Protein 1YF2 (pdb70)

Foldseek 3Di:
DKFFDLPAADADVHGFHDQKDFDFLLVFWPDKAFAAFFPPVDCLFFVPADAAEDEPVQLVPDDQEREDHPGGTHPVSRVRIRKDFADAQWKKAFQPDQHLRMHGYRDTHIYHRGIITIGGDPQFAHSLLVSLFSNLCSVVLCPDPVPPNDGRADSVRNRGDTAITHHSVQSCVLSVVLVVLSVVLVVLVVVLVVLVVVLLVLLVCCQAANPDADAWDQDPVGIYGPQKDKDFLLVWWDKAAAADPDPPDCLWFVVADAAAAAVVQLVVCVPPAEDAHHPTHTHPCCCVVVVFDKDAFQKKKFFFFDLGQRIHGYRGIHTYHRRMMIIGTPDPQQDRSLLVSSVSSSCSVVQQCCQVVDPGRGRDPVNRRGHMGMRHGHVSSVVSSVVSVVSVVVSVVSVVVSVVSVVVSSVSSVQSSRSRMTDDD/DQWDFDDAFDDDPATFHPQKDKDFQLVFFPDKAFFAFFPPPDCQFFVPADAAEDEPVQLVPDQQEREGHPGGTHPVRRVRIRWDWAQAQWKKAFWPDQGLRIHGYNHIHTYHRRIITTGGDPQFAGRLLVNLQSVLCSVVLVVVCVDDVVPTDHRVRRRGDIAIGHRPVQSVVLSVVLVVLSVVLVVLVVVLVVLVVVLLVVLVCCQAEFPPADAWDQDPVGIYHPQKDKDFLLVWWDKAAAADQDVVPCVWQPPFDFAADELVQLVPDDVAQEDEGGDGHTDVVCVVVDRWDWAAFQKKKFFFFPPGQGIHGYPGIHTYHRRMMIIGTPDPPQDRSLLVSSSSSSCRVVQQVCQDDDPTRGQDPVNRRRHMHIRHGHVSSVVSSVVSVVSVVVSVVSVVVSVVSVVVSSVSSVCSSRSGMTGDD

Nearest PDB structures (foldseek):
  1yf2-assembly2_B  TM=8.551E-01  e=3.238E-79  Methanocaldococcus jannaschii DSM 2661
  2y7h-assembly1_A  TM=7.325E-01  e=4.535E-28  Escherichia coli
  1ydx-assembly1_A  TM=6.685E-01  e=7.502E-21  Mycoplasmoides genitalium
  3okg-assembly3_A  TM=4.808E-01  e=8.882E-23  Caldanaerobacter subterraneus subsp. tengcongensis MB4
  3okg-assembly3_B  TM=4.889E-01  e=6.636E-22  Caldanaerobacter subterraneus subsp. tengcongensis MB4

Organism: Methanocaldococcus jannaschii (strain ATCC 43067 / DSM 2661 / JAL-1 / JCM 10045 / NBRC 100440) (NCBI:txid243232)

Structure (mmCIF, N/CA/C/O backbone):
data_1YF2
#
_entry.id   1YF2
#
_cell.length_a   71.972
_cell.length_b   94.222
_cell.length_c   103.520
_cell.angle_alpha   90.00
_cell.angle_beta   95.01
_cell.angle_gamma   90.00
#
_symmetry.space_group_name_H-M   'P 1 21 1'
#
loop_
_entity.id
_entity.type
_entity.pdbx_description
1 polymer 'Type I restriction-modification enzyme, S subunit'
2 water water
#
loop_
_atom_site.group_PDB
_atom_site.id
_atom_site.type_symbol
_atom_site.label_atom_id
_atom_site.label_alt_id
_atom_site.label_comp_id
_atom_site.label_asym_id
_atom_site.label_entity_id
_atom_site.label_seq_id
_atom_site.pdbx_PDB_ins_code
_atom_site.Cartn_x
_atom_site.Cartn_y
_atom_site.Cartn_z
_atom_site.occupancy
_atom_site.B_iso_or_equiv
_atom_site.auth_seq_id
_atom_site.auth_comp_id
_atom_site.auth_asym_id
_atom_site.auth_atom_id
_atom_site.pdbx_PDB_model_num
ATOM 1 N N . MET A 1 1 ? -8.865 12.425 48.441 1.00 147.27 1 MET A N 1
ATOM 2 C CA . MET A 1 1 ? -7.493 11.861 48.544 1.00 146.41 1 MET A CA 1
ATOM 3 C C . MET A 1 1 ? -6.458 12.718 47.841 1.00 144.70 1 MET A C 1
ATOM 4 O O . MET A 1 1 ? -6.799 13.711 47.196 1.00 146.54 1 MET A O 1
ATOM 5 N N . PHE A 1 2 ? -5.190 12.337 47.978 1.00 131.65 2 PHE A N 1
ATOM 6 C CA . PHE A 1 2 ? -4.086 13.058 47.351 1.00 129.70 2 PHE A CA 1
ATOM 7 C C . PHE A 1 2 ? -3.149 12.121 46.583 1.00 131.37 2 PHE A C 1
ATOM 8 O O . PHE A 1 2 ? -2.495 11.251 47.161 1.00 128.85 2 PHE A O 1
ATOM 16 N N . TYR A 1 3 ? -3.093 12.314 45.269 1.00 147.99 3 TYR A N 1
ATOM 17 C CA . TYR A 1 3 ? -2.247 11.506 44.402 1.00 151.93 3 TYR A CA 1
ATOM 18 C C . TYR A 1 3 ? -0.807 11.670 44.865 1.00 151.92 3 TYR A C 1
ATOM 19 O O . TYR A 1 3 ? -0.197 12.725 44.685 1.00 152.56 3 TYR A O 1
ATOM 28 N N . LYS A 1 4 ? -0.265 10.622 45.467 1.00 145.80 4 LYS A N 1
ATOM 29 C CA . LYS A 1 4 ? 1.098 10.671 45.965 1.00 147.06 4 LYS A CA 1
ATOM 30 C C . LYS A 1 4 ? 2.111 10.546 44.830 1.00 147.53 4 LYS A C 1
ATOM 31 O O . LYS A 1 4 ? 2.791 11.516 44.484 1.00 144.35 4 LYS A O 1
ATOM 37 N N . GLU A 1 5 ? 2.201 9.352 44.252 1.00 162.97 5 GLU A N 1
ATOM 38 C CA . GLU A 1 5 ? 3.128 9.092 43.154 1.00 165.94 5 GLU A CA 1
ATOM 39 C C . GLU A 1 5 ? 2.940 10.151 42.072 1.00 166.62 5 GLU A C 1
ATOM 40 O O . GLU A 1 5 ? 1.842 10.679 41.894 1.00 166.83 5 GLU A O 1
ATOM 46 N N . GLU A 1 6 ? 4.019 10.463 41.362 1.00 164.13 6 GLU A N 1
ATOM 47 C CA . GLU A 1 6 ? 3.984 11.466 40.305 1.00 160.30 6 GLU A CA 1
ATOM 48 C C . GLU A 1 6 ? 4.008 10.820 38.925 1.00 158.81 6 GLU A C 1
ATOM 49 O O . GLU A 1 6 ? 3.745 11.482 37.921 1.00 162.23 6 GLU A O 1
ATOM 55 N N . ASN A 1 7 ? 4.332 9.530 38.882 1.00 142.69 7 ASN A N 1
ATOM 56 C CA . ASN A 1 7 ? 4.391 8.785 37.629 1.00 139.00 7 ASN A CA 1
ATOM 57 C C . ASN A 1 7 ? 5.354 9.475 36.663 1.00 136.47 7 ASN A C 1
ATOM 58 O O . ASN A 1 7 ? 6.273 10.177 37.086 1.00 134.20 7 ASN A O 1
ATOM 63 N N . PHE A 1 8 ? 5.140 9.262 35.366 1.00 141.41 8 PHE A N 1
ATOM 64 C CA . PHE A 1 8 ? 5.964 9.880 34.332 1.00 143.69 8 PHE A CA 1
ATOM 65 C C . PHE A 1 8 ? 5.364 11.247 34.023 1.00 139.10 8 PHE A C 1
ATOM 66 O O . PHE A 1 8 ? 4.305 11.597 34.543 1.00 136.97 8 PHE A O 1
ATOM 74 N N . LYS A 1 9 ? 6.024 12.021 33.174 1.00 133.68 9 LYS A N 1
ATOM 75 C CA . LYS A 1 9 ? 5.505 13.338 32.865 1.00 130.45 9 LYS A CA 1
ATOM 76 C C . LYS A 1 9 ? 6.225 14.000 31.701 1.00 128.64 9 LYS A C 1
ATOM 77 O O . LYS A 1 9 ? 7.379 13.680 31.413 1.00 129.76 9 LYS A O 1
ATOM 83 N N . LYS A 1 10 ? 5.525 14.924 31.040 1.00 120.76 10 LYS A N 1
ATOM 84 C CA . LYS A 1 10 ? 6.050 15.670 29.894 1.00 119.54 10 LYS A CA 1
ATOM 85 C C . LYS A 1 10 ? 7.143 16.628 30.337 1.00 119.80 10 LYS A C 1
ATOM 86 O O . LYS A 1 10 ? 7.754 16.436 31.382 1.00 117.87 10 LYS A O 1
ATOM 92 N N . THR A 1 11 ? 7.388 17.663 29.543 1.00 132.21 11 THR A N 1
ATOM 93 C CA . THR A 1 11 ? 8.408 18.648 29.886 1.00 133.12 11 THR A CA 1
ATOM 94 C C . THR A 1 11 ? 8.517 19.752 28.840 1.00 134.61 11 THR A C 1
ATOM 95 O O . THR A 1 11 ? 9.461 19.777 28.058 1.00 135.65 11 THR A O 1
ATOM 99 N N . GLU A 1 12 ? 7.546 20.662 28.828 1.00 131.51 12 GLU A N 1
ATOM 100 C CA . GLU A 1 12 ? 7.552 21.769 27.875 1.00 132.00 12 GLU A CA 1
ATOM 101 C C . GLU A 1 12 ? 7.800 23.076 28.615 1.00 130.81 12 GLU A C 1
ATOM 102 O O . GLU A 1 12 ? 8.860 23.690 28.471 1.00 129.04 12 GLU A O 1
ATOM 108 N N . ILE A 1 13 ? 6.810 23.500 29.397 1.00 136.22 13 ILE A N 1
ATOM 109 C CA . ILE A 1 13 ? 6.918 24.723 30.194 1.00 134.46 13 ILE A CA 1
ATOM 110 C C . ILE A 1 13 ? 7.372 24.307 31.593 1.00 133.43 13 ILE A C 1
ATOM 111 O O . ILE A 1 13 ? 7.133 25.007 32.578 1.00 135.34 13 ILE A O 1
ATOM 116 N N . GLY A 1 14 ? 8.032 23.155 31.654 1.00 119.42 14 GLY A N 1
ATOM 117 C CA . GLY A 1 14 ? 8.518 22.630 32.911 1.00 115.62 14 GLY A CA 1
ATOM 118 C C . GLY A 1 14 ? 7.966 21.241 33.151 1.00 114.44 14 GLY A C 1
ATOM 119 O O . GLY A 1 14 ? 7.096 20.776 32.418 1.00 113.21 14 GLY A O 1
ATOM 120 N N . GLU A 1 15 ? 8.472 20.569 34.174 1.00 120.30 15 GLU A N 1
ATOM 121 C CA . GLU A 1 15 ? 8.009 19.230 34.491 1.00 121.66 15 GLU A CA 1
ATOM 122 C C . GLU A 1 15 ? 6.496 19.208 34.680 1.00 120.40 15 GLU A C 1
ATOM 123 O O . GLU A 1 15 ? 5.979 19.634 35.715 1.00 121.27 15 GLU A O 1
ATOM 129 N N . ILE A 1 16 ? 5.786 18.711 33.673 1.00 113.83 16 ILE A N 1
ATOM 130 C CA . ILE A 1 16 ? 4.325 18.622 33.721 1.00 114.46 16 ILE A CA 1
ATOM 131 C C . ILE A 1 16 ? 3.883 17.168 33.592 1.00 109.67 16 ILE A C 1
ATOM 132 O O . ILE A 1 16 ? 4.440 16.418 32.790 1.00 110.39 16 ILE A O 1
ATOM 137 N N . PRO A 1 17 ? 2.877 16.751 34.373 1.00 105.21 17 PRO A N 1
ATOM 138 C CA . PRO A 1 17 ? 2.366 15.379 34.349 1.00 108.13 17 PRO A CA 1
ATOM 139 C C . PRO A 1 17 ? 1.615 14.995 33.071 1.00 116.30 17 PRO A C 1
ATOM 140 O O . PRO A 1 17 ? 1.229 15.854 32.272 1.00 113.05 17 PRO A O 1
ATOM 144 N N . GLU A 1 18 ? 1.418 13.691 32.896 1.00 150.11 18 GLU A N 1
ATOM 145 C CA . GLU A 1 18 ? 0.725 13.136 31.738 1.00 154.80 18 GLU A CA 1
ATOM 146 C C . GLU A 1 18 ? -0.543 13.895 31.366 1.00 150.96 18 GLU A C 1
ATOM 147 O O . GLU A 1 18 ? -0.605 14.547 30.323 1.00 156.21 18 GLU A O 1
ATOM 153 N N . ASP A 1 19 ? -1.553 13.798 32.223 1.00 114.66 19 ASP A N 1
ATOM 154 C CA . ASP A 1 19 ? -2.834 14.453 31.995 1.00 104.79 19 ASP A CA 1
ATOM 155 C C . ASP A 1 19 ? -2.726 15.921 31.609 1.00 100.63 19 ASP A C 1
ATOM 156 O O . ASP A 1 19 ? -3.479 16.392 30.764 1.00 99.09 19 ASP A O 1
ATOM 161 N N . TRP A 1 20 ? -1.807 16.650 32.232 1.00 105.62 20 TRP A N 1
ATOM 162 C CA . TRP A 1 20 ? -1.653 18.071 31.925 1.00 107.12 20 TRP A CA 1
ATOM 163 C C . TRP A 1 20 ? -1.356 18.310 30.445 1.00 108.70 20 TRP A C 1
ATOM 164 O O . TRP A 1 20 ? -0.654 17.524 29.806 1.00 105.98 20 TRP A O 1
ATOM 175 N N . GLU A 1 21 ? -1.884 19.409 29.915 1.00 122.85 21 GLU A N 1
ATOM 176 C CA . GLU A 1 21 ? -1.686 19.775 28.518 1.00 121.87 21 GLU A CA 1
ATOM 177 C C . GLU A 1 21 ? -1.272 21.249 28.392 1.00 119.82 21 GLU A C 1
ATOM 178 O O . GLU A 1 21 ? -2.110 22.141 28.492 1.00 125.42 21 GLU A O 1
ATOM 184 N N . ILE A 1 22 ? 0.015 21.504 28.181 1.00 92.05 22 ILE A N 1
ATOM 185 C CA . ILE A 1 22 ? 0.483 22.871 28.038 1.00 86.75 22 ILE A CA 1
ATOM 186 C C . ILE A 1 22 ? -0.303 23.554 26.923 1.00 83.26 22 ILE A C 1
ATOM 187 O O . ILE A 1 22 ? -0.150 23.218 25.744 1.00 81.97 22 ILE A O 1
ATOM 192 N N . VAL A 1 23 ? -1.157 24.503 27.293 1.00 89.31 23 VAL A N 1
ATOM 193 C CA . VAL A 1 23 ? -1.972 25.227 26.318 1.00 93.00 23 VAL A CA 1
ATOM 194 C C . VAL A 1 23 ? -1.698 26.724 26.387 1.00 92.38 23 VAL A C 1
ATOM 195 O O . VAL A 1 23 ? -1.166 27.218 27.381 1.00 89.47 23 VAL A O 1
ATOM 199 N N . GLU A 1 24 ? -2.049 27.444 25.324 1.00 102.68 24 GLU A N 1
ATOM 200 C CA . GLU A 1 24 ? -1.849 28.891 25.301 1.00 105.53 24 GLU A CA 1
ATOM 201 C C . GLU A 1 24 ? -3.063 29.596 25.879 1.00 103.23 24 GLU A C 1
ATOM 202 O O . GLU A 1 24 ? -4.211 29.229 25.612 1.00 102.71 24 GLU A O 1
ATOM 208 N N . LEU A 1 25 ? -2.788 30.620 26.675 1.00 98.26 25 LEU A N 1
ATOM 209 C CA . LEU A 1 25 ? -3.836 31.379 27.335 1.00 96.75 25 LEU A CA 1
ATOM 210 C C . LEU A 1 25 ? -4.951 31.774 26.384 1.00 93.57 25 LEU A C 1
ATOM 211 O O . LEU A 1 25 ? -6.114 31.725 26.759 1.00 92.78 25 LEU A O 1
ATOM 216 N N . LYS A 1 26 ? -4.600 32.147 25.155 1.00 90.55 26 LYS A N 1
ATOM 217 C CA . LYS A 1 26 ? -5.602 32.573 24.171 1.00 90.04 26 LYS A CA 1
ATOM 218 C C . LYS A 1 26 ? -6.452 31.412 23.657 1.00 88.58 26 LYS A C 1
ATOM 219 O O . LYS A 1 26 ? -7.624 31.584 23.309 1.00 86.29 26 LYS A O 1
ATOM 225 N N . ASP A 1 27 ? -5.853 30.229 23.615 1.00 92.19 27 ASP A N 1
ATOM 226 C CA . ASP A 1 27 ? -6.558 29.049 23.160 1.00 92.80 27 ASP A CA 1
ATOM 227 C C . ASP A 1 27 ? -7.545 28.518 24.203 1.00 90.24 27 ASP A C 1
ATOM 228 O O . ASP A 1 27 ? -8.459 27.767 23.865 1.00 90.41 27 ASP A O 1
ATOM 233 N N . VAL A 1 28 ? -7.364 28.896 25.467 1.00 83.19 28 VAL A N 1
ATOM 234 C CA . VAL A 1 28 ? -8.258 28.438 26.536 1.00 80.17 28 VAL A CA 1
ATOM 235 C C . VAL A 1 28 ? -9.173 29.545 27.048 1.00 80.25 28 VAL A C 1
ATOM 236 O O . VAL A 1 28 ? -10.032 29.319 27.904 1.00 78.11 28 VAL A O 1
ATOM 240 N N . CYS A 1 29 ? -8.981 30.746 26.510 1.00 88.04 29 CYS A N 1
ATOM 241 C CA . CYS A 1 29 ? -9.792 31.909 26.879 1.00 89.22 29 CYS A CA 1
ATOM 242 C C . CYS A 1 29 ? -10.569 32.364 25.674 1.00 90.63 29 CYS A C 1
ATOM 243 O O . CYS A 1 29 ? -10.054 32.367 24.552 1.00 91.96 29 CYS A O 1
ATOM 246 N N . LYS A 1 30 ? -11.806 32.775 25.906 1.00 93.45 30 LYS A N 1
ATOM 247 C CA . LYS A 1 30 ? -12.660 33.237 24.822 1.00 93.86 30 LYS A CA 1
ATOM 248 C C . LYS A 1 30 ? -12.567 34.744 24.578 1.00 96.03 30 LYS A C 1
ATOM 249 O O . LYS A 1 30 ? -13.162 35.257 23.629 1.00 96.86 30 LYS A O 1
ATOM 255 N N . LYS A 1 31 ? -11.817 35.452 25.419 1.00 100.01 31 LYS A N 1
ATOM 256 C CA . LYS A 1 31 ? -11.671 36.892 25.251 1.00 98.35 31 LYS A CA 1
ATOM 257 C C . LYS A 1 31 ? -10.533 37.456 26.098 1.00 97.82 31 LYS A C 1
ATOM 258 O O . LYS A 1 31 ? -10.557 37.356 27.326 1.00 100.47 31 LYS A O 1
ATOM 264 N N . ILE A 1 32 ? -9.534 38.033 25.431 1.00 83.88 32 ILE A N 1
ATOM 265 C CA . ILE A 1 32 ? -8.384 38.634 26.105 1.00 78.93 32 ILE A CA 1
ATOM 266 C C . ILE A 1 32 ? -8.112 40.017 25.490 1.00 81.07 32 ILE A C 1
ATOM 267 O O . ILE A 1 32 ? -7.204 40.186 24.673 1.00 80.98 32 ILE A O 1
ATOM 272 N N . LYS A 1 33 ? -8.912 41.006 25.879 1.00 87.52 33 LYS A N 1
ATOM 273 C CA . LYS A 1 33 ? -8.742 42.352 25.347 1.00 90.08 33 LYS A CA 1
ATOM 274 C C . LYS A 1 33 ? -8.448 43.354 26.451 1.00 87.08 33 LYS A C 1
ATOM 275 O O . LYS A 1 33 ? -8.815 43.144 27.599 1.00 85.42 33 LYS A O 1
ATOM 281 N N . ALA A 1 34 ? -7.768 44.438 26.091 1.00 79.98 34 ALA A N 1
ATOM 282 C CA . ALA A 1 34 ? -7.449 45.493 27.041 1.00 78.26 34 ALA A CA 1
ATOM 283 C C . ALA A 1 34 ? -8.636 46.467 27.157 1.00 77.92 34 ALA A C 1
ATOM 284 O O . ALA A 1 34 ? -9.594 46.401 26.381 1.00 77.24 34 ALA A O 1
ATOM 286 N N . GLY A 1 35 ? -8.575 47.365 28.133 1.00 79.94 35 GLY A N 1
ATOM 287 C CA . GLY A 1 35 ? -9.642 48.325 28.298 1.00 79.45 35 GLY A CA 1
ATOM 288 C C . GLY A 1 35 ? -9.297 49.635 27.613 1.00 80.11 35 GLY A C 1
ATOM 289 O O . GLY A 1 35 ? -8.476 49.677 26.693 1.00 79.43 35 GLY A O 1
ATOM 290 N N . GLY A 1 36 ? -9.928 50.711 28.066 1.00 77.71 36 GLY A N 1
ATOM 291 C CA . GLY A 1 36 ? -9.666 52.012 27.490 1.00 78.12 36 GLY A CA 1
ATOM 292 C C . GLY A 1 36 ? -10.034 53.122 28.454 1.00 79.33 36 GLY A C 1
ATOM 293 O O . GLY A 1 36 ? -10.779 52.898 29.412 1.00 76.54 36 GLY A O 1
ATOM 294 N N . THR A 1 37 ? -9.506 54.318 28.197 1.00 86.68 37 THR A N 1
ATOM 295 C CA . THR A 1 37 ? -9.788 55.475 29.038 1.00 90.40 37 THR A CA 1
ATOM 296 C C . THR A 1 37 ? -10.518 56.562 28.251 1.00 92.25 37 THR A C 1
ATOM 297 O O . THR A 1 37 ? -9.928 57.216 27.382 1.00 93.26 37 THR A O 1
ATOM 301 N N . PRO A 1 38 ? -11.817 56.765 28.540 1.00 91.78 38 PRO A N 1
ATOM 302 C CA . PRO A 1 38 ? -12.603 57.789 27.845 1.00 93.89 38 PRO A CA 1
ATOM 303 C C . PRO A 1 38 ? -12.052 59.199 28.102 1.00 97.45 38 PRO A C 1
ATOM 304 O O . PRO A 1 38 ? -11.492 59.467 29.168 1.00 95.69 38 PRO A O 1
ATOM 308 N N . LYS A 1 39 ? -12.211 60.085 27.117 1.00 109.70 39 LYS A N 1
ATOM 309 C CA . LYS A 1 39 ? -11.733 61.464 27.223 1.00 112.31 39 LYS A CA 1
ATOM 310 C C . LYS A 1 39 ? -12.006 62.020 28.616 1.00 112.70 39 LYS A C 1
ATOM 311 O O . LYS A 1 39 ? -13.110 62.478 28.917 1.00 114.12 39 LYS A O 1
ATOM 313 N N . THR A 1 40 ? -10.983 61.967 29.461 1.00 104.01 40 THR A N 1
ATOM 314 C CA . THR A 1 40 ? -11.088 62.446 30.831 1.00 103.06 40 THR A CA 1
ATOM 315 C C . THR A 1 40 ? -11.550 63.895 30.937 1.00 102.65 40 THR A C 1
ATOM 316 O O . THR A 1 40 ? -12.013 64.331 31.993 1.00 101.10 40 THR A O 1
ATOM 320 N N . SER A 1 41 ? -11.435 64.627 29.832 1.00 105.56 41 SER A N 1
ATOM 321 C CA . SER A 1 41 ? -11.832 66.034 29.791 1.00 104.40 41 SER A CA 1
ATOM 322 C C . SER A 1 41 ? -13.350 66.217 29.658 1.00 103.62 41 SER A C 1
ATOM 323 O O . SER A 1 41 ? -13.875 67.306 29.900 1.00 106.20 41 SER A O 1
ATOM 326 N N . VAL A 1 42 ? -14.043 65.142 29.286 1.00 90.08 42 VAL A N 1
ATOM 327 C CA . VAL A 1 42 ? -15.493 65.166 29.116 1.00 86.89 42 VAL A CA 1
ATOM 328 C C . VAL A 1 42 ? -16.182 64.729 30.400 1.00 87.48 42 VAL A C 1
ATOM 329 O O . VAL A 1 42 ? -15.980 63.613 30.875 1.00 86.69 42 VAL A O 1
ATOM 333 N N . GLU A 1 43 ? -17.008 65.608 30.947 1.00 97.53 43 GLU A N 1
ATOM 334 C CA . GLU A 1 43 ? -17.712 65.323 32.183 1.00 102.20 43 GLU A CA 1
ATOM 335 C C . GLU A 1 43 ? -18.819 64.288 32.026 1.00 103.72 43 GLU A C 1
ATOM 336 O O . GLU A 1 43 ? -19.098 63.532 32.954 1.00 103.34 43 GLU A O 1
ATOM 342 N N . GLU A 1 44 ? -19.443 64.243 30.855 1.00 110.33 44 GLU A N 1
ATOM 343 C CA . GLU A 1 44 ? -20.526 63.295 30.602 1.00 111.89 44 GLU A CA 1
ATOM 344 C C . GLU A 1 44 ? -20.062 61.827 30.558 1.00 111.83 44 GLU A C 1
ATOM 345 O O . GLU A 1 44 ? -20.886 60.912 30.461 1.00 112.21 44 GLU A O 1
ATOM 351 N N . TYR A 1 45 ? -18.750 61.607 30.626 1.00 106.66 45 TYR A N 1
ATOM 352 C CA . TYR A 1 45 ? -18.202 60.256 30.607 1.00 104.73 45 TYR A CA 1
ATOM 353 C C . TYR A 1 45 ? -18.032 59.679 32.008 1.00 105.22 45 TYR A C 1
ATOM 354 O O . TYR A 1 45 ? -17.846 58.472 32.171 1.00 106.95 45 TYR A O 1
ATOM 363 N N . TYR A 1 46 ? -18.098 60.542 33.016 1.00 101.83 46 TYR A N 1
ATOM 364 C CA . TYR A 1 46 ? -17.938 60.122 34.405 1.00 101.07 46 TYR A CA 1
ATOM 365 C C . TYR A 1 46 ? -19.081 60.623 35.280 1.00 103.81 46 TYR A C 1
ATOM 366 O O . TYR A 1 46 ? -19.507 59.941 36.217 1.00 103.52 46 TYR A O 1
ATOM 375 N N . LYS A 1 47 ? -19.566 61.821 34.969 1.00 112.99 47 LYS A N 1
ATOM 376 C CA . LYS A 1 47 ? -20.666 62.442 35.700 1.00 117.83 47 LYS A CA 1
ATOM 377 C C . LYS A 1 47 ? -21.739 61.433 36.109 1.00 117.03 47 LYS A C 1
ATOM 378 O O . LYS A 1 47 ? -22.556 61.004 35.290 1.00 116.06 47 LYS A O 1
ATOM 384 N N . ASN A 1 48 ? -21.733 61.060 37.382 1.00 117.83 48 ASN A N 1
ATOM 385 C CA . ASN A 1 48 ? -22.704 60.107 37.895 1.00 117.88 48 ASN A CA 1
ATOM 386 C C . ASN A 1 48 ? -22.604 58.782 37.148 1.00 115.88 48 ASN A C 1
ATOM 387 O O . ASN A 1 48 ? -23.541 58.373 36.458 1.00 117.67 48 ASN A O 1
ATOM 392 N N . GLY A 1 49 ? -21.463 58.114 37.287 1.00 104.00 49 GLY A N 1
ATOM 393 C CA . GLY A 1 49 ? -21.267 56.840 36.620 1.00 101.37 49 GLY A CA 1
ATOM 394 C C . GLY A 1 49 ? -21.979 55.670 37.274 1.00 102.43 49 GLY A C 1
ATOM 395 O O . GLY A 1 49 ? -22.316 55.704 38.461 1.00 99.45 49 GLY A O 1
ATOM 396 N N . THR A 1 50 ? -22.211 54.623 36.489 1.00 120.68 50 THR A N 1
ATOM 397 C CA . THR A 1 50 ? -22.877 53.418 36.977 1.00 120.68 50 THR A CA 1
ATOM 398 C C . THR A 1 50 ? -21.986 52.200 36.733 1.00 119.29 50 THR A C 1
ATOM 399 O O . THR A 1 50 ? -22.221 51.120 37.278 1.00 122.67 50 THR A O 1
ATOM 403 N N . ILE A 1 51 ? -20.959 52.394 35.911 1.00 97.16 51 ILE A N 1
ATOM 404 C CA . ILE A 1 51 ? -20.029 51.327 35.565 1.00 89.83 51 ILE A CA 1
ATOM 405 C C . ILE A 1 51 ? -18.681 51.556 36.247 1.00 88.06 51 ILE A C 1
ATOM 406 O O . ILE A 1 51 ? -17.922 52.444 35.854 1.00 86.90 51 ILE A O 1
ATOM 411 N N . PRO A 1 52 ? -18.366 50.750 37.280 1.00 90.08 52 PRO A N 1
ATOM 412 C CA . PRO A 1 52 ? -17.100 50.874 38.009 1.00 89.84 52 PRO A CA 1
ATOM 413 C C . PRO A 1 52 ? -15.880 50.750 37.099 1.00 90.02 52 PRO A C 1
ATOM 414 O O . PRO A 1 52 ? -15.596 49.682 36.565 1.00 88.81 52 PRO A O 1
ATOM 418 N N . PHE A 1 53 ? -15.170 51.861 36.928 1.00 95.18 53 PHE A N 1
ATOM 419 C CA . PHE A 1 53 ? -13.984 51.900 36.083 1.00 94.41 53 PHE A CA 1
ATOM 420 C C . PHE A 1 53 ? -12.770 51.435 36.879 1.00 93.60 53 PHE A C 1
ATOM 421 O O . PHE A 1 53 ? -12.424 52.013 37.907 1.00 96.85 53 PHE A O 1
ATOM 429 N N . VAL A 1 54 ? -12.115 50.391 36.390 1.00 83.62 54 VAL A N 1
ATOM 430 C CA . VAL A 1 54 ? -10.962 49.828 37.074 1.00 78.25 54 VAL A CA 1
ATOM 431 C C . VAL A 1 54 ? -9.621 50.309 36.551 1.00 80.22 54 VAL A C 1
ATOM 432 O O . VAL A 1 54 ? -9.351 50.271 35.351 1.00 80.45 54 VAL A O 1
ATOM 436 N N . LYS A 1 55 ? -8.783 50.761 37.479 1.00 82.29 55 LYS A N 1
ATOM 437 C CA . LYS A 1 55 ? -7.438 51.221 37.153 1.00 84.67 55 LYS A CA 1
ATOM 438 C C . LYS A 1 55 ? -6.423 50.317 37.869 1.00 83.46 55 LYS A C 1
ATOM 439 O O . LYS A 1 55 ? -6.795 49.572 38.772 1.00 81.63 55 LYS A O 1
ATOM 445 N N . ILE A 1 56 ? -5.159 50.370 37.448 1.00 83.49 56 ILE A N 1
ATOM 446 C CA . ILE A 1 56 ? -4.084 49.581 38.051 1.00 86.25 56 ILE A CA 1
ATOM 447 C C . ILE A 1 56 ? -4.146 49.669 39.586 1.00 89.90 56 ILE A C 1
ATOM 448 O O . ILE A 1 56 ? -3.854 48.709 40.305 1.00 86.45 56 ILE A O 1
ATOM 453 N N . GLU A 1 57 ? -4.529 50.836 40.083 1.00 112.58 57 GLU A N 1
ATOM 454 C CA . GLU A 1 57 ? -4.620 51.039 41.517 1.00 118.66 57 GLU A CA 1
ATOM 455 C C . GLU A 1 57 ? -5.681 50.148 42.159 1.00 115.40 57 GLU A C 1
ATOM 456 O O . GLU A 1 57 ? -5.416 49.491 43.164 1.00 117.66 57 GLU A O 1
ATOM 462 N N . ASP A 1 58 ? -6.875 50.129 41.573 1.00 96.67 58 ASP A N 1
ATOM 463 C CA . ASP A 1 58 ? -7.971 49.336 42.105 1.00 90.82 58 ASP A CA 1
ATOM 464 C C . ASP A 1 58 ? -7.612 47.864 42.322 1.00 86.37 58 ASP A C 1
ATOM 465 O O . ASP A 1 58 ? -8.083 47.239 43.275 1.00 86.55 58 ASP A O 1
ATOM 470 N N . ILE A 1 59 ? -6.780 47.314 41.441 1.00 77.24 59 ILE A N 1
ATOM 471 C CA . ILE A 1 59 ? -6.371 45.913 41.533 1.00 74.11 59 ILE A CA 1
ATOM 472 C C . ILE A 1 59 ? -5.363 45.715 42.668 1.00 74.88 59 ILE A C 1
ATOM 473 O O . ILE A 1 59 ? -5.496 44.800 43.483 1.00 73.92 59 ILE A O 1
ATOM 478 N N . THR A 1 60 ? -4.359 46.580 42.722 1.00 82.62 60 THR A N 1
ATOM 479 C CA . THR A 1 60 ? -3.351 46.487 43.761 1.00 85.78 60 THR A CA 1
ATOM 480 C C . THR A 1 60 ? -3.958 46.607 45.157 1.00 83.46 60 THR A C 1
ATOM 481 O O . THR A 1 60 ? -3.516 45.942 46.091 1.00 82.83 60 THR A O 1
ATOM 485 N N . ASN A 1 61 ? -4.971 47.450 45.291 1.00 80.07 61 ASN A N 1
ATOM 486 C CA . ASN A 1 61 ? -5.633 47.650 46.570 1.00 80.08 61 ASN A CA 1
ATOM 487 C C . ASN A 1 61 ? -6.717 46.613 46.836 1.00 77.86 61 ASN A C 1
ATOM 488 O O . ASN A 1 61 ? -7.595 46.807 47.681 1.00 77.26 61 ASN A O 1
ATOM 493 N N . SER A 1 62 ? -6.663 45.505 46.114 1.00 76.65 62 SER A N 1
ATOM 494 C CA . SER A 1 62 ? -7.648 44.449 46.289 1.00 74.95 62 SER A CA 1
ATOM 495 C C . SER A 1 62 ? -6.934 43.183 46.687 1.00 73.69 62 SER A C 1
ATOM 496 O O . SER A 1 62 ? -5.806 42.937 46.255 1.00 71.31 62 SER A O 1
ATOM 499 N N . ASN A 1 63 ? -7.596 42.393 47.528 1.00 75.63 63 ASN A N 1
ATOM 500 C CA . ASN A 1 63 ? -7.038 41.131 47.989 1.00 75.05 63 ASN A CA 1
ATOM 501 C C . ASN A 1 63 ? -7.673 39.985 47.228 1.00 74.67 63 ASN A C 1
ATOM 502 O O . ASN A 1 63 ? -8.715 39.459 47.630 1.00 74.02 63 ASN A O 1
ATOM 507 N N . LYS A 1 64 ? -7.016 39.610 46.129 1.00 71.52 64 LYS A N 1
ATOM 508 C CA . LYS A 1 64 ? -7.450 38.535 45.224 1.00 70.95 64 LYS A CA 1
ATOM 509 C C . LYS A 1 64 ? -8.677 38.941 44.397 1.00 70.68 64 LYS A C 1
ATOM 510 O O . LYS A 1 64 ? -8.591 39.061 43.181 1.00 70.17 64 LYS A O 1
ATOM 516 N N . TYR A 1 65 ? -9.804 39.152 45.072 1.00 72.81 65 TYR A N 1
ATOM 517 C CA . TYR A 1 65 ? -11.039 39.566 44.428 1.00 75.31 65 TYR A CA 1
ATOM 518 C C . TYR A 1 65 ? -11.197 41.092 44.378 1.00 76.80 65 TYR A C 1
ATOM 519 O O . TYR A 1 65 ? -10.869 41.798 45.337 1.00 77.01 65 TYR A O 1
ATOM 528 N N . LEU A 1 66 ? -11.702 41.597 43.252 1.00 77.43 66 LEU A N 1
ATOM 529 C CA . LEU A 1 66 ? -11.929 43.023 43.083 1.00 77.95 66 LEU A CA 1
ATOM 530 C C . LEU A 1 66 ? -13.423 43.253 43.295 1.00 78.78 66 LEU A C 1
ATOM 531 O O . LEU A 1 66 ? -14.252 42.650 42.616 1.00 79.55 66 LEU A O 1
ATOM 536 N N . THR A 1 67 ? -13.762 44.115 44.249 1.00 78.92 67 THR A N 1
ATOM 537 C CA . THR A 1 67 ? -15.161 44.417 44.549 1.00 82.41 67 THR A CA 1
ATOM 538 C C . THR A 1 67 ? -15.435 45.914 44.682 1.00 83.45 67 THR A C 1
ATOM 539 O O . THR A 1 67 ? -16.588 46.324 44.794 1.00 82.44 67 THR A O 1
ATOM 543 N N . ASN A 1 68 ? -14.377 46.722 44.669 1.00 88.08 68 ASN A N 1
ATOM 544 C CA . ASN A 1 68 ? -14.503 48.168 44.821 1.00 92.11 68 ASN A CA 1
ATOM 545 C C . ASN A 1 68 ? -13.779 48.904 43.722 1.00 90.32 68 ASN A C 1
ATOM 546 O O . ASN A 1 68 ? -12.754 48.443 43.200 1.00 88.42 68 ASN A O 1
ATOM 551 N N . THR A 1 69 ? -14.314 50.077 43.402 1.00 87.74 69 THR A N 1
ATOM 552 C CA . THR A 1 69 ? -13.766 50.933 42.362 1.00 90.64 69 THR A CA 1
ATOM 553 C C . THR A 1 69 ? -13.631 52.369 42.852 1.00 90.11 69 THR A C 1
ATOM 554 O O . THR A 1 69 ? -14.560 52.922 43.444 1.00 88.00 69 THR A O 1
ATOM 558 N N . LYS A 1 70 ? -12.471 52.966 42.595 1.00 96.78 70 LYS A N 1
ATOM 559 C CA . LYS A 1 70 ? -12.200 54.346 43.003 1.00 100.65 70 LYS A CA 1
ATOM 560 C C . LYS A 1 70 ? -12.947 55.339 42.127 1.00 103.14 70 LYS A C 1
ATOM 561 O O . LYS A 1 70 ? -13.467 56.337 42.619 1.00 101.64 70 LYS A O 1
ATOM 567 N N . ILE A 1 71 ? -12.998 55.058 40.829 1.00 113.78 71 ILE A N 1
ATOM 568 C CA . ILE A 1 71 ? -13.667 55.937 39.875 1.00 115.54 71 ILE A CA 1
ATOM 569 C C . ILE A 1 71 ? -14.730 55.162 39.096 1.00 116.19 71 ILE A C 1
ATOM 570 O O . ILE A 1 71 ? -14.685 53.934 39.022 1.00 117.74 71 ILE A O 1
ATOM 575 N N . LYS A 1 72 ? -15.688 55.886 38.524 1.00 106.74 72 LYS A N 1
ATOM 576 C CA . LYS A 1 72 ? -16.741 55.267 37.727 1.00 103.80 72 LYS A CA 1
ATOM 577 C C . LYS A 1 72 ? -16.858 55.887 36.336 1.00 102.64 72 LYS A C 1
ATOM 578 O O . LYS A 1 72 ? -16.301 56.952 36.059 1.00 103.05 72 LYS A O 1
ATOM 584 N N . ILE A 1 73 ? -17.584 55.196 35.463 1.00 98.75 73 ILE A N 1
ATOM 585 C CA . ILE A 1 73 ? -17.806 55.650 34.094 1.00 98.90 73 ILE A CA 1
ATOM 586 C C . ILE A 1 73 ? -19.246 55.325 33.690 1.00 97.56 73 ILE A C 1
ATOM 587 O O . ILE A 1 73 ? -19.819 54.329 34.143 1.00 96.82 73 ILE A O 1
ATOM 592 N N . THR A 1 74 ? -19.842 56.167 32.848 1.00 99.33 74 THR A N 1
ATOM 593 C CA . THR A 1 74 ? -21.228 55.946 32.413 1.00 102.16 74 THR A CA 1
ATOM 594 C C . THR A 1 74 ? -21.266 55.201 31.092 1.00 98.50 74 THR A C 1
ATOM 595 O O . THR A 1 74 ? -20.221 54.852 30.540 1.00 97.11 74 THR A O 1
ATOM 599 N N . GLU A 1 75 ? -22.473 54.961 30.589 1.00 95.99 75 GLU A N 1
ATOM 600 C CA . GLU A 1 75 ? -22.650 54.255 29.319 1.00 99.10 75 GLU A CA 1
ATOM 601 C C . GLU A 1 75 ? -21.935 54.980 28.181 1.00 96.09 75 GLU A C 1
ATOM 602 O O . GLU A 1 75 ? -21.210 54.365 27.394 1.00 91.72 75 GLU A O 1
ATOM 608 N N . GLU A 1 76 ? -22.144 56.292 28.106 1.00 106.27 76 GLU A N 1
ATOM 609 C CA . GLU A 1 76 ? -21.534 57.112 27.067 1.00 106.59 76 GLU A CA 1
ATOM 610 C C . GLU A 1 76 ? -20.014 57.011 27.108 1.00 103.59 76 GLU A C 1
ATOM 611 O O . GLU A 1 76 ? -19.388 56.743 26.083 1.00 105.93 76 GLU A O 1
ATOM 617 N N . GLY A 1 77 ? -19.427 57.224 28.287 1.00 84.69 77 GLY A N 1
ATOM 618 C CA . GLY A 1 77 ? -17.981 57.115 28.423 1.00 78.23 77 GLY A CA 1
ATOM 619 C C . GLY A 1 77 ? -17.541 55.744 27.923 1.00 74.99 77 GLY A C 1
ATOM 620 O O . GLY A 1 77 ? -16.576 55.608 27.171 1.00 72.99 77 GLY A O 1
ATOM 621 N N . LEU A 1 78 ? -18.276 54.727 28.352 1.00 74.83 78 LEU A N 1
ATOM 622 C CA . LEU A 1 78 ? -18.027 53.361 27.967 1.00 77.84 78 LEU A CA 1
ATOM 623 C C . LEU A 1 78 ? -18.038 53.218 26.443 1.00 81.89 78 LEU A C 1
ATOM 624 O O . LEU A 1 78 ? -17.035 52.823 25.829 1.00 77.39 78 LEU A O 1
ATOM 629 N N . ASN A 1 79 ? -19.182 53.557 25.845 1.00 106.13 79 ASN A N 1
ATOM 630 C CA . ASN A 1 79 ? -19.381 53.457 24.398 1.00 110.95 79 ASN A CA 1
ATOM 631 C C . ASN A 1 79 ? -18.479 54.370 23.600 1.00 112.21 79 ASN A C 1
ATOM 632 O O . ASN A 1 79 ? -18.311 54.173 22.400 1.00 115.03 79 ASN A O 1
ATOM 637 N N . ASN A 1 80 ? -17.900 55.365 24.264 1.00 101.27 80 ASN A N 1
ATOM 638 C CA . ASN A 1 80 ? -17.000 56.285 23.586 1.00 98.77 80 ASN A CA 1
ATOM 639 C C . ASN A 1 80 ? -15.545 56.077 23.993 1.00 96.76 80 ASN A C 1
ATOM 640 O O . ASN A 1 80 ? -14.784 57.038 24.118 1.00 97.14 80 ASN A O 1
ATOM 645 N N . SER A 1 81 ? -15.164 54.819 24.195 1.00 91.97 81 SER A N 1
ATOM 646 C CA . SER A 1 81 ? -13.795 54.473 24.567 1.00 90.72 81 SER A CA 1
ATOM 647 C C . SER A 1 81 ? -13.547 53.005 24.239 1.00 90.78 81 SER A C 1
ATOM 648 O O . SER A 1 81 ? -14.432 52.327 23.731 1.00 90.93 81 SER A O 1
ATOM 651 N N . ASN A 1 82 ? -12.348 52.511 24.531 1.00 94.70 82 ASN A N 1
ATOM 652 C CA . ASN A 1 82 ? -12.026 51.112 24.255 1.00 94.04 82 ASN A CA 1
ATOM 653 C C . ASN A 1 82 ? -12.358 50.219 25.443 1.00 90.45 82 ASN A C 1
ATOM 654 O O . ASN A 1 82 ? -12.058 49.023 25.440 1.00 90.55 82 ASN A O 1
ATOM 659 N N . ALA A 1 83 ? -12.972 50.810 26.462 1.00 78.24 83 ALA A N 1
ATOM 660 C CA . ALA A 1 83 ? -13.337 50.060 27.651 1.00 74.91 83 ALA A CA 1
ATOM 661 C C . ALA A 1 83 ? -14.607 49.258 27.372 1.00 73.75 83 ALA A C 1
ATOM 662 O O . ALA A 1 83 ? -15.493 49.711 26.642 1.00 73.26 83 ALA A O 1
ATOM 664 N N . TRP A 1 84 ? -14.678 48.061 27.949 1.00 77.52 84 TRP A N 1
ATOM 665 C CA . TRP A 1 84 ? -15.831 47.184 27.784 1.00 78.91 84 TRP A CA 1
ATOM 666 C C . TRP A 1 84 ? -16.248 46.516 29.109 1.00 78.69 84 TRP A C 1
ATOM 667 O O . TRP A 1 84 ? -15.408 46.167 29.938 1.00 75.85 84 TRP A O 1
ATOM 678 N N . ILE A 1 85 ? -17.553 46.348 29.298 1.00 84.60 85 ILE A N 1
ATOM 679 C CA . ILE A 1 85 ? -18.081 45.726 30.502 1.00 85.88 85 ILE A CA 1
ATOM 680 C C . ILE A 1 85 ? -17.617 44.267 30.606 1.00 85.73 85 ILE A C 1
ATOM 681 O O . ILE A 1 85 ? -18.056 43.396 29.848 1.00 87.10 85 ILE A O 1
ATOM 686 N N . VAL A 1 86 ? -16.714 44.007 31.542 1.00 81.53 86 VAL A N 1
ATOM 687 C CA . VAL A 1 86 ? -16.202 42.661 31.735 1.00 78.11 86 VAL A CA 1
ATOM 688 C C . VAL A 1 86 ? -17.172 41.877 32.620 1.00 78.86 86 VAL A C 1
ATOM 689 O O . VAL A 1 86 ? -17.641 42.385 33.644 1.00 79.72 86 VAL A O 1
ATOM 693 N N . PRO A 1 87 ? -17.489 40.626 32.234 1.00 78.81 87 PRO A N 1
ATOM 694 C CA . PRO A 1 87 ? -18.407 39.763 32.992 1.00 78.83 87 PRO A CA 1
ATOM 695 C C . PRO A 1 87 ? -17.826 39.341 34.354 1.00 81.24 87 PRO A C 1
ATOM 696 O O . PRO A 1 87 ? -16.607 39.228 34.518 1.00 82.36 87 PRO A O 1
ATOM 700 N N . LYS A 1 88 ? -18.707 39.120 35.325 1.00 80.24 88 LYS A N 1
ATOM 701 C CA . LYS A 1 88 ? -18.315 38.725 36.672 1.00 81.44 88 LYS A CA 1
ATOM 702 C C . LYS A 1 88 ? -17.508 37.443 36.661 1.00 78.91 88 LYS A C 1
ATOM 703 O O . LYS A 1 88 ? -17.603 36.642 35.730 1.00 78.36 88 LYS A O 1
ATOM 709 N N . ASN A 1 89 ? -16.726 37.260 37.717 1.00 76.96 89 ASN A N 1
ATOM 710 C CA . ASN A 1 89 ? -15.889 36.087 37.896 1.00 76.57 89 ASN A CA 1
ATOM 711 C C . ASN A 1 89 ? -14.793 35.975 36.851 1.00 74.57 89 ASN A C 1
ATOM 712 O O . ASN A 1 89 ? -14.196 34.911 36.668 1.00 74.28 89 ASN A O 1
ATOM 717 N N . SER A 1 90 ? -14.515 37.074 36.158 1.00 70.19 90 SER A N 1
ATOM 718 C CA . SER A 1 90 ? -13.432 37.062 35.168 1.00 69.21 90 SER A CA 1
ATOM 719 C C . SER A 1 90 ? -12.060 37.228 35.839 1.00 68.09 90 SER A C 1
ATOM 720 O O . SER A 1 90 ? -11.913 37.040 37.047 1.00 66.82 90 SER A O 1
ATOM 723 N N . VAL A 1 91 ? -11.048 37.558 35.045 1.00 69.23 91 VAL A N 1
ATOM 724 C CA . VAL A 1 91 ? -9.702 37.774 35.579 1.00 66.67 91 VAL A CA 1
ATOM 725 C C . VAL A 1 91 ? -9.081 39.037 34.981 1.00 68.62 91 VAL A C 1
ATOM 726 O O . VAL A 1 91 ? -8.966 39.156 33.760 1.00 70.06 91 VAL A O 1
ATOM 730 N N . LEU A 1 92 ? -8.694 39.986 35.836 1.00 63.17 92 LEU A N 1
ATOM 731 C CA . LEU A 1 92 ? -8.074 41.235 35.369 1.00 62.64 92 LEU A CA 1
ATOM 732 C C . LEU A 1 92 ? -6.562 41.086 35.467 1.00 63.95 92 LEU A C 1
ATOM 733 O O . LEU A 1 92 ? -6.048 40.539 36.438 1.00 63.86 92 LEU A O 1
ATOM 738 N N . PHE A 1 93 ? -5.846 41.565 34.459 1.00 70.49 93 PHE A N 1
ATOM 739 C CA . PHE A 1 93 ? -4.395 41.456 34.452 1.00 74.31 93 PHE A CA 1
ATOM 740 C C . PHE A 1 93 ? -3.762 42.796 34.108 1.00 78.63 93 PHE A C 1
ATOM 741 O O . PHE A 1 93 ? -3.982 43.337 33.020 1.00 78.71 93 PHE A O 1
ATOM 749 N N . ALA A 1 94 ? -2.971 43.318 35.044 1.00 83.09 94 ALA A N 1
ATOM 750 C CA . ALA A 1 94 ? -2.283 44.592 34.877 1.00 85.25 94 ALA A CA 1
ATOM 751 C C . ALA A 1 94 ? -1.041 44.437 33.995 1.00 86.62 94 ALA A C 1
ATOM 752 O O . ALA A 1 94 ? -0.118 43.695 34.326 1.00 88.49 94 ALA A O 1
ATOM 754 N N . MET A 1 95 ? -1.028 45.150 32.874 1.00 80.52 95 MET A N 1
ATOM 755 C CA . MET A 1 95 ? 0.100 45.098 31.958 1.00 85.42 95 MET A CA 1
ATOM 756 C C . MET A 1 95 ? 1.147 46.178 32.265 1.00 87.58 95 MET A C 1
ATOM 757 O O . MET A 1 95 ? 2.345 45.964 32.073 1.00 84.28 95 MET A O 1
ATOM 762 N N . TYR A 1 96 ? 0.696 47.339 32.735 1.00 104.33 96 TYR A N 1
ATOM 763 C CA . TYR A 1 96 ? 1.609 48.431 33.050 1.00 110.92 96 TYR A CA 1
ATOM 764 C C . TYR A 1 96 ? 1.571 48.718 34.535 1.00 112.13 96 TYR A C 1
ATOM 765 O O . TYR A 1 96 ? 0.687 48.235 35.241 1.00 112.08 96 TYR A O 1
ATOM 774 N N . GLY A 1 97 ? 2.527 49.516 35.006 1.00 112.48 97 GLY A N 1
ATOM 775 C CA . GLY A 1 97 ? 2.586 49.859 36.420 1.00 114.36 97 GLY A CA 1
ATOM 776 C C . GLY A 1 97 ? 2.899 48.666 37.305 1.00 117.01 97 GLY A C 1
ATOM 777 O O . GLY A 1 97 ? 4.053 48.430 37.666 1.00 114.30 97 GLY A O 1
ATOM 778 N N . SER A 1 98 ? 1.861 47.917 37.664 1.00 133.64 98 SER A N 1
ATOM 779 C CA . SER A 1 98 ? 2.020 46.734 38.501 1.00 136.82 98 SER A CA 1
ATOM 780 C C . SER A 1 98 ? 1.933 45.468 37.638 1.00 138.87 98 SER A C 1
ATOM 781 O O . SER A 1 98 ? 0.939 44.740 37.671 1.00 140.67 98 SER A O 1
ATOM 784 N N . ILE A 1 99 ? 2.984 45.217 36.864 1.00 136.45 99 ILE A N 1
ATOM 785 C CA . ILE A 1 99 ? 3.033 44.056 35.983 1.00 127.23 99 ILE A CA 1
ATOM 786 C C . ILE A 1 99 ? 2.890 42.765 36.780 1.00 126.34 99 ILE A C 1
ATOM 787 O O . ILE A 1 99 ? 3.670 42.505 37.697 1.00 132.65 99 ILE A O 1
ATOM 792 N N . GLY A 1 100 ? 1.880 41.969 36.435 1.00 96.25 100 GLY A N 1
ATOM 793 C CA . GLY A 1 100 ? 1.668 40.700 37.113 1.00 87.68 100 GLY A CA 1
ATOM 794 C C . GLY A 1 100 ? 0.552 40.683 38.136 1.00 84.07 100 GLY A C 1
ATOM 795 O O . GLY A 1 100 ? 0.070 39.618 38.520 1.00 80.65 100 GLY A O 1
ATOM 796 N N . GLU A 1 101 ? 0.160 41.872 38.588 1.00 95.27 101 GLU A N 1
ATOM 797 C CA . GLU A 1 101 ? -0.914 42.024 39.570 1.00 95.29 101 GLU A CA 1
ATOM 798 C C . GLU A 1 101 ? -2.225 41.528 38.941 1.00 91.24 101 GLU A C 1
ATOM 799 O O . GLU A 1 101 ? -2.740 42.118 37.991 1.00 90.99 101 GLU A O 1
ATOM 805 N N . THR A 1 102 ? -2.759 40.436 39.473 1.00 76.84 102 THR A N 1
ATOM 806 C CA . THR A 1 102 ? -3.990 39.886 38.935 1.00 73.08 102 THR A CA 1
ATOM 807 C C . THR A 1 102 ? -5.115 39.982 39.952 1.00 69.51 102 THR A C 1
ATOM 808 O O . THR A 1 102 ? -4.893 40.338 41.092 1.00 67.70 102 THR A O 1
ATOM 812 N N . ALA A 1 103 ? -6.329 39.647 39.533 1.00 74.16 103 ALA A N 1
ATOM 813 C CA . ALA A 1 103 ? -7.487 39.677 40.431 1.00 71.76 103 ALA A CA 1
ATOM 814 C C . ALA A 1 103 ? -8.714 39.054 39.749 1.00 70.24 103 ALA A C 1
ATOM 815 O O . ALA A 1 103 ? -8.686 38.762 38.556 1.00 71.90 103 ALA A O 1
ATOM 817 N N . ILE A 1 104 ? -9.770 38.839 40.521 1.00 63.97 104 ILE A N 1
ATOM 818 C CA . ILE A 1 104 ? -11.022 38.293 40.011 1.00 62.60 104 ILE A CA 1
ATOM 819 C C . ILE A 1 104 ? -12.145 39.261 40.38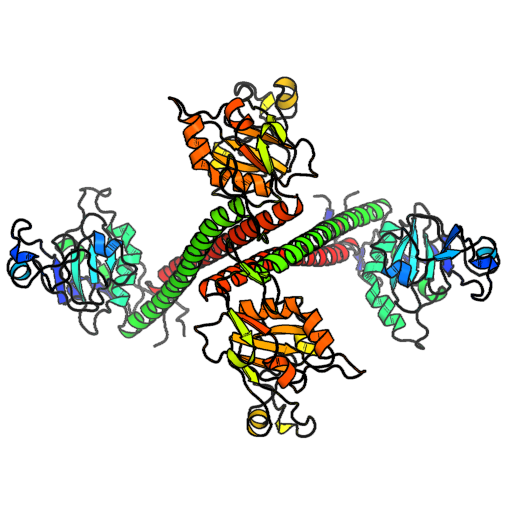6 1.00 62.24 104 ILE A C 1
ATOM 820 O O . ILE A 1 104 ? -12.471 39.427 41.566 1.00 63.51 104 ILE A O 1
ATOM 825 N N . ASN A 1 105 ? -12.719 39.934 39.396 1.00 60.39 105 ASN A N 1
ATOM 826 C CA . ASN A 1 105 ? -13.782 40.921 39.667 1.00 62.33 105 ASN A CA 1
ATOM 827 C C . ASN A 1 105 ? -15.069 40.226 40.083 1.00 64.65 105 ASN A C 1
ATOM 828 O O . ASN A 1 105 ? -15.561 39.367 39.368 1.00 61.95 105 ASN A O 1
ATOM 833 N N . LYS A 1 106 ? -15.603 40.586 41.244 1.00 80.16 106 LYS A N 1
ATOM 834 C CA . LYS A 1 106 ? -16.837 39.978 41.727 1.00 87.35 106 LYS A CA 1
ATOM 835 C C . LYS A 1 106 ? -18.036 40.718 41.143 1.00 90.64 106 LYS A C 1
ATOM 836 O O . LYS A 1 106 ? -19.160 40.212 41.127 1.00 90.04 106 LYS A O 1
ATOM 842 N N . ILE A 1 107 ? -17.777 41.923 40.657 1.00 98.15 107 ILE A N 1
ATOM 843 C CA . ILE A 1 107 ? -18.817 42.754 40.076 1.00 101.75 107 ILE A CA 1
ATOM 844 C C . ILE A 1 107 ? -18.407 43.164 38.669 1.00 100.41 107 ILE A C 1
ATOM 845 O O . ILE A 1 107 ? -17.220 43.341 38.394 1.00 102.38 107 ILE A O 1
ATOM 850 N N . GLU A 1 108 ? -19.388 43.295 37.777 1.00 88.35 108 GLU A N 1
ATOM 851 C CA . GLU A 1 108 ? -19.110 43.703 36.404 1.00 85.94 108 GLU A CA 1
ATOM 852 C C . GLU A 1 108 ? -18.447 45.073 36.417 1.00 83.66 108 GLU A C 1
ATOM 853 O O . GLU A 1 108 ? -18.968 46.024 37.001 1.00 81.86 108 GLU A O 1
ATOM 859 N N . VAL A 1 109 ? -17.291 45.170 35.771 1.00 84.52 109 VAL A N 1
ATOM 860 C CA . VAL A 1 109 ? -16.569 46.435 35.728 1.00 86.01 109 VAL A CA 1
ATOM 861 C C . VAL A 1 109 ? -15.900 46.670 34.381 1.00 83.83 109 VAL A C 1
ATOM 862 O O . VAL A 1 109 ? -15.885 45.793 33.513 1.00 83.96 109 VAL A O 1
ATOM 866 N N . ALA A 1 110 ? -15.355 47.868 34.205 1.00 79.12 110 ALA A N 1
ATOM 867 C CA . ALA A 1 110 ? -14.629 48.198 32.977 1.00 79.61 110 ALA A CA 1
ATOM 868 C C . ALA A 1 110 ? -13.180 48.493 33.366 1.00 7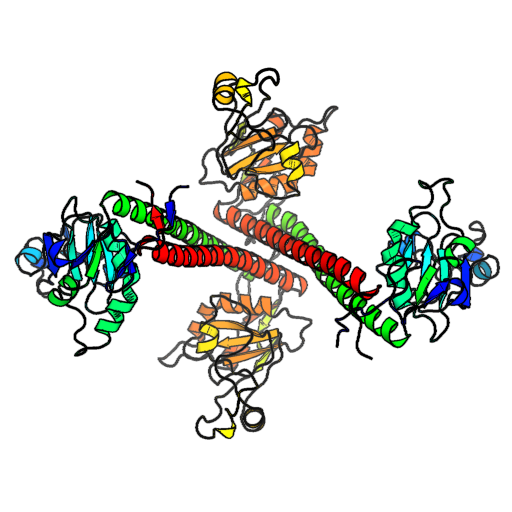9.25 110 ALA A C 1
ATOM 869 O O . ALA A 1 110 ? -12.897 48.759 34.531 1.00 76.02 110 ALA A O 1
ATOM 871 N N . THR A 1 111 ? -12.260 48.430 32.410 1.00 86.75 111 THR A N 1
ATOM 872 C CA . THR A 1 111 ? -10.865 48.719 32.735 1.00 87.82 111 THR A CA 1
ATOM 873 C C . THR A 1 111 ? -10.200 49.626 31.698 1.00 89.98 111 THR A C 1
ATOM 874 O O . THR A 1 111 ? -10.694 49.770 30.580 1.00 92.56 111 THR A O 1
ATOM 878 N N . ASN A 1 112 ? -9.095 50.262 32.080 1.00 84.78 112 ASN A N 1
ATOM 879 C CA . ASN A 1 112 ? -8.378 51.147 31.165 1.00 83.80 112 ASN A CA 1
ATOM 880 C C . ASN A 1 112 ? -7.438 50.299 30.323 1.00 84.88 112 ASN A C 1
ATOM 881 O O . ASN A 1 112 ? -7.366 49.085 30.514 1.00 84.21 112 ASN A O 1
ATOM 886 N N . GLN A 1 113 ? -6.720 50.931 29.399 1.00 93.39 113 GLN A N 1
ATOM 887 C CA . GLN A 1 113 ? -5.800 50.214 28.513 1.00 95.07 113 GLN A CA 1
ATOM 888 C C . GLN A 1 113 ? -4.694 49.466 29.256 1.00 94.75 113 GLN A C 1
ATOM 889 O O . GLN A 1 113 ? -3.981 48.654 28.662 1.00 94.82 113 GLN A O 1
ATOM 895 N N . ALA A 1 114 ? -4.563 49.723 30.556 1.00 91.05 114 ALA A N 1
ATOM 896 C CA . ALA A 1 114 ? -3.533 49.046 31.346 1.00 89.64 114 ALA A CA 1
ATOM 897 C C . ALA A 1 114 ? -3.997 47.658 31.762 1.00 88.31 114 ALA A C 1
ATOM 898 O O . ALA A 1 114 ? -3.281 46.675 31.569 1.00 89.97 114 ALA A O 1
ATOM 900 N N . ILE A 1 115 ? -5.198 47.595 32.332 1.00 82.72 115 ILE A N 1
ATOM 901 C CA . ILE A 1 115 ? -5.785 46.334 32.772 1.00 79.59 115 ILE A CA 1
ATOM 902 C C . ILE A 1 115 ? -6.276 45.535 31.564 1.00 82.16 115 ILE A C 1
ATOM 903 O O . ILE A 1 115 ? -6.768 46.098 30.584 1.00 79.02 115 ILE A O 1
ATOM 908 N N . LEU A 1 116 ? -6.144 44.215 31.657 1.00 95.10 116 LEU A N 1
ATOM 909 C CA . LEU A 1 116 ? -6.546 43.305 30.593 1.00 95.14 116 LEU A CA 1
ATOM 910 C C . LEU A 1 116 ? -7.665 42.342 31.040 1.00 95.59 116 LEU A C 1
ATOM 911 O O . LEU A 1 116 ? -7.418 41.435 31.839 1.00 99.79 116 LEU A O 1
ATOM 916 N N . GLY A 1 117 ? -8.887 42.554 30.537 1.00 80.74 117 GLY A N 1
ATOM 917 C CA . GLY A 1 117 ? -10.017 41.683 30.849 1.00 73.70 117 GLY A CA 1
ATOM 918 C C . GLY A 1 117 ? -9.858 40.311 30.182 1.00 71.49 117 GLY A C 1
ATOM 919 O O . GLY A 1 117 ? -9.787 40.209 28.952 1.00 73.30 117 GLY A O 1
ATOM 920 N N . ILE A 1 118 ? -9.794 39.255 30.994 1.00 65.22 118 ILE A N 1
ATOM 921 C CA . ILE A 1 118 ? -9.631 37.887 30.513 1.00 62.89 118 ILE A CA 1
ATOM 922 C C . ILE A 1 118 ? -10.814 37.009 30.899 1.00 65.59 118 ILE A C 1
ATOM 923 O O . ILE A 1 118 ? -11.256 36.985 32.057 1.00 62.07 118 ILE A O 1
ATOM 928 N N . ILE A 1 119 ? -11.338 36.282 29.919 1.00 80.75 119 ILE A N 1
ATOM 929 C CA . ILE A 1 119 ? -12.473 35.396 30.161 1.00 82.46 119 ILE A CA 1
ATOM 930 C C . ILE A 1 119 ? -12.120 33.976 29.744 1.00 84.58 119 ILE A C 1
ATOM 931 O O . ILE A 1 119 ? -11.895 33.708 28.568 1.00 87.49 119 ILE A O 1
ATOM 936 N N . PRO A 1 120 ? -12.064 33.047 30.709 1.00 78.95 120 PRO A N 1
ATOM 937 C CA . PRO A 1 120 ? -11.735 31.652 30.407 1.00 77.59 120 PRO A CA 1
ATOM 938 C C . PRO A 1 120 ? -12.906 30.882 29.765 1.00 76.82 120 PRO A C 1
ATOM 939 O O . PRO A 1 120 ? -14.069 31.088 30.121 1.00 77.68 120 PRO A O 1
ATOM 943 N N . LYS A 1 121 ? -12.602 30.004 28.812 1.00 72.09 121 LYS A N 1
ATOM 944 C CA . LYS A 1 121 ? -13.649 29.213 28.166 1.00 72.06 121 LYS A CA 1
ATOM 945 C C . LYS A 1 121 ? -14.393 28.358 29.193 1.00 71.11 121 LYS A C 1
ATOM 946 O O . LYS A 1 121 ? -13.771 27.692 30.020 1.00 67.26 121 LYS A O 1
ATOM 952 N N . ASP A 1 122 ? -15.723 28.375 29.124 1.00 79.97 122 ASP A N 1
ATOM 953 C CA . ASP A 1 122 ? -16.552 27.594 30.039 1.00 82.43 122 ASP A CA 1
ATOM 954 C C . ASP A 1 122 ? -16.151 26.121 30.050 1.00 82.16 122 ASP A C 1
ATOM 955 O O . ASP A 1 122 ? -15.954 25.523 28.996 1.00 83.86 122 ASP A O 1
ATOM 960 N N . ASN A 1 123 ? -16.028 25.549 31.246 1.00 76.25 123 ASN A N 1
ATOM 961 C CA . ASN A 1 123 ? -15.673 24.144 31.410 1.00 75.98 123 ASN A CA 1
ATOM 962 C C . ASN A 1 123 ? -14.329 23.798 30.760 1.00 73.18 123 ASN A C 1
ATOM 963 O O . ASN A 1 123 ? -13.940 22.635 30.658 1.00 71.97 123 ASN A O 1
ATOM 968 N N . ILE A 1 124 ? -13.599 24.817 30.346 1.00 71.76 124 ILE A N 1
ATOM 969 C CA . ILE A 1 124 ? -12.308 24.577 29.743 1.00 75.02 124 ILE A CA 1
ATOM 970 C C . ILE A 1 124 ? -11.188 25.026 30.698 1.00 72.13 124 ILE A C 1
ATOM 971 O O . ILE A 1 124 ? -10.169 24.341 30.874 1.00 71.13 124 ILE A O 1
ATOM 976 N N . LEU A 1 125 ? -11.399 26.179 31.328 1.00 68.21 125 LEU A N 1
ATOM 977 C CA . LEU A 1 125 ? -10.425 26.771 32.239 1.00 66.19 125 LEU A CA 1
ATOM 978 C C . LEU A 1 125 ? -11.148 27.562 33.285 1.00 65.73 125 LEU A C 1
ATOM 979 O O . LEU A 1 125 ? -11.964 28.439 32.962 1.00 63.94 125 LEU A O 1
ATOM 984 N N . GLU A 1 126 ? -10.836 27.278 34.546 1.00 69.90 126 GLU A N 1
ATOM 985 C CA . GLU A 1 126 ? -11.461 28.006 35.661 1.00 70.63 126 GLU A CA 1
ATOM 986 C C . GLU A 1 126 ? -10.741 29.329 35.975 1.00 68.90 126 GLU A C 1
ATOM 987 O O . GLU A 1 126 ? -9.514 29.419 35.941 1.00 68.84 126 GLU A O 1
ATOM 993 N N . SER A 1 127 ? -11.518 30.360 36.267 1.00 65.24 127 SER A N 1
ATOM 994 C CA . SER A 1 127 ? -10.931 31.645 36.625 1.00 63.72 127 SER A CA 1
ATOM 995 C C . SER A 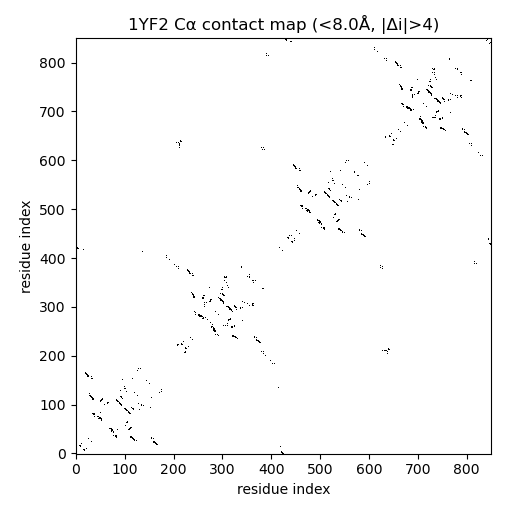1 127 ? -10.070 31.482 37.903 1.00 62.27 127 SER A C 1
ATOM 996 O O . SER A 1 127 ? -8.946 31.980 37.984 1.00 60.80 127 SER A O 1
ATOM 999 N N . GLU A 1 128 ? -10.616 30.776 38.891 1.00 61.81 128 GLU A N 1
ATOM 1000 C CA . GLU A 1 128 ? -9.916 30.529 40.148 1.00 62.16 128 GLU A CA 1
ATOM 1001 C C . GLU A 1 128 ? -8.528 29.929 39.899 1.00 61.39 128 GLU A C 1
ATOM 1002 O O . GLU A 1 128 ? -7.512 30.407 40.425 1.00 60.48 128 GLU A O 1
ATOM 1008 N N . PHE A 1 129 ? -8.502 28.877 39.089 1.00 57.71 129 PHE A N 1
ATOM 1009 C CA . PHE A 1 129 ? -7.265 28.200 38.766 1.00 57.02 129 PHE A CA 1
ATOM 1010 C C . PHE A 1 129 ? -6.314 29.156 38.050 1.00 59.38 129 PHE A C 1
ATOM 1011 O O . PHE A 1 129 ? -5.107 29.182 38.330 1.00 60.04 129 PHE A O 1
ATOM 1019 N N . LEU A 1 130 ? -6.865 29.939 37.128 1.00 60.05 130 LEU A N 1
ATOM 1020 C CA . LEU A 1 130 ? -6.075 30.881 36.357 1.00 61.34 130 LEU A CA 1
ATOM 1021 C C . LEU A 1 130 ? -5.427 31.900 37.282 1.00 63.59 130 LEU A C 1
ATOM 1022 O O . LEU A 1 130 ? -4.254 32.253 37.117 1.00 63.18 130 LEU A O 1
ATOM 1027 N N . TYR A 1 131 ? -6.192 32.359 38.265 1.00 67.02 131 TYR A N 1
ATOM 1028 C CA . TYR A 1 131 ? -5.691 33.321 39.245 1.00 67.83 131 TYR A CA 1
ATOM 1029 C C . TYR A 1 131 ? -4.391 32.798 39.897 1.00 67.47 131 TYR A C 1
ATOM 1030 O O . TYR A 1 131 ? -3.342 33.426 39.778 1.00 67.76 131 TYR A O 1
ATOM 1039 N N . TYR A 1 132 ? -4.479 31.650 40.572 1.00 60.04 132 TYR A N 1
ATOM 1040 C CA . TYR A 1 132 ? -3.327 31.063 41.230 1.00 61.30 132 TYR A CA 1
ATOM 1041 C C . TYR A 1 132 ? -2.166 30.752 40.297 1.00 61.89 132 TYR A C 1
ATOM 1042 O O . TYR A 1 132 ? -1.010 30.687 40.725 1.00 60.42 132 TYR A O 1
ATOM 1051 N N . ILE A 1 133 ? -2.465 30.581 39.012 1.00 67.24 133 ILE A N 1
ATOM 1052 C CA . ILE A 1 133 ? -1.420 30.281 38.030 1.00 70.80 133 ILE A CA 1
ATOM 1053 C C . ILE A 1 133 ? -0.652 31.533 37.680 1.00 70.95 133 ILE A C 1
ATOM 1054 O O . ILE A 1 133 ? 0.563 31.534 37.707 1.00 68.75 133 ILE A O 1
ATOM 1059 N N . LEU A 1 134 ? -1.380 32.588 37.341 1.00 77.01 134 LEU A N 1
ATOM 1060 C CA . LEU A 1 134 ? -0.771 33.846 36.979 1.00 83.04 134 LEU A CA 1
ATOM 1061 C C . LEU A 1 134 ? -0.046 34.450 38.189 1.00 90.59 134 LEU A C 1
ATOM 1062 O O . LEU A 1 134 ? 0.827 35.317 38.040 1.00 90.73 134 LEU A O 1
ATOM 1067 N N . ALA A 1 135 ? -0.422 33.999 39.384 1.00 104.60 135 ALA A N 1
ATOM 1068 C CA . ALA A 1 135 ? 0.185 34.476 40.622 1.00 107.88 135 ALA A CA 1
ATOM 1069 C C . ALA A 1 135 ? 1.533 33.794 40.842 1.00 109.51 135 ALA A C 1
ATOM 1070 O O . ALA A 1 135 ? 2.505 34.443 41.216 1.00 115.08 135 ALA A O 1
ATOM 1072 N N . LYS A 1 136 ? 1.586 32.484 40.613 1.00 91.31 136 LYS A N 1
ATOM 1073 C CA . LYS A 1 136 ? 2.825 31.735 40.778 1.00 92.67 136 LYS A CA 1
ATOM 1074 C C . LYS A 1 136 ? 3.926 32.271 39.847 1.00 94.51 136 LYS A C 1
ATOM 1075 O O . LYS A 1 136 ? 5.112 32.285 40.200 1.00 91.46 136 LYS A O 1
ATOM 1081 N N . ASN A 1 137 ? 3.524 32.707 38.658 1.00 110.27 137 ASN A N 1
ATOM 1082 C CA . ASN A 1 137 ? 4.460 33.240 37.682 1.00 117.40 137 ASN A CA 1
ATOM 1083 C C . ASN A 1 137 ? 4.382 34.758 37.602 1.00 121.77 137 ASN A C 1
ATOM 1084 O O . ASN A 1 137 ? 4.789 35.348 36.604 1.00 122.95 137 ASN A O 1
ATOM 1089 N N . LYS A 1 138 ? 3.859 35.390 38.648 1.00 123.75 138 LYS A N 1
ATOM 1090 C CA . LYS A 1 138 ? 3.739 36.847 38.678 1.00 126.58 138 LYS A CA 1
ATOM 1091 C C . LYS A 1 138 ? 5.112 37.500 38.588 1.00 132.13 138 LYS A C 1
ATOM 1092 O O . LYS A 1 138 ? 5.323 38.410 37.786 1.00 132.64 138 LYS A O 1
ATOM 1098 N N . ASN A 1 139 ? 6.038 37.033 39.421 1.00 141.94 139 ASN A N 1
ATOM 1099 C CA . ASN A 1 139 ? 7.396 37.564 39.448 1.00 147.75 139 ASN A CA 1
ATOM 1100 C C . ASN A 1 139 ? 8.109 37.316 38.120 1.00 150.35 139 ASN A C 1
ATOM 1101 O O . ASN A 1 139 ? 8.825 38.183 37.615 1.00 150.55 139 ASN A O 1
ATOM 1106 N N . TYR A 1 140 ? 7.911 36.122 37.568 1.00 152.29 140 TYR A N 1
ATOM 1107 C CA . TYR A 1 140 ? 8.513 35.751 36.293 1.00 156.56 140 TYR A CA 1
ATOM 1108 C C . TYR A 1 140 ? 7.960 36.611 35.152 1.00 158.27 140 TYR A C 1
ATOM 1109 O O . TYR A 1 140 ? 8.681 36.949 34.212 1.00 157.18 140 TYR A O 1
ATOM 1118 N N . TYR A 1 141 ? 6.677 36.957 35.241 1.00 164.28 141 TYR A N 1
ATOM 1119 C CA . TYR A 1 141 ? 6.012 37.778 34.227 1.00 165.11 141 TYR A CA 1
ATOM 1120 C C . TYR A 1 141 ? 6.485 39.231 34.270 1.00 167.21 141 TYR A C 1
ATOM 1121 O O . TYR A 1 141 ? 6.793 39.828 33.234 1.00 170.18 141 TYR A O 1
ATOM 1130 N N . SER A 1 142 ? 6.536 39.795 35.473 1.00 158.19 142 SER A N 1
ATOM 1131 C CA . SER A 1 142 ? 6.975 41.172 35.659 1.00 159.87 142 SER A CA 1
ATOM 1132 C C . SER A 1 142 ? 8.349 41.353 35.034 1.00 161.78 142 SER A C 1
ATOM 1133 O O . SER A 1 142 ? 8.668 42.422 34.516 1.00 158.67 142 SER A O 1
ATOM 1136 N N . LYS A 1 143 ? 9.152 40.292 35.090 1.00 180.36 143 LYS A N 1
ATOM 1137 C CA . LYS A 1 143 ? 10.505 40.295 34.542 1.00 184.11 143 LYS A CA 1
ATOM 1138 C C . LYS A 1 143 ? 10.510 40.102 33.022 1.00 186.44 143 LYS A C 1
ATOM 1139 O O . LYS A 1 143 ? 10.610 38.978 32.524 1.00 188.86 143 LYS A O 1
ATOM 1145 N N . LEU A 1 144 ? 10.400 41.209 32.295 1.00 178.52 144 LEU A N 1
ATOM 1146 C CA . LEU A 1 144 ? 10.399 41.184 30.837 1.00 175.97 144 LEU A CA 1
ATOM 1147 C C . LEU A 1 144 ? 11.170 42.379 30.273 1.00 177.17 144 LEU A C 1
ATOM 1148 O O . LEU A 1 144 ? 10.831 42.908 29.214 1.00 178.28 144 LEU A O 1
ATOM 1153 N N . GLY A 1 145 ? 12.209 42.795 30.992 1.00 177.53 145 GLY A N 1
ATOM 1154 C CA . GLY A 1 145 ? 13.019 43.918 30.557 1.00 177.47 145 GLY A CA 1
ATOM 1155 C C . GLY A 1 145 ? 14.502 43.647 30.721 1.00 176.99 145 GLY A C 1
ATOM 1156 O O . GLY A 1 145 ? 15.304 43.965 29.842 1.00 178.01 145 GLY A O 1
ATOM 1157 N N . MET A 1 146 ? 14.867 43.056 31.854 1.00 170.22 146 MET A N 1
ATOM 1158 C CA . MET A 1 146 ? 16.260 42.732 32.140 1.00 168.49 146 MET A CA 1
ATOM 1159 C C . MET A 1 146 ? 16.759 41.653 31.183 1.00 171.44 146 MET A C 1
ATOM 1160 O O . MET A 1 146 ? 17.963 41.425 31.065 1.00 170.90 146 MET A O 1
ATOM 1165 N N . GLN A 1 147 ? 15.819 40.992 30.510 1.00 182.53 147 GLN A N 1
ATOM 1166 C CA . GLN A 1 147 ? 16.128 39.941 29.540 1.00 184.36 147 GLN A CA 1
ATOM 1167 C C . GLN A 1 147 ? 16.943 40.523 28.386 1.00 186.64 147 GLN A C 1
ATOM 1168 O O . GLN A 1 147 ? 18.137 40.253 28.250 1.00 187.46 147 GLN A O 1
ATOM 1174 N N . THR A 1 148 ? 16.279 41.323 27.558 1.00 187.26 148 THR A N 1
ATOM 1175 C CA . THR A 1 148 ? 16.917 41.955 26.410 1.00 187.56 148 THR A CA 1
ATOM 1176 C C . THR A 1 148 ? 16.280 43.321 26.171 1.00 188.32 148 THR A C 1
ATOM 1177 O O . THR A 1 148 ? 16.786 44.342 26.639 1.00 187.71 148 THR A O 1
ATOM 1181 N N . THR A 1 149 ? 15.166 43.327 25.443 1.00 193.29 149 THR A N 1
ATOM 1182 C CA . THR A 1 149 ? 14.444 44.560 25.136 1.00 191.45 149 THR A CA 1
ATOM 1183 C C . THR A 1 149 ? 13.372 44.793 26.202 1.00 193.08 149 THR A C 1
ATOM 1184 O O . THR A 1 149 ? 12.389 44.053 26.278 1.00 194.48 149 THR A O 1
ATOM 1188 N N . GLN A 1 150 ? 13.565 45.820 27.025 1.00 189.64 150 GLN A N 1
ATOM 1189 C CA . GLN A 1 150 ? 12.610 46.129 28.084 1.00 185.57 150 GLN A CA 1
ATOM 1190 C C . GLN A 1 150 ? 11.204 46.435 27.570 1.00 184.64 150 GLN A C 1
ATOM 1191 O O . GLN A 1 150 ? 10.957 47.487 26.977 1.00 186.41 150 GLN A O 1
ATOM 1197 N N . LYS A 1 151 ? 10.292 45.495 27.803 1.00 177.34 151 LYS A N 1
ATOM 1198 C CA . LYS A 1 151 ? 8.895 45.627 27.404 1.00 172.66 151 LYS A CA 1
ATOM 1199 C C . LYS A 1 151 ? 8.003 45.158 28.552 1.00 169.80 151 LYS A C 1
ATOM 1200 O O . LYS A 1 151 ? 8.220 44.088 29.125 1.00 170.58 151 LYS A O 1
ATOM 1206 N N . ASN A 1 152 ? 7.007 45.970 28.888 1.00 162.13 152 ASN A N 1
ATOM 1207 C CA . ASN A 1 152 ? 6.079 45.646 29.962 1.00 157.63 152 ASN A CA 1
ATOM 1208 C C . ASN A 1 152 ? 5.356 44.345 29.635 1.00 156.30 152 ASN A C 1
ATOM 1209 O O . ASN A 1 152 ? 5.860 43.256 29.911 1.00 156.11 152 ASN A O 1
ATOM 1214 N N . LEU A 1 153 ? 4.169 44.474 29.046 1.00 157.83 153 LEU A N 1
ATOM 1215 C CA . LEU A 1 153 ? 3.345 43.331 28.646 1.00 152.67 153 LEU A CA 1
ATOM 1216 C C . LEU A 1 153 ? 2.232 43.784 27.703 1.00 149.76 153 LEU A C 1
ATOM 1217 O O . LEU A 1 153 ? 1.384 44.594 28.073 1.00 152.54 153 LEU A O 1
ATOM 1222 N N . ASN A 1 154 ? 2.246 43.258 26.482 1.00 132.49 154 ASN A N 1
ATOM 1223 C CA . ASN A 1 154 ? 1.246 43.612 25.480 1.00 126.50 154 ASN A CA 1
ATOM 1224 C C . ASN A 1 154 ? 0.105 42.601 25.535 1.00 122.54 154 ASN A C 1
ATOM 1225 O O . ASN A 1 154 ? 0.308 41.464 25.952 1.00 121.07 154 ASN A O 1
ATOM 1230 N N . ALA A 1 155 ? -1.087 43.020 25.116 1.00 123.28 155 ALA A N 1
ATOM 1231 C CA . ALA A 1 155 ? -2.260 42.150 25.113 1.00 121.87 155 ALA A CA 1
ATOM 1232 C C . ALA A 1 155 ? -1.984 40.878 24.310 1.00 120.28 155 ALA A C 1
ATOM 1233 O O . ALA A 1 155 ? -2.550 39.815 24.586 1.00 118.57 155 ALA A O 1
ATOM 1235 N N . GLN A 1 156 ? -1.110 41.000 23.315 1.00 122.82 156 GLN A N 1
ATOM 1236 C CA . GLN A 1 156 ? -0.741 39.878 22.462 1.00 120.94 156 GLN A CA 1
ATOM 1237 C C . GLN A 1 156 ? 0.296 38.994 23.146 1.00 117.97 156 GLN A C 1
ATOM 1238 O O . GLN A 1 156 ? 0.347 37.787 22.915 1.00 118.27 156 GLN A O 1
ATOM 1244 N N . ILE A 1 157 ? 1.122 39.599 23.990 1.00 110.90 157 ILE A N 1
ATOM 1245 C CA . ILE A 1 157 ? 2.147 38.861 24.718 1.00 106.65 157 ILE A CA 1
ATOM 1246 C C . ILE A 1 157 ? 1.523 37.927 25.762 1.00 102.94 157 ILE A C 1
ATOM 1247 O O . ILE A 1 157 ? 1.928 36.765 25.880 1.00 103.21 157 ILE A O 1
ATOM 1252 N N . VAL A 1 158 ? 0.543 38.448 26.510 1.00 93.06 158 VAL A N 1
ATOM 1253 C CA . VAL A 1 158 ? -0.157 37.695 27.556 1.00 86.26 158 VAL A CA 1
ATOM 1254 C C . VAL A 1 158 ? -0.980 36.559 26.951 1.00 86.81 158 VAL A C 1
ATOM 1255 O O . VAL A 1 158 ? -1.135 35.507 27.571 1.00 85.91 158 VAL A O 1
ATOM 1259 N N . LYS A 1 159 ? -1.498 36.770 25.739 1.00 91.66 159 LYS A N 1
ATOM 1260 C CA . LYS A 1 159 ? -2.294 35.746 25.046 1.00 93.10 159 LYS A CA 1
ATOM 1261 C C . LYS A 1 159 ? -1.443 34.526 24.711 1.00 91.93 159 LYS A C 1
ATOM 1262 O O . LYS A 1 159 ? -1.963 33.420 24.577 1.00 88.82 159 LYS A O 1
ATOM 1268 N N . SER A 1 160 ? -0.137 34.742 24.576 1.00 100.27 160 SER A N 1
ATOM 1269 C CA . SER A 1 160 ? 0.808 33.677 24.252 1.00 99.46 160 SER A CA 1
ATOM 1270 C C . SER A 1 160 ? 1.413 32.985 25.474 1.00 99.34 160 SER A C 1
ATOM 1271 O O . SER A 1 160 ? 2.339 32.181 25.340 1.00 100.89 160 SER A O 1
ATOM 1274 N N . PHE A 1 161 ? 0.898 33.307 26.658 1.00 90.98 161 PHE A N 1
ATOM 1275 C CA . PHE A 1 161 ? 1.386 32.694 27.889 1.00 88.39 161 PHE A CA 1
ATOM 1276 C C . PHE A 1 161 ? 1.058 31.217 27.903 1.00 88.83 161 PHE A C 1
ATOM 1277 O O . PHE A 1 161 ? -0.103 30.827 27.742 1.00 86.36 161 PHE A O 1
ATOM 1285 N N . LYS A 1 162 ? 2.097 30.410 28.096 1.00 100.00 162 LYS A N 1
ATOM 1286 C CA . LYS A 1 162 ? 1.967 28.964 28.162 1.00 100.99 162 LYS A CA 1
ATOM 1287 C C . LYS A 1 162 ? 1.717 28.525 29.605 1.00 99.51 162 LYS A C 1
ATOM 1288 O O . LYS A 1 162 ? 2.638 28.494 30.429 1.00 101.90 162 LYS A O 1
ATOM 1294 N N . ILE A 1 163 ? 0.462 28.192 29.896 1.00 84.52 163 ILE A N 1
ATOM 1295 C CA . ILE A 1 163 ? 0.064 27.744 31.225 1.00 80.27 163 ILE A CA 1
ATOM 1296 C C . ILE A 1 163 ? -0.449 26.300 31.228 1.00 79.85 163 ILE A C 1
ATOM 1297 O O . ILE A 1 163 ? -1.063 25.857 30.261 1.00 79.89 163 ILE A O 1
ATOM 1302 N N . PRO A 1 164 ? -0.200 25.544 32.315 1.00 82.83 164 PRO A N 1
ATOM 1303 C CA . PRO A 1 164 ? -0.653 24.148 32.421 1.00 82.83 164 PRO A CA 1
ATOM 1304 C C . PRO A 1 164 ? -2.169 24.030 32.544 1.00 83.92 164 PRO A C 1
ATOM 1305 O O . PRO A 1 164 ? -2.792 24.752 33.315 1.00 84.35 164 PRO A O 1
ATOM 1309 N N . LEU A 1 165 ? -2.760 23.102 31.801 1.00 83.09 165 LEU A N 1
ATOM 1310 C CA . LEU A 1 165 ? -4.203 22.943 31.838 1.00 83.69 165 LEU A CA 1
ATOM 1311 C C . LEU A 1 165 ? -4.613 21.547 32.262 1.00 84.81 165 LEU A C 1
ATOM 1312 O O . LEU A 1 165 ? -4.683 20.640 31.443 1.00 85.19 165 LEU A O 1
ATOM 1317 N N . PRO A 1 166 ? -4.881 21.355 33.560 1.00 90.92 166 PRO A N 1
ATOM 1318 C CA . PRO A 1 166 ? -5.290 20.053 34.087 1.00 91.51 166 PRO A CA 1
ATOM 1319 C C . PRO A 1 166 ? -6.793 19.859 33.951 1.00 91.39 166 PRO A C 1
ATOM 1320 O O . PRO A 1 166 ? -7.521 20.806 33.637 1.00 96.38 166 PRO A O 1
ATOM 1324 N N . PRO A 1 167 ? -7.276 18.624 34.182 1.00 77.44 167 PRO A N 1
ATOM 1325 C CA . PRO A 1 167 ? -8.711 18.327 34.086 1.00 72.92 167 PRO A CA 1
ATOM 1326 C C . PRO A 1 167 ? -9.534 19.374 34.829 1.00 72.03 167 PRO A C 1
ATOM 1327 O O . PRO A 1 167 ? -9.159 19.827 35.899 1.00 71.11 167 PRO A O 1
ATOM 1331 N N . LEU A 1 168 ? -10.663 19.754 34.258 1.00 76.66 168 LEU A N 1
ATOM 1332 C CA . LEU A 1 168 ? -11.501 20.762 34.876 1.00 77.87 168 LEU A CA 1
ATOM 1333 C C . LEU A 1 168 ? -11.818 20.471 36.345 1.00 80.77 168 LEU A C 1
ATOM 1334 O O . LEU A 1 168 ? -11.958 21.390 37.160 1.00 80.38 168 LEU A O 1
ATOM 1339 N N . GLU A 1 169 ? -11.945 19.197 36.690 1.00 86.96 169 GLU A N 1
ATOM 1340 C CA . GLU A 1 169 ? -12.263 18.849 38.062 1.00 86.94 169 GLU A CA 1
ATOM 1341 C C . GLU A 1 169 ? -11.096 19.132 38.993 1.00 85.93 169 GLU A C 1
ATOM 1342 O O . GLU A 1 169 ? -11.296 19.597 40.110 1.00 87.19 169 GLU A O 1
ATOM 1348 N N . GLU A 1 170 ? -9.884 18.839 38.530 1.00 74.85 170 GLU A N 1
ATOM 1349 C CA . GLU A 1 170 ? -8.703 19.060 39.327 1.00 73.20 170 GLU A CA 1
ATOM 1350 C C . GLU A 1 170 ? -8.468 20.552 39.550 1.00 72.03 170 GLU A C 1
ATOM 1351 O O . GLU A 1 170 ? -8.036 20.982 40.636 1.00 69.87 170 GLU A O 1
ATOM 1357 N N . GLN A 1 171 ? -8.766 21.340 38.521 1.00 74.69 171 GLN A N 1
ATOM 1358 C CA . GLN A 1 171 ? -8.598 22.777 38.586 1.00 74.58 171 GLN A CA 1
ATOM 1359 C C . GLN A 1 171 ? -9.425 23.339 39.714 1.00 74.89 171 GLN A C 1
ATOM 1360 O O . GLN A 1 171 ? -8.973 24.233 40.425 1.00 75.25 171 GLN A O 1
ATOM 1366 N N . LYS A 1 172 ? -10.642 22.832 39.879 1.00 73.77 172 LYS A N 1
ATOM 1367 C CA . LYS A 1 172 ? -11.495 23.324 40.954 1.00 74.38 172 LYS A CA 1
ATOM 1368 C C . LYS A 1 172 ? -10.974 22.824 42.294 1.00 74.30 172 LYS A C 1
ATOM 1369 O O . LYS A 1 172 ? -11.039 23.540 43.285 1.00 74.54 172 LYS A O 1
ATOM 1375 N N . GLN A 1 173 ? -10.461 21.597 42.312 1.00 73.56 173 GLN A N 1
ATOM 1376 C CA . GLN A 1 173 ? -9.934 21.012 43.529 1.00 75.37 173 GLN A CA 1
ATOM 1377 C C . GLN A 1 173 ? -8.703 21.769 43.986 1.00 73.77 173 GLN A C 1
ATOM 1378 O O . GLN A 1 173 ? -8.657 22.275 45.107 1.00 72.03 173 GLN A O 1
ATOM 1384 N N . ILE A 1 174 ? -7.705 21.836 43.112 1.00 75.69 174 ILE A N 1
ATOM 1385 C CA . ILE A 1 174 ? -6.476 22.544 43.412 1.00 72.34 174 ILE A CA 1
ATOM 1386 C C . ILE A 1 174 ? -6.799 23.959 43.873 1.00 73.11 174 ILE A C 1
ATOM 1387 O O . ILE A 1 174 ? -6.318 24.388 44.922 1.00 74.53 174 ILE A O 1
ATOM 1392 N N . ALA A 1 175 ? -7.625 24.674 43.106 1.00 63.57 175 ALA A N 1
ATOM 1393 C CA . ALA A 1 175 ? -7.962 26.049 43.456 1.00 61.10 175 ALA A CA 1
ATOM 1394 C C . ALA A 1 175 ? -8.707 26.158 44.769 1.00 60.76 175 ALA A C 1
ATOM 1395 O O . ALA A 1 175 ? -8.578 27.155 45.485 1.00 60.58 175 ALA A O 1
ATOM 1397 N N . LYS A 1 176 ? -9.474 25.140 45.119 1.00 66.63 176 LYS A N 1
ATOM 1398 C CA . LYS A 1 176 ? -10.223 25.222 46.369 1.00 70.10 176 LYS A CA 1
ATOM 1399 C C . LYS A 1 176 ? -9.259 25.153 47.554 1.00 67.43 176 LYS A C 1
ATOM 1400 O O . LYS A 1 176 ? -9.447 25.854 48.537 1.00 65.95 176 LYS A O 1
ATOM 1406 N N . ILE A 1 177 ? -8.233 24.311 47.437 1.00 64.17 177 ILE A N 1
ATOM 1407 C CA . ILE A 1 177 ? -7.260 24.145 48.496 1.00 64.30 177 ILE A CA 1
ATOM 1408 C C . ILE A 1 177 ? -6.519 25.466 48.738 1.00 64.35 177 ILE A C 1
ATOM 1409 O O . ILE A 1 177 ? -6.484 25.964 49.867 1.00 62.97 177 ILE A O 1
ATOM 1414 N N . LEU A 1 178 ? -5.944 26.023 47.670 1.00 66.07 178 LEU A N 1
ATOM 1415 C CA . LEU A 1 178 ? -5.238 27.286 47.732 1.00 64.99 178 LEU A CA 1
ATOM 1416 C C . LEU A 1 178 ? -6.148 28.415 48.243 1.00 64.08 178 LEU A C 1
ATOM 1417 O O . LEU A 1 178 ? -5.678 29.321 48.927 1.00 65.53 178 LEU A O 1
ATOM 1422 N N . THR A 1 179 ? -7.438 28.363 47.911 1.00 57.96 179 THR A N 1
ATOM 1423 C CA . THR A 1 179 ? -8.395 29.362 48.377 1.00 55.03 179 THR A CA 1
ATOM 1424 C C . THR A 1 179 ? -8.585 29.260 49.903 1.00 55.27 179 THR A C 1
ATOM 1425 O O . THR A 1 179 ? -8.725 30.274 50.586 1.00 51.40 179 THR A O 1
ATOM 1429 N N . LYS A 1 180 ? -8.576 28.040 50.430 1.00 59.00 180 LYS A N 1
ATOM 1430 C CA . LYS A 1 180 ? -8.757 27.854 51.858 1.00 63.88 180 LYS A CA 1
ATOM 1431 C C . LYS A 1 180 ? -7.524 28.386 52.586 1.00 62.96 180 LYS A C 1
ATOM 1432 O O . LYS A 1 180 ? -7.644 29.039 53.624 1.00 61.59 180 LYS A O 1
ATOM 1438 N N . ILE A 1 181 ? -6.347 28.121 52.021 1.00 60.23 181 ILE A N 1
ATOM 1439 C CA . ILE A 1 181 ? -5.103 28.576 52.608 1.00 60.50 181 ILE A CA 1
ATOM 1440 C C . ILE A 1 181 ? -5.120 30.096 52.639 1.00 59.90 181 ILE A C 1
ATOM 1441 O O . ILE A 1 181 ? -4.901 30.717 53.676 1.00 58.38 181 ILE A O 1
ATOM 1446 N N . ASP A 1 182 ? -5.398 30.699 51.497 1.00 61.57 182 ASP A N 1
ATOM 1447 C CA . ASP A 1 182 ? -5.461 32.146 51.444 1.00 63.27 182 ASP A CA 1
ATOM 1448 C C . ASP A 1 182 ? -6.415 32.773 52.474 1.00 63.10 182 ASP A C 1
ATOM 1449 O O . ASP A 1 182 ? -6.142 33.854 52.996 1.00 65.00 182 ASP A O 1
ATOM 1454 N N . GLU A 1 183 ? -7.531 32.111 52.755 1.00 61.34 183 GLU A N 1
ATOM 1455 C CA . GLU A 1 183 ? -8.487 32.627 53.714 1.00 63.02 183 GLU A CA 1
ATOM 1456 C C . GLU A 1 183 ? -7.876 32.568 55.125 1.00 61.89 183 GLU A C 1
ATOM 1457 O O . GLU A 1 183 ? -8.085 33.455 55.964 1.00 60.91 183 GLU A O 1
ATOM 1463 N N . GLY A 1 184 ? -7.110 31.521 55.383 1.00 59.12 184 GLY A N 1
ATOM 1464 C CA . GLY A 1 184 ? -6.496 31.420 56.684 1.00 57.84 184 GLY A CA 1
ATOM 1465 C C . GLY A 1 184 ? -5.566 32.604 56.904 1.00 56.44 184 GLY A C 1
ATOM 1466 O O . GLY A 1 184 ? -5.629 33.302 57.926 1.00 57.24 184 GLY A O 1
ATOM 1467 N N . ILE A 1 185 ? -4.708 32.827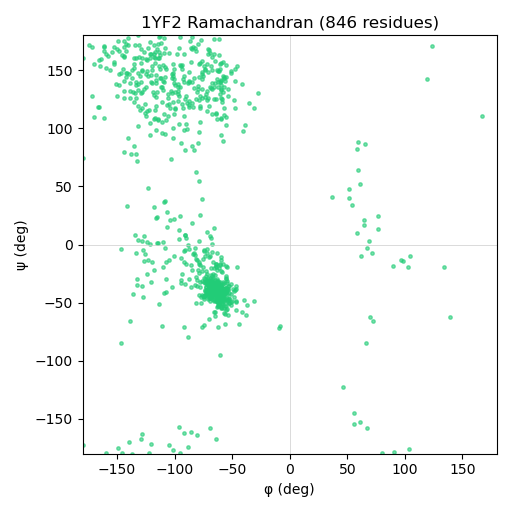 55.919 1.00 53.50 185 ILE A N 1
ATOM 1468 C CA . ILE A 1 185 ? -3.752 33.890 55.964 1.00 52.55 185 ILE A CA 1
ATOM 1469 C C . ILE A 1 185 ? -4.479 35.218 56.131 1.00 53.62 185 ILE A C 1
ATOM 1470 O O . ILE A 1 185 ? -3.989 36.121 56.801 1.00 53.95 185 ILE A O 1
ATOM 1475 N N . GLU A 1 186 ? -5.676 35.319 55.566 1.00 51.83 186 GLU A N 1
ATOM 1476 C CA . GLU A 1 186 ? -6.466 36.541 55.687 1.00 53.11 186 GLU A CA 1
ATOM 1477 C C . GLU A 1 186 ? -7.028 36.756 57.131 1.00 49.92 186 GLU A C 1
ATOM 1478 O O . GLU A 1 186 ? -7.079 37.888 57.617 1.00 45.97 186 GLU A O 1
ATOM 1484 N N . ILE A 1 187 ? -7.451 35.672 57.776 1.00 48.14 187 ILE A N 1
ATOM 1485 C CA . ILE A 1 187 ? -8.001 35.711 59.112 1.00 52.56 187 ILE A CA 1
ATOM 1486 C C . ILE A 1 187 ? -6.906 36.140 60.118 1.00 54.19 187 ILE A C 1
ATOM 1487 O O . ILE A 1 187 ? -7.102 37.051 60.936 1.00 52.11 187 ILE A O 1
ATOM 1492 N N . ILE A 1 188 ? -5.739 35.507 60.028 1.00 57.13 188 ILE A N 1
ATOM 1493 C CA . ILE A 1 188 ? -4.640 35.846 60.916 1.00 57.29 188 ILE A CA 1
ATOM 1494 C C . ILE A 1 188 ? -4.207 37.279 60.669 1.00 54.92 188 ILE A C 1
ATOM 1495 O O . ILE A 1 188 ? -4.000 38.060 61.601 1.00 53.16 188 ILE A O 1
ATOM 1500 N N . GLU A 1 189 ? -4.106 37.646 59.403 1.00 51.38 189 GLU A N 1
ATOM 1501 C CA . GLU A 1 189 ? -3.692 39.001 59.087 1.00 55.51 189 GLU A CA 1
ATOM 1502 C C . GLU A 1 189 ? -4.661 40.029 59.661 1.00 49.97 189 GLU A C 1
ATOM 1503 O O . GLU A 1 189 ? -4.243 41.115 60.031 1.00 45.16 189 GLU A O 1
ATOM 1509 N N . LYS A 1 190 ? -5.947 39.680 59.734 1.00 50.98 190 LYS A N 1
ATOM 1510 C CA . LYS A 1 190 ? -6.926 40.592 60.284 1.00 52.78 190 LYS A CA 1
ATOM 1511 C C . LYS A 1 190 ? -6.752 40.709 61.796 1.00 50.10 190 LYS A C 1
ATOM 1512 O O . LYS A 1 190 ? -6.860 41.800 62.328 1.00 47.33 190 LYS A O 1
ATOM 1518 N N . SER A 1 191 ? -6.457 39.614 62.487 1.00 46.69 191 SER A N 1
ATOM 1519 C CA . SER A 1 191 ? -6.270 39.727 63.920 1.00 48.71 191 SER A CA 1
ATOM 1520 C C . SER A 1 191 ? -4.988 40.547 64.205 1.00 48.18 191 SER A C 1
ATOM 1521 O O . SER A 1 191 ? -4.968 41.402 65.089 1.00 48.03 191 SER A O 1
ATOM 1524 N N . ILE A 1 192 ? -3.926 40.306 63.448 1.00 47.01 192 ILE A N 1
ATOM 1525 C CA . ILE A 1 192 ? -2.713 41.082 63.645 1.00 46.71 192 ILE A CA 1
ATOM 1526 C C . ILE A 1 192 ? -3.019 42.589 63.525 1.00 49.80 192 ILE A C 1
ATOM 1527 O O . ILE A 1 192 ? -2.708 43.376 64.419 1.00 49.44 192 ILE A O 1
ATOM 1532 N N . ASN A 1 193 ? -3.644 43.007 62.437 1.00 56.51 193 ASN A N 1
ATOM 1533 C CA . ASN A 1 193 ? -3.917 44.437 62.244 1.00 60.60 193 ASN A CA 1
ATOM 1534 C C . ASN A 1 193 ? -4.763 45.061 63.385 1.00 59.37 193 ASN A C 1
ATOM 1535 O O . ASN A 1 193 ? -4.519 46.190 63.819 1.00 57.89 193 ASN A O 1
ATOM 1540 N N . LYS A 1 194 ? -5.724 44.301 63.886 1.00 56.90 194 LYS A N 1
ATOM 1541 C CA . LYS A 1 194 ? -6.574 44.777 64.947 1.00 59.70 194 LYS A CA 1
ATOM 1542 C C . LYS A 1 194 ? -5.810 44.886 66.287 1.00 57.06 194 LYS A C 1
ATOM 1543 O O . LYS A 1 194 ? -5.967 45.866 67.032 1.00 56.44 194 LYS A O 1
ATOM 1549 N N . LEU A 1 195 ? -4.975 43.891 66.570 1.00 51.65 195 LEU A N 1
ATOM 1550 C CA . LEU A 1 195 ? -4.189 43.904 67.775 1.00 50.36 195 LEU A CA 1
ATOM 1551 C C . LEU A 1 195 ? -3.162 45.077 67.755 1.00 48.29 195 LEU A C 1
ATOM 1552 O O . LEU A 1 195 ? -2.912 45.695 68.790 1.00 47.70 195 LEU A O 1
ATOM 1557 N N . GLU A 1 196 ? -2.613 45.403 66.584 1.00 45.73 196 GLU A N 1
ATOM 1558 C CA . GLU A 1 196 ? -1.686 46.514 66.444 1.00 46.19 196 GLU A CA 1
ATOM 1559 C C . GLU A 1 196 ? -2.431 47.829 66.656 1.00 45.26 196 GLU A C 1
ATOM 1560 O O . GLU A 1 196 ? -1.859 48.853 67.061 1.00 42.67 196 GLU A O 1
ATOM 1566 N N . ARG A 1 197 ? -3.727 47.806 66.388 1.00 47.16 197 ARG A N 1
ATOM 1567 C CA . ARG A 1 197 ? -4.519 49.014 66.602 1.00 48.90 197 ARG A CA 1
ATOM 1568 C C . ARG A 1 197 ? -4.781 49.141 68.078 1.00 43.99 197 ARG A C 1
ATOM 1569 O O . ARG A 1 197 ? -4.633 50.211 68.629 1.00 40.11 197 ARG A O 1
ATOM 1577 N N . ILE A 1 198 ? -5.161 48.046 68.715 1.00 43.18 198 ILE A N 1
ATOM 1578 C CA . ILE A 1 198 ? -5.395 48.085 70.146 1.00 43.99 198 ILE A CA 1
ATOM 1579 C C . ILE A 1 198 ? -4.105 48.524 70.856 1.00 43.36 198 ILE A C 1
ATOM 1580 O O . ILE A 1 198 ? -4.156 49.340 71.759 1.00 44.12 198 ILE A O 1
ATOM 1585 N N . LYS A 1 199 ? -2.960 48.000 70.409 1.00 42.40 199 LYS A N 1
ATOM 1586 C CA . LYS A 1 199 ? -1.675 48.298 71.010 1.00 42.69 199 LYS A CA 1
ATOM 1587 C C . LYS A 1 199 ? -1.322 49.759 70.988 1.00 42.01 199 LYS A C 1
ATOM 1588 O O . LYS A 1 199 ? -0.685 50.311 71.910 1.00 36.58 199 LYS A O 1
ATOM 1594 N N . LYS A 1 200 ? -1.733 50.389 69.898 1.00 38.88 200 LYS A N 1
ATOM 1595 C CA . LYS A 1 200 ? -1.450 51.796 69.666 1.00 41.95 200 LYS A CA 1
ATOM 1596 C C . LYS A 1 200 ? -2.343 52.582 70.603 1.00 41.95 200 LYS A C 1
ATOM 1597 O O . LYS A 1 200 ? -1.886 53.532 71.225 1.00 39.16 200 LYS A O 1
ATOM 1603 N N . GLY A 1 201 ? -3.618 52.190 70.685 1.00 40.87 201 GLY A N 1
ATOM 1604 C CA . GLY A 1 201 ? -4.502 52.866 71.604 1.00 42.00 201 GLY A CA 1
ATOM 1605 C C . GLY A 1 201 ? -4.034 52.641 73.050 1.00 43.73 201 GLY A C 1
ATOM 1606 O O . GLY A 1 201 ? -4.087 53.570 73.848 1.00 43.20 201 GLY A O 1
ATOM 1607 N N . LEU A 1 202 ? -3.566 51.435 73.393 1.00 41.93 202 LEU A N 1
ATOM 1608 C CA . LEU A 1 202 ? -3.143 51.211 74.759 1.00 44.53 202 LEU A CA 1
ATOM 1609 C C . LEU A 1 202 ? -1.957 52.087 75.123 1.00 46.24 202 LEU A C 1
ATOM 1610 O O . LEU A 1 202 ? -1.911 52.615 76.206 1.00 47.23 202 LEU A O 1
ATOM 1615 N N . MET A 1 203 ? -1.025 52.247 74.202 1.00 46.86 203 MET A N 1
ATOM 1616 C CA . MET A 1 203 ? 0.152 53.064 74.392 1.00 50.08 203 MET A CA 1
ATOM 1617 C C . MET A 1 203 ? -0.246 54.496 74.816 1.00 51.43 203 MET A C 1
ATOM 1618 O O . MET A 1 203 ? 0.281 55.061 75.771 1.00 52.13 203 MET A O 1
ATOM 1623 N N . HIS A 1 204 ? -1.183 55.076 74.074 1.00 51.80 204 HIS A N 1
ATOM 1624 C CA . HIS A 1 204 ? -1.634 56.427 74.353 1.00 50.12 204 HIS A CA 1
ATOM 1625 C C . HIS A 1 204 ? -2.441 56.460 75.671 1.00 48.35 204 HIS A C 1
ATOM 1626 O O . HIS A 1 204 ? -2.235 57.319 76.516 1.00 47.45 204 HIS A O 1
ATOM 1633 N N . LYS A 1 205 ? -3.356 55.521 75.830 1.00 43.41 205 LYS A N 1
ATOM 1634 C CA . LYS A 1 205 ? -4.168 55.546 76.990 1.00 44.00 205 LYS A CA 1
ATOM 1635 C C . LYS A 1 205 ? -3.443 55.336 78.326 1.00 45.18 205 LYS A C 1
ATOM 1636 O O . LYS A 1 205 ? -3.477 56.189 79.243 1.00 44.29 205 LYS A O 1
ATOM 1642 N N . LEU A 1 206 ? -2.777 54.188 78.408 1.00 47.70 206 LEU A N 1
ATOM 1643 C CA . LEU A 1 206 ? -2.048 53.743 79.583 1.00 46.35 206 LEU A CA 1
ATOM 1644 C C . LEU A 1 206 ? -0.913 54.661 79.970 1.00 45.81 206 LEU A C 1
ATOM 1645 O O . LEU A 1 206 ? -0.680 54.875 81.145 1.00 44.89 206 LEU A O 1
ATOM 1650 N N . LEU A 1 207 ? -0.223 55.227 78.988 1.00 44.88 207 LEU A N 1
ATOM 1651 C CA . LEU A 1 207 ? 0.895 56.084 79.336 1.00 44.82 207 LEU A CA 1
ATOM 1652 C C . LEU A 1 207 ? 0.512 57.492 79.708 1.00 46.09 207 LEU A C 1
ATOM 1653 O O . LEU A 1 207 ? 1.345 58.250 80.223 1.00 47.82 207 LEU A O 1
ATOM 1658 N N . THR A 1 208 ? -0.739 57.860 79.436 1.00 46.67 208 THR A N 1
ATOM 1659 C CA . THR A 1 208 ? -1.219 59.195 79.797 1.00 47.36 208 THR A CA 1
ATOM 1660 C C . THR A 1 208 ? -2.189 59.162 80.965 1.00 48.39 208 THR A C 1
ATOM 1661 O O . THR A 1 208 ? -2.089 60.010 81.826 1.00 48.56 208 THR A O 1
ATOM 1665 N N . LYS A 1 209 ? -3.093 58.182 81.006 1.00 44.83 209 LYS A N 1
ATOM 1666 C CA . LYS A 1 209 ? -4.060 58.090 82.100 1.00 45.80 209 LYS A CA 1
ATOM 1667 C C . LYS A 1 209 ? -3.814 56.908 83.059 1.00 43.82 209 LYS A C 1
ATOM 1668 O O . LYS A 1 209 ? -4.566 56.690 84.017 1.00 41.55 209 LYS A O 1
ATOM 1674 N N . GLY A 1 210 ? -2.746 56.161 82.805 1.00 43.62 210 GLY A N 1
ATOM 1675 C CA . GLY A 1 210 ? -2.409 55.037 83.653 1.00 43.59 210 GLY A CA 1
ATOM 1676 C C . GLY A 1 210 ? -3.506 53.991 83.663 1.00 45.10 210 GLY A C 1
ATOM 1677 O O . GLY A 1 210 ? -4.258 53.832 82.704 1.00 46.15 210 GLY A O 1
ATOM 1678 N N . ILE A 1 211 ? -3.585 53.264 84.757 1.00 43.81 211 ILE A N 1
ATOM 1679 C CA . ILE A 1 211 ? -4.561 52.240 84.892 1.00 47.04 211 ILE A CA 1
ATOM 1680 C C . ILE A 1 211 ? -5.167 52.256 86.309 1.00 48.41 211 ILE A C 1
ATOM 1681 O O . ILE A 1 211 ? -4.451 52.490 87.281 1.00 47.28 211 ILE A O 1
ATOM 1686 N N . GLY A 1 212 ? -6.487 52.068 86.410 1.00 52.96 212 GLY A N 1
ATOM 1687 C CA . GLY A 1 212 ? -7.166 52.054 87.704 1.00 53.09 212 GLY A CA 1
ATOM 1688 C C . GLY A 1 212 ? -7.435 53.370 88.428 1.00 53.72 212 GLY A C 1
ATOM 1689 O O . GLY A 1 212 ? -7.789 53.365 89.602 1.00 54.80 212 GLY A O 1
ATOM 1690 N N . HIS A 1 213 ? -7.293 54.487 87.732 1.00 50.95 213 HIS A N 1
ATOM 1691 C CA . HIS A 1 213 ? -7.494 55.787 88.333 1.00 51.87 213 HIS A CA 1
ATOM 1692 C C . HIS A 1 213 ? -8.852 56.357 88.000 1.00 53.83 213 HIS A C 1
ATOM 1693 O O . HIS A 1 213 ? -9.406 56.070 86.938 1.00 53.97 213 HIS A O 1
ATOM 1700 N N . SER A 1 214 ? -9.372 57.181 88.911 1.00 56.14 214 SER A N 1
ATOM 1701 C CA . SER A 1 214 ? -10.656 57.840 88.723 1.00 57.69 214 SER A CA 1
ATOM 1702 C C . SER A 1 214 ? -10.500 59.351 88.932 1.00 58.67 214 SER A C 1
ATOM 1703 O O . SER A 1 214 ? -11.454 60.094 88.721 1.00 59.68 214 SER A O 1
ATOM 1706 N N . ARG A 1 215 ? -9.301 59.789 89.334 1.00 56.62 215 ARG A N 1
ATOM 1707 C CA . ARG A 1 215 ? -9.010 61.208 89.578 1.00 58.51 215 ARG A CA 1
ATOM 1708 C C . ARG A 1 215 ? -7.795 61.680 88.794 1.00 56.68 215 ARG A C 1
ATOM 1709 O O . ARG A 1 215 ? -6.757 61.017 88.763 1.00 54.44 215 ARG A O 1
ATOM 1717 N N . PHE A 1 216 ? -7.908 62.828 88.145 1.00 57.53 216 PHE A N 1
ATOM 1718 C CA . PHE A 1 216 ? -6.790 63.307 87.361 1.00 57.58 216 PHE A CA 1
ATOM 1719 C C . PHE A 1 216 ? -6.535 64.778 87.610 1.00 58.08 216 PHE A C 1
ATOM 1720 O O . PHE A 1 216 ? -7.314 65.443 88.292 1.00 58.64 216 PHE A O 1
ATOM 1728 N N . LYS A 1 217 ? -5.433 65.285 87.068 1.00 57.92 217 LYS A N 1
ATOM 1729 C CA . LYS A 1 217 ? -5.077 66.678 87.249 1.00 57.07 217 LYS A CA 1
ATOM 1730 C C . LYS A 1 217 ? -4.301 67.186 86.036 1.00 59.01 217 LYS A C 1
ATOM 1731 O O . LYS A 1 217 ? -3.878 66.405 85.181 1.00 58.57 217 LYS A O 1
ATOM 1737 N N . LYS A 1 218 ? -4.118 68.497 85.956 1.00 61.06 218 LYS A N 1
ATOM 1738 C CA . LYS A 1 218 ? -3.383 69.075 84.844 1.00 63.94 218 LYS A CA 1
ATOM 1739 C C . LYS A 1 218 ? -1.899 68.940 85.168 1.00 61.25 218 LYS A C 1
ATOM 1740 O O . LYS A 1 218 ? -1.556 68.598 86.284 1.00 61.19 218 LYS A O 1
ATOM 1746 N N . SER A 1 219 ? -1.021 69.190 84.207 1.00 59.87 219 SER A N 1
ATOM 1747 C CA . SER A 1 219 ? 0.410 69.113 84.493 1.00 59.48 219 SER A CA 1
ATOM 1748 C C . SER A 1 219 ? 1.192 69.564 83.281 1.00 61.02 219 SER A C 1
ATOM 1749 O O . SER A 1 219 ? 0.636 69.749 82.200 1.00 62.23 219 SER A O 1
ATOM 1752 N N . GLU A 1 220 ? 2.492 69.711 83.473 1.00 64.60 220 GLU A N 1
ATOM 1753 C CA . GLU A 1 220 ? 3.388 70.122 82.415 1.00 66.59 220 GLU A CA 1
ATOM 1754 C C . GLU A 1 220 ? 3.357 69.111 81.261 1.00 64.86 220 GLU A C 1
ATOM 1755 O O . GLU A 1 220 ? 3.789 69.418 80.146 1.00 64.59 220 GLU A O 1
ATOM 1761 N N . ILE A 1 221 ? 2.854 67.905 81.519 1.00 60.30 221 ILE A N 1
ATOM 1762 C CA . ILE A 1 221 ? 2.801 66.898 80.470 1.00 56.97 221 ILE A CA 1
ATOM 1763 C C . ILE A 1 221 ? 1.375 66.502 80.127 1.00 58.62 221 ILE A C 1
ATOM 1764 O O . ILE A 1 221 ? 1.110 65.402 79.604 1.00 59.05 221 ILE A O 1
ATOM 1769 N N . GLY A 1 222 ? 0.449 67.405 80.433 1.00 53.97 222 GLY A N 1
ATOM 1770 C CA . GLY A 1 222 ? -0.946 67.156 80.120 1.00 53.11 222 GLY A CA 1
ATOM 1771 C C . GLY A 1 222 ? -1.692 66.465 81.233 1.00 54.55 222 GLY A C 1
ATOM 1772 O O . GLY A 1 222 ? -1.124 66.181 82.286 1.00 53.71 222 GLY A O 1
ATOM 1773 N N . GLU A 1 223 ? -2.967 66.184 80.994 1.00 58.44 223 GLU A N 1
ATOM 1774 C CA . GLU A 1 223 ? -3.801 65.541 81.997 1.00 62.08 223 GLU A CA 1
ATOM 1775 C C . GLU A 1 223 ? -3.160 64.225 82.380 1.00 59.15 223 GLU A C 1
ATOM 1776 O O . GLU A 1 223 ? -2.787 63.426 81.523 1.00 59.99 223 GLU A O 1
ATOM 1782 N N . ILE A 1 224 ? -3.046 63.999 83.676 1.00 56.59 224 ILE A N 1
ATOM 1783 C CA . ILE A 1 224 ? -2.401 62.801 84.187 1.00 55.78 224 ILE A CA 1
ATOM 1784 C C . ILE A 1 224 ? -3.081 62.353 85.467 1.00 51.46 224 ILE A C 1
ATOM 1785 O O . ILE A 1 224 ? -3.810 63.124 86.083 1.00 50.68 224 ILE A O 1
ATOM 1790 N N . PRO A 1 225 ? -2.865 61.098 85.884 1.00 49.19 225 PRO A N 1
ATOM 1791 C CA . PRO A 1 225 ? -3.501 60.628 87.117 1.00 49.91 225 PRO A CA 1
ATOM 1792 C C . PRO A 1 225 ? -3.032 61.485 88.284 1.00 52.63 225 PRO A C 1
ATOM 1793 O O . PRO A 1 225 ? -1.904 62.032 88.281 1.00 50.04 225 PRO A O 1
ATOM 1797 N N . GLU A 1 226 ? -3.898 61.602 89.284 1.00 58.48 226 GLU A N 1
ATOM 1798 C CA . GLU A 1 226 ? -3.626 62.418 90.466 1.00 61.60 226 GLU A CA 1
ATOM 1799 C C . GLU A 1 226 ? -2.454 61.889 91.283 1.00 59.53 226 GLU A C 1
ATOM 1800 O O . GLU A 1 226 ? -1.653 62.673 91.765 1.00 58.85 226 GLU A O 1
ATOM 1806 N N . ASP A 1 227 ? -2.368 60.567 91.412 1.00 58.15 227 ASP A N 1
ATOM 1807 C CA . ASP A 1 227 ? -1.294 59.910 92.153 1.00 57.99 227 ASP A CA 1
ATOM 1808 C C . ASP A 1 227 ? 0.048 59.982 91.411 1.00 55.93 227 ASP A C 1
ATOM 1809 O O . ASP A 1 227 ? 1.064 59.521 91.927 1.00 57.59 227 ASP A O 1
ATOM 1814 N N . TRP A 1 228 ? 0.069 60.539 90.204 1.00 48.77 228 TRP A N 1
ATOM 1815 C CA . TRP A 1 228 ? 1.289 60.583 89.431 1.00 46.48 228 TRP A CA 1
ATOM 1816 C C . TRP A 1 228 ? 2.052 61.884 89.640 1.00 48.27 228 TRP A C 1
ATOM 1817 O O . TRP A 1 228 ? 1.459 62.909 89.917 1.00 46.88 228 TRP A O 1
ATOM 1828 N N . GLU A 1 229 ? 3.366 61.858 89.517 1.00 50.86 229 GLU A N 1
ATOM 1829 C CA . GLU A 1 229 ? 4.099 63.098 89.664 1.00 56.35 229 GLU A CA 1
ATOM 1830 C C . GLU A 1 229 ? 4.894 63.284 88.397 1.00 55.74 229 GLU A C 1
ATOM 1831 O O . GLU A 1 229 ? 4.961 62.366 87.580 1.00 55.77 229 GLU A O 1
ATOM 1837 N N . VAL A 1 230 ? 5.478 64.461 88.201 1.00 53.58 230 VAL A N 1
ATOM 1838 C CA . VAL A 1 230 ? 6.301 64.670 87.020 1.00 53.02 230 VAL A CA 1
ATOM 1839 C C . VAL A 1 230 ? 7.699 65.097 87.421 1.00 51.81 230 VAL A C 1
ATOM 1840 O O . VAL A 1 230 ? 7.890 65.799 88.410 1.00 51.62 230 VAL A O 1
ATOM 1844 N N . PHE A 1 231 ? 8.692 64.654 86.657 1.00 55.22 231 PHE A N 1
ATOM 1845 C CA . PHE A 1 231 ? 10.104 64.977 86.925 1.00 54.44 231 PHE A CA 1
ATOM 1846 C C . PHE A 1 231 ? 10.783 65.010 85.575 1.00 55.54 231 PHE A C 1
ATOM 1847 O O . PHE A 1 231 ? 10.144 64.863 84.526 1.00 55.76 231 PHE A O 1
ATOM 1855 N N . GLU A 1 232 ? 12.093 65.181 85.622 1.00 53.18 232 GLU A N 1
ATOM 1856 C CA . GLU A 1 232 ? 12.932 65.222 84.445 1.00 54.94 232 GLU A CA 1
ATOM 1857 C C . GLU A 1 232 ? 13.767 63.943 84.472 1.00 52.11 232 GLU A C 1
ATOM 1858 O O . GLU A 1 232 ? 13.960 63.365 85.530 1.00 47.43 232 GLU A O 1
ATOM 1864 N N . ILE A 1 233 ? 14.216 63.492 83.305 1.00 55.06 233 ILE A N 1
ATOM 1865 C CA . ILE A 1 233 ? 15.024 62.276 83.220 1.00 56.05 233 ILE A CA 1
ATOM 1866 C C . ILE A 1 233 ? 16.185 62.394 84.257 1.00 57.44 233 ILE A C 1
ATOM 1867 O O . ILE A 1 233 ? 16.413 61.475 85.044 1.00 55.70 233 ILE A O 1
ATOM 1872 N N . LYS A 1 234 ? 16.877 63.541 84.250 1.00 58.50 234 LYS A N 1
ATOM 1873 C CA . LYS A 1 234 ? 17.994 63.808 85.152 1.00 61.47 234 LYS A CA 1
ATOM 1874 C C . LYS A 1 234 ? 17.643 63.484 86.601 1.00 59.14 234 LYS A C 1
ATOM 1875 O O . LYS A 1 234 ? 18.465 62.949 87.357 1.00 59.13 234 LYS A O 1
ATOM 1881 N N . ASP A 1 235 ? 16.409 63.785 86.983 1.00 54.54 235 ASP A N 1
ATOM 1882 C CA . ASP A 1 235 ? 15.958 63.530 88.353 1.00 54.29 235 ASP A CA 1
ATOM 1883 C C . ASP A 1 235 ? 15.918 62.068 88.707 1.00 52.17 235 ASP A C 1
ATOM 1884 O O . ASP A 1 235 ? 16.183 61.734 89.837 1.00 52.98 235 ASP A O 1
ATOM 1889 N N . ILE A 1 236 ? 15.599 61.195 87.752 1.00 51.36 236 ILE A N 1
ATOM 1890 C CA . ILE A 1 236 ? 15.451 59.745 88.021 1.00 49.69 236 ILE A CA 1
ATOM 1891 C C . ILE A 1 236 ? 16.562 58.890 87.393 1.00 47.00 236 ILE A C 1
ATOM 1892 O O . ILE A 1 236 ? 16.782 57.761 87.788 1.00 45.91 236 ILE A O 1
ATOM 1897 N N . PHE A 1 237 ? 17.254 59.436 86.411 1.00 45.20 237 PHE A N 1
ATOM 1898 C CA . PHE A 1 237 ? 18.259 58.672 85.716 1.00 45.73 237 PHE A CA 1
ATOM 1899 C C . PHE A 1 237 ? 19.538 59.451 85.548 1.00 45.45 237 PHE A C 1
ATOM 1900 O O . PHE A 1 237 ? 19.567 60.683 85.598 1.00 45.03 237 PHE A O 1
ATOM 1908 N N . GLU A 1 238 ? 20.600 58.715 85.293 1.00 45.85 238 GLU A N 1
ATOM 1909 C CA . GLU A 1 238 ? 21.868 59.326 85.048 1.00 49.99 238 GLU A CA 1
ATOM 1910 C C . GLU A 1 238 ? 22.098 59.077 83.574 1.00 50.36 238 GLU A C 1
ATOM 1911 O O . GLU A 1 238 ? 21.892 57.957 83.078 1.00 49.01 238 GLU A O 1
ATOM 1917 N N . VAL A 1 239 ? 22.502 60.102 82.839 1.00 56.24 239 VAL A N 1
ATOM 1918 C CA . VAL A 1 239 ? 22.722 59.916 81.407 1.00 57.94 239 VAL A CA 1
ATOM 1919 C C . VAL A 1 239 ? 24.183 59.667 81.130 1.00 58.36 239 VAL A C 1
ATOM 1920 O O . VAL A 1 239 ? 25.021 60.478 81.502 1.00 61.67 239 VAL A O 1
ATOM 1924 N N . LYS A 1 240 ? 24.491 58.549 80.477 1.00 54.15 240 LYS A N 1
ATOM 1925 C CA . LYS A 1 240 ? 25.877 58.177 80.146 1.00 54.88 240 LYS A CA 1
ATOM 1926 C C . LYS A 1 240 ? 26.132 58.347 78.654 1.00 56.31 240 LYS A C 1
ATOM 1927 O O . LYS A 1 240 ? 25.215 58.201 77.855 1.00 57.52 240 LYS A O 1
ATOM 1933 N N . THR A 1 241 ? 27.373 58.635 78.269 1.00 58.58 241 THR A N 1
ATOM 1934 C CA . THR A 1 241 ? 27.717 58.831 76.863 1.00 60.52 241 THR A CA 1
ATOM 1935 C C . THR A 1 241 ? 28.621 57.709 76.370 1.00 57.96 241 THR A C 1
ATOM 1936 O O . THR A 1 241 ? 29.215 56.992 77.167 1.00 57.51 241 THR A O 1
ATOM 1940 N N . GLY A 1 242 ? 28.718 57.565 75.057 1.00 53.58 242 GLY A N 1
ATOM 1941 C CA . GLY A 1 242 ? 29.519 56.496 74.504 1.00 54.62 242 GLY A CA 1
ATOM 1942 C C . GLY A 1 242 ? 30.620 56.985 73.590 1.00 56.85 242 GLY A C 1
ATOM 1943 O O . GLY A 1 242 ? 30.775 58.187 73.408 1.00 55.09 242 GLY A O 1
ATOM 1944 N N . THR A 1 243 ? 31.384 56.054 73.028 1.00 59.76 243 THR A N 1
ATOM 1945 C CA . THR A 1 243 ? 32.475 56.389 72.132 1.00 66.70 243 THR A CA 1
ATOM 1946 C C . THR A 1 243 ? 32.862 55.182 71.291 1.00 64.57 243 THR A C 1
ATOM 1947 O O . THR A 1 243 ? 32.398 54.061 71.528 1.00 62.20 243 THR A O 1
ATOM 1951 N N . THR A 1 244 ? 33.717 55.423 70.305 1.00 65.48 244 THR A N 1
ATOM 1952 C CA . THR A 1 244 ? 34.165 54.361 69.434 1.00 68.83 244 THR A CA 1
ATOM 1953 C C . THR A 1 244 ? 35.682 54.236 69.497 1.00 72.73 244 THR A C 1
ATOM 1954 O O . THR A 1 244 ? 36.414 55.055 68.942 1.00 73.17 244 THR A O 1
ATOM 1958 N N . PRO A 1 245 ? 36.179 53.207 70.193 1.00 77.19 245 PRO A N 1
ATOM 1959 C CA . PRO A 1 245 ? 37.633 53.030 70.292 1.00 78.34 245 PRO A CA 1
ATOM 1960 C C . PRO A 1 245 ? 38.268 52.866 68.917 1.00 78.57 245 PRO A C 1
ATOM 1961 O O . PRO A 1 245 ? 37.758 52.112 68.097 1.00 78.66 245 PRO A O 1
ATOM 1965 N N . SER A 1 246 ? 39.369 53.570 68.664 1.00 79.34 246 SER A N 1
ATOM 1966 C CA . SER A 1 246 ? 40.075 53.486 67.375 1.00 83.54 246 SER A CA 1
ATOM 1967 C C . SER A 1 246 ? 39.913 52.142 66.646 1.00 83.83 246 SER A C 1
ATOM 1968 O O . SER A 1 246 ? 40.104 51.075 67.224 1.00 81.11 246 SER A O 1
ATOM 1971 N N . THR A 1 247 ? 39.561 52.196 65.370 1.00 93.00 247 THR A N 1
ATOM 1972 C CA . THR A 1 247 ? 39.405 50.967 64.600 1.00 96.94 247 THR A CA 1
ATOM 1973 C C . THR A 1 247 ? 40.771 50.504 64.115 1.00 99.95 247 THR A C 1
ATOM 1974 O O . THR A 1 247 ? 40.888 49.463 63.470 1.00 99.83 247 THR A O 1
ATOM 1978 N N . LYS A 1 248 ? 41.796 51.298 64.420 1.00 107.53 248 LYS A N 1
ATOM 1979 C CA . LYS A 1 248 ? 43.175 51.002 64.024 1.00 109.29 248 LYS A CA 1
ATOM 1980 C C . LYS A 1 248 ? 43.866 50.055 65.004 1.00 107.16 248 LYS A C 1
ATOM 1981 O O . LYS A 1 248 ? 44.973 49.588 64.746 1.00 108.48 248 LYS A O 1
ATOM 1987 N N . LYS A 1 249 ? 43.211 49.769 66.123 1.00 95.11 249 LYS A N 1
ATOM 1988 C CA . LYS A 1 249 ? 43.794 48.891 67.118 1.00 90.85 249 LYS A CA 1
ATOM 1989 C C . LYS A 1 249 ? 42.987 47.615 67.325 1.00 89.08 249 LYS A C 1
ATOM 1990 O O . LYS A 1 249 ? 41.846 47.664 67.782 1.00 91.07 249 LYS A O 1
ATOM 1996 N N . SER A 1 250 ? 43.583 46.472 67.001 1.00 84.22 250 SER A N 1
ATOM 1997 C CA . SER A 1 250 ? 42.904 45.197 67.153 1.00 82.72 250 SER A CA 1
ATOM 1998 C C . SER A 1 250 ? 42.800 44.827 68.609 1.00 80.58 250 SER A C 1
ATOM 1999 O O . SER A 1 250 ? 41.936 44.045 68.997 1.00 80.28 250 SER A O 1
ATOM 2002 N N . GLU A 1 251 ? 43.684 45.392 69.422 1.00 80.13 251 GLU A N 1
ATOM 2003 C CA . GLU A 1 251 ? 43.689 45.105 70.857 1.00 79.98 251 GLU A CA 1
ATOM 2004 C C . GLU A 1 251 ? 42.334 45.457 71.466 1.00 76.60 251 GLU A C 1
ATOM 2005 O O . GLU A 1 251 ? 42.006 45.018 72.571 1.00 74.46 251 GLU A O 1
ATOM 2011 N N . TYR A 1 252 ? 41.561 46.244 70.720 1.00 73.60 252 TYR A N 1
ATOM 2012 C CA . TYR A 1 252 ? 40.245 46.720 71.136 1.00 71.06 252 TYR A CA 1
ATOM 2013 C C . TYR A 1 252 ? 39.058 45.880 70.691 1.00 70.62 252 TYR A C 1
ATOM 2014 O O . TYR A 1 252 ? 38.006 45.908 71.340 1.00 70.47 252 TYR A O 1
ATOM 2023 N N . TRP A 1 253 ? 39.224 45.147 69.587 1.00 67.69 253 TRP A N 1
ATOM 2024 C CA . TRP A 1 253 ? 38.138 44.322 69.024 1.00 66.80 253 TRP A CA 1
ATOM 2025 C C . TRP A 1 253 ? 38.373 42.826 68.891 1.00 65.79 253 TRP A C 1
ATOM 2026 O O . TRP A 1 253 ? 37.420 42.052 68.984 1.00 63.49 253 TRP A O 1
ATOM 2037 N N . GLU A 1 254 ? 39.617 42.420 68.646 1.00 69.39 254 GLU A N 1
ATOM 2038 C CA . GLU A 1 254 ? 39.944 41.003 68.493 1.00 72.51 254 GLU A CA 1
ATOM 2039 C C . GLU A 1 254 ? 39.330 40.133 69.599 1.00 69.30 254 GLU A C 1
ATOM 2040 O O . GLU A 1 254 ? 39.637 40.277 70.781 1.00 68.58 254 GLU A O 1
ATOM 2046 N N . ASN A 1 255 ? 38.458 39.220 69.208 1.00 66.03 255 ASN A N 1
ATOM 2047 C CA . ASN A 1 255 ? 37.801 38.346 70.168 1.00 66.19 255 ASN A CA 1
ATOM 2048 C C . ASN A 1 255 ? 37.087 39.088 71.300 1.00 63.69 255 ASN A C 1
ATOM 2049 O O . ASN A 1 255 ? 37.018 38.599 72.438 1.00 61.03 255 ASN A O 1
ATOM 2054 N N . GLY A 1 256 ? 36.543 40.262 70.973 1.00 62.83 256 GLY A N 1
ATOM 2055 C CA . GLY A 1 256 ? 35.814 41.056 71.947 1.00 62.74 256 GLY A CA 1
ATOM 2056 C C . GLY A 1 256 ? 34.662 40.292 72.563 1.00 63.56 256 GLY A C 1
ATOM 2057 O O . GLY A 1 256 ? 33.985 39.502 71.908 1.00 63.93 256 GLY A O 1
ATOM 2058 N N . GLU A 1 257 ? 34.429 40.516 73.842 1.00 70.11 257 GLU A N 1
ATOM 2059 C CA . GLU A 1 257 ? 33.344 39.819 74.505 1.00 73.14 257 GLU A CA 1
ATOM 2060 C C . GLU A 1 257 ? 32.413 40.773 75.252 1.00 68.48 257 GLU A C 1
ATOM 2061 O O . GLU A 1 257 ? 31.476 40.333 75.899 1.00 67.46 257 GLU A O 1
ATOM 2067 N N . ILE A 1 258 ? 32.670 42.075 75.140 1.00 62.60 258 ILE A N 1
ATOM 2068 C CA . ILE A 1 258 ? 31.849 43.083 75.806 1.00 57.99 258 ILE A CA 1
ATOM 2069 C C . ILE A 1 258 ? 30.981 43.757 74.744 1.00 55.95 258 ILE A C 1
ATOM 2070 O O . ILE A 1 258 ? 31.490 44.195 73.716 1.00 55.89 258 ILE A O 1
ATOM 2075 N N . ASN A 1 259 ? 29.682 43.843 75.000 1.00 51.44 259 ASN A N 1
ATOM 2076 C CA . ASN A 1 259 ? 28.771 44.442 74.059 1.00 47.95 259 ASN A CA 1
ATOM 2077 C C . ASN A 1 259 ? 29.082 45.878 73.856 1.00 46.52 259 ASN A C 1
ATOM 2078 O O . ASN A 1 259 ? 29.445 46.575 74.800 1.00 46.08 259 ASN A O 1
ATOM 2083 N N . TRP A 1 260 ? 28.927 46.290 72.609 1.00 43.92 260 TRP A N 1
ATOM 2084 C CA . TRP A 1 260 ? 29.167 47.635 72.176 1.00 45.43 260 TRP A CA 1
ATOM 2085 C C . TRP A 1 260 ? 28.040 47.942 71.164 1.00 48.57 260 TRP A C 1
ATOM 2086 O O . TRP A 1 260 ? 28.125 47.670 69.949 1.00 50.21 260 TRP A O 1
ATOM 2097 N N . ILE A 1 261 ? 26.967 48.494 71.701 1.00 51.12 261 ILE A N 1
ATOM 2098 C CA . ILE A 1 261 ? 25.775 48.789 70.930 1.00 51.37 261 ILE A CA 1
ATOM 2099 C C . ILE A 1 261 ? 25.782 50.066 70.121 1.00 51.65 261 ILE A C 1
ATOM 2100 O O . ILE A 1 261 ? 26.022 51.156 70.632 1.00 53.06 261 ILE A O 1
ATOM 2105 N N . THR A 1 262 ? 25.521 49.932 68.831 1.00 49.84 262 THR A N 1
ATOM 2106 C CA . THR A 1 262 ? 25.457 51.115 67.974 1.00 52.92 262 THR A CA 1
ATOM 2107 C C . THR A 1 262 ? 23.976 51.341 67.578 1.00 54.58 262 THR A C 1
ATOM 2108 O O . THR A 1 262 ? 23.145 50.444 67.742 1.00 54.67 262 THR A O 1
ATOM 2112 N N . PRO A 1 263 ? 23.631 52.530 67.062 1.00 58.15 263 PRO A N 1
ATOM 2113 C CA . PRO A 1 263 ? 22.242 52.779 66.667 1.00 60.37 263 PRO A CA 1
ATOM 2114 C C . PRO A 1 263 ? 21.785 51.772 65.578 1.00 61.04 263 PRO A C 1
ATOM 2115 O O . PRO A 1 263 ? 20.602 51.465 65.430 1.00 60.05 263 PRO A O 1
ATOM 2119 N N . LEU A 1 264 ? 22.743 51.213 64.858 1.00 62.82 264 LEU A N 1
ATOM 2120 C CA . LEU A 1 264 ? 22.411 50.236 63.849 1.00 65.04 264 LEU A CA 1
ATOM 2121 C C . LEU A 1 264 ? 21.922 48.941 64.510 1.00 62.57 264 LEU A C 1
ATOM 2122 O O . LEU A 1 264 ? 21.025 48.260 63.998 1.00 62.87 264 LEU A O 1
ATOM 2127 N N . ASP A 1 265 ? 22.500 48.600 65.656 1.00 56.39 265 ASP A N 1
ATOM 2128 C CA . ASP A 1 265 ? 22.071 47.395 66.373 1.00 55.28 265 ASP A CA 1
ATOM 2129 C C . ASP A 1 265 ? 20.622 47.577 66.884 1.00 53.41 265 ASP A C 1
ATOM 2130 O O . ASP A 1 265 ? 19.878 46.610 66.956 1.00 53.70 265 ASP A O 1
ATOM 2135 N N . LEU A 1 266 ? 20.275 48.821 67.228 1.00 48.07 266 LEU A N 1
ATOM 2136 C CA . LEU A 1 266 ? 18.990 49.205 67.750 1.00 50.35 266 LEU A CA 1
ATOM 2137 C C . LEU A 1 266 ? 17.908 49.239 66.663 1.00 53.90 266 LEU A C 1
ATOM 2138 O O . LEU A 1 266 ? 16.791 48.739 66.855 1.00 51.19 266 LEU A O 1
ATOM 2143 N N . SER A 1 267 ? 18.244 49.810 65.508 1.00 64.89 267 SER A N 1
ATOM 2144 C CA . SER A 1 267 ? 17.284 49.881 64.402 1.00 68.75 267 SER A CA 1
ATOM 2145 C C . SER A 1 267 ? 16.905 48.475 63.946 1.00 68.59 267 SER A C 1
ATOM 2146 O O . SER A 1 267 ? 15.784 48.247 63.505 1.00 70.68 267 SER A O 1
ATOM 2149 N N . ARG A 1 268 ? 17.842 47.541 64.066 1.00 61.07 268 ARG A N 1
ATOM 2150 C CA . ARG A 1 268 ? 17.608 46.163 63.658 1.00 61.51 268 ARG A CA 1
ATOM 2151 C C . ARG A 1 268 ? 16.719 45.417 64.629 1.00 60.67 268 ARG A C 1
ATOM 2152 O O . ARG A 1 268 ? 16.373 44.257 64.401 1.00 57.44 268 ARG A O 1
ATOM 2160 N N . LEU A 1 269 ? 16.374 46.074 65.730 1.00 68.49 269 LEU A N 1
ATOM 2161 C CA . LEU A 1 269 ? 15.536 45.467 66.765 1.00 70.84 269 LEU A CA 1
ATOM 2162 C C . LEU A 1 269 ? 14.098 45.223 66.281 1.00 71.32 269 LEU A C 1
ATOM 2163 O O . LEU A 1 269 ? 13.444 44.283 66.722 1.00 70.49 269 LEU A O 1
ATOM 2168 N N . ASN A 1 270 ? 13.623 46.060 65.364 1.00 71.92 270 ASN A N 1
ATOM 2169 C CA . ASN A 1 270 ? 12.274 45.901 64.829 1.00 74.30 270 ASN A CA 1
ATOM 2170 C C . ASN A 1 270 ? 11.243 46.027 65.938 1.00 74.92 270 ASN A C 1
ATOM 2171 O O . ASN A 1 270 ? 10.371 45.169 66.128 1.00 74.64 270 ASN A O 1
ATOM 2176 N N . GLU A 1 271 ? 11.355 47.114 66.677 1.00 76.29 271 GLU A N 1
ATOM 2177 C CA . GLU A 1 271 ? 10.445 47.359 67.764 1.00 78.44 271 GLU A CA 1
ATOM 2178 C C . GLU A 1 271 ? 10.617 46.472 68.998 1.00 72.92 271 GLU A C 1
ATOM 2179 O O . GLU A 1 271 ? 9.954 46.705 69.995 1.00 72.80 271 GLU A O 1
ATOM 2185 N N . LYS A 1 272 ? 11.473 45.452 68.946 1.00 60.74 272 LYS A N 1
ATOM 2186 C CA . LYS A 1 272 ? 11.700 44.619 70.137 1.00 59.51 272 LYS A CA 1
ATOM 2187 C C . LYS A 1 272 ? 12.173 45.510 71.311 1.00 54.76 272 LYS A C 1
ATOM 2188 O O . LYS A 1 272 ? 12.914 46.468 71.131 1.00 50.20 272 LYS A O 1
ATOM 2194 N N . ILE A 1 273 ? 11.747 45.171 72.518 1.00 60.53 273 ILE A N 1
ATOM 2195 C CA . ILE A 1 273 ? 12.082 45.957 73.691 1.00 61.83 273 ILE A CA 1
ATOM 2196 C C . ILE A 1 273 ? 13.456 45.636 74.269 1.00 59.14 273 ILE A C 1
ATOM 2197 O O . ILE A 1 273 ? 14.128 46.527 74.762 1.00 58.12 273 ILE A O 1
ATOM 2202 N N . TYR A 1 274 ? 13.858 44.373 74.190 1.00 54.85 274 TYR A N 1
ATOM 2203 C CA . TYR A 1 274 ? 15.123 43.950 74.750 1.00 54.26 274 TYR A CA 1
ATOM 2204 C C . TYR A 1 274 ? 16.260 43.777 73.760 1.00 56.22 274 TYR A C 1
ATOM 2205 O O . TYR A 1 274 ? 16.056 43.367 72.614 1.00 57.49 274 TYR A O 1
ATOM 2214 N N . ILE A 1 275 ? 17.464 44.106 74.215 1.00 56.99 275 ILE A N 1
ATOM 2215 C CA . ILE A 1 275 ? 18.664 43.930 73.415 1.00 57.67 275 ILE A CA 1
ATOM 2216 C C . ILE A 1 275 ? 19.705 43.274 74.316 1.00 58.27 275 ILE A C 1
ATOM 2217 O O . ILE A 1 275 ? 19.994 43.758 75.410 1.00 59.50 275 ILE A O 1
ATOM 2222 N N . GLY A 1 276 ? 20.258 42.156 73.866 1.00 56.70 276 GLY A N 1
ATOM 2223 C CA . GLY A 1 276 ? 21.247 41.484 74.685 1.00 58.38 276 GLY A CA 1
ATOM 2224 C C . GLY A 1 276 ? 22.556 41.203 73.993 1.00 59.00 276 GLY A C 1
ATOM 2225 O O . GLY A 1 276 ? 23.429 40.541 74.556 1.00 60.54 276 GLY A O 1
ATOM 2226 N N . SER A 1 277 ? 22.708 41.726 72.780 1.00 57.07 277 SER A N 1
ATOM 2227 C CA . SER A 1 277 ? 23.930 41.492 71.998 1.00 59.19 277 SER A CA 1
ATOM 2228 C C . SER A 1 277 ? 24.160 42.594 70.955 1.00 55.92 277 SER A C 1
ATOM 2229 O O . SER A 1 277 ? 23.213 43.193 70.466 1.00 54.93 277 SER A O 1
ATOM 2232 N N . SER A 1 278 ? 25.421 42.861 70.634 1.00 53.56 278 SER A N 1
ATOM 2233 C CA . SER A 1 278 ? 25.748 43.859 69.620 1.00 55.78 278 SER A CA 1
ATOM 2234 C C . SER A 1 278 ? 26.507 43.176 68.488 1.00 56.44 278 SER A C 1
ATOM 2235 O O . SER A 1 278 ? 27.191 42.180 68.718 1.00 56.53 278 SER A O 1
ATOM 2238 N N . GLU A 1 279 ? 26.365 43.698 67.272 1.00 60.50 279 GLU A N 1
ATOM 2239 C CA . GLU A 1 279 ? 27.037 43.149 66.111 1.00 63.96 279 GLU A CA 1
ATOM 2240 C C . GLU A 1 279 ? 28.540 43.066 66.379 1.00 65.39 279 GLU A C 1
ATOM 2241 O O . GLU A 1 279 ? 29.136 41.998 66.283 1.00 65.12 279 GLU A O 1
ATOM 2247 N N . ARG A 1 280 ? 29.157 44.184 66.736 1.00 70.88 280 ARG A N 1
ATOM 2248 C CA . ARG A 1 280 ? 30.591 44.187 66.995 1.00 74.09 280 ARG A CA 1
ATOM 2249 C C . ARG A 1 280 ? 30.812 44.354 68.495 1.00 71.95 280 ARG A C 1
ATOM 2250 O O . ARG A 1 280 ? 30.105 45.136 69.120 1.00 71.68 280 ARG A O 1
ATOM 2258 N N . LYS A 1 281 ? 31.783 43.628 69.055 1.00 68.64 281 LYS A N 1
ATOM 2259 C CA . LYS A 1 281 ? 32.100 43.685 70.476 1.00 65.05 281 LYS A CA 1
ATOM 2260 C C . LYS A 1 281 ? 33.513 44.205 70.744 1.00 64.23 281 LYS A C 1
ATOM 2261 O O . LYS A 1 281 ? 34.384 44.130 69.874 1.00 66.17 281 LYS A O 1
ATOM 2267 N N . VAL A 1 282 ? 33.734 44.747 71.940 1.00 57.81 282 VAL A N 1
ATOM 2268 C CA . VAL A 1 282 ? 35.035 45.262 72.322 1.00 52.75 282 VAL A CA 1
ATOM 2269 C C . VAL A 1 282 ? 35.589 44.420 73.436 1.00 54.26 282 VAL A C 1
ATOM 2270 O O . VAL A 1 282 ? 34.850 43.645 74.048 1.00 55.20 282 VAL A O 1
ATOM 2274 N N . THR A 1 283 ? 36.885 44.578 73.694 1.00 52.79 283 THR A N 1
ATOM 2275 C CA . THR A 1 283 ? 37.595 43.827 74.736 1.00 50.38 283 THR A CA 1
ATOM 2276 C C . THR A 1 283 ? 37.764 44.583 76.056 1.00 50.76 283 THR A C 1
ATOM 2277 O O . THR A 1 283 ? 37.626 45.802 76.111 1.00 50.26 283 THR A O 1
ATOM 2281 N N . LYS A 1 284 ? 38.091 43.844 77.113 1.00 50.41 284 LYS A N 1
ATOM 2282 C CA . LYS A 1 284 ? 38.324 44.417 78.425 1.00 51.15 284 LYS A CA 1
ATOM 2283 C C . LYS A 1 284 ? 39.419 45.512 78.299 1.00 51.13 284 LYS A C 1
ATOM 2284 O O . LYS A 1 284 ? 39.360 46.576 78.954 1.00 50.01 284 LYS A O 1
ATOM 2290 N N . ILE A 1 285 ? 40.419 45.283 77.455 1.00 48.21 285 ILE A N 1
ATOM 2291 C CA . ILE A 1 285 ? 41.452 46.283 77.291 1.00 47.95 285 ILE A CA 1
ATOM 2292 C C . ILE A 1 285 ? 40.857 47.578 76.804 1.00 48.54 285 ILE A C 1
ATOM 2293 O O . ILE A 1 285 ? 41.119 48.650 77.373 1.00 48.02 285 ILE A O 1
ATOM 2298 N N . ALA A 1 286 ? 40.021 47.496 75.777 1.00 55.95 286 ALA A N 1
ATOM 2299 C CA . ALA A 1 286 ? 39.354 48.685 75.219 1.00 56.79 286 ALA A CA 1
ATOM 2300 C C . ALA A 1 286 ? 38.532 49.398 76.287 1.00 56.11 286 ALA A C 1
ATOM 2301 O O . ALA A 1 286 ? 38.514 50.618 76.355 1.00 58.52 286 ALA A O 1
ATOM 2303 N N . LEU A 1 287 ? 37.844 48.620 77.114 1.00 54.34 287 LEU A N 1
ATOM 2304 C CA . LEU A 1 287 ? 37.009 49.214 78.132 1.00 53.44 287 LEU A CA 1
ATOM 2305 C C . LEU A 1 287 ? 37.793 50.107 79.073 1.00 56.19 287 LEU A C 1
ATOM 2306 O O . LEU A 1 287 ? 37.402 51.253 79.299 1.00 56.48 287 LEU A O 1
ATOM 2311 N N . GLU A 1 288 ? 38.900 49.599 79.614 1.00 60.50 288 GLU A N 1
ATOM 2312 C CA . GLU A 1 288 ? 39.709 50.380 80.555 1.00 63.62 288 GLU A CA 1
ATOM 2313 C C . GLU A 1 288 ? 40.553 51.449 79.877 1.00 64.50 288 GLU A C 1
ATOM 2314 O O . GLU A 1 288 ? 40.643 52.573 80.365 1.00 64.86 288 GLU A O 1
ATOM 2320 N N . LYS A 1 289 ? 41.176 51.099 78.760 1.00 65.30 289 LYS A N 1
ATOM 2321 C CA . LYS A 1 289 ? 41.992 52.068 78.050 1.00 66.69 289 LYS A CA 1
ATOM 2322 C C . LYS A 1 289 ? 41.188 53.231 77.476 1.00 66.36 289 LYS A C 1
ATOM 2323 O O . LYS A 1 289 ? 41.606 54.377 77.562 1.00 67.43 289 LYS A O 1
ATOM 2329 N N . CYS A 1 290 ? 40.040 52.939 76.878 1.00 62.69 290 CYS A N 1
ATOM 2330 C CA . CYS A 1 290 ? 39.221 53.992 76.293 1.00 63.30 290 CYS A CA 1
ATOM 2331 C C . CYS A 1 290 ? 38.240 54.587 77.294 1.00 60.65 290 CYS A C 1
ATOM 2332 O O . CYS A 1 290 ? 37.486 55.492 76.962 1.00 60.65 290 CYS A O 1
ATOM 2335 N N . ASN A 1 291 ? 38.258 54.083 78.517 1.00 60.06 291 ASN A N 1
ATOM 2336 C CA . ASN A 1 291 ? 37.345 54.566 79.535 1.00 61.08 291 ASN A CA 1
ATOM 2337 C C . ASN A 1 291 ? 35.870 54.582 79.094 1.00 60.16 291 ASN A C 1
ATOM 2338 O O . ASN A 1 291 ? 35.157 55.577 79.290 1.00 58.85 291 ASN A O 1
ATOM 2343 N N . LEU A 1 292 ? 35.414 53.471 78.506 1.00 58.88 292 LEU A N 1
ATOM 2344 C CA . LEU A 1 292 ? 34.023 53.365 78.045 1.00 55.85 292 LEU A CA 1
ATOM 2345 C C . LEU A 1 292 ? 33.076 53.213 79.220 1.00 55.89 292 LEU A C 1
ATOM 2346 O O . LEU A 1 292 ? 33.413 52.656 80.270 1.00 57.01 292 LEU A O 1
ATOM 2351 N N . ASN A 1 293 ? 31.867 53.711 79.039 1.00 55.80 293 ASN A N 1
ATOM 2352 C CA . ASN A 1 293 ? 30.871 53.611 80.091 1.00 55.39 293 ASN A CA 1
ATOM 2353 C C . ASN A 1 293 ? 30.155 52.287 79.940 1.00 53.67 293 ASN A C 1
ATOM 2354 O O . ASN A 1 293 ? 29.540 52.038 78.923 1.00 54.87 293 ASN A O 1
ATOM 2359 N N . LEU A 1 294 ? 30.237 51.456 80.966 1.00 55.25 294 LEU A N 1
ATOM 2360 C CA . LEU A 1 294 ? 29.585 50.176 80.962 1.00 55.10 294 LEU A CA 1
ATOM 2361 C C . LEU A 1 294 ? 28.286 50.246 81.763 1.00 55.46 294 LEU A C 1
ATOM 2362 O O . LEU A 1 294 ? 28.301 50.427 82.988 1.00 57.14 294 LEU A O 1
ATOM 2367 N N . ILE A 1 295 ? 27.144 50.117 81.103 1.00 49.97 295 ILE A N 1
ATOM 2368 C CA . ILE A 1 295 ? 25.890 50.175 81.855 1.00 48.07 295 ILE A CA 1
ATOM 2369 C C . ILE A 1 295 ? 25.373 48.781 82.112 1.00 44.11 295 ILE A C 1
ATOM 2370 O O . ILE A 1 295 ? 25.418 47.919 81.251 1.00 44.25 295 ILE A O 1
ATOM 2375 N N . PRO A 1 296 ? 24.889 48.537 83.322 1.00 42.11 296 PRO A N 1
ATOM 2376 C CA . PRO A 1 296 ? 24.359 47.233 83.718 1.00 42.86 296 PRO A CA 1
ATOM 2377 C C . PRO A 1 296 ? 23.089 46.805 82.994 1.00 45.35 296 PRO A C 1
ATOM 2378 O O . PRO A 1 296 ? 22.407 47.639 82.410 1.00 43.99 296 PRO A O 1
ATOM 2382 N N . LYS A 1 297 ? 22.791 45.508 83.094 1.00 48.84 297 LYS A N 1
ATOM 2383 C CA . LYS A 1 297 ? 21.596 44.908 82.550 1.00 53.75 297 LYS A CA 1
ATOM 2384 C C . LYS A 1 297 ? 20.375 45.602 83.202 1.00 52.54 297 LYS A C 1
ATOM 2385 O O . LYS A 1 297 ? 20.392 45.915 84.403 1.00 51.62 297 LYS A O 1
ATOM 2391 N N . GLY A 1 298 ? 19.335 45.834 82.393 1.00 48.64 298 GLY A N 1
ATOM 2392 C CA . GLY A 1 298 ? 18.160 46.523 82.859 1.00 43.51 298 GLY A CA 1
ATOM 2393 C C . GLY A 1 298 ? 18.268 47.995 82.493 1.00 44.42 298 GLY A C 1
ATOM 2394 O O . GLY A 1 298 ? 17.289 48.723 82.613 1.00 44.57 298 GLY A O 1
ATOM 2395 N N . SER A 1 299 ? 19.440 48.477 82.087 1.00 38.56 299 SER A N 1
ATOM 2396 C CA . SER A 1 299 ? 19.544 49.904 81.722 1.00 40.58 299 SER A CA 1
ATOM 2397 C C . SER A 1 299 ? 18.805 50.140 80.389 1.00 40.32 299 SER A C 1
ATOM 2398 O O . SER A 1 299 ? 18.424 49.184 79.681 1.00 37.95 299 SER A O 1
ATOM 2401 N N . ILE A 1 300 ? 18.612 51.417 80.063 1.00 40.19 300 ILE A N 1
ATOM 2402 C CA . ILE A 1 300 ? 17.916 51.824 78.852 1.00 40.46 300 ILE A CA 1
ATOM 2403 C C . ILE A 1 300 ? 18.906 52.439 77.950 1.00 43.58 300 ILE A C 1
ATOM 2404 O O . ILE A 1 300 ? 19.755 53.242 78.367 1.00 42.17 300 ILE A O 1
ATOM 2409 N N . ILE A 1 301 ? 18.819 52.048 76.689 1.00 48.50 301 ILE A N 1
ATOM 2410 C CA . ILE A 1 301 ? 19.720 52.577 75.658 1.00 50.38 301 ILE A CA 1
ATOM 2411 C C . ILE A 1 301 ? 18.839 53.265 74.595 1.00 49.81 301 ILE A C 1
ATOM 2412 O O . ILE A 1 301 ? 17.759 52.798 74.261 1.00 49.02 301 ILE A O 1
ATOM 2417 N N . ILE A 1 302 ? 19.299 54.401 74.100 1.00 50.02 302 ILE A N 1
ATOM 2418 C CA . ILE A 1 302 ? 18.566 55.140 73.075 1.00 48.78 302 ILE A CA 1
ATOM 2419 C C . ILE A 1 302 ? 19.488 55.820 72.052 1.00 47.86 302 ILE A C 1
ATOM 2420 O O . ILE A 1 302 ? 20.546 56.341 72.408 1.00 46.61 302 ILE A O 1
ATOM 2425 N N . SER A 1 303 ? 19.095 55.795 70.783 1.00 47.40 303 SER A N 1
ATOM 2426 C CA . SER A 1 303 ? 19.907 56.414 69.743 1.00 52.10 303 SER A CA 1
ATOM 2427 C C . SER A 1 303 ? 19.684 57.912 69.745 1.00 52.80 303 SER A C 1
ATOM 2428 O O . SER A 1 303 ? 18.542 58.389 69.814 1.00 52.13 303 SER A O 1
ATOM 2431 N N . THR A 1 304 ? 20.796 58.639 69.686 1.00 56.51 304 THR A N 1
ATOM 2432 C CA . THR A 1 304 ? 20.798 60.097 69.670 1.00 61.75 304 THR A CA 1
ATOM 2433 C C . THR A 1 304 ? 21.343 60.660 68.348 1.00 64.25 304 THR A C 1
ATOM 2434 O O . THR A 1 304 ? 21.423 61.867 68.177 1.00 62.22 304 THR A O 1
ATOM 2438 N N . ARG A 1 305 ? 21.696 59.780 67.416 1.00 78.33 305 ARG A N 1
ATOM 2439 C CA . ARG A 1 305 ? 22.203 60.200 66.109 1.00 85.21 305 ARG A CA 1
ATOM 2440 C C . ARG A 1 305 ? 21.638 59.247 65.071 1.00 89.66 305 ARG A C 1
ATOM 2441 O O . ARG A 1 305 ? 21.125 58.189 65.437 1.00 90.91 305 ARG A O 1
ATOM 2449 N N . ALA A 1 306 ? 21.736 59.596 63.790 1.00 97.26 306 ALA A N 1
ATOM 2450 C CA . ALA A 1 306 ? 21.237 58.706 62.746 1.00 97.62 306 ALA A CA 1
ATOM 2451 C C . ALA A 1 306 ? 19.784 58.457 63.086 1.00 97.22 306 ALA A C 1
ATOM 2452 O O . ALA A 1 306 ? 19.116 59.366 63.589 1.00 103.68 306 ALA A O 1
ATOM 2454 N N . PRO A 1 307 ? 19.257 57.237 62.829 1.00 82.97 307 PRO A N 1
ATOM 2455 C CA . PRO A 1 307 ? 17.846 57.072 63.198 1.00 76.85 307 PRO A CA 1
ATOM 2456 C C . PRO A 1 307 ? 17.633 57.313 64.697 1.00 69.95 307 PRO A C 1
ATOM 2457 O O . PRO A 1 307 ? 17.787 56.402 65.499 1.00 68.67 307 PRO A O 1
ATOM 2461 N N . VAL A 1 308 ? 17.270 58.539 65.058 1.00 65.57 308 VAL A N 1
ATOM 2462 C CA . VAL A 1 308 ? 17.049 58.910 66.460 1.00 62.17 308 VAL A CA 1
ATOM 2463 C C . VAL A 1 308 ? 15.725 58.380 66.973 1.00 61.04 308 VAL A C 1
ATOM 2464 O O . VAL A 1 308 ? 14.753 58.293 66.223 1.00 61.41 308 VAL A O 1
ATOM 2468 N N . GLY A 1 309 ? 15.688 58.023 68.254 1.00 59.35 309 GLY A N 1
ATOM 2469 C CA . GLY A 1 309 ? 14.443 57.545 68.840 1.00 56.81 309 GLY A CA 1
ATOM 2470 C C . GLY A 1 309 ? 14.353 56.056 69.079 1.00 54.87 309 GLY A C 1
ATOM 2471 O O . GLY A 1 309 ? 13.397 55.584 69.689 1.00 54.95 309 GLY A O 1
ATOM 2472 N N . TYR A 1 310 ? 15.316 55.301 68.564 1.00 50.93 310 TYR A N 1
ATOM 2473 C CA . TYR A 1 310 ? 15.313 53.868 68.827 1.00 52.33 310 TYR A CA 1
ATOM 2474 C C . TYR A 1 310 ? 15.737 53.673 70.281 1.00 49.78 310 TYR A C 1
ATOM 2475 O O . TYR A 1 310 ? 16.788 54.193 70.702 1.00 48.09 310 TYR A O 1
ATOM 2484 N N . VAL A 1 311 ? 14.907 52.933 71.027 1.00 47.46 311 VAL A N 1
ATOM 2485 C CA . VAL A 1 311 ? 15.115 52.630 72.442 1.00 47.73 311 VAL A CA 1
ATOM 2486 C C . VAL A 1 311 ? 14.906 51.164 72.831 1.00 46.39 311 VAL A C 1
ATOM 2487 O O . VAL A 1 311 ? 13.981 50.490 72.363 1.00 44.32 311 VAL A O 1
ATOM 2491 N N . ALA A 1 312 ? 15.783 50.692 73.712 1.00 45.45 312 ALA A N 1
ATOM 2492 C CA . ALA A 1 312 ? 15.721 49.330 74.200 1.00 43.89 312 ALA A CA 1
ATOM 2493 C C . ALA A 1 312 ? 16.208 49.199 75.626 1.0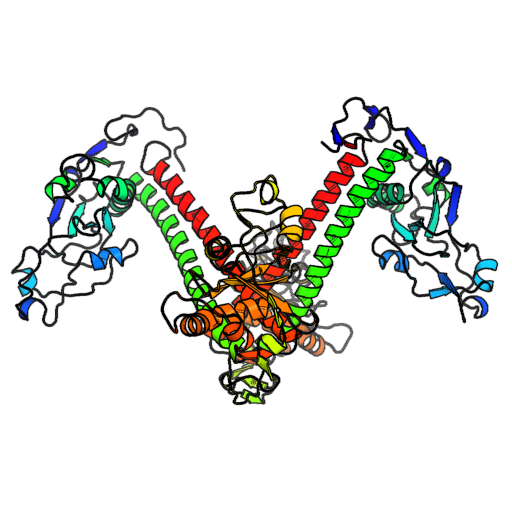0 43.62 312 ALA A C 1
ATOM 2494 O O . ALA A 1 312 ? 16.884 50.081 76.153 1.00 43.97 312 ALA A O 1
ATOM 2496 N N . VAL A 1 313 ? 15.912 48.047 76.208 1.00 40.88 313 VAL A N 1
ATOM 2497 C CA . VAL A 1 313 ? 16.343 47.729 77.529 1.00 41.74 313 VAL A CA 1
ATOM 2498 C C . VAL A 1 313 ? 17.399 46.615 77.446 1.00 43.05 313 VAL A C 1
ATOM 2499 O O . VAL A 1 313 ? 17.156 45.549 76.892 1.00 44.35 313 VAL A O 1
ATOM 2503 N N . LEU A 1 314 ? 18.586 46.882 77.975 1.00 41.54 314 LEU A N 1
ATOM 2504 C CA . LEU A 1 314 ? 19.668 45.895 77.978 1.00 43.21 314 LEU A CA 1
ATOM 2505 C C . LEU A 1 314 ? 19.324 44.624 78.787 1.00 45.62 314 LEU A C 1
ATOM 2506 O O . LEU A 1 314 ? 18.783 44.701 79.892 1.00 44.96 314 LEU A O 1
ATOM 2511 N N . THR A 1 315 ? 19.626 43.448 78.247 1.00 49.08 315 THR A N 1
ATOM 2512 C CA . THR A 1 315 ? 19.400 42.219 78.995 1.00 51.87 315 THR A CA 1
ATOM 2513 C C . THR A 1 315 ? 20.749 41.769 79.574 1.00 52.15 315 THR A C 1
ATOM 2514 O O . THR A 1 315 ? 20.789 40.828 80.348 1.00 51.31 315 THR A O 1
ATOM 2518 N N . VAL A 1 316 ? 21.837 42.419 79.147 1.00 52.31 316 VAL A N 1
ATOM 2519 C CA . VAL A 1 316 ? 23.186 42.137 79.629 1.00 54.35 316 VAL A CA 1
ATOM 2520 C C . VAL A 1 316 ? 23.983 43.447 79.597 1.00 54.36 316 VAL A C 1
ATOM 2521 O O . VAL A 1 316 ? 23.739 44.310 78.739 1.00 56.26 316 VAL A O 1
ATOM 2525 N N . GLU A 1 317 ? 24.899 43.627 80.547 1.00 51.52 317 GLU A N 1
ATOM 2526 C CA . GLU A 1 317 ? 25.720 44.839 80.591 1.00 50.55 317 GLU A CA 1
ATOM 2527 C C . GLU A 1 317 ? 26.271 45.117 79.191 1.00 48.32 317 GLU A C 1
ATOM 2528 O O . GLU A 1 317 ? 26.498 44.193 78.405 1.00 49.70 317 GLU A O 1
ATOM 2534 N N . SER A 1 318 ? 26.509 46.384 78.890 1.00 42.89 318 SER A N 1
ATOM 2535 C CA . SER A 1 318 ? 27.040 46.748 77.606 1.00 42.29 318 SER A CA 1
ATOM 2536 C C . SER A 1 318 ? 27.573 48.175 77.540 1.00 42.46 318 SER A C 1
ATOM 2537 O O . SER A 1 318 ? 27.216 49.004 78.390 1.00 44.11 318 SER A O 1
ATOM 2540 N N . THR A 1 319 ? 28.451 48.435 76.564 1.00 42.09 319 THR A N 1
ATOM 2541 C CA . THR A 1 319 ? 29.018 49.758 76.304 1.00 42.43 319 THR A CA 1
ATOM 2542 C C . THR A 1 319 ? 28.338 50.168 74.990 1.00 44.89 319 THR A C 1
ATOM 2543 O O . THR A 1 319 ? 27.566 49.391 74.433 1.00 45.16 319 THR A O 1
ATOM 2547 N N . PHE A 1 320 ? 28.616 51.370 74.492 1.00 47.23 320 PHE A N 1
ATOM 2548 C CA . PHE A 1 320 ? 27.970 51.843 73.268 1.00 48.68 320 PHE A CA 1
ATOM 2549 C C . PHE A 1 320 ? 28.689 53.044 72.687 1.00 51.11 320 PHE A C 1
ATOM 2550 O O . PHE A 1 320 ? 29.311 53.804 73.413 1.00 51.94 320 PHE A O 1
ATOM 2558 N N . ASN A 1 321 ? 28.575 53.228 71.374 1.00 54.05 321 ASN A N 1
ATOM 2559 C CA . ASN A 1 321 ? 29.229 54.360 70.708 1.00 57.71 321 ASN A CA 1
ATOM 2560 C C . ASN A 1 321 ? 28.527 55.730 70.878 1.00 59.73 321 ASN A C 1
ATOM 2561 O O . ASN A 1 321 ? 27.457 55.824 71.491 1.00 59.57 321 ASN A O 1
ATOM 2566 N N . GLN A 1 322 ? 29.150 56.782 70.345 1.00 61.90 322 GLN A N 1
ATOM 2567 C CA . GLN A 1 322 ? 28.614 58.143 70.419 1.00 64.24 322 GLN A CA 1
ATOM 2568 C C . GLN A 1 322 ? 27.226 58.207 69.748 1.00 63.33 322 GLN A C 1
ATOM 2569 O O . GLN A 1 322 ? 26.505 59.182 69.905 1.00 61.47 322 GLN A O 1
ATOM 2575 N N . GLY A 1 323 ? 26.859 57.178 69.002 1.00 67.78 323 GLY A N 1
ATOM 2576 C CA . GLY A 1 323 ? 25.569 57.220 68.376 1.00 68.29 323 GLY A CA 1
ATOM 2577 C C . GLY A 1 323 ? 24.433 56.882 69.343 1.00 69.14 323 GLY A C 1
ATOM 2578 O O . GLY A 1 323 ? 23.278 56.824 68.921 1.00 71.83 323 GLY A O 1
ATOM 2579 N N . CYS A 1 324 ? 24.740 56.660 70.622 1.00 58.90 324 CYS A N 1
ATOM 2580 C CA . CYS A 1 324 ? 23.733 56.308 71.612 1.00 54.46 324 CYS A CA 1
ATOM 2581 C C . CYS A 1 324 ? 23.962 56.981 72.959 1.00 53.90 324 CYS A C 1
ATOM 2582 O O . CYS A 1 324 ? 24.993 57.579 73.199 1.00 53.21 324 CYS A O 1
ATOM 2585 N N . LYS A 1 325 ? 22.992 56.831 73.850 1.00 55.27 325 LYS A N 1
ATOM 2586 C CA . LYS A 1 325 ? 23.074 57.403 75.169 1.00 54.12 325 LYS A CA 1
ATOM 2587 C C . LYS A 1 325 ? 22.444 56.363 76.065 1.00 52.48 325 LYS A C 1
ATOM 2588 O O . LYS A 1 325 ? 21.472 55.723 75.665 1.00 51.78 325 LYS A O 1
ATOM 2594 N N . GLY A 1 326 ? 22.986 56.223 77.270 1.00 50.85 326 GLY A N 1
ATOM 2595 C CA . GLY A 1 326 ? 22.482 55.251 78.208 1.00 49.32 326 GLY A CA 1
ATOM 2596 C C . GLY A 1 326 ? 21.722 55.880 79.378 1.00 48.25 326 GLY A C 1
ATOM 2597 O O . GLY A 1 326 ? 21.976 57.020 79.714 1.00 48.29 326 GLY A O 1
ATOM 2598 N N . LEU A 1 327 ? 20.775 55.159 79.981 1.00 43.51 327 LEU A N 1
ATOM 2599 C CA . LEU A 1 327 ? 20.037 55.688 81.101 1.00 45.07 327 LEU A CA 1
ATOM 2600 C C . LEU A 1 327 ? 20.096 54.703 82.225 1.00 47.46 327 LEU A C 1
ATOM 2601 O O . LEU A 1 327 ? 19.613 53.576 82.091 1.00 45.71 327 LEU A O 1
ATOM 2606 N N . PHE A 1 328 ? 20.704 55.127 83.330 1.00 54.07 328 PHE A N 1
ATOM 2607 C CA . PHE A 1 328 ? 20.843 54.292 84.518 1.00 61.20 328 PHE A CA 1
ATOM 2608 C C . PHE A 1 328 ? 20.035 54.951 85.623 1.00 56.57 328 PHE A C 1
ATOM 2609 O O . PHE A 1 328 ? 20.161 56.138 85.868 1.00 53.76 328 PHE A O 1
ATOM 2617 N N . GLN A 1 329 ? 19.211 54.185 86.307 1.00 56.36 329 GLN A N 1
ATOM 2618 C CA . GLN A 1 329 ? 18.384 54.741 87.380 1.00 60.46 329 GLN A CA 1
ATOM 2619 C C . GLN A 1 329 ? 19.185 54.995 88.630 1.00 61.15 329 GLN A C 1
ATOM 2620 O O . GLN A 1 329 ? 20.118 54.246 88.901 1.00 62.19 329 GLN A O 1
ATOM 2626 N N . LYS A 1 330 ? 18.814 56.021 89.399 1.00 63.24 330 LYS A N 1
ATOM 2627 C CA . LYS A 1 330 ? 19.485 56.310 90.679 1.00 65.89 330 LYS A CA 1
ATOM 2628 C C . LYS A 1 330 ? 19.406 55.065 91.566 1.00 67.54 330 LYS A C 1
ATOM 2629 O O . LYS A 1 330 ? 20.417 54.625 92.107 1.00 67.91 330 LYS A O 1
ATOM 2635 N N . ASN A 1 331 ? 18.186 54.545 91.745 1.00 70.42 331 ASN A N 1
ATOM 2636 C CA . ASN A 1 331 ? 17.942 53.310 92.519 1.00 76.80 331 ASN A CA 1
ATOM 2637 C C . ASN A 1 331 ? 16.893 52.429 91.799 1.00 77.31 331 ASN A C 1
ATOM 2638 O O . ASN A 1 331 ? 15.791 52.876 91.476 1.00 73.72 331 ASN A O 1
ATOM 2643 N N . ASN A 1 332 ? 17.255 51.171 91.558 1.00 91.33 332 ASN A N 1
ATOM 2644 C CA . ASN A 1 332 ? 16.378 50.242 90.858 1.00 95.31 332 ASN A CA 1
ATOM 2645 C C . ASN A 1 332 ? 15.263 49.728 91.750 1.00 94.02 332 ASN A C 1
ATOM 2646 O O . ASN A 1 332 ? 14.926 48.546 91.697 1.00 96.92 332 ASN A O 1
ATOM 2651 N N . ASP A 1 333 ? 14.711 50.611 92.581 1.00 80.96 333 ASP A N 1
ATOM 2652 C CA . ASP A 1 333 ? 13.631 50.244 93.485 1.00 78.32 333 ASP A CA 1
ATOM 2653 C C . ASP A 1 333 ? 12.483 51.239 93.415 1.00 71.39 333 ASP A C 1
ATOM 2654 O O . ASP A 1 333 ? 11.510 51.136 94.162 1.00 70.19 333 ASP A O 1
ATOM 2659 N N . SER A 1 334 ? 12.585 52.213 92.522 1.00 65.72 334 SER A N 1
ATOM 2660 C CA . SER A 1 334 ? 11.491 53.166 92.357 1.00 65.16 334 SER A CA 1
ATOM 2661 C C . SER A 1 334 ? 11.179 53.385 90.857 1.00 61.08 334 SER A C 1
ATOM 2662 O O . SER A 1 334 ? 10.363 54.239 90.509 1.00 57.52 334 SER A O 1
ATOM 2665 N N . VAL A 1 335 ? 11.801 52.583 89.995 1.00 62.33 335 VAL A N 1
ATOM 2666 C CA . VAL A 1 335 ? 11.619 52.703 88.565 1.00 60.53 335 VAL A CA 1
ATOM 2667 C C . VAL A 1 335 ? 11.725 51.373 87.800 1.00 57.90 335 VAL A C 1
ATOM 2668 O O . VAL A 1 335 ? 12.591 50.552 88.094 1.00 61.82 335 VAL A O 1
ATOM 2672 N N . ASN A 1 336 ? 10.826 51.144 86.839 1.00 46.66 336 ASN A N 1
ATOM 2673 C CA . ASN A 1 336 ? 10.827 49.925 86.010 1.00 39.42 336 ASN A CA 1
ATOM 2674 C C . ASN A 1 336 ? 11.326 50.400 84.673 1.00 38.94 336 ASN A C 1
ATOM 2675 O O . ASN A 1 336 ? 10.717 51.274 84.046 1.00 38.82 336 ASN A O 1
ATOM 2680 N N . THR A 1 337 ? 12.432 49.852 84.196 1.00 37.69 337 THR A N 1
ATOM 2681 C CA . THR A 1 337 ? 12.896 50.333 82.931 1.00 38.29 337 THR A CA 1
ATOM 2682 C C . THR A 1 337 ? 12.000 50.072 81.750 1.00 36.77 337 THR A C 1
ATOM 2683 O O . THR A 1 337 ? 11.912 50.936 80.909 1.00 36.84 337 THR A O 1
ATOM 2687 N N . GLU A 1 338 ? 11.342 48.918 81.690 1.00 38.98 338 GLU A N 1
ATOM 2688 C CA . GLU A 1 338 ? 10.459 48.630 80.560 1.00 42.39 338 GLU A CA 1
ATOM 2689 C C . GLU A 1 338 ? 9.403 49.685 80.338 1.00 41.31 338 GLU A C 1
ATOM 2690 O O . GLU A 1 338 ? 9.120 50.043 79.197 1.00 39.80 338 GLU A O 1
ATOM 2696 N N . PHE A 1 339 ? 8.834 50.181 81.425 1.00 39.23 339 PHE A N 1
ATOM 2697 C CA . PHE A 1 339 ? 7.823 51.193 81.347 1.00 39.86 339 PHE A CA 1
ATOM 2698 C C . PHE A 1 339 ? 8.418 52.421 80.714 1.00 40.68 339 PHE A C 1
ATOM 2699 O O . PHE A 1 339 ? 7.831 53.035 79.819 1.00 42.37 339 PHE A O 1
ATOM 2707 N N . TYR A 1 340 ? 9.598 52.813 81.146 1.00 41.54 340 TYR A N 1
ATOM 2708 C CA . TYR A 1 340 ? 10.123 54.023 80.553 1.00 41.01 340 TYR A CA 1
ATOM 2709 C C . TYR A 1 340 ? 10.607 53.841 79.102 1.00 39.83 340 TYR A C 1
ATOM 2710 O O . TYR A 1 340 ? 10.589 54.787 78.315 1.00 35.88 340 TYR A O 1
ATOM 2719 N N . ALA A 1 341 ? 11.009 52.624 78.753 1.00 37.21 341 ALA A N 1
ATOM 2720 C CA . ALA A 1 341 ? 11.413 52.357 77.393 1.00 39.27 341 ALA A CA 1
ATOM 2721 C C . ALA A 1 341 ? 10.126 52.642 76.547 1.00 40.52 341 ALA A C 1
ATOM 2722 O O . ALA A 1 341 ? 10.174 53.423 75.602 1.00 38.69 341 ALA A O 1
ATOM 2724 N N . TYR A 1 342 ? 8.986 52.053 76.936 1.00 38.57 342 TYR A N 1
ATOM 2725 C CA . TYR A 1 342 ? 7.731 52.298 76.249 1.00 39.83 342 TYR A CA 1
ATOM 2726 C C . TYR A 1 342 ? 7.352 53.801 76.218 1.00 41.83 342 TYR A C 1
ATOM 2727 O O . TYR A 1 342 ? 6.992 54.361 75.137 1.00 43.04 342 TYR A O 1
ATOM 2736 N N . TYR A 1 343 ? 7.464 54.473 77.364 1.00 38.66 343 TYR A N 1
ATOM 2737 C CA . TYR A 1 343 ? 7.156 55.889 77.405 1.00 37.55 343 TYR A CA 1
ATOM 2738 C C . TYR A 1 343 ? 8.008 56.619 76.369 1.00 39.04 343 TYR A C 1
ATOM 2739 O O . TYR A 1 343 ? 7.496 57.491 75.649 1.00 39.91 343 TYR A O 1
ATOM 2748 N N . LEU A 1 344 ? 9.290 56.266 76.259 1.00 40.31 344 LEU A N 1
ATOM 2749 C CA . LEU A 1 344 ? 10.170 56.922 75.288 1.00 43.33 344 LEU A CA 1
ATOM 2750 C C . LEU A 1 344 ? 9.781 56.582 73.868 1.00 45.34 344 LEU A C 1
ATOM 2751 O O . LEU A 1 344 ? 9.835 57.446 72.994 1.00 45.93 344 LEU A O 1
ATOM 2756 N N . LYS A 1 345 ? 9.399 55.338 73.611 1.00 44.33 345 LYS A N 1
ATOM 2757 C CA . LYS A 1 345 ? 8.991 55.032 72.253 1.00 46.00 345 LYS A CA 1
ATOM 2758 C C . LYS A 1 345 ? 7.762 55.882 71.930 1.00 46.17 345 LYS A C 1
ATOM 2759 O O . LYS A 1 345 ? 7.597 56.371 70.818 1.00 46.54 345 LYS A O 1
ATOM 2765 N N . PHE A 1 346 ? 6.907 56.034 72.926 1.00 43.56 346 PHE A N 1
ATOM 2766 C CA . PHE A 1 346 ? 5.677 56.773 72.748 1.00 46.51 346 PHE A CA 1
ATOM 2767 C C . PHE A 1 346 ? 5.943 58.247 72.389 1.00 46.84 346 PHE A C 1
ATOM 2768 O O . PHE A 1 346 ? 5.182 58.834 71.634 1.00 44.65 346 PHE A O 1
ATOM 2776 N N . LYS A 1 347 ? 7.034 58.801 72.920 1.00 45.67 347 LYS A N 1
ATOM 2777 C CA . LYS A 1 347 ? 7.412 60.170 72.672 1.00 46.81 347 LYS A CA 1
ATOM 2778 C C . LYS A 1 347 ? 8.519 60.279 71.615 1.00 47.49 347 LYS A C 1
ATOM 2779 O O . LYS A 1 347 ? 9.254 61.274 71.555 1.00 46.69 347 LYS A O 1
ATOM 2785 N N . LYS A 1 348 ? 8.663 59.259 70.786 1.00 49.21 348 LYS A N 1
ATOM 2786 C CA . LYS A 1 348 ? 9.667 59.288 69.734 1.00 53.14 348 LYS A CA 1
ATOM 2787 C C . LYS A 1 348 ? 9.567 60.590 68.896 1.00 53.52 348 LYS A C 1
ATOM 2788 O O . LYS A 1 348 ? 10.561 61.301 68.722 1.00 52.48 348 LYS A O 1
ATOM 2794 N N . ASN A 1 349 ? 8.377 60.911 68.389 1.00 51.88 349 ASN A N 1
ATOM 2795 C CA . ASN A 1 349 ? 8.241 62.126 67.605 1.00 55.02 349 ASN A CA 1
ATOM 2796 C C . ASN A 1 349 ? 8.717 63.355 68.362 1.00 55.32 349 ASN A C 1
ATOM 2797 O O . ASN A 1 349 ? 9.308 64.261 67.773 1.00 56.35 349 ASN A O 1
ATOM 2802 N N . LEU A 1 350 ? 8.463 63.402 69.665 1.00 52.97 350 LEU A N 1
ATOM 2803 C CA . LEU A 1 350 ? 8.886 64.548 70.456 1.00 55.38 350 LEU A CA 1
ATOM 2804 C C . LEU A 1 350 ? 10.427 64.570 70.544 1.00 55.40 350 LEU A C 1
ATOM 2805 O O . LEU A 1 350 ? 11.056 65.618 70.400 1.00 53.70 350 LEU A O 1
ATOM 2810 N N . LEU A 1 351 ? 11.040 63.414 70.761 1.00 59.27 351 LEU A N 1
ATOM 2811 C CA . LEU A 1 351 ? 12.490 63.360 70.833 1.00 60.49 351 LEU A CA 1
ATOM 2812 C C . LEU A 1 351 ? 13.062 63.738 69.462 1.00 63.51 351 LEU A C 1
ATOM 2813 O O . LEU A 1 351 ? 14.093 64.415 69.371 1.00 62.48 351 LEU A O 1
ATOM 2818 N N . GLU A 1 352 ? 12.396 63.300 68.394 1.00 67.84 352 GLU A N 1
ATOM 2819 C CA . GLU A 1 352 ? 12.848 63.604 67.033 1.00 71.11 352 GLU A CA 1
ATOM 2820 C C . GLU A 1 352 ? 12.888 65.110 66.730 1.00 72.84 352 GLU A C 1
ATOM 2821 O O . GLU A 1 352 ? 13.784 65.582 66.035 1.00 73.72 352 GLU A O 1
ATOM 2827 N N . ASN A 1 353 ? 11.913 65.852 67.243 1.00 75.30 353 ASN A N 1
ATOM 2828 C CA . ASN A 1 353 ? 11.872 67.287 67.044 1.00 79.36 353 ASN A CA 1
ATOM 2829 C C . ASN A 1 353 ? 12.957 67.990 67.858 1.00 77.65 353 ASN A C 1
ATOM 2830 O O . ASN A 1 353 ? 13.612 68.913 67.374 1.00 78.38 353 ASN A O 1
ATOM 2835 N N . LEU A 1 354 ? 13.158 67.558 69.095 1.00 73.04 354 LEU A N 1
ATOM 2836 C CA . LEU A 1 354 ? 14.174 68.170 69.948 1.00 73.70 354 LEU A CA 1
ATOM 2837 C C . LEU A 1 354 ? 15.564 68.125 69.298 1.00 75.91 354 LEU A C 1
ATOM 2838 O O . LEU A 1 354 ? 16.358 69.063 69.397 1.00 73.85 354 LEU A O 1
ATOM 2843 N N . SER A 1 355 ? 15.834 67.027 68.609 1.00 84.95 355 SER A N 1
ATOM 2844 C CA . SER A 1 355 ? 17.115 66.847 67.972 1.00 88.63 355 SER A CA 1
ATOM 2845 C C . SER A 1 355 ? 17.122 67.486 66.605 1.00 91.68 355 SER A C 1
ATOM 2846 O O . SER A 1 355 ? 18.133 68.034 66.180 1.00 93.87 355 SER A O 1
ATOM 2849 N N . GLY A 1 356 ? 15.991 67.409 65.916 1.00 88.08 356 GLY A N 1
ATOM 2850 C CA . GLY A 1 356 ? 15.903 67.981 64.591 1.00 92.61 356 GLY A CA 1
ATOM 2851 C C . GLY A 1 356 ? 15.885 69.492 64.630 1.00 98.82 356 GLY A C 1
ATOM 2852 O O . GLY A 1 356 ? 15.621 70.135 63.618 1.00 96.49 356 GLY A O 1
ATOM 2853 N N . GLY A 1 357 ? 16.165 70.065 65.797 1.00 122.46 357 GLY A N 1
ATOM 2854 C CA . GLY A 1 357 ? 16.170 71.512 65.929 1.00 131.68 357 GLY A CA 1
ATOM 2855 C C . GLY A 1 357 ? 17.274 72.175 65.124 1.00 136.51 357 GLY A C 1
ATOM 2856 O O . GLY A 1 357 ? 17.583 73.350 65.330 1.00 137.45 357 GLY A O 1
ATOM 2857 N N . SER A 1 358 ? 17.866 71.417 64.204 1.00 138.67 358 SER A N 1
ATOM 2858 C CA . SER A 1 358 ? 18.942 71.918 63.354 1.00 141.96 358 SER A CA 1
ATOM 2859 C C . SER A 1 358 ? 19.416 70.828 62.392 1.00 145.13 358 SER A C 1
ATOM 2860 O O . SER A 1 358 ? 18.809 69.757 62.299 1.00 143.63 358 SER A O 1
ATOM 2863 N N . THR A 1 359 ? 20.494 71.115 61.667 1.00 160.51 359 THR A N 1
ATOM 2864 C CA . THR A 1 359 ? 21.072 70.157 60.726 1.00 159.29 359 THR A CA 1
ATOM 2865 C C . THR A 1 359 ? 21.793 69.080 61.540 1.00 160.35 359 THR A C 1
ATOM 2866 O O . THR A 1 359 ? 22.236 69.330 62.666 1.00 164.98 359 THR A O 1
ATOM 2870 N N . PHE A 1 360 ? 21.905 67.883 60.972 1.00 140.36 360 PHE A N 1
ATOM 2871 C CA . PHE A 1 360 ? 22.563 66.775 61.658 1.00 132.84 360 PHE A CA 1
ATOM 2872 C C . PHE A 1 360 ? 21.835 66.519 62.977 1.00 126.25 360 PHE A C 1
ATOM 2873 O O . PHE A 1 360 ? 22.247 66.983 64.042 1.00 126.44 360 PHE A O 1
ATOM 2881 N N . LYS A 1 361 ? 20.737 65.779 62.875 1.00 113.42 361 LYS A N 1
ATOM 2882 C CA . LYS A 1 361 ? 19.917 65.453 64.027 1.00 107.02 361 LYS A CA 1
ATOM 2883 C C . LYS A 1 361 ? 20.684 64.735 65.126 1.00 99.37 361 LYS A C 1
ATOM 2884 O O . LYS A 1 361 ? 21.204 63.640 64.928 1.00 98.96 361 LYS A O 1
ATOM 2890 N N . GLU A 1 362 ? 20.760 65.368 66.288 1.00 85.73 362 GLU A N 1
ATOM 2891 C CA . GLU A 1 362 ? 21.434 64.754 67.410 1.00 80.07 362 GLU A CA 1
ATOM 2892 C C . GLU A 1 362 ? 20.689 65.136 68.682 1.00 74.68 362 GLU A C 1
ATOM 2893 O O . GLU A 1 362 ? 20.370 66.305 68.879 1.00 73.93 362 GLU A O 1
ATOM 2899 N N . LEU A 1 363 ? 20.403 64.155 69.535 1.00 68.40 363 LEU A N 1
ATOM 2900 C CA . LEU A 1 363 ? 19.718 64.404 70.800 1.00 64.68 363 LEU A CA 1
ATOM 2901 C C . LEU A 1 363 ? 20.778 64.642 71.868 1.00 61.52 363 LEU A C 1
ATOM 2902 O O . LEU A 1 363 ? 21.329 63.684 72.404 1.00 60.78 363 LEU A O 1
ATOM 2907 N N . SER A 1 364 ? 21.053 65.905 72.182 1.00 61.21 364 SER A N 1
ATOM 2908 C CA . SER A 1 364 ? 22.066 66.251 73.178 1.00 62.31 364 SER A CA 1
ATOM 2909 C C . SER A 1 364 ? 21.772 65.680 74.563 1.00 61.25 364 SER A C 1
ATOM 2910 O O . SER A 1 364 ? 20.623 65.387 74.896 1.00 60.50 364 SER A O 1
ATOM 2913 N N . LYS A 1 365 ? 22.819 65.519 75.363 1.00 62.55 365 LYS A N 1
ATOM 2914 C CA . LYS A 1 365 ? 22.665 65.032 76.719 1.00 60.44 365 LYS A CA 1
ATOM 2915 C C . LYS A 1 365 ? 21.702 65.915 77.526 1.00 57.18 365 LYS A C 1
ATOM 2916 O O . LYS A 1 365 ? 20.918 65.432 78.328 1.00 57.49 365 LYS A O 1
ATOM 2922 N N . SER A 1 366 ? 21.759 67.219 77.316 1.00 54.52 366 SER A N 1
ATOM 2923 C CA . SER A 1 366 ? 20.858 68.113 78.041 1.00 54.60 366 SER A CA 1
ATOM 2924 C C . SER A 1 366 ? 19.397 67.892 77.605 1.00 52.87 366 SER A C 1
ATOM 2925 O O . SER A 1 366 ? 18.475 67.995 78.413 1.00 48.92 366 SER A O 1
ATOM 2928 N N . MET A 1 367 ? 19.207 67.588 76.325 1.00 54.48 367 MET A N 1
ATOM 2929 C CA . MET A 1 367 ? 17.885 67.367 75.810 1.00 57.96 367 MET A CA 1
ATOM 2930 C C . MET A 1 367 ? 17.260 66.161 76.497 1.00 57.74 367 MET A C 1
ATOM 2931 O O . MET A 1 367 ? 16.109 66.199 76.950 1.00 57.06 367 MET A O 1
ATOM 2936 N N . LEU A 1 368 ? 18.031 65.090 76.590 1.00 55.15 368 LEU A N 1
ATOM 2937 C CA . LEU A 1 368 ? 17.528 63.909 77.229 1.00 54.64 368 LEU A CA 1
ATOM 2938 C C . LEU A 1 368 ? 17.348 64.172 78.715 1.00 53.70 368 LEU A C 1
ATOM 2939 O O . LEU A 1 368 ? 16.317 63.840 79.290 1.00 52.44 368 LEU A O 1
ATOM 2944 N N . GLU A 1 369 ? 18.334 64.807 79.335 1.00 54.45 369 GLU A N 1
ATOM 2945 C CA . GLU A 1 369 ? 18.242 65.086 80.773 1.00 55.92 369 GLU A CA 1
ATOM 2946 C C . GLU A 1 369 ? 17.032 65.909 81.159 1.00 54.41 369 GLU A C 1
ATOM 2947 O O . GLU A 1 369 ? 16.384 65.613 82.152 1.00 54.46 369 GLU A O 1
ATOM 2953 N N . ASN A 1 370 ? 16.740 66.940 80.373 1.00 56.47 370 ASN A N 1
ATOM 2954 C CA . ASN A 1 370 ? 15.640 67.836 80.692 1.00 58.46 370 ASN A CA 1
ATOM 2955 C C . ASN A 1 370 ? 14.262 67.335 80.230 1.00 58.14 370 ASN A C 1
ATOM 2956 O O . ASN A 1 370 ? 13.233 67.924 80.566 1.00 58.47 370 ASN A O 1
ATOM 2961 N N . PHE A 1 371 ? 14.237 66.242 79.479 1.00 55.21 371 PHE A N 1
ATOM 2962 C CA . PHE A 1 371 ? 12.984 65.712 79.001 1.00 55.20 371 PHE A CA 1
ATOM 2963 C C . PHE A 1 371 ? 12.088 65.333 80.180 1.00 55.02 371 PHE A C 1
ATOM 2964 O O . PHE A 1 371 ? 12.513 64.628 81.101 1.00 55.74 371 PHE A O 1
ATOM 2972 N N . LYS A 1 372 ? 10.849 65.807 80.158 1.00 51.95 372 LYS A N 1
ATOM 2973 C CA . LYS A 1 372 ? 9.942 65.524 81.255 1.00 53.04 372 LYS A CA 1
ATOM 2974 C C . LYS A 1 372 ? 9.247 64.167 81.161 1.00 51.13 372 LYS A C 1
ATOM 2975 O O . LYS A 1 372 ? 8.901 63.698 80.081 1.00 51.97 372 LYS A O 1
ATOM 2981 N N . ILE A 1 373 ? 9.054 63.529 82.308 1.00 47.46 373 ILE A N 1
ATOM 2982 C CA . ILE A 1 373 ? 8.425 62.223 82.331 1.00 46.89 373 ILE A CA 1
ATOM 2983 C C . ILE A 1 373 ? 7.526 62.034 83.545 1.00 47.42 373 ILE A C 1
ATOM 2984 O O . ILE A 1 373 ? 7.614 62.763 84.526 1.00 46.69 373 ILE A O 1
ATOM 2989 N N . PRO A 1 374 ? 6.619 61.054 83.476 1.00 51.56 374 PRO A N 1
ATOM 2990 C CA . PRO A 1 374 ? 5.717 60.781 84.596 1.00 52.00 374 PRO A CA 1
ATOM 2991 C C . PRO A 1 374 ? 6.450 59.858 85.545 1.00 51.05 374 PRO A C 1
ATOM 2992 O O . PRO A 1 374 ? 7.383 59.154 85.133 1.00 50.49 374 PRO A O 1
ATOM 2996 N N . LEU A 1 375 ? 6.028 59.877 86.804 1.00 49.06 375 LEU A N 1
ATOM 2997 C CA . LEU A 1 375 ? 6.608 59.023 87.820 1.00 52.29 375 LEU A CA 1
ATOM 2998 C C . LEU A 1 375 ? 5.487 58.408 88.626 1.00 52.64 375 LEU A C 1
ATOM 2999 O O . LEU A 1 375 ? 5.086 58.941 89.661 1.00 53.16 375 LEU A O 1
ATOM 3004 N N . PRO A 1 376 ? 4.934 57.291 88.133 1.00 53.79 376 PRO A N 1
ATOM 3005 C CA . PRO A 1 376 ? 3.847 56.542 88.771 1.00 52.91 376 PRO A CA 1
ATOM 3006 C C . PRO A 1 376 ? 4.471 55.668 89.845 1.00 53.47 376 PRO A C 1
ATOM 3007 O O . PRO A 1 376 ? 5.688 55.505 89.882 1.00 54.92 376 PRO A O 1
ATOM 3011 N N . PRO A 1 377 ? 3.637 55.105 90.730 1.00 53.44 377 PRO A N 1
ATOM 3012 C CA . PRO A 1 377 ? 4.207 54.239 91.755 1.00 52.79 377 PRO A CA 1
ATOM 3013 C C . PRO A 1 377 ? 4.732 52.965 91.070 1.00 54.80 377 PRO A C 1
ATOM 3014 O O . PRO A 1 377 ? 4.081 52.386 90.189 1.00 57.53 377 PRO A O 1
ATOM 3018 N N . LEU A 1 378 ? 5.932 52.560 91.458 1.00 52.17 378 LEU A N 1
ATOM 3019 C CA . LEU A 1 378 ? 6.572 51.394 90.884 1.00 48.35 378 LEU A CA 1
ATOM 3020 C C . LEU A 1 378 ? 5.635 50.280 90.408 1.00 46.98 378 LEU A C 1
ATOM 3021 O O . LEU A 1 378 ? 5.791 49.780 89.305 1.00 44.99 378 LEU A O 1
ATOM 3026 N N . GLU A 1 379 ? 4.687 49.887 91.253 1.00 46.72 379 GLU A N 1
ATOM 3027 C CA . GLU A 1 379 ? 3.766 48.808 90.956 1.00 46.65 379 GLU A CA 1
ATOM 3028 C C . GLU A 1 379 ? 2.909 49.069 89.671 1.00 45.42 379 GLU A C 1
ATOM 3029 O O . GLU A 1 379 ? 2.774 48.173 88.833 1.00 42.34 379 GLU A O 1
ATOM 3035 N N . GLU A 1 380 ? 2.386 50.280 89.516 1.00 41.80 380 GLU A N 1
ATOM 3036 C CA . GLU A 1 380 ? 1.609 50.618 88.375 1.00 43.15 380 GLU A CA 1
ATOM 3037 C C . GLU A 1 380 ? 2.492 50.571 87.114 1.00 41.50 380 GLU A C 1
ATOM 3038 O O . GLU A 1 380 ? 2.036 50.166 86.041 1.00 38.16 380 GLU A O 1
ATOM 3044 N N . GLN A 1 381 ? 3.764 50.941 87.271 1.00 40.79 381 GLN A N 1
ATOM 3045 C CA . GLN A 1 381 ? 4.736 50.933 86.187 1.00 41.08 381 GLN A CA 1
ATOM 3046 C C . GLN A 1 381 ? 4.922 49.496 85.727 1.00 42.61 381 GLN A C 1
ATOM 3047 O O . GLN A 1 381 ? 5.067 49.236 84.545 1.00 43.07 381 GLN A O 1
ATOM 3053 N N . LYS A 1 382 ? 4.929 48.549 86.654 1.00 42.31 382 LYS A N 1
ATOM 3054 C CA . LYS A 1 382 ? 5.127 47.184 86.211 1.00 42.74 382 LYS A CA 1
ATOM 3055 C C . LYS A 1 382 ? 3.914 46.670 85.451 1.00 42.86 382 LYS A C 1
ATOM 3056 O O . LYS A 1 382 ? 4.026 45.979 84.428 1.00 41.04 382 LYS A O 1
ATOM 3062 N N . GLN A 1 383 ? 2.748 47.024 85.980 1.00 43.47 383 GLN A N 1
ATOM 3063 C CA . GLN A 1 383 ? 1.470 46.638 85.414 1.00 43.27 383 GLN A CA 1
ATOM 3064 C C . GLN A 1 383 ? 1.312 47.153 83.958 1.00 41.44 383 GLN A C 1
ATOM 3065 O O . GLN A 1 383 ? 1.054 46.363 83.076 1.00 40.94 383 GLN A O 1
ATOM 3071 N N . ILE A 1 384 ? 1.484 48.455 83.751 1.00 38.78 384 ILE A N 1
ATOM 3072 C CA . ILE A 1 384 ? 1.392 49.051 82.463 1.00 37.34 384 ILE A CA 1
ATOM 3073 C C . ILE A 1 384 ? 2.432 48.400 81.538 1.00 40.14 384 ILE A C 1
ATOM 3074 O O . ILE A 1 384 ? 2.136 48.148 80.346 1.00 38.65 384 ILE A O 1
ATOM 3079 N N . ALA A 1 385 ? 3.624 48.083 82.059 1.00 39.33 385 ALA A N 1
ATOM 3080 C CA . ALA A 1 385 ? 4.618 47.490 81.198 1.00 40.10 385 ALA A CA 1
ATOM 3081 C C . ALA A 1 385 ? 4.358 46.025 80.887 1.00 38.64 385 ALA A C 1
ATOM 3082 O O . ALA A 1 385 ? 4.678 45.534 79.800 1.00 39.39 385 ALA A O 1
ATOM 3084 N N . LYS A 1 386 ? 3.748 45.313 81.818 1.00 38.38 386 LYS A N 1
ATOM 3085 C CA . LYS A 1 386 ? 3.424 43.906 81.581 1.00 39.55 386 LYS A CA 1
ATOM 3086 C C . LYS A 1 386 ? 2.347 43.848 80.477 1.00 40.37 386 LYS A C 1
ATOM 3087 O O . LYS A 1 386 ? 2.358 42.958 79.618 1.00 41.32 386 LYS A O 1
ATOM 3093 N N . ILE A 1 387 ? 1.393 44.772 80.530 1.00 38.33 387 ILE A N 1
ATOM 3094 C CA . ILE A 1 387 ? 0.336 44.791 79.546 1.00 39.41 387 ILE A CA 1
ATOM 3095 C C . ILE A 1 387 ? 0.841 45.064 78.137 1.00 37.58 387 ILE A C 1
ATOM 3096 O O . ILE A 1 387 ? 0.483 44.377 77.219 1.00 38.99 387 ILE A O 1
ATOM 3101 N N . LEU A 1 388 ? 1.656 46.093 78.006 1.00 34.99 388 LEU A N 1
ATOM 3102 C CA . LEU A 1 388 ? 2.239 46.522 76.772 1.00 35.72 388 LEU A CA 1
ATOM 3103 C C . LEU A 1 388 ? 3.152 45.450 76.202 1.00 39.48 388 LEU A C 1
ATOM 3104 O O . LEU A 1 388 ? 3.150 45.180 74.973 1.00 38.27 388 LEU A O 1
ATOM 3109 N N . SER A 1 389 ? 3.927 44.802 77.062 1.00 40.28 389 SER A N 1
ATOM 3110 C CA . SER A 1 389 ? 4.856 43.799 76.567 1.00 42.21 389 SER A CA 1
ATOM 3111 C C . SER A 1 389 ? 4.195 42.481 76.256 1.00 40.45 389 SER A C 1
ATOM 3112 O O . SER A 1 389 ? 4.698 41.724 75.448 1.00 41.02 389 SER A O 1
ATOM 3115 N N . SER A 1 390 ? 3.068 42.212 76.905 1.00 39.37 390 SER A N 1
ATOM 3116 C CA . SER A 1 390 ? 2.341 40.963 76.665 1.00 41.16 390 SER A CA 1
ATOM 3117 C C . SER A 1 390 ? 1.565 41.090 75.340 1.00 40.62 390 SER A C 1
ATOM 3118 O O . SER A 1 390 ? 1.373 40.103 74.648 1.00 37.51 390 SER A O 1
ATOM 3121 N N . VAL A 1 391 ? 1.123 42.300 75.013 1.00 39.84 391 VAL A N 1
ATOM 3122 C CA . VAL A 1 391 ? 0.426 42.467 73.794 1.00 41.25 391 VAL A CA 1
ATOM 3123 C C . VAL A 1 391 ? 1.479 42.405 72.685 1.00 42.20 391 VAL A C 1
ATOM 3124 O O . VAL A 1 391 ? 1.290 41.703 71.679 1.00 42.92 391 VAL A O 1
ATOM 3128 N N . ASP A 1 392 ? 2.607 43.096 72.858 1.00 39.42 392 ASP A N 1
ATOM 3129 C CA . ASP A 1 392 ? 3.650 43.013 71.842 1.00 39.68 392 ASP A CA 1
ATOM 3130 C C . ASP A 1 392 ? 3.975 41.533 71.566 1.00 42.19 392 ASP A C 1
ATOM 3131 O O . ASP A 1 392 ? 4.127 41.129 70.402 1.00 41.93 392 ASP A O 1
ATOM 3136 N N . LYS A 1 393 ? 4.045 40.709 72.612 1.00 42.15 393 LYS A N 1
ATOM 3137 C CA . LYS A 1 393 ? 4.355 39.289 72.405 1.00 44.57 393 LYS A CA 1
ATOM 3138 C C . LYS A 1 393 ? 3.278 38.568 71.555 1.00 44.01 393 LYS A C 1
ATOM 3139 O O . LYS A 1 393 ? 3.634 37.772 70.676 1.00 42.53 393 LYS A O 1
ATOM 3145 N N . SER A 1 394 ? 1.998 38.863 71.847 1.00 43.25 394 SER A N 1
ATOM 3146 C CA . SER A 1 394 ? 0.853 38.303 71.137 1.00 44.47 394 SER A CA 1
ATOM 3147 C C . SER A 1 394 ? 0.917 38.661 69.628 1.00 43.02 394 SER A C 1
ATOM 3148 O O . SER A 1 394 ? 0.737 37.795 68.799 1.00 42.35 394 SER A O 1
ATOM 3151 N N . ILE A 1 395 ? 1.164 39.929 69.322 1.00 39.44 395 ILE A N 1
ATOM 3152 C CA . ILE A 1 395 ? 1.326 40.376 67.984 1.00 39.53 395 ILE A CA 1
ATOM 3153 C C . ILE A 1 395 ? 2.408 39.532 67.279 1.00 42.55 395 ILE A C 1
ATOM 3154 O O . ILE A 1 395 ? 2.210 39.031 66.148 1.00 40.03 395 ILE A O 1
ATOM 3159 N N . GLU A 1 396 ? 3.548 39.344 67.946 1.00 45.78 396 GLU A N 1
ATOM 3160 C CA . GLU A 1 396 ? 4.639 38.557 67.359 1.00 49.52 396 GLU A CA 1
ATOM 3161 C C . GLU A 1 396 ? 4.291 37.111 67.119 1.00 48.57 396 GLU A C 1
ATOM 3162 O O . GLU A 1 396 ? 4.643 36.572 66.082 1.00 49.02 396 GLU A O 1
ATOM 3168 N N . LEU A 1 397 ? 3.606 36.476 68.059 1.00 47.66 397 LEU A N 1
ATOM 3169 C CA . LEU A 1 397 ? 3.247 35.088 67.855 1.00 51.19 397 LEU A CA 1
ATOM 3170 C C . LEU A 1 397 ? 2.317 34.959 66.625 1.00 51.80 397 LEU A C 1
ATOM 3171 O O . LEU A 1 397 ? 2.406 33.995 65.849 1.00 51.40 397 LEU A O 1
ATOM 3176 N N . LYS A 1 398 ? 1.461 35.960 66.438 1.00 50.52 398 LYS A N 1
ATOM 3177 C CA . LYS A 1 398 ? 0.540 35.985 65.338 1.00 50.08 398 LYS A CA 1
ATOM 3178 C C . LYS A 1 398 ? 1.305 36.178 64.020 1.00 50.47 398 LYS A C 1
ATOM 3179 O O . LYS A 1 398 ? 1.052 35.484 63.049 1.00 50.36 398 LYS A O 1
ATOM 3185 N N . LYS A 1 399 ? 2.252 37.104 63.994 1.00 47.45 399 LYS A N 1
ATOM 3186 C CA . LYS A 1 399 ? 3.017 37.308 62.795 1.00 48.91 399 LYS A CA 1
ATOM 3187 C C . LYS A 1 399 ? 3.795 36.028 62.427 1.00 51.42 399 LYS A C 1
ATOM 3188 O O . LYS A 1 399 ? 4.009 35.723 61.247 1.00 50.66 399 LYS A O 1
ATOM 3194 N N . GLN A 1 400 ? 4.218 35.275 63.434 1.00 54.45 400 GLN A N 1
ATOM 3195 C CA . GLN A 1 400 ? 4.950 34.067 63.161 1.00 58.37 400 GLN A CA 1
ATOM 3196 C C . GLN A 1 400 ? 4.048 32.977 62.628 1.00 55.27 400 GLN A C 1
ATOM 3197 O O . GLN A 1 400 ? 4.482 32.124 61.876 1.00 53.74 400 GLN A O 1
ATOM 3203 N N . LYS A 1 401 ? 2.791 33.003 63.023 1.00 55.45 401 LYS A N 1
ATOM 3204 C CA . LYS A 1 401 ? 1.862 32.000 62.559 1.00 59.25 401 LYS A CA 1
ATOM 3205 C C . LYS A 1 401 ? 1.537 32.323 61.074 1.00 59.12 401 LYS A C 1
ATOM 3206 O O . LYS A 1 401 ? 1.448 31.437 60.230 1.00 58.09 401 LYS A O 1
ATOM 3212 N N . LYS A 1 402 ? 1.401 33.605 60.772 1.00 59.37 402 LYS A N 1
ATOM 3213 C CA . LYS A 1 402 ? 1.150 34.026 59.426 1.00 61.35 402 LYS A CA 1
ATOM 3214 C C . LYS A 1 402 ? 2.330 33.603 58.523 1.00 62.84 402 LYS A C 1
ATOM 3215 O O . LYS A 1 402 ? 2.153 33.072 57.424 1.00 64.75 402 LYS A O 1
ATOM 3221 N N . GLU A 1 403 ? 3.541 33.848 58.993 1.00 59.90 403 GLU A N 1
ATOM 3222 C CA . GLU A 1 403 ? 4.721 33.505 58.233 1.00 61.56 403 GLU A CA 1
ATOM 3223 C C . GLU A 1 403 ? 4.793 32.016 57.888 1.00 59.74 403 GLU A C 1
ATOM 3224 O O . GLU A 1 403 ? 5.137 31.651 56.767 1.00 58.73 403 GLU A O 1
ATOM 3230 N N . LYS A 1 404 ? 4.484 31.148 58.837 1.00 59.40 404 LYS A N 1
ATOM 3231 C CA . LYS A 1 404 ? 4.573 29.736 58.542 1.00 62.28 404 LYS A CA 1
ATOM 3232 C C . LYS A 1 404 ? 3.474 29.304 57.550 1.00 62.27 404 LYS A C 1
ATOM 3233 O O . LYS A 1 404 ? 3.712 28.474 56.678 1.00 59.20 404 LYS A O 1
ATOM 3239 N N . LEU A 1 405 ? 2.296 29.913 57.666 1.00 62.27 405 LEU A N 1
ATOM 3240 C CA . LEU A 1 405 ? 1.199 29.624 56.772 1.00 62.11 405 LEU A CA 1
ATOM 3241 C C . LEU A 1 405 ? 1.543 30.132 55.350 1.00 61.78 405 LEU A C 1
ATOM 3242 O O . LEU A 1 405 ? 1.284 29.449 54.366 1.00 59.55 405 LEU A O 1
ATOM 3247 N N . GLN A 1 406 ? 2.138 31.320 55.251 1.00 60.51 406 GLN A N 1
ATOM 3248 C CA . GLN A 1 406 ? 2.470 31.872 53.955 1.00 62.80 406 GLN A CA 1
ATOM 3249 C C . GLN A 1 406 ? 3.527 31.031 53.253 1.00 66.82 406 GLN A C 1
ATOM 3250 O O . GLN A 1 406 ? 3.528 30.910 52.015 1.00 67.31 406 GLN A O 1
ATOM 3256 N N . ARG A 1 407 ? 4.431 30.464 54.047 1.00 71.07 407 ARG A N 1
ATOM 3257 C CA . ARG A 1 407 ? 5.482 29.611 53.534 1.00 74.29 407 ARG A CA 1
ATOM 3258 C C . ARG A 1 407 ? 4.859 28.295 53.117 1.00 73.82 407 ARG A C 1
ATOM 3259 O O . ARG A 1 407 ? 5.217 27.747 52.086 1.00 74.98 407 ARG A O 1
ATOM 3267 N N . MET A 1 408 ? 3.931 27.783 53.915 1.00 72.08 408 MET A N 1
ATOM 3268 C CA . MET A 1 408 ? 3.252 26.533 53.587 1.00 74.59 408 MET A CA 1
ATOM 3269 C C . MET A 1 408 ? 2.455 26.656 52.267 1.00 73.54 408 MET A C 1
ATOM 3270 O O . MET A 1 408 ? 2.392 25.720 51.473 1.00 72.41 408 MET A O 1
ATOM 3275 N N . LYS A 1 409 ? 1.843 27.815 52.057 1.00 74.42 409 LYS A N 1
ATOM 3276 C CA . LYS A 1 409 ? 1.093 28.069 50.849 1.00 74.80 409 LYS A CA 1
ATOM 3277 C C . LYS A 1 409 ? 2.058 27.997 49.674 1.00 76.43 409 LYS A C 1
ATOM 3278 O O . LYS A 1 409 ? 1.813 27.314 48.683 1.00 74.85 409 LYS A O 1
ATOM 3284 N N . LYS A 1 410 ? 3.163 28.721 49.802 1.00 83.21 410 LYS A N 1
ATOM 3285 C CA . LYS A 1 410 ? 4.201 28.766 48.776 1.00 84.63 410 LYS A CA 1
ATOM 3286 C C . LYS A 1 410 ? 4.652 27.334 48.430 1.00 85.44 410 LYS A C 1
ATOM 3287 O O . LYS A 1 410 ? 4.903 27.026 47.268 1.00 85.28 410 LYS A O 1
ATOM 3293 N N . LYS A 1 411 ? 4.732 26.466 49.440 1.00 84.03 411 LYS A N 1
ATOM 3294 C CA . LYS A 1 411 ? 5.149 25.083 49.235 1.00 85.39 411 LYS A CA 1
ATOM 3295 C C . LYS A 1 411 ? 4.072 24.282 48.478 1.00 83.44 411 LYS A C 1
ATOM 3296 O O . LYS A 1 411 ? 4.301 23.803 47.366 1.00 82.71 411 LYS A O 1
ATOM 3302 N N . ILE A 1 412 ? 2.908 24.135 49.100 1.00 79.11 412 ILE A N 1
ATOM 3303 C CA . ILE A 1 412 ? 1.799 23.419 48.509 1.00 79.41 412 ILE A CA 1
ATOM 3304 C C . ILE A 1 412 ? 1.448 23.975 47.113 1.00 79.87 412 ILE A C 1
ATOM 3305 O O . ILE A 1 412 ? 1.202 23.218 46.175 1.00 78.59 412 ILE A O 1
ATOM 3310 N N . MET A 1 413 ? 1.435 25.295 46.983 1.00 81.18 413 MET A N 1
ATOM 3311 C CA . MET A 1 413 ? 1.122 25.926 45.721 1.00 83.73 413 MET A CA 1
ATOM 3312 C C . MET A 1 413 ? 2.066 25.437 44.615 1.00 86.94 413 MET A C 1
ATOM 3313 O O . MET A 1 413 ? 1.653 25.228 43.459 1.00 85.10 413 MET A O 1
ATOM 3318 N N . GLU A 1 414 ? 3.332 25.248 44.984 1.00 97.68 414 GLU A N 1
ATOM 3319 C CA . GLU A 1 414 ? 4.374 24.761 44.079 1.00 101.18 414 GLU A CA 1
ATOM 3320 C C . GLU A 1 414 ? 4.109 23.311 43.673 1.00 99.53 414 GLU A C 1
ATOM 3321 O O . GLU A 1 414 ? 4.283 22.952 42.514 1.00 99.73 414 GLU A O 1
ATOM 3327 N N . LEU A 1 415 ? 3.681 22.487 44.626 1.00 92.72 415 LEU A N 1
ATOM 3328 C CA . LEU A 1 415 ? 3.404 21.080 44.355 1.00 89.90 415 LEU A CA 1
ATOM 3329 C C . LEU A 1 415 ? 2.120 20.806 43.540 1.00 90.31 415 LEU A C 1
ATOM 3330 O O . LEU A 1 415 ? 2.122 19.980 42.625 1.00 92.10 415 LEU A O 1
ATOM 3335 N N . LEU A 1 416 ? 1.034 21.501 43.865 1.00 86.85 416 LEU A N 1
ATOM 3336 C CA . LEU A 1 416 ? -0.224 21.280 43.177 1.00 84.30 416 LEU A CA 1
ATOM 3337 C C . LEU A 1 416 ? -0.270 21.836 41.771 1.00 85.11 416 LEU A C 1
ATOM 3338 O O . LEU A 1 416 ? -0.759 21.177 40.852 1.00 86.00 416 LEU A O 1
ATOM 3343 N N . LEU A 1 417 ? 0.242 23.046 41.592 1.00 81.99 417 LEU A N 1
ATOM 3344 C CA . LEU A 1 417 ? 0.233 23.657 40.275 1.00 80.47 417 LEU A CA 1
ATOM 3345 C C . LEU A 1 417 ? 1.161 22.951 39.298 1.00 80.92 417 LEU A C 1
ATOM 3346 O O . LEU A 1 417 ? 1.350 23.421 38.180 1.00 79.93 417 LEU A O 1
ATOM 3351 N N . THR A 1 418 ? 1.745 21.832 39.726 1.00 82.54 418 THR A N 1
ATOM 3352 C CA . THR A 1 418 ? 2.665 21.070 38.880 1.00 85.66 418 THR A CA 1
ATOM 3353 C C . THR A 1 418 ? 2.421 19.592 39.056 1.00 92.75 418 THR A C 1
ATOM 3354 O O . THR A 1 418 ? 1.441 19.175 39.670 1.00 88.55 418 THR A O 1
ATOM 3358 N N . GLY A 1 419 ? 3.326 18.794 38.513 1.00 130.64 419 GLY A N 1
ATOM 3359 C CA . GLY A 1 419 ? 3.179 17.357 38.624 1.00 138.46 419 GLY A CA 1
ATOM 3360 C C . GLY A 1 419 ? 3.868 16.824 39.854 1.00 137.48 419 GLY A C 1
ATOM 3361 O O . GLY A 1 419 ? 4.986 16.314 39.780 1.00 144.04 419 GLY A O 1
ATOM 3362 N N . LYS A 1 420 ? 3.198 16.942 40.993 1.00 101.92 420 LYS A N 1
ATOM 3363 C CA . LYS A 1 420 ? 3.763 16.456 42.242 1.00 92.18 420 LYS A CA 1
ATOM 3364 C C . LYS A 1 420 ? 2.668 15.769 43.043 1.00 89.56 420 LYS A C 1
ATOM 3365 O O . LYS A 1 420 ? 2.711 14.564 43.273 1.00 89.94 420 LYS A O 1
ATOM 3371 N N . VAL A 1 421 ? 1.686 16.544 43.473 1.00 85.08 421 VAL A N 1
ATOM 3372 C CA . VAL A 1 421 ? 0.597 16.000 44.257 1.00 84.76 421 VAL A CA 1
ATOM 3373 C C . VAL A 1 421 ? -0.665 16.373 43.502 1.00 85.13 421 VAL A C 1
ATOM 3374 O O . VAL A 1 421 ? -0.692 17.405 42.836 1.00 86.70 421 VAL A O 1
ATOM 3378 N N . ARG A 1 422 ? -1.700 15.543 43.601 1.00 81.77 422 ARG A N 1
ATOM 3379 C CA . ARG A 1 422 ? -2.955 15.798 42.905 1.00 84.63 422 ARG A CA 1
ATOM 3380 C C . ARG A 1 422 ? -4.163 15.363 43.723 1.00 86.21 422 ARG A C 1
ATOM 3381 O O . ARG A 1 422 ? -4.039 14.581 44.661 1.00 83.12 422 ARG A O 1
ATOM 3389 N N . VAL A 1 423 ? -5.336 15.867 43.361 1.00 99.17 423 VAL A N 1
ATOM 3390 C CA . VAL A 1 423 ? -6.560 15.532 44.080 1.00 103.66 423 VAL A CA 1
ATOM 3391 C C . VAL A 1 423 ? -7.269 14.335 43.460 1.00 111.01 423 VAL A C 1
ATOM 3392 O O . VAL A 1 423 ? -7.265 14.161 42.242 1.00 110.31 423 VAL A O 1
ATOM 3396 N N . LYS A 1 424 ? -7.881 13.518 44.309 1.00 127.65 424 LYS A N 1
ATOM 3397 C CA . LYS A 1 424 ? -8.611 12.342 43.860 1.00 133.59 424 LYS A CA 1
ATOM 3398 C C . LYS A 1 424 ? -9.929 12.740 43.190 1.00 137.04 424 LYS A C 1
ATOM 3399 O O . LYS A 1 424 ? -10.713 13.515 43.746 1.00 137.44 424 LYS A O 1
ATOM 3405 N N . THR A 1 425 ? -10.168 12.201 41.997 1.00 139.12 425 THR A N 1
ATOM 3406 C CA . THR A 1 425 ? -11.388 12.491 41.256 1.00 139.30 425 THR A CA 1
ATOM 3407 C C . THR A 1 425 ? -11.595 11.489 40.123 1.00 140.50 425 THR A C 1
ATOM 3408 O O . THR A 1 425 ? -10.746 10.581 39.971 1.00 141.08 425 THR A O 1
ATOM 3413 N N . MET B 1 1 ? 33.148 19.586 75.306 1.00 93.49 1 MET B N 1
ATOM 3414 C CA . MET B 1 1 ? 33.185 18.201 75.876 1.00 92.44 1 MET B CA 1
ATOM 3415 C C . MET B 1 1 ? 33.467 18.182 77.371 1.00 91.11 1 MET B C 1
ATOM 3416 O O . MET B 1 1 ? 34.613 18.008 77.794 1.00 91.33 1 MET B O 1
ATOM 3417 N N . PHE B 1 2 ? 32.407 18.368 78.159 1.00 84.46 2 PHE B N 1
ATOM 3418 C CA . PHE B 1 2 ? 32.475 18.393 79.618 1.00 85.44 2 PHE B CA 1
ATOM 3419 C C . PHE B 1 2 ? 32.334 16.953 80.113 1.00 80.75 2 PHE B C 1
ATOM 3420 O O . PHE B 1 2 ? 32.856 16.588 81.167 1.00 77.20 2 PHE B O 1
ATOM 3428 N N . TYR B 1 3 ? 31.620 16.136 79.348 1.00 81.75 3 TYR B N 1
ATOM 3429 C CA . TYR B 1 3 ? 31.425 14.748 79.703 1.00 83.97 3 TYR B CA 1
ATOM 3430 C C . TYR B 1 3 ? 31.485 13.843 78.480 1.00 81.62 3 TYR B C 1
ATOM 3431 O O . TYR B 1 3 ? 31.666 14.326 77.367 1.00 79.75 3 TYR B O 1
ATOM 3440 N N . LYS B 1 4 ? 31.360 12.529 78.693 1.00 83.83 4 LYS B N 1
ATOM 3441 C CA . LYS B 1 4 ? 31.399 11.532 77.607 1.00 82.03 4 LYS B CA 1
ATOM 3442 C C . LYS B 1 4 ? 30.450 10.367 77.852 1.00 84.70 4 LYS B C 1
ATOM 3443 O O . LYS B 1 4 ? 29.886 10.232 78.942 1.00 85.31 4 LYS B O 1
ATOM 3449 N N . GLU B 1 5 ? 30.272 9.524 76.837 1.00 88.14 5 GLU B N 1
ATOM 3450 C CA . GLU B 1 5 ? 29.388 8.360 76.951 1.00 91.97 5 GLU B CA 1
ATOM 3451 C C . GLU B 1 5 ? 30.162 7.095 77.303 1.00 91.52 5 GLU B C 1
ATOM 3452 O O . GLU B 1 5 ? 31.136 6.744 76.641 1.00 90.38 5 GLU B O 1
ATOM 3458 N N . GLU B 1 6 ? 29.710 6.421 78.353 1.00 94.63 6 GLU B N 1
ATOM 3459 C CA . GLU B 1 6 ? 30.333 5.191 78.810 1.00 95.41 6 GLU B CA 1
ATOM 3460 C C . GLU B 1 6 ? 29.906 4.036 77.920 1.00 98.07 6 GLU B C 1
ATOM 3461 O O . GLU B 1 6 ? 28.848 4.098 77.286 1.00 98.36 6 GLU B O 1
ATOM 3467 N N . ASN B 1 7 ? 30.731 2.988 77.880 1.00 101.87 7 ASN B N 1
ATOM 3468 C CA . ASN B 1 7 ? 30.449 1.798 77.075 1.00 102.58 7 ASN B CA 1
ATOM 3469 C C . ASN B 1 7 ? 30.662 0.495 77.855 1.00 101.97 7 ASN B C 1
ATOM 3470 O O . ASN B 1 7 ? 30.000 -0.510 77.591 1.00 103.99 7 ASN B O 1
ATOM 3475 N N . PHE B 1 8 ? 31.577 0.514 78.816 1.00 94.51 8 PHE B N 1
ATOM 3476 C CA . PHE B 1 8 ? 31.860 -0.670 79.603 1.00 95.76 8 PHE B CA 1
ATOM 3477 C C . PHE B 1 8 ? 31.171 -0.567 80.942 1.00 90.82 8 PHE B C 1
ATOM 3478 O O . PHE B 1 8 ? 31.661 0.106 81.843 1.00 89.98 8 PHE B O 1
ATOM 3486 N N . LYS B 1 9 ? 30.034 -1.236 81.082 1.00 84.31 9 LYS B N 1
ATOM 3487 C CA . LYS B 1 9 ? 29.296 -1.162 82.330 1.00 84.71 9 LYS B CA 1
ATOM 3488 C C . LYS B 1 9 ? 28.815 -2.512 82.830 1.00 82.94 9 LYS B C 1
ATOM 3489 O O . LYS B 1 9 ? 28.217 -3.274 82.076 1.00 81.08 9 LYS B O 1
ATOM 3495 N N . LYS B 1 10 ? 29.078 -2.797 84.110 1.00 87.79 10 LYS B N 1
ATOM 3496 C CA . LYS B 1 10 ? 28.665 -4.056 84.759 1.00 87.69 10 LYS B CA 1
ATOM 3497 C C . LYS B 1 10 ? 27.195 -4.065 85.182 1.00 89.73 10 LYS B C 1
ATOM 3498 O O . LYS B 1 10 ? 26.516 -3.038 85.127 1.00 90.51 10 LYS B O 1
ATOM 3504 N N . THR B 1 11 ? 26.706 -5.218 85.631 1.00 92.90 11 THR B N 1
ATOM 3505 C CA . THR B 1 11 ? 25.295 -5.338 86.023 1.00 97.58 11 THR B CA 1
ATOM 3506 C C . THR B 1 11 ? 25.074 -5.468 87.530 1.00 96.86 11 THR B C 1
ATOM 3507 O O . THR B 1 11 ? 25.853 -6.101 88.235 1.00 93.55 11 THR B O 1
ATOM 3511 N N . GLU B 1 12 ? 23.992 -4.862 88.005 1.00 110.10 12 GLU B N 1
ATOM 3512 C CA . GLU B 1 12 ? 23.636 -4.874 89.418 1.00 111.69 12 GLU B CA 1
ATOM 3513 C C . GLU B 1 12 ? 22.558 -3.827 89.618 1.00 110.42 12 GLU B C 1
ATOM 3514 O O . GLU B 1 12 ? 22.849 -2.639 89.519 1.00 112.93 12 GLU B O 1
ATOM 3520 N N . ILE B 1 13 ? 21.328 -4.256 89.902 1.00 92.83 13 ILE B N 1
ATOM 3521 C CA . ILE B 1 13 ? 20.206 -3.321 90.104 1.00 86.04 13 ILE B CA 1
ATOM 3522 C C . ILE B 1 13 ? 20.292 -2.123 89.155 1.00 83.37 13 ILE B C 1
ATOM 3523 O O . ILE B 1 13 ? 20.028 -0.970 89.531 1.00 82.62 13 ILE B O 1
ATOM 3528 N N . GLY B 1 14 ? 20.659 -2.446 87.915 1.00 77.33 14 GLY B N 1
ATOM 3529 C CA . GLY B 1 14 ? 20.806 -1.475 86.854 1.00 74.36 14 GLY B CA 1
ATOM 3530 C C . GLY B 1 14 ? 22.238 -1.498 86.368 1.00 74.39 14 GLY B C 1
ATOM 3531 O O . GLY B 1 14 ? 23.163 -1.662 87.164 1.00 71.07 14 GLY B O 1
ATOM 3532 N N . GLU B 1 15 ? 22.437 -1.345 85.066 1.00 83.51 15 GLU B N 1
ATOM 3533 C CA . GLU B 1 15 ? 23.791 -1.333 84.547 1.00 87.80 15 GLU B CA 1
ATOM 3534 C C . GLU B 1 15 ? 24.582 -0.144 85.083 1.00 87.64 15 GLU B C 1
ATOM 3535 O O . GLU B 1 15 ? 24.297 1.015 84.764 1.00 88.13 15 GLU B O 1
ATOM 3541 N N . ILE B 1 16 ? 25.574 -0.461 85.906 1.00 86.81 16 ILE B N 1
ATOM 3542 C CA . ILE B 1 16 ? 26.476 0.512 86.503 1.00 85.11 16 ILE B CA 1
ATOM 3543 C C . ILE B 1 16 ? 27.865 0.332 85.862 1.00 88.39 16 ILE B C 1
ATOM 3544 O O . ILE B 1 16 ? 28.293 -0.783 85.599 1.00 87.97 16 ILE B O 1
ATOM 3549 N N . PRO B 1 17 ? 28.577 1.436 85.583 1.00 94.40 17 PRO B N 1
ATOM 3550 C CA . PRO B 1 17 ? 29.905 1.315 84.972 1.00 95.36 17 PRO B CA 1
ATOM 3551 C C . PRO B 1 17 ? 30.898 0.589 85.877 1.00 95.19 17 PRO B C 1
ATOM 3552 O O . PRO B 1 17 ? 30.791 0.645 87.106 1.00 96.23 17 PRO B O 1
ATOM 3556 N N . GLU B 1 18 ? 31.863 -0.094 85.266 1.00 88.15 18 GLU B N 1
ATOM 3557 C CA . GLU B 1 18 ? 32.858 -0.842 86.025 1.00 88.25 18 GLU B CA 1
ATOM 3558 C C . GLU B 1 18 ? 33.586 -0.001 87.055 1.00 84.51 18 GLU B C 1
ATOM 3559 O O . GLU B 1 18 ? 33.980 -0.517 88.099 1.00 84.32 18 GLU B O 1
ATOM 3565 N N . ASP B 1 19 ? 33.762 1.286 86.763 1.00 78.67 19 ASP B N 1
ATOM 3566 C CA . ASP B 1 19 ? 34.442 2.202 87.679 1.00 78.69 19 ASP B CA 1
ATOM 3567 C C . ASP B 1 19 ? 33.620 2.448 88.938 1.00 77.19 19 ASP B C 1
ATOM 3568 O O . ASP B 1 19 ? 34.177 2.676 90.012 1.00 73.54 19 ASP B O 1
ATOM 3573 N N . TRP B 1 20 ? 32.295 2.401 88.804 1.00 84.24 20 TRP B N 1
ATOM 3574 C CA . TRP B 1 20 ? 31.399 2.627 89.940 1.00 87.32 20 TRP B CA 1
ATOM 3575 C C . TRP B 1 20 ? 31.562 1.548 91.026 1.00 87.22 20 TRP B C 1
ATOM 3576 O O . TRP B 1 20 ? 32.498 0.753 91.008 1.00 86.92 20 TRP B O 1
ATOM 3587 N N . GLU B 1 21 ? 30.628 1.518 91.966 1.00 89.65 21 GLU B N 1
ATOM 3588 C CA . GLU B 1 21 ? 30.685 0.560 93.050 1.00 87.66 21 GLU B CA 1
ATOM 3589 C C . GLU B 1 21 ? 29.374 0.625 93.792 1.00 86.13 21 GLU B C 1
ATOM 3590 O O . GLU B 1 21 ? 29.108 1.612 94.469 1.00 89.67 21 GLU B O 1
ATOM 3596 N N . ILE B 1 22 ? 28.551 -0.416 93.680 1.00 76.68 22 ILE B N 1
ATOM 3597 C CA . ILE B 1 22 ? 27.242 -0.452 94.356 1.00 71.20 22 ILE B CA 1
ATOM 3598 C C . ILE B 1 22 ? 27.442 -0.790 95.821 1.00 67.88 22 ILE B C 1
ATOM 3599 O O . ILE B 1 22 ? 28.085 -1.781 96.162 1.00 68.50 22 ILE B O 1
ATOM 3604 N N . VAL B 1 23 ? 26.878 0.028 96.696 1.00 68.70 23 VAL B N 1
ATOM 3605 C CA . VAL B 1 23 ? 27.024 -0.207 98.130 1.00 67.03 23 VAL B CA 1
ATOM 3606 C C . VAL B 1 23 ? 25.691 0.007 98.852 1.00 67.34 23 VAL B C 1
ATOM 3607 O O . VAL B 1 23 ? 24.672 0.322 98.223 1.00 67.37 23 VAL B O 1
ATOM 3611 N N . GLU B 1 24 ? 25.705 -0.179 100.169 1.00 63.50 24 GLU B N 1
ATOM 3612 C CA . GLU B 1 24 ? 24.520 0.009 101.000 1.00 61.42 24 GLU B CA 1
ATOM 3613 C C . GLU B 1 24 ? 24.765 1.213 101.877 1.00 57.73 24 GLU B C 1
ATOM 3614 O O . GLU B 1 24 ? 25.821 1.350 102.485 1.00 57.16 24 GLU B O 1
ATOM 3620 N N . LEU B 1 25 ? 23.754 2.056 101.962 1.00 54.12 25 LEU B N 1
ATOM 3621 C CA . LEU B 1 25 ? 23.849 3.280 102.725 1.00 54.18 25 LEU B CA 1
ATOM 3622 C C . LEU B 1 25 ? 24.586 3.146 104.035 1.00 52.84 25 LEU B C 1
ATOM 3623 O O . LEU B 1 25 ? 25.465 3.957 104.357 1.00 47.97 25 LEU B O 1
ATOM 3628 N N . LYS B 1 26 ? 24.235 2.118 104.796 1.00 60.28 26 LYS B N 1
ATOM 3629 C CA . LYS B 1 26 ? 24.860 1.907 106.100 1.00 63.65 26 LYS B CA 1
ATOM 3630 C C . LYS B 1 26 ? 26.398 1.824 106.029 1.00 61.57 26 LYS B C 1
ATOM 3631 O O . LYS B 1 26 ? 27.057 2.164 107.003 1.00 60.43 26 LYS B O 1
ATOM 3637 N N . ASP B 1 27 ? 26.943 1.400 104.880 1.00 57.68 27 ASP B N 1
ATOM 3638 C CA . ASP B 1 27 ? 28.387 1.268 104.692 1.00 60.53 27 ASP B CA 1
ATOM 3639 C C . ASP B 1 27 ? 29.092 2.579 104.350 1.00 58.93 27 ASP B C 1
ATOM 3640 O O . ASP B 1 27 ? 30.277 2.772 104.662 1.00 56.57 27 ASP B O 1
ATOM 3645 N N . VAL B 1 28 ? 28.364 3.495 103.718 1.00 60.30 28 VAL B N 1
ATOM 3646 C CA . VAL B 1 28 ? 28.937 4.790 103.351 1.00 59.36 28 VAL B CA 1
ATOM 3647 C C . VAL B 1 28 ? 28.445 5.947 104.216 1.00 58.68 28 VAL B C 1
ATOM 3648 O O . VAL B 1 28 ? 28.633 7.108 103.869 1.00 58.73 28 VAL B O 1
ATOM 3652 N N . CYS B 1 29 ? 27.827 5.630 105.353 1.00 55.16 29 CYS B N 1
ATOM 3653 C CA . CYS B 1 29 ? 27.360 6.674 106.262 1.00 55.21 29 CYS B CA 1
ATOM 3654 C C . CYS B 1 29 ? 27.839 6.409 107.653 1.00 55.85 29 CYS B C 1
ATOM 3655 O O . CYS B 1 29 ? 27.809 5.275 108.111 1.00 57.44 29 CYS B O 1
ATOM 3658 N N . LYS B 1 30 ? 28.238 7.451 108.356 1.00 57.84 30 LYS B N 1
ATOM 3659 C CA . LYS B 1 30 ? 28.710 7.253 109.708 1.00 60.65 30 LYS B CA 1
ATOM 3660 C C . LYS B 1 30 ? 27.625 7.287 110.764 1.00 61.52 30 LYS B C 1
ATOM 3661 O O . LYS B 1 30 ? 27.902 7.054 111.946 1.00 63.38 30 LYS B O 1
ATOM 3667 N N . LYS B 1 31 ? 26.389 7.566 110.355 1.00 59.67 31 LYS B N 1
ATOM 3668 C CA . LYS B 1 31 ? 25.268 7.665 111.300 1.00 57.30 31 LYS B CA 1
ATOM 3669 C C . LYS B 1 31 ? 23.943 7.784 110.549 1.00 58.14 31 LYS B C 1
ATOM 3670 O O . LYS B 1 31 ? 23.780 8.640 109.674 1.00 56.12 31 LYS B O 1
ATOM 3676 N N . ILE B 1 32 ? 22.991 6.922 110.888 1.00 63.93 32 ILE B N 1
ATOM 3677 C CA . ILE B 1 32 ? 21.661 6.940 110.267 1.00 62.92 32 ILE B CA 1
ATOM 3678 C C . ILE B 1 32 ? 20.639 6.568 111.337 1.00 65.39 32 ILE B C 1
ATOM 3679 O O . ILE B 1 32 ? 20.196 5.430 111.395 1.00 68.95 32 ILE B O 1
ATOM 3684 N N . LYS B 1 33 ? 20.281 7.539 112.171 1.00 59.12 33 LYS B N 1
ATOM 3685 C CA . LYS B 1 33 ? 19.345 7.305 113.229 1.00 58.37 33 LYS B CA 1
ATOM 3686 C C . LYS B 1 33 ? 18.137 8.234 113.073 1.00 59.55 33 LYS B C 1
ATOM 3687 O O . LYS B 1 33 ? 18.173 9.209 112.317 1.00 58.79 33 LYS B O 1
ATOM 3693 N N . ALA B 1 34 ? 17.050 7.921 113.769 1.00 61.33 34 ALA B N 1
ATOM 3694 C CA . ALA B 1 34 ? 15.873 8.747 113.694 1.00 60.66 34 ALA B CA 1
ATOM 3695 C C . ALA B 1 34 ? 15.847 9.724 114.865 1.00 58.52 34 ALA B C 1
ATOM 3696 O O . ALA B 1 34 ? 16.635 9.623 115.811 1.00 58.71 34 ALA B O 1
ATOM 3698 N N . GLY B 1 35 ? 14.945 10.691 114.801 1.00 54.30 35 GLY B N 1
ATOM 3699 C CA . GLY B 1 35 ? 14.847 11.624 115.906 1.00 53.97 35 GLY B CA 1
ATOM 3700 C C . GLY B 1 35 ? 13.813 11.146 116.929 1.00 53.57 35 GLY B C 1
ATOM 3701 O O . GLY B 1 35 ? 13.444 9.970 116.953 1.00 51.53 35 GLY B O 1
ATOM 3702 N N . GLY B 1 36 ? 13.359 12.059 117.781 1.00 53.36 36 GLY B N 1
ATOM 3703 C CA . GLY B 1 36 ? 12.371 11.718 118.769 1.00 53.19 36 GLY B CA 1
ATOM 3704 C C . GLY B 1 36 ? 11.539 12.939 119.137 1.00 54.17 36 GLY B C 1
ATOM 3705 O O . GLY B 1 36 ? 11.996 14.067 118.962 1.00 55.55 36 GLY B O 1
ATOM 3706 N N . THR B 1 37 ? 10.325 12.717 119.644 1.00 53.70 37 THR B N 1
ATOM 3707 C CA . THR B 1 37 ? 9.439 13.793 120.041 1.00 52.36 37 THR B CA 1
ATOM 3708 C C . THR B 1 37 ? 9.280 13.816 121.555 1.00 53.67 37 THR B C 1
ATOM 3709 O O . THR B 1 37 ? 8.593 12.970 122.134 1.00 56.01 37 THR B O 1
ATOM 3713 N N . PRO B 1 38 ? 9.918 14.782 122.228 1.00 52.43 38 PRO B N 1
ATOM 3714 C CA . PRO B 1 38 ? 9.779 14.839 123.685 1.00 54.21 38 PRO B CA 1
ATOM 3715 C C . PRO B 1 38 ? 8.315 15.012 124.103 1.00 54.51 38 PRO B C 1
ATOM 3716 O O . PRO B 1 38 ? 7.617 15.798 123.487 1.00 52.48 38 PRO B O 1
ATOM 3720 N N . LYS B 1 39 ? 7.870 14.278 125.128 1.00 57.66 39 LYS B N 1
ATOM 3721 C CA . LYS B 1 39 ? 6.482 14.367 125.594 1.00 62.00 39 LYS B CA 1
ATOM 3722 C C . LYS B 1 39 ? 5.891 15.773 125.386 1.00 62.77 39 LYS B C 1
ATOM 3723 O O . LYS B 1 39 ? 6.370 16.780 125.923 1.00 65.34 39 LYS B O 1
ATOM 3729 N N . THR B 1 40 ? 4.855 15.828 124.569 1.00 58.96 40 THR B N 1
ATOM 3730 C CA . THR B 1 40 ? 4.230 17.077 124.208 1.00 61.77 40 THR B CA 1
ATOM 3731 C C . THR B 1 40 ? 3.636 17.843 125.367 1.00 63.39 40 THR B C 1
ATOM 3732 O O . THR B 1 40 ? 3.678 19.069 125.400 1.00 61.88 40 THR B O 1
ATOM 3736 N N . SER B 1 41 ? 3.102 17.109 126.332 1.00 71.99 41 SER B N 1
ATOM 3737 C CA . SER B 1 41 ? 2.467 17.713 127.492 1.00 73.21 41 SER B CA 1
ATOM 3738 C C . SER B 1 41 ? 3.442 18.229 128.544 1.00 74.11 41 SER B C 1
ATOM 3739 O O . SER B 1 41 ? 3.091 18.324 129.714 1.00 76.33 41 SER B O 1
ATOM 3742 N N . VAL B 1 42 ? 4.659 18.560 128.134 1.00 68.34 42 VAL B N 1
ATOM 3743 C CA . VAL B 1 42 ? 5.664 19.062 129.061 1.00 67.67 42 VAL B CA 1
ATOM 3744 C C . VAL B 1 42 ? 6.221 20.405 128.593 1.00 70.57 42 VAL B C 1
ATOM 3745 O O . VAL B 1 42 ? 6.893 20.476 127.566 1.00 69.79 42 VAL B O 1
ATOM 3749 N N . GLU B 1 43 ? 5.938 21.462 129.351 1.00 76.96 43 GLU B N 1
ATOM 3750 C CA . GLU B 1 43 ? 6.403 22.819 129.034 1.00 81.52 43 GLU B CA 1
ATOM 3751 C C . GLU B 1 43 ? 7.929 22.916 128.860 1.00 77.32 43 GLU B C 1
ATOM 3752 O O . GLU B 1 43 ? 8.413 23.367 127.826 1.00 74.61 43 GLU B O 1
ATOM 3758 N N . GLU B 1 44 ? 8.665 22.490 129.885 1.00 71.98 44 GLU B N 1
ATOM 3759 C CA . GLU B 1 44 ? 10.123 22.547 129.904 1.00 73.01 44 GLU B CA 1
ATOM 3760 C C . GLU B 1 44 ? 10.810 22.056 128.637 1.00 71.37 44 GLU B C 1
ATOM 3761 O O . GLU B 1 44 ? 11.981 22.380 128.378 1.00 69.37 44 GLU B O 1
ATOM 3767 N N . TYR B 1 45 ? 10.096 21.278 127.833 1.00 74.46 45 TYR B N 1
ATOM 3768 C CA . TYR B 1 45 ? 10.691 20.740 126.610 1.00 73.16 45 TYR B CA 1
ATOM 3769 C C . TYR B 1 45 ? 10.532 21.605 125.388 1.00 72.10 45 TYR B C 1
ATOM 3770 O O . TYR B 1 45 ? 11.239 21.404 124.402 1.00 72.97 45 TYR B O 1
ATOM 3779 N N . TYR B 1 46 ? 9.611 22.563 125.454 1.00 67.30 46 TYR B N 1
ATOM 3780 C CA . TYR B 1 46 ? 9.349 23.451 124.323 1.00 68.31 46 TYR B CA 1
ATOM 3781 C C . TYR B 1 46 ? 9.410 24.949 124.656 1.00 71.07 46 TYR B C 1
ATOM 3782 O O . TYR B 1 46 ? 10.003 25.714 123.902 1.00 70.32 46 TYR B O 1
ATOM 3791 N N . LYS B 1 47 ? 8.785 25.339 125.771 1.00 81.69 47 LYS B N 1
ATOM 3792 C CA . LYS B 1 47 ? 8.709 26.722 126.259 1.00 87.50 47 LYS B CA 1
ATOM 3793 C C . LYS B 1 47 ? 9.596 27.751 125.540 1.00 87.05 47 LYS B C 1
ATOM 3794 O O . LYS B 1 47 ? 9.113 28.610 124.789 1.00 85.22 47 LYS B O 1
ATOM 3800 N N . ASN B 1 48 ? 10.897 27.671 125.773 1.00 87.32 48 ASN B N 1
ATOM 3801 C CA . ASN B 1 48 ? 11.806 28.603 125.136 1.00 91.61 48 ASN B CA 1
ATOM 3802 C C . ASN B 1 48 ? 12.867 27.857 124.329 1.00 87.10 48 ASN B C 1
ATOM 3803 O O . ASN B 1 48 ? 14.060 28.136 124.440 1.00 86.05 48 ASN B O 1
ATOM 3808 N N . GLY B 1 49 ? 12.415 26.912 123.506 1.00 80.55 49 GLY B N 1
ATOM 3809 C CA . GLY B 1 49 ? 13.326 26.121 122.699 1.00 76.94 49 GLY B CA 1
ATOM 3810 C C . GLY B 1 49 ? 14.312 26.946 121.895 1.00 74.67 49 GLY B C 1
ATOM 3811 O O . GLY B 1 49 ? 13.987 28.049 121.464 1.00 74.56 49 GLY B O 1
ATOM 3812 N N . THR B 1 50 ? 15.512 26.406 121.694 1.00 72.84 50 THR B N 1
ATOM 3813 C CA . THR B 1 50 ? 16.567 27.079 120.938 1.00 71.79 50 THR B CA 1
ATOM 3814 C C . THR B 1 50 ? 17.076 26.163 119.816 1.00 69.11 50 THR B C 1
ATOM 3815 O O . THR B 1 50 ? 17.845 26.585 118.954 1.00 68.35 50 THR B O 1
ATOM 3819 N N . ILE B 1 51 ? 16.621 24.913 119.829 1.00 65.26 51 ILE B N 1
ATOM 3820 C CA . ILE B 1 51 ? 17.017 23.926 118.832 1.00 60.44 51 ILE B CA 1
ATOM 3821 C C . ILE B 1 51 ? 15.892 23.699 117.827 1.00 60.56 51 ILE B C 1
ATOM 3822 O O . ILE B 1 51 ? 14.811 23.277 118.196 1.00 61.66 51 ILE B O 1
ATOM 3827 N N . PRO B 1 52 ? 16.120 24.014 116.546 1.00 61.31 52 PRO B N 1
ATOM 3828 C CA . PRO B 1 52 ? 15.089 23.809 115.510 1.00 60.78 52 PRO B CA 1
ATOM 3829 C C . PRO B 1 52 ? 14.682 22.314 115.440 1.00 56.99 52 PRO B C 1
ATOM 3830 O O . PRO B 1 52 ? 15.542 21.444 115.284 1.00 57.96 52 PRO B O 1
ATOM 3834 N N . PHE B 1 53 ? 13.377 22.054 115.570 1.00 48.44 53 PHE B N 1
ATOM 3835 C CA . PHE B 1 53 ? 12.788 20.703 115.609 1.00 46.63 53 PHE B CA 1
ATOM 3836 C C . PHE B 1 53 ? 12.104 20.418 114.297 1.00 44.09 53 PHE B C 1
ATOM 3837 O O . PHE B 1 53 ? 11.069 20.991 113.950 1.00 42.24 53 PHE B O 1
ATOM 3845 N N . VAL B 1 54 ? 12.702 19.512 113.555 1.00 46.67 54 VAL B N 1
ATOM 3846 C CA . VAL B 1 54 ? 12.201 19.183 112.249 1.00 46.48 54 VAL B CA 1
ATOM 3847 C C . VAL B 1 54 ? 11.080 18.158 112.236 1.00 48.38 54 VAL B C 1
ATOM 3848 O O . VAL B 1 54 ? 11.250 17.039 112.681 1.00 49.27 54 VAL B O 1
ATOM 3852 N N . LYS B 1 55 ? 9.920 18.560 111.738 1.00 48.91 55 LYS B N 1
ATOM 3853 C CA . LYS B 1 55 ? 8.813 17.613 111.562 1.00 52.49 55 LYS B CA 1
ATOM 3854 C C . LYS B 1 55 ? 8.683 17.385 110.039 1.00 51.92 55 LYS B C 1
ATOM 3855 O O . LYS B 1 55 ? 9.303 18.092 109.259 1.00 51.98 55 LYS B O 1
ATOM 3861 N N . ILE B 1 56 ? 7.897 16.401 109.613 1.00 54.17 56 ILE B N 1
ATOM 3862 C CA . ILE B 1 56 ? 7.725 16.120 108.176 1.00 56.17 56 ILE B CA 1
ATOM 3863 C C . ILE B 1 56 ? 7.314 17.383 107.405 1.00 55.38 56 ILE B C 1
ATOM 3864 O O . ILE B 1 56 ? 7.856 17.705 106.336 1.00 54.83 56 ILE B O 1
ATOM 3869 N N . GLU B 1 57 ? 6.342 18.097 107.949 1.00 56.49 57 GLU B N 1
ATOM 3870 C CA . GLU B 1 57 ? 5.869 19.326 107.323 1.00 59.49 57 GLU B CA 1
ATOM 3871 C C . GLU B 1 57 ? 7.045 20.303 107.085 1.00 54.99 57 GLU B C 1
ATOM 3872 O O . GLU B 1 57 ? 7.101 20.970 106.056 1.00 50.74 57 GLU B O 1
ATOM 3878 N N . ASP B 1 58 ? 7.990 20.367 108.025 1.00 52.49 58 ASP B N 1
ATOM 3879 C CA . ASP B 1 58 ? 9.143 21.240 107.867 1.00 50.10 58 ASP B CA 1
ATOM 3880 C C . ASP B 1 58 ? 9.934 20.876 106.619 1.00 47.98 58 ASP B C 1
ATOM 3881 O O . ASP B 1 58 ? 10.423 21.749 105.907 1.00 48.89 58 ASP B O 1
ATOM 3886 N N . ILE B 1 59 ? 10.065 19.594 106.325 1.00 45.77 59 ILE B N 1
ATOM 3887 C CA . ILE B 1 59 ? 10.775 19.189 105.118 1.00 46.34 59 ILE B CA 1
ATOM 3888 C C . ILE B 1 59 ? 9.950 19.531 103.886 1.00 46.36 59 ILE B C 1
ATOM 3889 O O . ILE B 1 59 ? 10.469 19.969 102.852 1.00 44.38 59 ILE B O 1
ATOM 3894 N N . THR B 1 60 ? 8.648 19.316 103.979 1.00 53.98 60 THR B N 1
ATOM 3895 C CA . THR B 1 60 ? 7.778 19.666 102.842 1.00 57.47 60 THR B CA 1
ATOM 3896 C C . THR B 1 60 ? 7.806 21.187 102.574 1.00 55.00 60 THR B C 1
ATOM 3897 O O . THR B 1 60 ? 7.669 21.596 101.445 1.00 55.28 60 THR B O 1
ATOM 3901 N N . ASN B 1 61 ? 7.987 22.020 103.596 1.00 54.40 61 ASN B N 1
ATOM 3902 C CA . ASN B 1 61 ? 7.985 23.457 103.335 1.00 58.62 61 ASN B CA 1
ATOM 3903 C C . ASN B 1 61 ? 9.315 23.969 102.786 1.00 59.08 61 ASN B C 1
ATOM 3904 O O . ASN B 1 61 ? 9.407 25.093 102.291 1.00 62.38 61 ASN B O 1
ATOM 3909 N N . SER B 1 62 ? 10.355 23.154 102.860 1.00 57.21 62 SER B N 1
ATOM 3910 C CA . SER B 1 62 ? 11.640 23.626 102.398 1.00 55.51 62 SER B CA 1
ATOM 3911 C C . SER B 1 62 ? 11.874 23.225 100.956 1.00 53.66 62 SER B C 1
ATOM 3912 O O . SER B 1 62 ? 11.283 22.260 100.487 1.00 55.39 62 SER B O 1
ATOM 3915 N N . ASN B 1 63 ? 12.693 23.998 100.254 1.00 51.78 63 ASN B N 1
ATOM 3916 C CA . ASN B 1 63 ? 13.024 23.732 98.869 1.00 51.76 63 ASN B CA 1
ATOM 3917 C C . ASN B 1 63 ? 14.457 23.249 98.824 1.00 49.87 63 ASN B C 1
ATOM 3918 O O . ASN B 1 63 ? 15.396 24.055 98.775 1.00 50.38 63 ASN B O 1
ATOM 3923 N N . LYS B 1 64 ? 14.631 21.937 98.831 1.00 48.36 64 LYS B N 1
ATOM 3924 C CA . LYS B 1 64 ? 15.950 21.303 98.844 1.00 47.82 64 LYS B CA 1
ATOM 3925 C C . LYS B 1 64 ? 16.717 21.491 100.175 1.00 48.42 64 LYS B C 1
ATOM 3926 O O . LYS B 1 64 ? 17.034 20.524 100.856 1.00 51.25 64 LYS B O 1
ATOM 3932 N N . TYR B 1 65 ? 17.026 22.728 100.536 1.00 46.03 65 TYR B N 1
ATOM 3933 C CA . TYR B 1 65 ? 17.748 22.988 101.763 1.00 46.57 65 TYR B CA 1
ATOM 3934 C C . TYR B 1 65 ? 16.837 23.359 102.908 1.00 47.00 65 TYR B C 1
ATOM 3935 O O . TYR B 1 65 ? 15.982 24.216 102.748 1.00 49.21 65 TYR B O 1
ATOM 3944 N N . LEU B 1 66 ? 17.015 22.746 104.072 1.00 47.51 66 LEU B N 1
ATOM 3945 C CA . LEU B 1 66 ? 16.161 23.065 105.240 1.00 50.89 66 LEU B CA 1
ATOM 3946 C C . LEU B 1 66 ? 16.850 24.225 105.972 1.00 51.60 66 LEU B C 1
ATOM 3947 O O . LEU B 1 66 ? 17.985 24.117 106.410 1.00 51.09 66 LEU B O 1
ATOM 3952 N N . THR B 1 67 ? 16.135 25.323 106.118 1.00 59.10 67 THR B N 1
ATOM 3953 C CA . THR B 1 67 ? 16.696 26.515 106.708 1.00 61.72 67 THR B CA 1
ATOM 3954 C C . THR B 1 67 ? 15.952 26.941 107.953 1.00 63.82 67 THR B C 1
ATOM 3955 O O . THR B 1 67 ? 16.437 27.750 108.742 1.00 65.65 67 THR B O 1
ATOM 3959 N N . ASN B 1 68 ? 14.767 26.392 108.140 1.00 61.67 68 ASN B N 1
ATOM 3960 C CA . ASN B 1 68 ? 13.998 26.763 109.294 1.00 60.02 68 ASN B CA 1
ATOM 3961 C C . ASN B 1 68 ? 12.941 25.721 109.612 1.00 56.61 68 ASN B C 1
ATOM 3962 O O . ASN B 1 68 ? 12.647 24.862 108.785 1.00 54.08 68 ASN B O 1
ATOM 3967 N N . THR B 1 69 ? 12.419 25.803 110.839 1.00 50.85 69 THR B N 1
ATOM 3968 C CA . THR B 1 69 ? 11.347 24.936 111.327 1.00 50.50 69 THR B CA 1
ATOM 3969 C C . THR B 1 69 ? 10.301 25.763 112.062 1.00 51.98 69 THR B C 1
ATOM 3970 O O . THR B 1 69 ? 10.615 26.803 112.640 1.00 50.06 69 THR B O 1
ATOM 3974 N N . LYS B 1 70 ? 9.057 25.293 112.049 1.00 57.84 70 LYS B N 1
ATOM 3975 C CA . LYS B 1 70 ? 7.988 26.007 112.725 1.00 62.93 70 LYS B CA 1
ATOM 3976 C C . LYS B 1 70 ? 8.172 26.020 114.237 1.00 62.11 70 LYS B C 1
ATOM 3977 O O . LYS B 1 70 ? 7.767 26.962 114.912 1.00 63.04 70 LYS B O 1
ATOM 3983 N N . ILE B 1 71 ? 8.818 24.997 114.768 1.00 59.40 71 ILE B N 1
ATOM 3984 C CA . ILE B 1 71 ? 8.977 24.884 116.210 1.00 59.40 71 ILE B CA 1
ATOM 3985 C C . ILE B 1 71 ? 10.414 24.638 116.651 1.00 60.37 71 ILE B C 1
ATOM 3986 O O . ILE B 1 71 ? 11.250 24.165 115.873 1.00 58.48 71 ILE B O 1
ATOM 3991 N N . LYS B 1 72 ? 10.689 25.008 117.900 1.00 60.65 72 LYS B N 1
ATOM 3992 C CA . LYS B 1 72 ? 11.999 24.818 118.511 1.00 62.90 72 LYS B CA 1
ATOM 3993 C C . LYS B 1 72 ? 11.881 23.870 119.720 1.00 62.28 72 LYS B C 1
ATOM 3994 O O . LYS B 1 72 ? 10.800 23.665 120.272 1.00 59.85 72 LYS B O 1
ATOM 4000 N N . ILE B 1 73 ? 13.010 23.311 120.131 1.00 66.23 73 ILE B N 1
ATOM 4001 C CA . ILE B 1 73 ? 13.061 22.389 121.256 1.00 66.67 73 ILE B CA 1
ATOM 4002 C C . ILE B 1 73 ? 14.133 22.864 122.237 1.00 66.42 73 ILE B C 1
ATOM 4003 O O . ILE B 1 73 ? 15.122 23.479 121.831 1.00 66.85 73 ILE B O 1
ATOM 4008 N N . THR B 1 74 ? 13.928 22.594 123.524 1.00 59.97 74 THR B N 1
ATOM 4009 C CA . THR B 1 74 ? 14.888 22.991 124.548 1.00 59.16 74 THR B CA 1
ATOM 4010 C C . THR B 1 74 ? 15.892 21.869 124.793 1.00 60.53 74 THR B C 1
ATOM 4011 O O . THR B 1 74 ? 15.656 20.720 124.407 1.00 61.83 74 THR B O 1
ATOM 4015 N N . GLU B 1 75 ? 17.011 22.186 125.436 1.00 62.93 75 GLU B N 1
ATOM 4016 C CA . GLU B 1 75 ? 18.012 21.156 125.740 1.00 68.42 75 GLU B CA 1
ATOM 4017 C C . GLU B 1 75 ? 17.317 20.040 126.523 1.00 65.46 75 GLU B C 1
ATOM 4018 O O . GLU B 1 75 ? 17.561 18.849 126.293 1.00 64.16 75 GLU B O 1
ATOM 4024 N N . GLU B 1 76 ? 16.446 20.440 127.444 1.00 66.73 76 GLU B N 1
ATOM 4025 C CA . GLU B 1 76 ? 15.674 19.505 128.252 1.00 68.55 76 GLU B CA 1
ATOM 4026 C C . GLU B 1 76 ? 14.921 18.529 127.366 1.00 65.06 76 GLU B C 1
ATOM 4027 O O . GLU B 1 76 ? 14.944 17.324 127.610 1.00 64.14 76 GLU B O 1
ATOM 4033 N N . GLY B 1 77 ? 14.243 19.053 126.345 1.00 60.31 77 GLY B N 1
ATOM 4034 C CA . GLY B 1 77 ? 13.515 18.193 125.421 1.00 57.86 77 GLY B CA 1
ATOM 4035 C C . GLY B 1 77 ? 14.432 17.237 124.671 1.00 57.25 77 GLY B C 1
ATOM 4036 O O . GLY B 1 77 ? 14.133 16.055 124.517 1.00 56.00 77 GLY B O 1
ATOM 4037 N N . LEU B 1 78 ? 15.564 17.737 124.200 1.00 59.38 78 LEU B N 1
ATOM 4038 C CA . LEU B 1 78 ? 16.502 16.888 123.465 1.00 60.96 78 LEU B CA 1
ATOM 4039 C C . LEU B 1 78 ? 17.041 15.718 124.324 1.00 63.43 78 LEU B C 1
ATOM 4040 O O . LEU B 1 78 ? 17.089 14.548 123.885 1.00 59.78 78 LEU B O 1
ATOM 4045 N N . ASN B 1 79 ? 17.445 16.056 125.550 1.00 69.89 79 ASN B N 1
ATOM 4046 C CA . ASN B 1 79 ? 18.004 15.079 126.478 1.00 73.71 79 ASN B CA 1
ATOM 4047 C C . ASN B 1 79 ? 16.970 14.146 127.057 1.00 72.89 79 ASN B C 1
ATOM 4048 O O . ASN B 1 79 ? 17.301 13.144 127.685 1.00 74.94 79 ASN B O 1
ATOM 4053 N N . ASN B 1 80 ? 15.710 14.450 126.820 1.00 69.36 80 ASN B N 1
ATOM 4054 C CA . ASN B 1 80 ? 14.676 13.597 127.334 1.00 67.46 80 ASN B CA 1
ATOM 4055 C C . ASN B 1 80 ? 13.870 12.991 126.197 1.00 65.47 80 ASN B C 1
ATOM 4056 O O . ASN B 1 80 ? 12.673 12.753 126.333 1.00 66.53 80 ASN B O 1
ATOM 4061 N N . SER B 1 81 ? 14.536 12.742 125.070 1.00 60.70 81 SER B N 1
ATOM 4062 C CA . SER B 1 81 ? 13.894 12.127 123.914 1.00 59.10 81 SER B CA 1
ATOM 4063 C C . SER B 1 81 ? 14.966 11.548 122.979 1.00 58.46 81 SER B C 1
ATOM 4064 O O . SER B 1 81 ? 16.152 11.842 123.131 1.00 56.98 81 SER B O 1
ATOM 4067 N N . ASN B 1 82 ? 14.543 10.717 122.024 1.00 60.67 82 ASN B N 1
ATOM 4068 C CA . ASN B 1 82 ? 15.473 10.135 121.079 1.00 60.83 82 ASN B CA 1
ATOM 4069 C C . ASN B 1 82 ? 16.030 11.189 120.121 1.00 58.48 82 ASN B C 1
ATOM 4070 O O . ASN B 1 82 ? 16.951 10.908 119.383 1.00 57.49 82 ASN B O 1
ATOM 4075 N N . ALA B 1 83 ? 15.475 12.399 120.134 1.00 54.51 83 ALA B N 1
ATOM 4076 C CA . ALA B 1 83 ? 15.992 13.461 119.279 1.00 55.89 83 ALA B CA 1
ATOM 4077 C C . ALA B 1 83 ? 17.508 13.698 119.525 1.00 57.19 83 ALA B C 1
ATOM 4078 O O . ALA B 1 83 ? 18.006 13.599 120.654 1.00 55.97 83 ALA B O 1
ATOM 4080 N N . TRP B 1 84 ? 18.239 14.012 118.460 1.00 62.70 84 TRP B N 1
ATOM 4081 C CA . TRP B 1 84 ? 19.660 14.268 118.602 1.00 63.93 84 TRP B CA 1
ATOM 4082 C C . TRP B 1 84 ? 20.079 15.328 117.584 1.00 64.10 84 TRP B C 1
ATOM 4083 O O . TRP B 1 84 ? 19.512 15.410 116.498 1.00 65.40 84 TRP B O 1
ATOM 4094 N N . ILE B 1 85 ? 21.066 16.143 117.940 1.00 60.52 85 ILE B N 1
ATOM 4095 C CA . ILE B 1 85 ? 21.549 17.203 117.058 1.00 58.57 85 ILE B CA 1
ATOM 4096 C C . ILE B 1 85 ? 22.263 16.685 115.792 1.00 57.37 85 ILE B C 1
ATOM 4097 O O . ILE B 1 85 ? 23.351 16.123 115.857 1.00 56.40 85 ILE B O 1
ATOM 4102 N N . VAL B 1 86 ? 21.636 16.909 114.638 1.00 55.15 86 VAL B N 1
ATOM 4103 C CA . VAL B 1 86 ? 22.180 16.442 113.376 1.00 51.46 86 VAL B CA 1
ATOM 4104 C C . VAL B 1 86 ? 23.044 17.565 112.835 1.00 49.85 86 VAL B C 1
ATOM 4105 O O . VAL B 1 86 ? 22.573 18.692 112.697 1.00 51.11 86 VAL B O 1
ATOM 4109 N N . PRO B 1 87 ? 24.331 17.275 112.533 1.00 46.11 87 PRO B N 1
ATOM 4110 C CA . PRO B 1 87 ? 25.241 18.306 112.010 1.00 46.63 87 PRO B CA 1
ATOM 4111 C C . PRO B 1 87 ? 24.742 18.871 110.702 1.00 46.00 87 PRO B C 1
ATOM 4112 O O . PRO B 1 87 ? 23.994 18.216 109.984 1.00 42.64 87 PRO B O 1
ATOM 4116 N N . LYS B 1 88 ? 25.161 20.092 110.405 1.00 53.41 88 LYS B N 1
ATOM 4117 C CA . LYS B 1 88 ? 24.731 20.738 109.178 1.00 57.64 88 LYS B CA 1
ATOM 4118 C C . LYS B 1 88 ? 25.321 20.042 107.968 1.00 55.00 88 LYS B C 1
ATOM 4119 O O . LYS B 1 88 ? 26.373 19.413 108.063 1.00 56.15 88 LYS B O 1
ATOM 4125 N N . ASN B 1 89 ? 24.632 20.137 106.837 1.00 49.20 89 ASN B N 1
ATOM 4126 C CA . ASN B 1 89 ? 25.080 19.510 105.606 1.00 49.09 89 ASN B CA 1
ATOM 4127 C C . ASN B 1 89 ? 24.829 18.021 105.610 1.00 46.96 89 ASN B C 1
ATOM 4128 O O . ASN B 1 89 ? 25.492 17.255 104.917 1.00 44.42 89 ASN B O 1
ATOM 4133 N N . SER B 1 90 ? 23.859 17.609 106.403 1.00 47.20 90 SER B N 1
ATOM 4134 C CA . SER B 1 90 ? 23.491 16.225 106.409 1.00 48.36 90 SER B CA 1
ATOM 4135 C C . SER B 1 90 ? 22.223 16.126 105.574 1.00 47.27 90 SER B C 1
ATOM 4136 O O . SER B 1 90 ? 21.749 17.119 105.032 1.00 46.46 90 SER B O 1
ATOM 4139 N N . VAL B 1 91 ? 21.668 14.924 105.504 1.00 47.42 91 VAL B N 1
ATOM 4140 C CA . VAL B 1 91 ? 20.471 14.670 104.730 1.00 45.98 91 VAL B CA 1
ATOM 4141 C C . VAL B 1 91 ? 19.320 14.199 105.620 1.00 46.68 91 VAL B C 1
ATOM 4142 O O . VAL B 1 91 ? 19.494 13.286 106.418 1.00 47.82 91 VAL B O 1
ATOM 4146 N N . LEU B 1 92 ? 18.155 14.842 105.513 1.00 47.54 92 LEU B N 1
ATOM 4147 C CA . LEU B 1 92 ? 16.988 14.424 106.299 1.00 44.87 92 LEU B CA 1
ATOM 4148 C C . LEU B 1 92 ? 16.130 13.592 105.355 1.00 45.48 92 LEU B C 1
ATOM 4149 O O . LEU B 1 92 ? 15.877 13.990 104.203 1.00 43.49 92 LEU B O 1
ATOM 4154 N N . PHE B 1 93 ? 15.713 12.424 105.835 1.00 45.34 93 PHE B N 1
ATOM 4155 C CA . PHE B 1 93 ? 14.886 11.512 105.059 1.00 47.26 93 PHE B CA 1
ATOM 4156 C C . PHE B 1 93 ? 13.623 11.173 105.847 1.00 49.33 93 PHE B C 1
ATOM 4157 O O . PHE B 1 93 ? 13.688 10.655 106.979 1.00 50.08 93 PHE B O 1
ATOM 4165 N N . ALA B 1 94 ? 12.476 11.487 105.250 1.00 46.94 94 ALA B N 1
ATOM 4166 C CA . ALA B 1 94 ? 11.170 11.269 105.878 1.00 50.26 94 ALA B CA 1
ATOM 4167 C C . ALA B 1 94 ? 10.635 9.888 105.599 1.00 52.34 94 ALA B C 1
ATOM 4168 O O . ALA B 1 94 ? 10.402 9.537 104.445 1.00 51.70 94 ALA B O 1
ATOM 4170 N N . MET B 1 95 ? 10.431 9.105 106.651 1.00 58.35 95 MET B N 1
ATOM 4171 C CA . MET B 1 95 ? 9.903 7.749 106.477 1.00 64.10 95 MET B CA 1
ATOM 4172 C C . MET B 1 95 ? 8.384 7.680 106.560 1.00 70.61 95 MET B C 1
ATOM 4173 O O . MET B 1 95 ? 7.720 7.437 105.556 1.00 67.29 95 MET B O 1
ATOM 4178 N N . TYR B 1 96 ? 7.860 7.876 107.776 1.00 90.95 96 TYR B N 1
ATOM 4179 C CA . TYR B 1 96 ? 6.418 7.821 108.026 1.00 95.16 96 TYR B CA 1
ATOM 4180 C C . TYR B 1 96 ? 5.724 8.911 107.217 1.00 98.65 96 TYR B C 1
ATOM 4181 O O . TYR B 1 96 ? 6.381 9.705 106.537 1.00 101.40 96 TYR B O 1
ATOM 4190 N N . GLY B 1 97 ? 4.398 8.955 107.293 1.00 93.11 97 GLY B N 1
ATOM 4191 C CA . GLY B 1 97 ? 3.667 9.967 106.539 1.00 93.80 97 GLY B CA 1
ATOM 4192 C C . GLY B 1 97 ? 4.179 10.055 105.106 1.00 93.01 97 GLY B C 1
ATOM 4193 O O . GLY B 1 97 ? 4.156 9.057 104.396 1.00 93.60 97 GLY B O 1
ATOM 4194 N N . SER B 1 98 ? 4.633 11.231 104.675 1.00 97.58 98 SER B N 1
ATOM 4195 C CA . SER B 1 98 ? 5.162 11.407 103.320 1.00 98.03 98 SER B CA 1
ATOM 4196 C C . SER B 1 98 ? 6.529 10.702 103.240 1.00 95.22 98 SER B C 1
ATOM 4197 O O . SER B 1 98 ? 7.493 11.086 103.909 1.00 98.10 98 SER B O 1
ATOM 4200 N N . ILE B 1 99 ? 6.606 9.662 102.415 1.00 78.60 99 ILE B N 1
ATOM 4201 C CA . ILE B 1 99 ? 7.824 8.868 102.317 1.00 70.56 99 ILE B CA 1
ATOM 4202 C C . ILE B 1 99 ? 8.718 9.309 101.194 1.00 67.64 99 ILE B C 1
ATOM 4203 O O . ILE B 1 99 ? 8.260 9.561 100.080 1.00 66.34 99 ILE B O 1
ATOM 4208 N N . GLY B 1 100 ? 10.012 9.394 101.487 1.00 65.11 100 GLY B N 1
ATOM 4209 C CA . GLY B 1 100 ? 10.967 9.780 100.460 1.00 63.72 100 GLY B CA 1
ATOM 4210 C C . GLY B 1 100 ? 11.381 11.230 100.453 1.00 61.04 100 GLY B C 1
ATOM 4211 O O . GLY B 1 100 ? 12.352 11.590 99.792 1.00 61.18 100 GLY B O 1
ATOM 4212 N N . GLU B 1 101 ? 10.640 12.058 101.173 1.00 61.52 101 GLU B N 1
ATOM 4213 C CA . GLU B 1 101 ? 10.938 13.482 101.236 1.00 62.13 101 GLU B CA 1
ATOM 4214 C C . GLU B 1 101 ? 12.287 13.677 101.900 1.00 58.22 101 GLU B C 1
ATOM 4215 O O . GLU B 1 101 ? 12.534 13.192 103.012 1.00 55.73 101 GLU B O 1
ATOM 4221 N N . THR B 1 102 ? 13.173 14.372 101.207 1.00 54.76 102 THR B N 1
ATOM 4222 C CA . THR B 1 102 ? 14.488 14.640 101.748 1.00 54.56 102 THR B CA 1
ATOM 4223 C C . THR B 1 102 ? 14.845 16.117 101.686 1.00 53.46 102 THR B C 1
ATOM 4224 O O . THR B 1 102 ? 14.269 16.904 100.924 1.00 52.40 102 THR B O 1
ATOM 4228 N N . ALA B 1 103 ? 15.814 16.492 102.505 1.00 55.07 103 ALA B N 1
ATOM 4229 C CA . ALA B 1 103 ? 16.321 17.850 102.510 1.00 52.91 103 ALA B CA 1
ATOM 4230 C C . ALA B 1 103 ? 17.706 17.880 103.141 1.00 52.09 103 ALA B C 1
ATOM 4231 O O . ALA B 1 103 ? 18.029 17.039 103.975 1.00 52.78 103 ALA B O 1
ATOM 4233 N N . ILE B 1 104 ? 18.510 18.843 102.714 1.00 46.45 104 ILE B N 1
ATOM 4234 C CA . ILE B 1 104 ? 19.831 19.055 103.246 1.00 45.21 104 ILE B CA 1
ATOM 4235 C C . ILE B 1 104 ? 19.669 20.208 104.237 1.00 45.72 104 ILE B C 1
ATOM 4236 O O . ILE B 1 104 ? 19.267 21.303 103.865 1.00 48.89 104 ILE B O 1
ATOM 4241 N N . ASN B 1 105 ? 19.950 19.940 105.505 1.00 44.57 105 ASN B N 1
ATOM 4242 C CA . ASN B 1 105 ? 19.807 20.940 106.548 1.00 44.75 105 ASN B CA 1
ATOM 4243 C C . ASN B 1 105 ? 21.005 21.925 106.528 1.00 47.72 105 ASN B C 1
ATOM 4244 O O . ASN B 1 105 ? 22.133 21.491 106.707 1.00 43.17 105 ASN B O 1
ATOM 4249 N N . LYS B 1 106 ? 20.771 23.226 106.272 1.00 55.23 106 LYS B N 1
ATOM 4250 C CA . LYS B 1 106 ? 21.879 24.202 106.248 1.00 61.77 106 LYS B CA 1
ATOM 4251 C C . LYS B 1 106 ? 22.284 24.562 107.660 1.00 62.79 106 LYS B C 1
ATOM 4252 O O . LYS B 1 106 ? 23.364 25.103 107.894 1.00 63.98 106 LYS B O 1
ATOM 4258 N N . ILE B 1 107 ? 21.395 24.255 108.595 1.00 64.65 107 ILE B N 1
ATOM 4259 C CA . ILE B 1 107 ? 21.638 24.520 110.003 1.00 65.73 107 ILE B CA 1
ATOM 4260 C C . ILE B 1 107 ? 21.506 23.268 110.874 1.00 64.96 107 ILE B C 1
ATOM 4261 O O . ILE B 1 107 ? 20.893 22.258 110.487 1.00 64.71 107 ILE B O 1
ATOM 4266 N N . GLU B 1 108 ? 22.102 23.317 112.057 1.00 60.40 108 GLU B N 1
ATOM 4267 C CA . GLU B 1 108 ? 21.998 22.170 112.944 1.00 59.25 108 GLU B CA 1
ATOM 4268 C C . GLU B 1 108 ? 20.551 22.049 113.380 1.00 54.58 108 GLU B C 1
ATOM 4269 O O . GLU B 1 108 ? 19.894 23.046 113.672 1.00 53.84 108 GLU B O 1
ATOM 4275 N N . VAL B 1 109 ? 20.063 20.817 113.427 1.00 48.73 109 VAL B N 1
ATOM 4276 C CA . VAL B 1 109 ? 18.694 20.569 113.861 1.00 46.95 109 VAL B CA 1
ATOM 4277 C C . VAL B 1 109 ? 18.539 19.216 114.561 1.00 48.63 109 VAL B C 1
ATOM 4278 O O . VAL B 1 109 ? 19.477 18.400 114.655 1.00 47.36 109 VAL B O 1
ATOM 4282 N N . ALA B 1 110 ? 17.325 19.002 115.057 1.00 54.97 110 ALA B N 1
ATOM 4283 C CA . ALA B 1 110 ? 16.915 17.744 115.668 1.00 56.11 110 ALA B CA 1
ATOM 4284 C C . ALA B 1 110 ? 15.574 17.409 115.029 1.00 56.28 110 ALA B C 1
ATOM 4285 O O . ALA B 1 110 ? 14.730 18.283 114.840 1.00 57.54 110 ALA B O 1
ATOM 4287 N N . THR B 1 111 ? 15.369 16.147 114.687 1.00 55.06 111 THR B N 1
ATOM 4288 C CA . THR B 1 111 ? 14.097 15.763 114.062 1.00 52.80 111 THR B CA 1
ATOM 4289 C C . THR B 1 111 ? 13.215 14.850 114.951 1.00 53.25 111 THR B C 1
ATOM 4290 O O . THR B 1 111 ? 13.606 14.468 116.050 1.00 53.54 111 THR B O 1
ATOM 4294 N N . ASN B 1 112 ? 12.039 14.475 114.456 1.00 48.98 112 ASN B N 1
ATOM 4295 C CA . ASN B 1 112 ? 11.182 13.601 115.229 1.00 48.52 112 ASN B CA 1
ATOM 4296 C C . ASN B 1 112 ? 11.450 12.181 114.764 1.00 48.48 112 ASN B C 1
ATOM 4297 O O . ASN B 1 112 ? 12.250 12.008 113.856 1.00 46.54 112 ASN B O 1
ATOM 4302 N N . GLN B 1 113 ? 10.784 11.187 115.377 1.00 55.02 113 GLN B N 1
ATOM 4303 C CA . GLN B 1 113 ? 10.965 9.758 115.040 1.00 55.61 113 GLN B CA 1
ATOM 4304 C C . GLN B 1 113 ? 10.583 9.419 113.598 1.00 55.63 113 GLN B C 1
ATOM 4305 O O . GLN B 1 113 ? 10.996 8.395 113.083 1.00 57.29 113 GLN B O 1
ATOM 4311 N N . ALA B 1 114 ? 9.784 10.266 112.952 1.00 51.03 114 ALA B N 1
ATOM 4312 C CA . ALA B 1 114 ? 9.378 9.979 111.579 1.00 49.28 114 ALA B CA 1
ATOM 4313 C C . ALA B 1 114 ? 10.468 10.409 110.585 1.00 49.06 114 ALA B C 1
ATOM 4314 O O . ALA B 1 114 ? 10.423 10.082 109.392 1.00 51.14 114 ALA B O 1
ATOM 4316 N N . ILE B 1 115 ? 11.478 11.113 111.058 1.00 47.57 115 ILE B N 1
ATOM 4317 C CA . ILE B 1 115 ? 12.511 11.542 110.136 1.00 46.78 115 ILE B CA 1
ATOM 4318 C C . ILE B 1 115 ? 13.859 10.923 110.464 1.00 47.96 115 ILE B C 1
ATOM 4319 O O . ILE B 1 115 ? 14.256 10.790 111.637 1.00 48.06 115 ILE B O 1
ATOM 4324 N N . LEU B 1 116 ? 14.570 10.517 109.430 1.00 46.32 116 LEU B N 1
ATOM 4325 C CA . LEU B 1 116 ? 15.910 9.953 109.642 1.00 48.48 116 LEU B CA 1
ATOM 4326 C C . LEU B 1 116 ? 17.020 10.998 109.427 1.00 47.33 116 LEU B C 1
ATOM 4327 O O . LEU B 1 116 ? 16.987 11.786 108.482 1.00 44.20 116 LEU B O 1
ATOM 4332 N N . GLY B 1 117 ? 17.990 11.020 110.330 1.00 49.95 117 GLY B N 1
ATOM 4333 C CA . GLY B 1 117 ? 19.120 11.934 110.189 1.00 49.94 117 GLY B CA 1
ATOM 4334 C C . GLY B 1 117 ? 20.245 11.092 109.606 1.00 50.85 117 GLY B C 1
ATOM 4335 O O . GLY B 1 117 ? 20.674 10.121 110.240 1.00 49.15 117 GLY B O 1
ATOM 4336 N N . ILE B 1 118 ? 20.694 11.434 108.395 1.00 50.67 118 ILE B N 1
ATOM 4337 C CA . ILE B 1 118 ? 21.752 10.695 107.693 1.00 50.02 118 ILE B CA 1
ATOM 4338 C C . ILE B 1 118 ? 23.000 11.541 107.461 1.00 51.72 118 ILE B C 1
ATOM 4339 O O . ILE B 1 118 ? 22.966 12.565 106.779 1.00 49.87 118 ILE B O 1
ATOM 4344 N N . ILE B 1 119 ? 24.103 11.077 108.037 1.00 52.82 119 ILE B N 1
ATOM 4345 C CA . ILE B 1 119 ? 25.399 11.717 107.924 1.00 52.66 119 ILE B CA 1
ATOM 4346 C C . ILE B 1 119 ? 26.348 10.793 107.158 1.00 52.04 119 ILE B C 1
ATOM 4347 O O . ILE B 1 119 ? 26.801 9.787 107.698 1.00 54.79 119 ILE B O 1
ATOM 4352 N N . PRO B 1 120 ? 26.667 11.135 105.902 1.00 45.43 120 PRO B N 1
ATOM 4353 C CA . PRO B 1 120 ? 27.562 10.346 105.055 1.00 47.09 120 PRO B CA 1
ATOM 4354 C C . PRO B 1 120 ? 29.028 10.446 105.524 1.00 44.96 120 PRO B C 1
ATOM 4355 O O . PRO B 1 120 ? 29.404 11.398 106.200 1.00 45.39 120 PRO B O 1
ATOM 4359 N N . LYS B 1 121 ? 29.836 9.443 105.195 1.00 50.61 121 LYS B N 1
ATOM 4360 C CA . LYS B 1 121 ? 31.274 9.428 105.561 1.00 56.43 121 LYS B CA 1
ATOM 4361 C C . LYS B 1 121 ? 32.069 10.434 104.732 1.00 56.77 121 LYS B C 1
ATOM 4362 O O . LYS B 1 121 ? 31.953 10.475 103.502 1.00 55.01 121 LYS B O 1
ATOM 4368 N N . ASP B 1 122 ? 32.892 11.239 105.383 1.00 64.66 122 ASP B N 1
ATOM 4369 C CA . ASP B 1 122 ? 33.695 12.223 104.638 1.00 70.27 122 ASP B CA 1
ATOM 4370 C C . ASP B 1 122 ? 34.620 11.536 103.619 1.00 66.98 122 ASP B C 1
ATOM 4371 O O . ASP B 1 122 ? 35.175 10.476 103.899 1.00 65.26 122 ASP B O 1
ATOM 4376 N N . ASN B 1 123 ? 34.762 12.152 102.446 1.00 61.28 123 ASN B N 1
ATOM 4377 C CA . ASN B 1 123 ? 35.630 11.652 101.376 1.00 59.83 123 ASN B CA 1
ATOM 4378 C C . ASN B 1 123 ? 35.097 10.355 100.756 1.00 56.24 123 ASN B C 1
ATOM 4379 O O . ASN B 1 123 ? 35.703 9.773 99.851 1.00 55.59 123 ASN B O 1
ATOM 4384 N N . ILE B 1 124 ? 33.936 9.922 101.214 1.00 50.52 124 ILE B N 1
ATOM 4385 C CA . ILE B 1 124 ? 33.360 8.711 100.682 1.00 48.90 124 ILE B CA 1
ATOM 4386 C C . ILE B 1 124 ? 32.090 9.013 99.914 1.00 47.94 124 ILE B C 1
ATOM 4387 O O . ILE B 1 124 ? 31.894 8.584 98.760 1.00 46.78 124 ILE B O 1
ATOM 4392 N N . LEU B 1 125 ? 31.205 9.754 100.562 1.00 50.97 125 LEU B N 1
ATOM 4393 C CA . LEU B 1 125 ? 29.934 10.091 99.944 1.00 52.35 125 LEU B CA 1
ATOM 4394 C C . LEU B 1 125 ? 29.573 11.542 100.242 1.00 51.34 125 LEU B C 1
ATOM 4395 O O . LEU B 1 125 ? 29.667 12.007 101.382 1.00 50.00 125 LEU B O 1
ATOM 4400 N N . GLU B 1 126 ? 29.190 12.248 99.185 1.00 48.99 126 GLU B N 1
ATOM 4401 C CA . GLU B 1 126 ? 28.779 13.648 99.299 1.00 49.15 126 GLU B CA 1
ATOM 4402 C C . GLU B 1 126 ? 27.266 13.773 99.560 1.00 48.27 126 GLU B C 1
ATOM 4403 O O . GLU B 1 126 ? 26.475 13.201 98.825 1.00 45.54 126 GLU B O 1
ATOM 4409 N N . SER B 1 127 ? 26.884 14.516 100.600 1.00 49.03 127 SER B N 1
ATOM 4410 C CA . SER B 1 127 ? 25.482 14.779 100.887 1.00 49.03 127 SER B CA 1
ATOM 4411 C C . SER B 1 127 ? 24.724 15.255 99.623 1.00 50.00 127 SER B C 1
ATOM 4412 O O . SER B 1 127 ? 23.609 14.820 99.374 1.00 49.51 127 SER B O 1
ATOM 4415 N N . GLU B 1 128 ? 25.301 16.178 98.863 1.00 46.44 128 GLU B N 1
ATOM 4416 C CA . GLU B 1 128 ? 24.616 16.675 97.682 1.00 46.85 128 GLU B CA 1
ATOM 4417 C C . GLU B 1 128 ? 24.297 15.505 96.735 1.00 45.85 128 GLU B C 1
ATOM 4418 O O . GLU B 1 128 ? 23.177 15.367 96.211 1.00 44.87 128 GLU B O 1
ATOM 4424 N N . PHE B 1 129 ? 25.294 14.653 96.547 1.00 41.54 129 PHE B N 1
ATOM 4425 C CA . PHE B 1 129 ? 25.127 13.524 95.674 1.00 42.54 129 PHE B CA 1
ATOM 4426 C C . PHE B 1 129 ? 24.051 12.567 96.212 1.00 42.89 129 PHE B C 1
ATOM 4427 O O . PHE B 1 129 ? 23.226 12.077 95.455 1.00 43.66 129 PHE B O 1
ATOM 4435 N N . LEU B 1 130 ? 24.073 12.324 97.515 1.00 46.44 130 LEU B N 1
ATOM 4436 C CA . LEU B 1 130 ? 23.121 11.450 98.142 1.00 48.86 130 LEU B CA 1
ATOM 4437 C C . LEU B 1 130 ? 21.693 12.034 97.966 1.00 49.31 130 LEU B C 1
ATOM 4438 O O . LEU B 1 130 ? 20.771 11.352 97.512 1.00 50.83 130 LEU B O 1
ATOM 4443 N N . TYR B 1 131 ? 21.525 13.304 98.300 1.00 48.84 131 TYR B N 1
ATOM 4444 C CA . TYR B 1 131 ? 20.249 13.984 98.143 1.00 49.63 131 TYR B CA 1
ATOM 4445 C C . TYR B 1 131 ? 19.643 13.695 96.755 1.00 50.94 131 TYR B C 1
ATOM 4446 O O . TYR B 1 131 ? 18.469 13.321 96.624 1.00 49.13 131 TYR B O 1
ATOM 4455 N N . TYR B 1 132 ? 20.453 13.851 95.715 1.00 53.37 132 TYR B N 1
ATOM 4456 C CA . TYR B 1 132 ? 19.932 13.618 94.385 1.00 56.10 132 TYR B CA 1
ATOM 4457 C C . TYR B 1 132 ? 19.650 12.169 94.040 1.00 57.42 132 TYR B C 1
ATOM 4458 O O . TYR B 1 132 ? 18.760 11.899 93.240 1.00 56.94 132 TYR B O 1
ATOM 4467 N N . ILE B 1 133 ? 20.389 11.240 94.638 1.00 58.02 133 ILE B N 1
ATOM 4468 C CA . ILE B 1 133 ? 20.174 9.834 94.360 1.00 60.55 133 ILE B CA 1
ATOM 4469 C C . ILE B 1 133 ? 18.833 9.437 95.001 1.00 57.01 133 ILE B C 1
ATOM 4470 O O . ILE B 1 133 ? 18.034 8.688 94.424 1.00 53.94 133 ILE B O 1
ATOM 4475 N N . LEU B 1 134 ? 18.587 9.961 96.191 1.00 54.54 134 LEU B N 1
ATOM 4476 C CA . LEU B 1 134 ? 17.351 9.693 96.884 1.00 54.59 134 LEU B CA 1
ATOM 4477 C C . LEU B 1 134 ? 16.185 10.361 96.126 1.00 56.94 134 LEU B C 1
ATOM 4478 O O . LEU B 1 134 ? 15.053 9.843 96.117 1.00 58.51 134 LEU B O 1
ATOM 4483 N N . ALA B 1 135 ? 16.443 11.492 95.474 1.00 53.69 135 ALA B N 1
ATOM 4484 C CA . ALA B 1 135 ? 15.369 12.158 94.747 1.00 55.59 135 ALA B CA 1
ATOM 4485 C C . ALA B 1 135 ? 14.900 11.249 93.598 1.00 55.89 135 ALA B C 1
ATOM 4486 O O . ALA B 1 135 ? 13.699 11.082 93.372 1.00 56.10 135 ALA B O 1
ATOM 4488 N N . LYS B 1 136 ? 15.861 10.627 92.922 1.00 57.04 136 LYS B N 1
ATOM 4489 C CA . LYS B 1 136 ? 15.567 9.723 91.824 1.00 59.61 136 LYS B CA 1
ATOM 4490 C C . LYS B 1 136 ? 14.799 8.478 92.282 1.00 58.87 136 LYS B C 1
ATOM 4491 O O . LYS B 1 136 ? 13.985 7.977 91.541 1.00 58.65 136 LYS B O 1
ATOM 4497 N N . ASN B 1 137 ? 15.047 8.005 93.502 1.00 60.27 137 ASN B N 1
ATOM 4498 C CA . ASN B 1 137 ? 14.384 6.817 94.005 1.00 60.54 137 ASN B CA 1
ATOM 4499 C C . ASN B 1 137 ? 13.153 7.095 94.869 1.00 62.24 137 ASN B C 1
ATOM 4500 O O . ASN B 1 137 ? 12.552 6.173 95.447 1.00 62.74 137 ASN B O 1
ATOM 4505 N N . LYS B 1 138 ? 12.784 8.366 94.968 1.00 60.41 138 LYS B N 1
ATOM 4506 C CA . LYS B 1 138 ? 11.634 8.765 95.777 1.00 62.36 138 LYS B CA 1
ATOM 4507 C C . LYS B 1 138 ? 10.423 7.867 95.513 1.00 61.15 138 LYS B C 1
ATOM 4508 O O . LYS B 1 138 ? 9.888 7.246 96.419 1.00 58.18 138 LYS B O 1
ATOM 4514 N N . ASN B 1 139 ? 9.998 7.783 94.263 1.00 64.76 139 ASN B N 1
ATOM 4515 C CA . ASN B 1 139 ? 8.839 6.967 93.974 1.00 68.00 139 ASN B CA 1
ATOM 4516 C C . ASN B 1 139 ? 9.002 5.509 94.367 1.00 68.22 139 ASN B C 1
ATOM 4517 O O . ASN B 1 139 ? 8.096 4.877 94.921 1.00 67.47 139 ASN B O 1
ATOM 4522 N N . TYR B 1 140 ? 10.174 4.976 94.081 1.00 68.38 140 TYR B N 1
ATOM 4523 C CA . TYR B 1 140 ? 10.431 3.602 94.392 1.00 68.50 140 TYR B CA 1
ATOM 4524 C C . TYR B 1 140 ? 10.267 3.367 95.879 1.00 66.99 140 TYR B C 1
ATOM 4525 O O . TYR B 1 140 ? 9.505 2.496 96.293 1.00 67.78 140 TYR B O 1
ATOM 4534 N N . TYR B 1 141 ? 10.978 4.148 96.685 1.00 60.96 141 TYR B N 1
ATOM 4535 C CA . TYR B 1 141 ? 10.909 3.993 98.139 1.00 60.42 141 TYR B CA 1
ATOM 4536 C C . TYR B 1 141 ? 9.470 4.139 98.630 1.00 61.06 141 TYR B C 1
ATOM 4537 O O . TYR B 1 141 ? 9.048 3.495 99.592 1.00 59.28 141 TYR B O 1
ATOM 4546 N N . SER B 1 142 ? 8.726 4.987 97.933 1.00 67.37 142 SER B N 1
ATOM 4547 C CA . SER B 1 142 ? 7.359 5.254 98.286 1.00 71.99 142 SER B CA 1
ATOM 4548 C C . SER B 1 142 ? 6.500 4.020 98.052 1.00 75.38 142 SER B C 1
ATOM 4549 O O . SER B 1 142 ? 5.652 3.665 98.883 1.00 74.87 142 SER B O 1
ATOM 4552 N N . LYS B 1 143 ? 6.723 3.365 96.918 1.00 78.72 143 LYS B N 1
ATOM 4553 C CA . LYS B 1 143 ? 5.986 2.163 96.600 1.00 82.29 143 LYS B CA 1
ATOM 4554 C C . LYS B 1 143 ? 6.336 1.080 97.600 1.00 82.32 143 LYS B C 1
ATOM 4555 O O . LYS B 1 143 ? 5.467 0.335 98.046 1.00 83.49 143 LYS B O 1
ATOM 4561 N N . LEU B 1 144 ? 7.607 0.986 97.969 1.00 77.25 144 LEU B N 1
ATOM 4562 C CA . LEU B 1 144 ? 8.017 -0.053 98.909 1.00 79.72 144 LE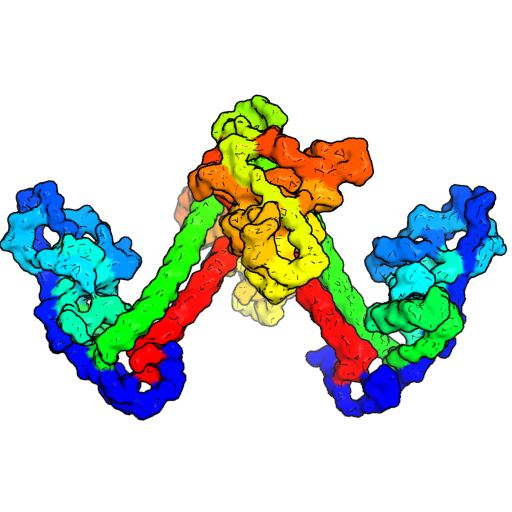U B CA 1
ATOM 4563 C C . LEU B 1 144 ? 7.349 0.170 100.251 1.00 80.66 144 LEU B C 1
ATOM 4564 O O . LEU B 1 144 ? 7.265 -0.736 101.084 1.00 79.29 144 LEU B O 1
ATOM 4569 N N . GLY B 1 145 ? 6.865 1.392 100.444 1.00 84.76 145 GLY B N 1
ATOM 4570 C CA . GLY B 1 145 ? 6.207 1.744 101.687 1.00 88.96 145 GLY B CA 1
ATOM 4571 C C . GLY B 1 145 ? 4.720 1.561 101.551 1.00 92.62 145 GLY B C 1
ATOM 4572 O O . GLY B 1 145 ? 4.036 1.262 102.522 1.00 91.66 145 GLY B O 1
ATOM 4573 N N . MET B 1 146 ? 4.228 1.746 100.330 1.00 101.08 146 MET B N 1
ATOM 4574 C CA . MET B 1 146 ? 2.810 1.599 100.024 1.00 106.73 146 MET B CA 1
ATOM 4575 C C . MET B 1 146 ? 2.368 0.170 100.325 1.00 105.15 146 MET B C 1
ATOM 4576 O O . MET B 1 146 ? 1.179 -0.108 100.447 1.00 105.82 146 MET B O 1
ATOM 4581 N N . GLN B 1 147 ? 3.334 -0.731 100.458 1.00 97.00 147 GLN B N 1
ATOM 4582 C CA . GLN B 1 147 ? 3.032 -2.130 100.709 1.00 100.51 147 GLN B CA 1
ATOM 4583 C C . GLN B 1 147 ? 3.822 -2.645 101.891 1.00 103.44 147 GLN B C 1
ATOM 4584 O O . GLN B 1 147 ? 4.413 -1.870 102.631 1.00 99.33 147 GLN B O 1
ATOM 4590 N N . THR B 1 148 ? 3.833 -3.962 102.056 1.00 130.99 148 THR B N 1
ATOM 4591 C CA . THR B 1 148 ? 4.571 -4.602 103.141 1.00 135.82 148 THR B CA 1
ATOM 4592 C C . THR B 1 148 ? 4.143 -4.150 104.541 1.00 141.45 148 THR B C 1
ATOM 4593 O O . THR B 1 148 ? 4.703 -3.210 105.110 1.00 142.66 148 THR B O 1
ATOM 4597 N N . THR B 1 149 ? 3.143 -4.842 105.083 1.00 143.43 149 THR B N 1
ATOM 4598 C CA . THR B 1 149 ? 2.614 -4.589 106.428 1.00 139.95 149 THR B CA 1
ATOM 4599 C C . THR B 1 149 ? 2.014 -3.198 106.626 1.00 135.84 149 THR B C 1
ATOM 4600 O O . THR B 1 149 ? 1.389 -2.937 107.652 1.00 139.79 149 THR B O 1
ATOM 4604 N N . GLN B 1 150 ? 2.206 -2.313 105.651 1.00 108.04 150 GLN B N 1
ATOM 4605 C CA . GLN B 1 150 ? 1.684 -0.951 105.740 1.00 101.98 150 GLN B CA 1
ATOM 4606 C C . GLN B 1 150 ? 2.338 -0.156 106.881 1.00 96.16 150 GLN B C 1
ATOM 4607 O O . GLN B 1 150 ? 1.781 0.833 107.350 1.00 93.23 150 GLN B O 1
ATOM 4613 N N . LYS B 1 151 ? 3.520 -0.596 107.312 1.00 98.06 151 LYS B N 1
ATOM 4614 C CA . LYS B 1 151 ? 4.277 0.048 108.395 1.00 97.50 151 LYS B CA 1
ATOM 4615 C C . LYS B 1 151 ? 5.151 1.234 107.892 1.00 93.66 151 LYS B C 1
ATOM 4616 O O . LYS B 1 151 ? 5.526 2.157 108.645 1.00 89.73 151 LYS B O 1
ATOM 4622 N N . ASN B 1 152 ? 5.451 1.198 106.598 1.00 91.35 152 ASN B N 1
ATOM 4623 C CA . ASN B 1 152 ? 6.280 2.206 105.955 1.00 88.31 152 ASN B CA 1
ATOM 4624 C C . ASN B 1 152 ? 7.732 1.900 106.246 1.00 83.32 152 ASN B C 1
ATOM 4625 O O . ASN B 1 152 ? 8.057 0.921 106.931 1.00 81.01 152 ASN B O 1
ATOM 4630 N N . LEU B 1 153 ? 8.620 2.735 105.732 1.00 77.96 153 LEU B N 1
ATOM 4631 C CA . LEU B 1 153 ? 10.039 2.487 105.938 1.00 73.70 153 LEU B CA 1
ATOM 4632 C C . LEU B 1 153 ? 10.446 2.727 107.372 1.00 70.89 153 LEU B C 1
ATOM 4633 O O . LEU B 1 153 ? 9.675 3.286 108.150 1.00 69.52 153 LEU B O 1
ATOM 4638 N N . ASN B 1 154 ? 11.659 2.275 107.697 1.00 72.27 154 ASN B N 1
ATOM 4639 C CA . ASN B 1 154 ? 12.298 2.426 109.016 1.00 71.08 154 ASN B CA 1
ATOM 4640 C C . ASN B 1 154 ? 13.842 2.384 108.878 1.00 69.05 154 ASN B C 1
ATOM 4641 O O . ASN B 1 154 ? 14.366 1.973 107.838 1.00 69.97 154 ASN B O 1
ATOM 4646 N N . ALA B 1 155 ? 14.551 2.804 109.928 1.00 63.69 155 ALA B N 1
ATOM 4647 C CA . ALA B 1 155 ? 16.020 2.865 109.938 1.00 62.20 155 ALA B CA 1
ATOM 4648 C C . ALA B 1 155 ? 16.676 1.661 109.285 1.00 62.12 155 ALA B C 1
ATOM 4649 O O . ALA B 1 155 ? 17.430 1.798 108.326 1.00 61.49 155 ALA B O 1
ATOM 4651 N N . GLN B 1 156 ? 16.372 0.475 109.795 1.00 64.77 156 GLN B N 1
ATOM 4652 C CA . GLN B 1 156 ? 16.937 -0.742 109.237 1.00 66.13 156 GLN B CA 1
ATOM 4653 C C . GLN B 1 156 ? 16.726 -0.880 107.734 1.00 62.33 156 GLN B C 1
ATOM 4654 O O . GLN B 1 156 ? 17.653 -1.219 107.011 1.00 61.07 156 GLN B O 1
ATOM 4660 N N . ILE B 1 157 ? 15.519 -0.619 107.254 1.00 58.98 157 ILE B N 1
ATOM 4661 C CA . ILE B 1 157 ? 15.267 -0.726 105.825 1.00 57.79 157 ILE B CA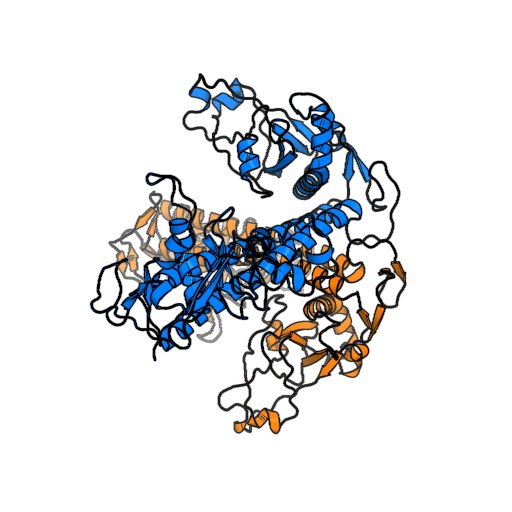 1
ATOM 4662 C C . ILE B 1 157 ? 16.086 0.322 105.040 1.00 58.69 157 ILE B C 1
ATOM 4663 O O . ILE B 1 157 ? 16.695 0.007 104.023 1.00 57.29 157 ILE B O 1
ATOM 4668 N N . VAL B 1 158 ? 16.113 1.558 105.525 1.00 60.55 158 VAL B N 1
ATOM 4669 C CA . VAL B 1 158 ? 16.824 2.620 104.814 1.00 62.72 158 VAL B CA 1
ATOM 4670 C C . VAL B 1 158 ? 18.315 2.313 104.640 1.00 63.92 158 VAL B C 1
ATOM 4671 O O . VAL B 1 158 ? 18.881 2.470 103.551 1.00 62.31 158 VAL B O 1
ATOM 4675 N N . LYS B 1 159 ? 18.924 1.853 105.726 1.00 66.75 159 LYS B N 1
ATOM 4676 C CA . LYS B 1 159 ? 20.326 1.518 105.741 1.00 68.58 159 LYS B CA 1
ATOM 4677 C C . LYS B 1 159 ? 20.646 0.320 104.893 1.00 69.81 159 LYS B C 1
ATOM 4678 O O . LYS B 1 159 ? 21.799 -0.077 104.823 1.00 70.55 159 LYS B O 1
ATOM 4684 N N . SER B 1 160 ? 19.636 -0.253 104.249 1.00 71.44 160 SER B N 1
ATOM 4685 C CA . SER B 1 160 ? 19.857 -1.447 103.445 1.00 72.70 160 SER B CA 1
ATOM 4686 C C . SER B 1 160 ? 19.806 -1.283 101.942 1.00 72.70 160 SER B C 1
ATOM 4687 O O . SER B 1 160 ? 20.247 -2.179 101.228 1.00 74.89 160 SER B O 1
ATOM 4690 N N . PHE B 1 161 ? 19.269 -0.176 101.436 1.00 67.09 161 PHE B N 1
ATOM 4691 C CA . PHE B 1 161 ? 19.199 -0.083 99.986 1.00 70.59 161 PHE B CA 1
ATOM 4692 C C . PHE B 1 161 ? 20.520 0.314 99.315 1.00 65.64 161 PHE B C 1
ATOM 4693 O O . PHE B 1 161 ? 21.409 0.906 99.922 1.00 58.95 161 PHE B O 1
ATOM 4701 N N . LYS B 1 162 ? 20.632 -0.090 98.060 1.00 68.59 162 LYS B N 1
ATOM 4702 C CA . LYS B 1 162 ? 21.821 0.102 97.300 1.00 69.33 162 LYS B CA 1
ATOM 4703 C C . LYS B 1 162 ? 21.759 1.379 96.512 1.00 67.56 162 LYS B C 1
ATOM 4704 O O . LYS B 1 162 ? 20.703 1.725 95.977 1.00 66.16 162 LYS B O 1
ATOM 4710 N N . ILE B 1 163 ? 22.911 2.049 96.417 1.00 66.27 163 ILE B N 1
ATOM 4711 C CA . ILE B 1 163 ? 23.072 3.284 95.670 1.00 63.10 163 ILE B CA 1
ATOM 4712 C C . ILE B 1 163 ? 24.386 3.225 94.870 1.00 66.99 163 ILE B C 1
ATOM 4713 O O . ILE B 1 163 ? 25.369 2.567 95.260 1.00 64.76 163 ILE B O 1
ATOM 4718 N N . PRO B 1 164 ? 24.420 3.908 93.726 1.00 71.14 164 PRO B N 1
ATOM 4719 C CA . PRO B 1 164 ? 25.643 3.892 92.930 1.00 70.60 164 PRO B CA 1
ATOM 4720 C C . PRO B 1 164 ? 26.662 4.798 93.585 1.00 68.52 164 PRO B C 1
ATOM 4721 O O . PRO B 1 164 ? 26.378 5.951 93.849 1.00 69.60 164 PRO B O 1
ATOM 4725 N N . LEU B 1 165 ? 27.845 4.272 93.860 1.00 64.47 165 LEU B N 1
ATOM 4726 C CA . LEU B 1 165 ? 28.877 5.069 94.485 1.00 61.60 165 LEU B CA 1
ATOM 4727 C C . LEU B 1 165 ? 30.006 5.326 93.505 1.00 61.94 165 LEU B C 1
ATOM 4728 O O . LEU B 1 165 ? 30.891 4.501 93.321 1.00 63.79 165 LEU B O 1
ATOM 4733 N N . PRO B 1 166 ? 29.972 6.484 92.835 1.00 61.28 166 PRO B N 1
ATOM 4734 C CA . PRO B 1 166 ? 31.009 6.849 91.859 1.00 59.89 166 PRO B CA 1
ATOM 4735 C C . PRO B 1 166 ? 32.197 7.498 92.576 1.00 59.81 166 PRO B C 1
ATOM 4736 O O . PRO B 1 166 ? 32.106 7.787 93.770 1.00 58.52 166 PRO B O 1
ATOM 4740 N N . PRO B 1 167 ? 33.340 7.685 91.880 1.00 61.34 167 PRO B N 1
ATOM 4741 C CA . PRO B 1 167 ? 34.516 8.318 92.498 1.00 60.61 167 PRO B CA 1
ATOM 4742 C C . PRO B 1 167 ? 34.059 9.695 93.028 1.00 60.80 167 PRO B C 1
ATOM 4743 O O . PRO B 1 167 ? 33.276 10.359 92.353 1.00 60.63 167 PRO B O 1
ATOM 4747 N N . LEU B 1 168 ? 34.552 10.096 94.207 1.00 56.23 168 LEU B N 1
ATOM 4748 C CA . LEU B 1 168 ? 34.244 11.387 94.830 1.00 54.35 168 LEU B CA 1
ATOM 4749 C C . LEU B 1 168 ? 34.118 12.562 93.865 1.00 55.51 168 LEU B C 1
ATOM 4750 O O . LEU B 1 168 ? 33.146 13.324 93.914 1.00 55.20 168 LEU B O 1
ATOM 4755 N N . GLU B 1 169 ? 35.126 12.749 93.024 1.00 54.43 169 GLU B N 1
ATOM 4756 C CA . GLU B 1 169 ? 35.096 13.852 92.072 1.00 56.85 169 GLU B CA 1
ATOM 4757 C C . GLU B 1 169 ? 33.881 13.865 91.171 1.00 56.35 169 GLU B C 1
ATOM 4758 O O . GLU B 1 169 ? 33.339 14.939 90.874 1.00 56.10 169 GLU B O 1
ATOM 4764 N N . GLU B 1 170 ? 33.474 12.687 90.695 1.00 55.81 170 GLU B N 1
ATOM 4765 C CA . GLU B 1 170 ? 32.289 12.608 89.834 1.00 55.73 170 GLU B CA 1
ATOM 4766 C C . GLU B 1 170 ? 31.034 12.884 90.665 1.00 53.26 170 GLU B C 1
ATOM 4767 O O . GLU B 1 170 ? 30.070 13.403 90.140 1.00 52.13 170 GLU B O 1
ATOM 4773 N N . GLN B 1 171 ? 31.055 12.529 91.952 1.00 53.19 171 GLN B N 1
ATOM 4774 C CA . GLN B 1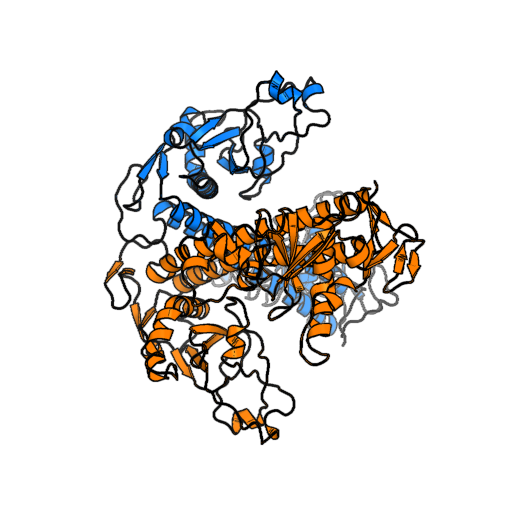 171 ? 29.909 12.776 92.817 1.00 54.50 171 GLN B CA 1
ATOM 4775 C C . GLN B 1 171 ? 29.691 14.284 92.880 1.00 56.65 171 GLN B C 1
ATOM 4776 O O . GLN B 1 171 ? 28.587 14.778 92.623 1.00 56.05 171 GLN B O 1
ATOM 4782 N N . LYS B 1 172 ? 30.748 15.020 93.216 1.00 60.71 172 LYS B N 1
ATOM 4783 C CA . LYS B 1 172 ? 30.652 16.475 93.325 1.00 63.17 172 LYS B CA 1
ATOM 4784 C C . LYS B 1 172 ? 30.187 17.130 92.029 1.00 63.00 172 LYS B C 1
ATOM 4785 O O . LYS B 1 172 ? 29.268 17.958 92.051 1.00 63.11 172 LYS B O 1
ATOM 4791 N N . GLN B 1 173 ? 30.804 16.743 90.912 1.00 58.80 173 GLN B N 1
ATOM 4792 C CA . GLN B 1 173 ? 30.468 17.319 89.626 1.00 58.73 173 GLN B CA 1
ATOM 4793 C C . GLN B 1 173 ? 29.051 17.015 89.232 1.00 57.09 173 GLN B C 1
ATOM 4794 O O . GLN B 1 173 ? 28.339 17.897 88.743 1.00 55.49 173 GLN B O 1
ATOM 4800 N N . ILE B 1 174 ? 28.609 15.788 89.472 1.00 55.53 174 ILE B N 1
ATOM 4801 C CA . ILE B 1 174 ? 27.244 15.441 89.097 1.00 54.33 174 ILE B CA 1
ATOM 4802 C C . ILE B 1 174 ? 26.298 16.338 89.868 1.00 54.90 174 ILE B C 1
ATOM 4803 O O . ILE B 1 174 ? 25.414 16.985 89.289 1.00 55.25 174 ILE B O 1
ATOM 4808 N N . ALA B 1 175 ? 26.522 16.399 91.174 1.00 55.36 175 ALA B N 1
ATOM 4809 C CA . ALA B 1 175 ? 25.705 17.187 92.067 1.00 55.44 175 ALA B CA 1
ATOM 4810 C C . ALA B 1 175 ? 25.694 18.669 91.679 1.00 55.75 175 ALA B C 1
ATOM 4811 O O . ALA B 1 175 ? 24.654 19.325 91.732 1.00 56.04 175 ALA B O 1
ATOM 4813 N N . LYS B 1 176 ? 26.850 19.179 91.269 1.00 54.95 176 LYS B N 1
ATOM 4814 C CA . LYS B 1 176 ? 26.996 20.573 90.883 1.00 55.22 176 LYS B CA 1
ATOM 4815 C C . LYS B 1 176 ? 26.113 20.886 89.665 1.00 54.32 176 LYS B C 1
ATOM 4816 O O . LYS B 1 176 ? 25.392 21.885 89.632 1.00 54.95 176 LYS B O 1
ATOM 4822 N N . ILE B 1 177 ? 26.173 20.030 88.661 1.00 49.55 177 ILE B N 1
ATOM 4823 C CA . ILE B 1 177 ? 25.377 20.213 87.481 1.00 48.65 177 ILE B CA 1
ATOM 4824 C C . ILE B 1 177 ? 23.875 20.201 87.862 1.00 50.39 177 ILE B C 1
ATOM 4825 O O . ILE B 1 177 ? 23.097 21.057 87.424 1.00 49.58 177 ILE B O 1
ATOM 4830 N N . LEU B 1 178 ? 23.470 19.244 88.690 1.00 51.89 178 LEU B N 1
ATOM 4831 C CA . LEU B 1 178 ? 22.065 19.119 89.020 1.00 52.21 178 LEU B CA 1
ATOM 4832 C C . LEU B 1 178 ? 21.647 20.253 89.920 1.00 53.38 178 LEU B C 1
ATOM 4833 O O . LEU B 1 178 ? 20.464 20.671 89.947 1.00 52.28 178 LEU B O 1
ATOM 4838 N N . THR B 1 179 ? 22.630 20.778 90.644 1.00 54.35 179 THR B N 1
ATOM 4839 C CA . THR B 1 179 ? 22.399 21.878 91.556 1.00 53.47 179 THR B CA 1
ATOM 4840 C C . THR B 1 179 ? 22.178 23.172 90.782 1.00 53.76 179 THR B C 1
ATOM 4841 O O . THR B 1 179 ? 21.405 24.018 91.220 1.00 52.60 179 THR B O 1
ATOM 4845 N N . LYS B 1 180 ? 22.801 23.310 89.620 1.00 52.04 180 LYS B N 1
ATOM 4846 C CA . LYS B 1 180 ? 22.611 24.532 88.874 1.00 57.39 180 LYS B CA 1
ATOM 4847 C C . LYS B 1 180 ? 21.254 24.505 88.159 1.00 54.17 180 LYS B C 1
ATOM 4848 O O . LYS B 1 180 ? 20.573 25.516 88.077 1.00 51.84 180 LYS B O 1
ATOM 4854 N N . ILE B 1 181 ? 20.859 23.339 87.674 1.00 52.51 181 ILE B N 1
ATOM 4855 C CA . ILE B 1 181 ? 19.564 23.196 87.039 1.00 51.90 181 ILE B CA 1
ATOM 4856 C C . ILE B 1 181 ? 18.446 23.462 88.069 1.00 52.75 181 ILE B C 1
ATOM 4857 O O . ILE B 1 181 ? 17.399 24.010 87.738 1.00 49.38 181 ILE B O 1
ATOM 4862 N N . ASP B 1 182 ? 18.678 23.067 89.316 1.00 56.28 182 ASP B N 1
ATOM 4863 C CA . ASP B 1 182 ? 17.670 23.275 90.329 1.00 58.45 182 ASP B CA 1
ATOM 4864 C C . ASP B 1 182 ? 17.523 24.752 90.598 1.00 60.28 182 ASP B C 1
ATOM 4865 O O . ASP B 1 182 ? 16.433 25.244 90.887 1.00 61.08 182 ASP B O 1
ATOM 4870 N N . GLU B 1 183 ? 18.628 25.470 90.491 1.00 62.06 183 GLU B N 1
ATOM 4871 C CA . GLU B 1 183 ? 18.588 26.905 90.733 1.00 63.00 183 GLU B CA 1
ATOM 4872 C C . GLU B 1 183 ? 17.840 27.573 89.580 1.00 63.30 183 GLU B C 1
ATOM 4873 O O . GLU B 1 183 ? 17.055 28.508 89.783 1.00 65.54 183 GLU B O 1
ATOM 4879 N N . GLY B 1 184 ? 18.093 27.075 88.377 1.00 57.42 184 GLY B N 1
ATOM 4880 C CA . GLY B 1 184 ? 17.443 27.605 87.210 1.00 56.31 184 GLY B CA 1
ATOM 4881 C C . GLY B 1 184 ? 15.936 27.486 87.305 1.00 56.25 184 GLY B C 1
ATOM 4882 O O . GLY B 1 184 ? 15.209 28.375 86.876 1.00 56.81 184 GLY B O 1
ATOM 4883 N N . ILE B 1 185 ? 15.461 26.387 87.880 1.00 57.61 185 ILE B N 1
ATOM 4884 C CA . ILE B 1 185 ? 14.031 26.156 88.029 1.00 55.30 185 ILE B CA 1
ATOM 4885 C C . ILE B 1 185 ? 13.461 27.109 89.069 1.00 56.65 185 ILE B C 1
ATOM 4886 O O . ILE B 1 185 ? 12.327 27.566 88.946 1.00 58.71 185 ILE B O 1
ATOM 4891 N N . GLU B 1 186 ? 14.260 27.413 90.087 1.00 53.53 186 GLU B N 1
ATOM 4892 C CA . GLU B 1 186 ? 13.815 28.290 91.155 1.00 51.15 186 GLU B CA 1
ATOM 4893 C C . GLU B 1 186 ? 13.716 29.715 90.649 1.00 48.61 186 GLU B C 1
ATOM 4894 O O . GLU B 1 186 ? 12.790 30.457 91.011 1.00 45.57 186 GLU B O 1
ATOM 4900 N N . ILE B 1 187 ? 14.677 30.089 89.819 1.00 43.26 187 ILE B N 1
ATOM 4901 C CA . ILE B 1 187 ? 14.672 31.416 89.245 1.00 46.78 187 ILE B CA 1
ATOM 4902 C C . ILE B 1 187 ? 13.382 31.585 88.397 1.00 47.76 187 ILE B C 1
ATOM 4903 O O . ILE B 1 187 ? 12.662 32.556 88.560 1.00 46.52 187 ILE B O 1
ATOM 4908 N N . ILE B 1 188 ? 13.078 30.628 87.524 1.00 51.61 188 ILE B N 1
ATOM 4909 C CA . ILE B 1 188 ? 11.866 30.771 86.749 1.00 54.13 188 ILE B CA 1
ATOM 4910 C C . ILE B 1 188 ? 10.654 30.873 87.667 1.00 54.39 188 ILE B C 1
ATOM 4911 O O . ILE B 1 188 ? 9.843 31.773 87.537 1.00 55.60 188 ILE B O 1
ATOM 4916 N N . GLU B 1 189 ? 10.539 29.941 88.594 1.00 51.01 189 GLU B N 1
ATOM 4917 C CA . GLU B 1 189 ? 9.449 29.963 89.545 1.00 51.74 189 GLU B CA 1
ATOM 4918 C C . GLU B 1 189 ? 9.321 31.346 90.230 1.00 51.08 189 GLU B C 1
ATOM 4919 O O . GLU B 1 189 ? 8.219 31.868 90.401 1.00 49.57 189 GLU B O 1
ATOM 4925 N N . LYS B 1 190 ? 10.435 31.950 90.623 1.00 52.78 190 LYS B N 1
ATOM 4926 C CA . LYS B 1 190 ? 10.326 33.257 91.259 1.00 55.43 190 LYS B CA 1
ATOM 4927 C C . LYS B 1 190 ? 9.767 34.241 90.251 1.00 55.06 190 LYS B C 1
ATOM 4928 O O . LYS B 1 190 ? 9.075 35.170 90.615 1.00 56.41 190 LYS B O 1
ATOM 4934 N N . SER B 1 191 ? 10.078 34.041 88.981 1.00 55.96 191 SER B N 1
ATOM 4935 C CA . SER B 1 191 ? 9.592 34.922 87.943 1.00 56.24 191 SER B CA 1
ATOM 4936 C C . SER B 1 191 ? 8.064 34.795 87.757 1.00 54.58 191 SER B C 1
ATOM 4937 O O . SER B 1 191 ? 7.323 35.794 87.639 1.00 53.84 191 SER B O 1
ATOM 4940 N N . ILE B 1 192 ? 7.593 33.558 87.724 1.00 50.88 192 ILE B N 1
ATOM 4941 C CA . ILE B 1 192 ? 6.187 33.307 87.574 1.00 49.76 192 ILE B CA 1
ATOM 4942 C C . ILE B 1 192 ? 5.375 33.983 88.677 1.00 51.69 192 ILE B C 1
ATOM 4943 O O . ILE B 1 192 ? 4.396 34.687 88.399 1.00 51.93 192 ILE B O 1
ATOM 4948 N N . ASN B 1 193 ? 5.801 33.793 89.922 1.00 52.97 193 ASN B N 1
ATOM 4949 C CA . ASN B 1 193 ? 5.093 34.377 91.059 1.00 54.77 193 ASN B CA 1
ATOM 4950 C C . ASN B 1 193 ? 5.028 35.882 90.974 1.00 51.62 193 ASN B C 1
ATOM 4951 O O . ASN B 1 193 ? 4.026 36.488 91.320 1.00 49.37 193 ASN B O 1
ATOM 4956 N N . LYS B 1 194 ? 6.096 36.498 90.509 1.00 50.32 194 LYS B N 1
ATOM 4957 C CA . LYS B 1 194 ? 6.045 37.937 90.424 1.00 53.56 194 LYS B CA 1
ATOM 4958 C C . LYS B 1 194 ? 5.043 38.341 89.344 1.00 51.85 194 LYS B C 1
ATOM 4959 O O . LYS B 1 194 ? 4.242 39.258 89.546 1.00 49.05 194 LYS B O 1
ATOM 4965 N N . LEU B 1 195 ? 5.094 37.642 88.214 1.00 49.15 195 LEU B N 1
ATOM 4966 C CA . LEU B 1 195 ? 4.205 37.941 87.120 1.00 53.28 195 LEU B CA 1
ATOM 4967 C C . LEU B 1 195 ? 2.765 37.755 87.581 1.00 53.53 195 LEU B C 1
ATOM 4968 O O . LEU B 1 195 ? 1.885 38.551 87.255 1.00 50.55 195 LEU B O 1
ATOM 4973 N N . GLU B 1 196 ? 2.545 36.729 88.393 1.00 54.80 196 GLU B N 1
ATOM 4974 C CA . GLU B 1 196 ? 1.217 36.452 88.884 1.00 56.52 196 GLU B CA 1
ATOM 4975 C C . GLU B 1 196 ? 0.709 37.625 89.715 1.00 55.48 196 GLU B C 1
ATOM 4976 O O . GLU B 1 196 ? -0.448 38.036 89.588 1.00 55.78 196 GLU B O 1
ATOM 4982 N N . ARG B 1 197 ? 1.581 38.188 90.541 1.00 52.80 197 ARG B N 1
ATOM 4983 C CA . ARG B 1 197 ? 1.187 39.297 91.378 1.00 53.95 197 ARG B CA 1
ATOM 4984 C C . ARG B 1 197 ? 0.882 40.519 90.541 1.00 51.89 197 ARG B C 1
ATOM 4985 O O . ARG B 1 197 ? -0.071 41.241 90.837 1.00 52.69 197 ARG B O 1
ATOM 4993 N N . ILE B 1 198 ? 1.678 40.757 89.502 1.00 50.23 198 ILE B N 1
ATOM 4994 C CA . ILE B 1 198 ? 1.463 41.898 88.632 1.00 46.85 198 ILE B CA 1
ATOM 4995 C C . ILE B 1 198 ? 0.118 41.762 87.930 1.00 47.05 198 ILE B C 1
ATOM 4996 O O . ILE B 1 198 ? -0.601 42.751 87.774 1.00 44.23 198 ILE B O 1
ATOM 5001 N N . LYS B 1 199 ? -0.214 40.534 87.544 1.00 48.59 199 LYS B N 1
ATOM 5002 C CA . LYS B 1 199 ? -1.449 40.216 86.865 1.00 50.90 199 LYS B CA 1
ATOM 5003 C C . LYS B 1 199 ? -2.643 40.526 87.725 1.00 52.93 199 LYS B C 1
ATOM 5004 O O . LYS B 1 199 ? -3.577 41.236 87.312 1.00 54.82 199 LYS B O 1
ATOM 5010 N N . LYS B 1 200 ? -2.621 39.981 88.935 1.00 53.01 200 LYS B N 1
ATOM 5011 C CA . LYS B 1 200 ? -3.710 40.183 89.883 1.00 51.53 200 LYS B CA 1
ATOM 5012 C C . LYS B 1 200 ? -4.005 41.654 90.022 1.00 47.94 200 LYS B C 1
ATOM 5013 O O . LYS B 1 200 ? -5.155 42.051 89.911 1.00 46.13 200 LYS B O 1
ATOM 5019 N N . GLY B 1 201 ? -2.974 42.468 90.242 1.00 44.04 201 GLY B N 1
ATOM 5020 C CA . GLY B 1 201 ? -3.200 43.906 90.368 1.00 44.63 201 GLY B CA 1
ATOM 5021 C C . GLY B 1 201 ? -3.843 44.545 89.133 1.00 47.15 201 GLY B C 1
ATOM 5022 O O . GLY B 1 201 ? -4.879 45.193 89.256 1.00 46.61 201 GLY B O 1
ATOM 5023 N N . LEU B 1 202 ? -3.260 44.361 87.951 1.00 48.25 202 LEU B N 1
ATOM 5024 C CA . LEU B 1 202 ? -3.823 44.993 86.773 1.00 49.98 202 LEU B CA 1
ATOM 5025 C C . LEU B 1 202 ? -5.194 44.436 86.403 1.00 49.22 202 LEU B C 1
ATOM 5026 O O . LEU B 1 202 ? -6.023 45.107 85.798 1.00 49.17 202 LEU B O 1
ATOM 5031 N N . MET B 1 203 ? -5.448 43.212 86.805 1.00 52.51 203 MET B N 1
ATOM 5032 C CA . MET B 1 203 ? -6.719 42.627 86.486 1.00 55.29 203 MET B CA 1
ATOM 5033 C C . MET B 1 203 ? -7.873 43.301 87.245 1.00 57.02 203 MET B C 1
ATOM 5034 O O . MET B 1 203 ? -8.964 43.526 86.703 1.00 58.44 203 MET B O 1
ATOM 5039 N N . HIS B 1 204 ? -7.616 43.612 88.505 1.00 57.19 204 HIS B N 1
ATOM 5040 C CA . HIS B 1 204 ? -8.566 44.256 89.393 1.00 56.72 204 HIS B CA 1
ATOM 5041 C C . HIS B 1 204 ? -8.927 45.632 88.811 1.00 55.12 204 HIS B C 1
ATOM 5042 O O . HIS B 1 204 ? -10.086 46.020 88.785 1.00 56.91 204 HIS B O 1
ATOM 5049 N N . LYS B 1 205 ? -7.921 46.354 88.332 1.00 48.14 205 LYS B N 1
ATOM 5050 C CA . LYS B 1 205 ? -8.149 47.675 87.811 1.00 46.13 205 LYS B CA 1
ATOM 5051 C C . LYS B 1 205 ? -8.878 47.677 86.474 1.00 48.05 205 LYS B C 1
ATOM 5052 O O . LYS B 1 205 ? -9.739 48.532 86.215 1.00 47.54 205 LYS B O 1
ATOM 5058 N N . LEU B 1 206 ? -8.543 46.725 85.612 1.00 50.51 206 LEU B N 1
ATOM 5059 C CA . LEU B 1 206 ? -9.168 46.642 84.303 1.00 51.36 206 LEU B CA 1
ATOM 5060 C C . LEU B 1 206 ? -10.635 46.262 84.412 1.00 53.01 206 LEU B C 1
ATOM 5061 O O . LEU B 1 206 ? -11.483 46.861 83.739 1.00 54.75 206 LEU B O 1
ATOM 5066 N N . LEU B 1 207 ? -10.932 45.292 85.278 1.00 53.80 207 LEU B N 1
ATOM 5067 C CA . LEU B 1 207 ? -12.282 44.803 85.451 1.00 53.69 207 LEU B CA 1
ATOM 5068 C C . LEU B 1 207 ? -13.203 45.730 86.244 1.00 55.68 207 LEU B C 1
ATOM 5069 O O . LEU B 1 207 ? -14.414 45.526 86.237 1.00 56.08 207 LEU B O 1
ATOM 5074 N N . THR B 1 208 ? -12.639 46.745 86.899 1.00 56.23 208 THR B N 1
ATOM 5075 C CA . THR B 1 208 ? -13.455 47.674 87.666 1.00 59.34 208 THR B CA 1
ATOM 5076 C C . THR B 1 208 ? -13.394 49.114 87.155 1.00 59.18 208 THR B C 1
ATOM 5077 O O . THR B 1 208 ? -14.305 49.908 87.401 1.00 61.07 208 THR B O 1
ATOM 5081 N N . LYS B 1 209 ? -12.329 49.460 86.430 1.00 55.39 209 LYS B N 1
ATOM 5082 C CA . LYS B 1 209 ? -12.194 50.818 85.878 1.00 49.78 209 LYS B CA 1
ATOM 5083 C C . LYS B 1 209 ? -12.068 50.882 84.376 1.00 45.24 209 LYS B C 1
ATOM 5084 O O . LYS B 1 209 ? -11.888 51.958 83.857 1.00 48.30 209 LYS B O 1
ATOM 5090 N N . GLY B 1 210 ? -12.091 49.765 83.657 1.00 38.42 210 GLY B N 1
ATOM 5091 C CA . GLY B 1 210 ? -11.954 49.894 82.203 1.00 35.84 210 GLY B CA 1
ATOM 5092 C C . GLY B 1 210 ? -10.587 50.386 81.715 1.00 39.08 210 GLY B C 1
ATOM 5093 O O . GLY B 1 210 ? -9.582 50.266 82.421 1.00 39.28 210 GLY B O 1
ATOM 5094 N N . ILE B 1 211 ? -10.527 50.941 80.513 1.00 41.58 211 ILE B N 1
ATOM 5095 C CA . ILE B 1 211 ? -9.273 51.406 79.992 1.00 45.06 211 ILE B CA 1
ATOM 5096 C C . ILE B 1 211 ? -9.441 52.844 79.512 1.00 48.71 211 ILE B C 1
ATOM 5097 O O . ILE B 1 211 ? -10.399 53.150 78.783 1.00 49.03 211 ILE B O 1
ATOM 5102 N N . GLY B 1 212 ? -8.522 53.710 79.949 1.00 52.23 212 GLY B N 1
ATOM 5103 C CA . GLY B 1 212 ? -8.516 55.118 79.595 1.00 52.91 212 GLY B CA 1
ATOM 5104 C C . GLY B 1 212 ? -9.782 55.934 79.787 1.00 54.42 212 GLY B C 1
ATOM 5105 O O . GLY B 1 212 ? -10.118 56.777 78.955 1.00 54.68 212 GLY B O 1
ATOM 5106 N N . HIS B 1 213 ? -10.486 55.700 80.878 1.00 52.79 213 HIS B N 1
ATOM 5107 C CA . HIS B 1 213 ? -11.692 56.436 81.134 1.00 52.44 213 HIS B CA 1
ATOM 5108 C C . HIS B 1 213 ? -11.389 57.615 82.024 1.00 53.38 213 HIS B C 1
ATOM 5109 O O . HIS B 1 213 ? -10.420 57.605 82.780 1.00 53.63 213 HIS B O 1
ATOM 5116 N N . SER B 1 214 ? -12.224 58.642 81.927 1.00 52.18 214 SER B N 1
ATOM 5117 C CA . SER B 1 214 ? -12.059 59.828 82.757 1.00 53.53 214 SER B CA 1
ATOM 5118 C C . SER B 1 214 ? -13.344 60.103 83.554 1.00 49.90 214 SER B C 1
ATOM 5119 O O . SER B 1 214 ? -13.282 60.722 84.601 1.00 48.10 214 SER B O 1
ATOM 5122 N N . ARG B 1 215 ? -14.500 59.656 83.054 1.00 47.78 215 ARG B N 1
ATOM 5123 C CA . ARG B 1 215 ? -15.772 59.877 83.791 1.00 49.25 215 ARG B CA 1
ATOM 5124 C C . ARG B 1 215 ? -16.216 58.595 84.508 1.00 48.32 215 ARG B C 1
ATOM 5125 O O . ARG B 1 215 ? -16.270 57.517 83.928 1.00 48.05 215 ARG B O 1
ATOM 5133 N N . PHE B 1 216 ? -16.539 58.728 85.780 1.00 49.27 216 PHE B N 1
ATOM 5134 C CA . PHE B 1 216 ? -16.941 57.592 86.567 1.00 50.10 216 PHE B CA 1
ATOM 5135 C C . PHE B 1 216 ? -18.222 57.874 87.348 1.00 50.87 216 PHE B C 1
ATOM 5136 O O . PHE B 1 216 ? -18.792 58.963 87.265 1.00 50.18 216 PHE B O 1
ATOM 5144 N N . LYS B 1 217 ? -18.686 56.891 88.109 1.00 51.42 217 LYS B N 1
ATOM 5145 C CA . LYS B 1 217 ? -19.895 57.076 88.941 1.00 52.55 217 LYS B CA 1
ATOM 5146 C C . LYS B 1 217 ? -19.890 55.943 89.950 1.00 52.99 217 LYS B C 1
ATOM 5147 O O . LYS B 1 217 ? -19.213 54.928 89.753 1.00 50.36 217 LYS B O 1
ATOM 5153 N N . LYS B 1 218 ? -20.625 56.136 91.042 1.00 60.43 218 LYS B N 1
ATOM 5154 C CA . LYS B 1 218 ? -20.760 55.135 92.130 1.00 61.69 218 LYS B CA 1
ATOM 5155 C C . LYS B 1 218 ? -21.922 54.227 91.753 1.00 60.84 218 LYS B C 1
ATOM 5156 O O . LYS B 1 218 ? -22.937 54.677 91.216 1.00 59.47 218 LYS B O 1
ATOM 5162 N N . SER B 1 219 ? -21.762 52.945 92.030 1.00 60.07 219 SER B N 1
ATOM 5163 C CA . SER B 1 219 ? -22.776 51.974 91.665 1.00 60.78 219 SER B CA 1
ATOM 5164 C C . SER B 1 219 ? -22.706 50.816 92.624 1.00 63.82 219 SER B C 1
ATOM 5165 O O . SER B 1 219 ? -21.763 50.713 93.407 1.00 64.16 219 SER B O 1
ATOM 5168 N N . GLU B 1 220 ? -23.703 49.947 92.544 1.00 68.09 220 GLU B N 1
ATOM 5169 C CA . GLU B 1 220 ? -23.763 48.766 93.385 1.00 70.24 220 GLU B CA 1
ATOM 5170 C C . GLU B 1 220 ? -22.519 47.905 93.314 1.00 72.10 220 GLU B C 1
ATOM 5171 O O . GLU B 1 220 ? -22.287 47.079 94.197 1.00 74.94 220 GLU B O 1
ATOM 5177 N N . ILE B 1 221 ? -21.728 48.062 92.258 1.00 70.31 221 ILE B N 1
ATOM 5178 C CA . ILE B 1 221 ? -20.525 47.244 92.119 1.00 65.68 221 ILE B CA 1
ATOM 5179 C C . ILE B 1 221 ? -19.234 48.054 92.183 1.00 67.16 221 ILE B C 1
ATOM 5180 O O . ILE B 1 221 ? -18.198 47.623 91.667 1.00 69.58 221 ILE B O 1
ATOM 5185 N N . GLY B 1 222 ? -19.304 49.216 92.822 1.00 61.00 222 GLY B N 1
ATOM 5186 C CA . GLY B 1 222 ? -18.131 50.043 92.946 1.00 61.29 222 GLY B CA 1
ATOM 5187 C C . GLY B 1 222 ? -18.126 51.241 92.006 1.00 62.80 222 GLY B C 1
ATOM 5188 O O . GLY B 1 222 ? -19.106 51.496 91.290 1.00 61.27 222 GLY B O 1
ATOM 5189 N N . GLU B 1 223 ? -17.008 51.972 92.036 1.00 64.64 223 GLU B N 1
ATOM 5190 C CA . GLU B 1 223 ? -16.806 53.155 91.226 1.00 64.32 223 GLU B CA 1
ATOM 5191 C C . GLU B 1 223 ? -16.464 52.648 89.837 1.00 64.18 223 GLU B C 1
ATOM 5192 O O . GLU B 1 223 ? -15.347 52.183 89.575 1.00 66.33 223 GLU B O 1
ATOM 5198 N N . ILE B 1 224 ? -17.444 52.761 88.953 1.00 58.93 224 ILE B N 1
ATOM 5199 C CA . ILE B 1 224 ? -17.368 52.265 87.602 1.00 54.93 224 ILE B CA 1
ATOM 5200 C C . ILE B 1 224 ? -17.396 53.395 86.588 1.00 54.58 224 ILE B C 1
ATOM 5201 O O . ILE B 1 224 ? -17.754 54.537 86.917 1.00 55.38 224 ILE B O 1
ATOM 5206 N N . PRO B 1 225 ? -16.944 53.125 85.351 1.00 52.52 225 PRO B N 1
ATOM 5207 C CA . PRO B 1 225 ? -16.967 54.171 84.332 1.00 51.06 225 PRO B CA 1
ATOM 5208 C C . PRO B 1 225 ? -18.425 54.546 84.109 1.00 50.55 225 PRO B C 1
ATOM 5209 O O . PRO B 1 225 ? -19.294 53.683 84.079 1.00 48.30 225 PRO B O 1
ATOM 5213 N N . GLU B 1 226 ? -18.651 55.846 83.959 1.00 51.10 226 GLU B N 1
ATOM 5214 C CA . GLU B 1 226 ? -19.964 56.395 83.716 1.00 52.97 226 GLU B CA 1
ATOM 5215 C C . GLU B 1 226 ? -20.652 55.735 82.500 1.00 54.41 226 GLU B C 1
ATOM 5216 O O . GLU B 1 226 ? -21.841 55.473 82.531 1.00 51.61 226 GLU B O 1
ATOM 5222 N N . ASP B 1 227 ? -19.890 55.463 81.444 1.00 59.98 227 ASP B N 1
ATOM 5223 C CA . ASP B 1 227 ? -20.426 54.830 80.238 1.00 60.98 227 ASP B CA 1
ATOM 5224 C C . ASP B 1 227 ? -20.827 53.352 80.411 1.00 59.99 227 ASP B C 1
ATOM 5225 O O . ASP B 1 227 ? -21.442 52.746 79.518 1.00 61.24 227 ASP B O 1
ATOM 5230 N N . TRP B 1 228 ? -20.458 52.743 81.534 1.00 51.32 228 TRP B N 1
ATOM 5231 C CA . TRP B 1 228 ? -20.807 51.333 81.767 1.00 48.92 228 TRP B CA 1
ATOM 5232 C C . TRP B 1 228 ? -22.195 51.197 82.426 1.00 47.29 228 TRP B C 1
ATOM 5233 O O . TRP B 1 228 ? -22.610 52.046 83.187 1.00 47.91 228 TRP B O 1
ATOM 5244 N N . GLU B 1 229 ? -22.901 50.125 82.125 1.00 49.27 229 GLU B N 1
ATOM 5245 C CA . GLU B 1 229 ? -24.204 49.920 82.710 1.00 52.93 229 GLU B CA 1
ATOM 5246 C C . GLU B 1 229 ? -24.172 48.730 83.641 1.00 52.73 229 GLU B C 1
ATOM 5247 O O . GLU B 1 229 ? -23.377 47.796 83.453 1.00 52.10 229 GLU B O 1
ATOM 5253 N N . VAL B 1 230 ? -25.025 48.747 84.658 1.00 51.26 230 VAL B N 1
ATOM 5254 C CA . VAL B 1 230 ? -25.065 47.622 85.592 1.00 46.78 230 VAL B CA 1
ATOM 5255 C C . VAL B 1 230 ? -26.305 46.795 85.347 1.00 48.01 230 VAL B C 1
ATOM 5256 O O . VAL B 1 230 ? -27.422 47.295 85.366 1.00 46.49 230 VAL B O 1
ATOM 5260 N N . PHE B 1 231 ? -26.081 45.509 85.142 1.00 49.19 231 PHE B N 1
ATOM 5261 C CA . PHE B 1 231 ? -27.143 44.576 84.871 1.00 47.81 231 PHE B CA 1
ATOM 5262 C C . PHE B 1 231 ? -27.002 43.358 85.784 1.00 48.08 231 PHE B C 1
ATOM 5263 O O . PHE B 1 231 ? -26.019 43.209 86.494 1.00 48.97 231 PHE B O 1
ATOM 5271 N N . GLU B 1 232 ? -28.014 42.502 85.751 1.00 45.18 232 GLU B N 1
ATOM 5272 C CA . GLU B 1 232 ? -28.026 41.278 86.490 1.00 44.01 232 GLU B CA 1
ATOM 5273 C C . GLU B 1 232 ? -27.678 40.238 85.428 1.00 42.99 232 GLU B C 1
ATOM 5274 O O . GLU B 1 232 ? -27.906 40.455 84.228 1.00 40.63 232 GLU B O 1
ATOM 5280 N N . ILE B 1 233 ? -27.123 39.111 85.856 1.00 43.09 233 ILE B N 1
ATOM 5281 C CA . ILE B 1 233 ? -26.741 38.095 84.919 1.00 44.75 233 ILE B CA 1
ATOM 5282 C C . ILE B 1 233 ? -27.930 37.663 84.066 1.00 46.76 233 ILE B C 1
ATOM 5283 O O . ILE B 1 233 ? -27.776 37.516 82.846 1.00 44.24 233 ILE B O 1
ATOM 5288 N N . LYS B 1 234 ? -29.115 37.504 84.677 1.00 47.18 234 LYS B N 1
ATOM 5289 C CA . LYS B 1 234 ? -30.316 37.062 83.932 1.00 49.13 234 LYS B CA 1
ATOM 5290 C C . LYS B 1 234 ? -30.727 38.065 82.860 1.00 49.02 234 LYS B C 1
ATOM 5291 O O . LYS B 1 234 ? -31.414 37.702 81.907 1.00 46.87 234 LYS B O 1
ATOM 5297 N N . ASP B 1 235 ? -30.311 39.321 82.999 1.00 50.59 235 ASP B N 1
ATOM 5298 C CA . ASP B 1 235 ? -30.668 40.308 81.980 1.00 51.06 235 ASP B CA 1
ATOM 5299 C C . ASP B 1 235 ? -29.912 40.055 80.687 1.00 53.20 235 ASP B C 1
ATOM 5300 O O . ASP B 1 235 ? -30.434 40.328 79.600 1.00 54.74 235 ASP B O 1
ATOM 5305 N N . ILE B 1 236 ? -28.674 39.571 80.806 1.00 50.53 236 ILE B N 1
ATOM 5306 C CA . ILE B 1 236 ? -27.798 39.341 79.660 1.00 50.03 236 ILE B CA 1
ATOM 5307 C C . ILE B 1 236 ? -27.693 37.875 79.224 1.00 47.17 236 ILE B C 1
ATOM 5308 O O . ILE B 1 236 ? -27.600 37.584 78.039 1.00 44.78 236 ILE B O 1
ATOM 5313 N N . PHE B 1 237 ? -27.704 36.959 80.180 1.00 44.33 237 PHE B N 1
ATOM 5314 C CA . PHE B 1 237 ? -27.571 35.556 79.865 1.00 45.44 237 PHE B CA 1
ATOM 5315 C C . PHE B 1 237 ? -28.779 34.770 80.355 1.00 47.50 237 PHE B C 1
ATOM 5316 O O . PHE B 1 237 ? -29.617 35.281 81.080 1.00 49.62 237 PHE B O 1
ATOM 5324 N N . GLU B 1 238 ? -28.777 33.501 79.991 1.00 49.15 238 GLU B N 1
ATOM 5325 C CA . GLU B 1 238 ? -29.767 32.525 80.349 1.00 52.43 238 GLU B CA 1
ATOM 5326 C C . GLU B 1 238 ? -28.960 31.529 81.176 1.00 52.63 238 GLU B C 1
ATOM 5327 O O . GLU B 1 238 ? -27.913 31.071 80.719 1.00 51.31 238 GLU B O 1
ATOM 5333 N N . VAL B 1 239 ? -29.401 31.213 82.391 1.00 52.53 239 VAL B N 1
ATOM 5334 C CA . VAL B 1 239 ? -28.681 30.255 83.233 1.00 52.88 239 VAL B CA 1
ATOM 5335 C C . VAL B 1 239 ? -29.259 28.876 82.999 1.00 54.46 239 VAL B C 1
ATOM 5336 O O . VAL B 1 239 ? -30.450 28.652 83.245 1.00 56.13 239 VAL B O 1
ATOM 5340 N N . LYS B 1 240 ? -28.422 27.969 82.482 1.00 55.66 240 LYS B N 1
ATOM 5341 C CA . LYS B 1 240 ? -28.804 26.567 82.202 1.00 56.04 240 LYS B CA 1
ATOM 5342 C C . LYS B 1 240 ? -28.274 25.633 83.309 1.00 57.09 240 LYS B C 1
ATOM 5343 O O . LYS B 1 240 ? -27.205 25.854 83.896 1.00 56.83 240 LYS B O 1
ATOM 5349 N N . THR B 1 241 ? -29.030 24.580 83.581 1.00 57.51 241 THR B N 1
ATOM 5350 C CA . THR B 1 241 ? -28.645 23.611 84.602 1.00 59.29 241 THR B CA 1
ATOM 5351 C C . THR B 1 241 ? -28.285 22.256 84.006 1.00 60.29 241 THR B C 1
ATOM 5352 O O . THR B 1 241 ? -28.445 22.034 82.809 1.00 58.54 241 THR B O 1
ATOM 5356 N N . GLY B 1 242 ? -27.785 21.366 84.859 1.00 66.26 242 GLY B N 1
ATOM 5357 C CA . GLY B 1 242 ? -27.440 20.029 84.422 1.00 72.04 242 GLY B CA 1
ATOM 5358 C C . GLY B 1 242 ? -27.740 18.982 85.488 1.00 76.33 242 GLY B C 1
ATOM 5359 O O . GLY B 1 242 ? -28.145 19.314 86.607 1.00 76.42 242 GLY B O 1
ATOM 5360 N N . THR B 1 243 ? -27.552 17.709 85.145 1.00 78.64 243 THR B N 1
ATOM 5361 C CA . THR B 1 243 ? -27.783 16.617 86.091 1.00 81.06 243 THR B CA 1
ATOM 5362 C C . THR B 1 243 ? -26.798 15.492 85.858 1.00 84.21 243 THR B C 1
ATOM 5363 O O . THR B 1 243 ? -25.946 15.559 84.974 1.00 85.79 243 THR B O 1
ATOM 5367 N N . THR B 1 244 ? -26.928 14.447 86.656 1.00 86.38 244 THR B N 1
ATOM 5368 C CA . THR B 1 244 ? -26.052 13.299 86.535 1.00 89.88 244 THR B CA 1
ATOM 5369 C C . THR B 1 244 ? -26.874 12.069 86.127 1.00 91.21 244 THR B C 1
ATOM 5370 O O . THR B 1 244 ? -27.502 11.435 86.970 1.00 93.22 244 THR B O 1
ATOM 5374 N N . PRO B 1 245 ? -26.885 11.720 84.834 1.00 88.82 245 PRO B N 1
ATOM 5375 C CA . PRO B 1 245 ? -27.652 10.552 84.384 1.00 91.50 245 PRO B CA 1
ATOM 5376 C C . PRO B 1 245 ? -27.280 9.303 85.188 1.00 96.19 245 PRO B C 1
ATOM 5377 O O . PRO B 1 245 ? -26.099 8.972 85.308 1.00 94.06 245 PRO B O 1
ATOM 5381 N N . SER B 1 246 ? -28.296 8.631 85.740 1.00 114.23 246 SER B N 1
ATOM 5382 C CA . SER B 1 246 ? -28.114 7.435 86.568 1.00 117.86 246 SER B CA 1
ATOM 5383 C C . SER B 1 246 ? -26.968 6.567 86.088 1.00 121.02 246 SER B C 1
ATOM 5384 O O . SER B 1 246 ? -26.951 6.122 84.943 1.00 123.71 246 SER B O 1
ATOM 5387 N N . THR B 1 247 ? -26.005 6.341 86.973 1.00 112.66 247 THR B N 1
ATOM 5388 C CA . THR B 1 247 ? -24.854 5.516 86.652 1.00 111.38 247 THR B CA 1
ATOM 5389 C C . THR B 1 247 ? -25.278 4.062 86.404 1.00 109.87 247 THR B C 1
ATOM 5390 O O . THR B 1 247 ? -24.650 3.347 85.617 1.00 111.83 247 THR B O 1
ATOM 5394 N N . LYS B 1 248 ? -26.345 3.631 87.075 1.00 97.34 248 LYS B N 1
ATOM 5395 C CA . LYS B 1 248 ? -26.852 2.268 86.917 1.00 98.35 248 LYS B CA 1
ATOM 5396 C C . LYS B 1 248 ? -27.147 2.010 85.439 1.00 99.21 248 LYS B C 1
ATOM 5397 O O . LYS B 1 248 ? -26.465 1.220 84.786 1.00 95.61 248 LYS B O 1
ATOM 5403 N N . LYS B 1 249 ? -28.164 2.688 84.916 1.00 117.04 249 LYS B N 1
ATOM 5404 C CA . LYS B 1 249 ? -28.525 2.529 83.519 1.00 122.44 249 LYS B CA 1
ATOM 5405 C C . LYS B 1 249 ? -27.325 2.870 82.651 1.00 124.26 249 LYS B C 1
ATOM 5406 O O . LYS B 1 249 ? -27.145 4.015 82.244 1.00 125.56 249 LYS B O 1
ATOM 5412 N N . SER B 1 250 ? -26.499 1.865 82.380 1.00 121.77 250 SER B N 1
ATOM 5413 C CA . SER B 1 250 ? -25.305 2.053 81.572 1.00 121.73 250 SER B CA 1
ATOM 5414 C C . SER B 1 250 ? -25.615 2.478 80.136 1.00 119.86 250 SER B C 1
ATOM 5415 O O . SER B 1 250 ? -24.712 2.815 79.380 1.00 120.61 250 SER B O 1
ATOM 5418 N N . GLU B 1 251 ? -26.886 2.473 79.755 1.00 111.27 251 GLU B N 1
ATOM 5419 C CA . GLU B 1 251 ? -27.251 2.877 78.402 1.00 112.19 251 GLU B CA 1
ATOM 5420 C C . GLU B 1 251 ? -27.022 4.395 78.201 1.00 112.14 251 GLU B C 1
ATOM 5421 O O . GLU B 1 251 ? -27.376 4.968 77.164 1.00 110.34 251 GLU B O 1
ATOM 5427 N N . TYR B 1 252 ? -26.416 5.030 79.202 1.00 118.47 252 TYR B N 1
ATOM 5428 C CA . TYR B 1 252 ? -26.133 6.461 79.180 1.00 120.12 252 TYR B CA 1
ATOM 5429 C C . TYR B 1 252 ? -24.647 6.711 78.979 1.00 126.56 252 TYR B C 1
ATOM 5430 O O . TYR B 1 252 ? -24.249 7.725 78.409 1.00 125.90 252 TYR B O 1
ATOM 5439 N N . TRP B 1 253 ? -23.826 5.782 79.455 1.00 144.99 253 TRP B N 1
ATOM 5440 C CA . TRP B 1 253 ? -22.379 5.907 79.333 1.00 149.27 253 TRP B CA 1
ATOM 5441 C C . TRP B 1 253 ? -21.834 4.890 78.332 1.00 151.86 253 TRP B C 1
ATOM 5442 O O . TRP B 1 253 ? -20.743 4.344 78.513 1.00 153.26 253 TRP B O 1
ATOM 5453 N N . GLU B 1 254 ? -22.606 4.646 77.276 1.00 151.71 254 GLU B N 1
ATOM 5454 C CA . GLU B 1 254 ? -22.230 3.691 76.236 1.00 150.19 254 GLU B CA 1
ATOM 5455 C C . GLU B 1 254 ? -21.336 4.370 75.206 1.00 146.60 254 GLU B C 1
ATOM 5456 O O . GLU B 1 254 ? -21.813 4.842 74.173 1.00 148.67 254 GLU B O 1
ATOM 5462 N N . ASN B 1 255 ? -20.041 4.414 75.489 1.00 130.54 255 ASN B N 1
ATOM 5463 C CA . ASN B 1 255 ? -19.089 5.044 74.583 1.00 126.39 255 ASN B CA 1
ATOM 5464 C C . ASN B 1 255 ? -19.383 6.545 74.502 1.00 122.64 255 ASN B C 1
ATOM 5465 O O . ASN B 1 255 ? -20.114 6.996 73.617 1.00 121.88 255 ASN B O 1
ATOM 5470 N N . GLY B 1 256 ? -18.813 7.307 75.435 1.00 119.79 256 GLY B N 1
ATOM 5471 C CA . GLY B 1 256 ? -19.005 8.750 75.472 1.00 117.71 256 GLY B CA 1
ATOM 5472 C C . GLY B 1 256 ? -18.973 9.433 74.119 1.00 117.27 256 GLY B C 1
ATOM 5473 O O . GLY B 1 256 ? -18.137 9.129 73.267 1.00 115.68 256 GLY B O 1
ATOM 5474 N N . GLU B 1 257 ? -19.888 10.373 73.922 1.00 127.18 257 GLU B N 1
ATOM 5475 C CA . GLU B 1 257 ? -19.979 11.098 72.659 1.00 126.99 257 GLU B CA 1
ATOM 5476 C C . GLU B 1 257 ? -20.086 12.596 72.943 1.00 125.49 257 GLU B C 1
ATOM 5477 O O . GLU B 1 257 ? -19.575 13.434 72.192 1.00 126.43 257 GLU B O 1
ATOM 5483 N N . ILE B 1 258 ? -20.762 12.918 74.041 1.00 117.20 258 ILE B N 1
ATOM 5484 C CA . ILE B 1 258 ? -20.964 14.299 74.452 1.00 109.08 258 ILE B CA 1
ATOM 5485 C C . ILE B 1 258 ? -20.177 14.583 75.728 1.00 104.84 258 ILE B C 1
ATOM 5486 O O . ILE B 1 258 ? -20.073 13.717 76.601 1.00 107.13 258 ILE B O 1
ATOM 5491 N N . ASN B 1 259 ? -19.623 15.790 75.828 1.00 84.54 259 ASN B N 1
ATOM 5492 C CA . ASN B 1 259 ? -18.851 16.174 77.008 1.00 79.84 259 ASN B CA 1
ATOM 5493 C C . ASN B 1 259 ? -19.774 16.358 78.203 1.00 73.59 259 ASN B C 1
ATOM 5494 O O . ASN B 1 259 ? -20.933 16.754 78.054 1.00 69.59 259 ASN B O 1
ATOM 5499 N N . TRP B 1 260 ? -19.241 16.071 79.382 1.00 75.43 260 TRP B N 1
ATOM 5500 C CA . TRP B 1 260 ? -20.007 16.161 80.607 1.00 76.02 260 TRP B CA 1
ATOM 5501 C C . TRP B 1 260 ? -19.160 16.802 81.715 1.00 73.75 260 TRP B C 1
ATOM 5502 O O . TRP B 1 260 ? -18.640 16.104 82.591 1.00 72.92 260 TRP B O 1
ATOM 5513 N N . ILE B 1 261 ? -19.024 18.130 81.667 1.00 72.18 261 ILE B N 1
ATOM 5514 C CA . ILE B 1 261 ? -18.231 18.882 82.650 1.00 68.17 261 ILE B CA 1
ATOM 5515 C C . ILE B 1 261 ? -18.744 18.716 84.076 1.00 70.58 261 ILE B C 1
ATOM 5516 O O . ILE B 1 261 ? -19.948 18.717 84.327 1.00 69.51 261 ILE B O 1
ATOM 5521 N N . THR B 1 262 ? -17.819 18.586 85.015 1.00 78.90 262 THR B N 1
ATOM 5522 C CA . THR B 1 262 ? -18.179 18.436 86.419 1.00 80.52 262 THR B CA 1
ATOM 5523 C C . THR B 1 262 ? -17.343 19.421 87.240 1.00 82.11 262 THR B C 1
ATOM 5524 O O . THR B 1 262 ? -16.322 19.917 86.767 1.00 84.94 262 THR B O 1
ATOM 5528 N N . PRO B 1 263 ? -17.765 19.718 88.477 1.00 76.16 263 PRO B N 1
ATOM 5529 C CA . PRO B 1 263 ? -17.011 20.653 89.317 1.00 77.69 263 PRO B CA 1
ATOM 5530 C C . PRO B 1 263 ? -15.545 20.230 89.489 1.00 82.60 263 PRO B C 1
ATOM 5531 O O . PRO B 1 263 ? -14.650 21.067 89.659 1.00 81.21 263 PRO B O 1
ATOM 5535 N N . LEU B 1 264 ? -15.293 18.927 89.422 1.00 98.79 264 LEU B N 1
ATOM 5536 C CA . LEU B 1 264 ? -13.935 18.416 89.581 1.00 104.51 264 LEU B CA 1
ATOM 5537 C C . LEU B 1 264 ? -13.161 18.589 88.272 1.00 105.33 264 LEU B C 1
ATOM 5538 O O . LEU B 1 264 ? -11.930 18.633 88.255 1.00 105.33 264 LEU B O 1
ATOM 5543 N N . ASP B 1 265 ? -13.905 18.711 87.180 1.00 103.09 265 ASP B N 1
ATOM 5544 C CA . ASP B 1 265 ? -13.320 18.884 85.864 1.00 102.95 265 ASP B CA 1
ATOM 5545 C C . ASP B 1 265 ? -12.780 20.292 85.694 1.00 101.12 265 ASP B C 1
ATOM 5546 O O . ASP B 1 265 ? -11.673 20.479 85.183 1.00 102.75 265 ASP B O 1
ATOM 5551 N N . LEU B 1 266 ? -13.559 21.277 86.130 1.00 88.85 266 LEU B N 1
ATOM 5552 C CA . LEU B 1 266 ? -13.162 22.676 86.019 1.00 87.07 266 LEU B CA 1
ATOM 5553 C C . LEU B 1 266 ? -12.004 23.009 86.939 1.00 89.21 266 LEU B C 1
ATOM 5554 O O . LEU B 1 266 ? -11.211 23.890 86.641 1.00 88.09 266 LEU B O 1
ATOM 5559 N N . SER B 1 267 ? -11.902 22.301 88.053 1.00 103.27 267 SER B N 1
ATOM 5560 C CA . SER B 1 267 ? -10.820 22.564 88.991 1.00 106.24 267 SER B CA 1
ATOM 5561 C C . SER B 1 267 ? -9.475 22.034 88.494 1.00 109.93 267 SER B C 1
ATOM 5562 O O . SER B 1 267 ? -8.445 22.272 89.120 1.00 111.98 267 SER B O 1
ATOM 5565 N N . ARG B 1 268 ? -9.485 21.318 87.374 1.00 108.33 268 ARG B N 1
ATOM 5566 C CA . ARG B 1 268 ? -8.257 20.772 86.829 1.00 109.02 268 ARG B CA 1
ATOM 5567 C C . ARG B 1 268 ? -7.383 21.828 86.177 1.00 108.92 268 ARG B C 1
ATOM 5568 O O . ARG B 1 268 ? -6.313 22.150 86.696 1.00 110.04 268 ARG B O 1
ATOM 5576 N N . LEU B 1 269 ? -7.833 22.367 85.047 1.00 104.61 269 LEU B N 1
ATOM 5577 C CA . LEU B 1 269 ? -7.078 23.395 84.327 1.00 105.07 269 LEU B CA 1
ATOM 5578 C C . LEU B 1 269 ? -6.608 24.513 85.245 1.00 108.38 269 LEU B C 1
ATOM 5579 O O . LEU B 1 269 ? -7.401 25.149 85.939 1.00 107.89 269 LEU B O 1
ATOM 5584 N N . ASN B 1 270 ? -5.303 24.749 85.240 1.00 122.10 270 ASN B N 1
ATOM 5585 C CA . ASN B 1 270 ? -4.715 25.759 86.103 1.00 124.47 270 ASN B CA 1
ATOM 5586 C C . ASN B 1 270 ? -4.907 27.154 85.546 1.00 122.96 270 ASN B C 1
ATOM 5587 O O . ASN B 1 270 ? -4.141 27.591 84.692 1.00 125.48 270 ASN B O 1
ATOM 5592 N N . GLU B 1 271 ? -5.933 27.843 86.035 1.00 107.24 271 GLU B N 1
ATOM 5593 C CA . GLU B 1 271 ? -6.230 29.201 85.598 1.00 104.35 271 GLU B CA 1
ATOM 5594 C C . GLU B 1 271 ? -6.680 29.293 84.138 1.00 99.11 271 GLU B C 1
ATOM 5595 O O . GLU B 1 271 ? -7.009 30.377 83.655 1.00 97.65 271 GLU B O 1
ATOM 5601 N N . LYS B 1 272 ? -6.685 28.159 83.439 1.00 93.84 272 LYS B N 1
ATOM 5602 C CA . LYS B 1 272 ? -7.120 28.124 82.043 1.00 94.16 272 LYS B CA 1
ATOM 5603 C C . LYS B 1 272 ? -8.550 28.669 81.960 1.00 90.10 272 LYS B C 1
ATOM 5604 O O . LYS B 1 272 ? -9.410 28.309 82.769 1.00 86.92 272 LYS B O 1
ATOM 5610 N N . ILE B 1 273 ? -8.794 29.532 80.977 1.00 92.92 273 ILE B N 1
ATOM 5611 C CA . ILE B 1 273 ? -10.105 30.150 80.795 1.00 92.76 273 ILE B CA 1
ATOM 5612 C C . ILE B 1 273 ? -10.975 29.388 79.786 1.00 88.23 273 ILE B C 1
ATOM 5613 O O . ILE B 1 273 ? -12.179 29.634 79.676 1.00 88.60 273 ILE B O 1
ATOM 5618 N N . TYR B 1 274 ? -10.357 28.463 79.060 1.00 76.27 274 TYR B N 1
ATOM 5619 C CA . TYR B 1 274 ? -11.058 27.662 78.064 1.00 73.73 274 TYR B CA 1
ATOM 5620 C C . TYR B 1 274 ? -11.111 26.200 78.475 1.00 71.75 274 TYR B C 1
ATOM 5621 O O . TYR B 1 274 ? -10.328 25.754 79.309 1.00 69.64 274 TYR B O 1
ATOM 5630 N N . ILE B 1 275 ? -12.043 25.456 77.889 1.00 75.69 275 ILE B N 1
ATOM 5631 C CA . ILE B 1 275 ? -12.176 24.031 78.167 1.00 80.50 275 ILE B CA 1
ATOM 5632 C C . ILE B 1 275 ? -12.585 23.309 76.894 1.00 79.93 275 ILE B C 1
ATOM 5633 O O . ILE B 1 275 ? -13.578 23.669 76.271 1.00 76.58 275 ILE B O 1
ATOM 5638 N N . GLY B 1 276 ? -11.814 22.290 76.526 1.00 93.62 276 GLY B N 1
ATOM 5639 C CA . GLY B 1 276 ? -12.114 21.518 75.336 1.00 97.44 276 GLY B CA 1
ATOM 5640 C C . GLY B 1 276 ? -13.053 20.367 75.646 1.00 98.47 276 GLY B C 1
ATOM 5641 O O . GLY B 1 276 ? -14.245 20.471 75.390 1.00 100.70 276 GLY B O 1
ATOM 5642 N N . SER B 1 277 ? -12.530 19.274 76.199 1.00 92.24 277 SER B N 1
ATOM 5643 C CA . SER B 1 277 ? -13.360 18.115 76.535 1.00 93.27 277 SER B CA 1
ATOM 5644 C C . SER B 1 277 ? -13.429 17.914 78.030 1.00 90.96 277 SER B C 1
ATOM 5645 O O . SER B 1 277 ? -12.798 18.642 78.795 1.00 89.20 277 SER B O 1
ATOM 5648 N N . SER B 1 278 ? -14.192 16.905 78.431 1.00 92.19 278 SER B N 1
ATOM 5649 C CA . SER B 1 278 ? -14.356 16.559 79.834 1.00 93.27 278 SER B CA 1
ATOM 5650 C C . SER B 1 278 ? -13.805 15.148 80.079 1.00 96.21 278 SER B C 1
ATOM 5651 O O . SER B 1 278 ? -13.550 14.400 79.130 1.00 95.58 278 SER B O 1
ATOM 5654 N N . GLU B 1 279 ? -13.613 14.797 81.349 1.00 102.03 279 GLU B N 1
ATOM 5655 C CA . GLU B 1 279 ? -13.093 13.481 81.710 1.00 105.07 279 GLU B CA 1
ATOM 5656 C C . GLU B 1 279 ? -14.087 12.384 81.320 1.00 104.30 279 GLU B C 1
ATOM 5657 O O . GLU B 1 279 ? -13.774 11.517 80.509 1.00 104.78 279 GLU B O 1
ATOM 5663 N N . ARG B 1 280 ? -15.283 12.433 81.903 1.00 100.22 280 ARG B N 1
ATOM 5664 C CA . ARG B 1 280 ? -16.319 11.442 81.625 1.00 100.08 280 ARG B CA 1
ATOM 5665 C C . ARG B 1 280 ? -17.323 12.033 80.633 1.00 96.58 280 ARG B C 1
ATOM 5666 O O . ARG B 1 280 ? -17.637 13.216 80.707 1.00 97.60 280 ARG B O 1
ATOM 5674 N N . LYS B 1 281 ? -17.820 11.214 79.710 1.00 84.53 281 LYS B N 1
ATOM 5675 C CA . LYS B 1 281 ? -18.778 11.673 78.719 1.00 85.12 281 LYS B CA 1
ATOM 5676 C C . LYS B 1 281 ? -20.106 10.953 78.848 1.00 84.74 281 LYS B C 1
ATOM 5677 O O . LYS B 1 281 ? -20.218 9.996 79.610 1.00 81.20 281 LYS B O 1
ATOM 5683 N N . VAL B 1 282 ? -21.102 11.424 78.096 1.00 98.52 282 VAL B N 1
ATOM 5684 C CA . VAL B 1 282 ? -22.446 10.846 78.101 1.00 102.53 282 VAL B CA 1
ATOM 5685 C C . VAL B 1 282 ? -22.921 10.548 76.680 1.00 104.34 282 VAL B C 1
ATOM 5686 O O . VAL B 1 282 ? -22.316 10.994 75.706 1.00 104.16 282 VAL B O 1
ATOM 5690 N N . THR B 1 283 ? -24.018 9.806 76.571 1.00 107.00 283 THR B N 1
ATOM 5691 C CA . THR B 1 283 ? -24.562 9.431 75.273 1.00 109.54 283 THR B CA 1
ATOM 5692 C C . THR B 1 283 ? -25.808 10.228 74.919 1.00 107.90 283 THR B C 1
ATOM 5693 O O . THR B 1 283 ? -26.415 10.862 75.778 1.00 108.43 283 THR B O 1
ATOM 5697 N N . LYS B 1 284 ? -26.186 10.187 73.646 1.00 103.61 284 LYS B N 1
ATOM 5698 C CA . LYS B 1 284 ? -27.360 10.907 73.176 1.00 105.93 284 LYS B CA 1
ATOM 5699 C C . LYS B 1 284 ? -28.613 10.420 73.885 1.00 105.40 284 LYS B C 1
ATOM 5700 O O . LYS B 1 284 ? -29.528 11.198 74.160 1.00 102.12 284 LYS B O 1
ATOM 5706 N N . ILE B 1 285 ? -28.647 9.125 74.184 1.00 117.65 285 ILE B N 1
ATOM 5707 C CA . ILE B 1 285 ? -29.789 8.511 74.856 1.00 119.60 285 ILE B CA 1
ATOM 5708 C C . ILE B 1 285 ? -30.018 9.200 76.200 1.00 121.99 285 ILE B C 1
ATOM 5709 O O . ILE B 1 285 ? -31.157 9.413 76.612 1.00 121.57 285 ILE B O 1
ATOM 5714 N N . ALA B 1 286 ? -28.921 9.546 76.871 1.00 125.76 286 ALA B N 1
ATOM 5715 C CA . ALA B 1 286 ? -28.975 10.198 78.174 1.00 124.75 286 ALA B CA 1
ATOM 5716 C C . ALA B 1 286 ? -29.377 11.660 78.041 1.00 123.71 286 ALA B C 1
ATOM 5717 O O . ALA B 1 286 ? -29.981 12.236 78.948 1.00 127.35 286 ALA B O 1
ATOM 5719 N N . LEU B 1 287 ? -29.040 12.255 76.902 1.00 109.38 287 LEU B N 1
ATOM 5720 C CA . LEU B 1 287 ? -29.358 13.652 76.640 1.00 105.45 287 LEU B CA 1
ATOM 5721 C C . LEU B 1 287 ? -30.855 13.875 76.467 1.00 103.55 287 LEU B C 1
ATOM 5722 O O . LEU B 1 287 ? -31.416 14.837 76.997 1.00 103.02 287 LEU B O 1
ATOM 5727 N N . GLU B 1 288 ? -31.511 12.985 75.733 1.00 107.32 288 GLU B N 1
ATOM 5728 C CA . GLU B 1 288 ? -32.937 13.140 75.494 1.00 108.76 288 GLU B CA 1
ATOM 5729 C C . GLU B 1 288 ? -33.785 12.341 76.461 1.00 105.01 288 GLU B C 1
ATOM 5730 O O . GLU B 1 288 ? -34.983 12.191 76.252 1.00 103.70 288 GLU B O 1
ATOM 5736 N N . LYS B 1 289 ? -33.166 11.831 77.519 1.00 102.23 289 LYS B N 1
ATOM 5737 C CA . LYS B 1 289 ? -33.898 11.051 78.504 1.00 99.46 289 LYS B CA 1
ATOM 5738 C C . LYS B 1 289 ? -33.652 11.629 79.901 1.00 96.04 289 LYS B C 1
ATOM 5739 O O . LYS B 1 289 ? -34.361 11.307 80.860 1.00 96.64 289 LYS B O 1
ATOM 5745 N N . CYS B 1 290 ? -32.645 12.493 80.005 1.00 87.75 290 CYS B N 1
ATOM 5746 C CA . CYS B 1 290 ? -32.300 13.130 81.273 1.00 83.44 290 CYS B CA 1
ATOM 5747 C C . CYS B 1 290 ? -32.394 14.650 81.151 1.00 78.95 290 CYS B C 1
ATOM 5748 O O . CYS B 1 290 ? -32.450 15.191 80.047 1.00 77.92 290 CYS B O 1
ATOM 5751 N N . ASN B 1 291 ? -32.423 15.335 82.287 1.00 72.57 291 ASN B N 1
ATOM 5752 C CA . ASN B 1 291 ? -32.515 16.777 82.272 1.00 70.53 291 ASN B CA 1
ATOM 5753 C C . ASN B 1 291 ? -31.154 17.436 82.027 1.00 68.51 291 ASN B C 1
ATOM 5754 O O . ASN B 1 291 ? -30.639 18.158 82.878 1.00 68.04 291 ASN B O 1
ATOM 5759 N N . LEU B 1 292 ? -30.576 17.174 80.862 1.00 68.74 292 LEU B N 1
ATOM 5760 C CA . LEU B 1 292 ? -29.296 17.751 80.481 1.00 68.02 292 LEU B CA 1
ATOM 5761 C C . LEU B 1 292 ? -29.435 18.915 79.499 1.00 67.88 292 LEU B C 1
ATOM 5762 O O . LEU B 1 292 ? -30.334 18.942 78.653 1.00 67.41 292 LEU B O 1
ATOM 5767 N N . ASN B 1 293 ? -28.546 19.891 79.608 1.00 69.40 293 ASN B N 1
ATOM 5768 C CA . ASN B 1 293 ? -28.591 21.014 78.681 1.00 67.84 293 ASN B CA 1
ATOM 5769 C C . ASN B 1 293 ? -27.257 21.135 77.959 1.00 67.88 293 ASN B C 1
ATOM 5770 O O . ASN B 1 293 ? -26.213 21.374 78.575 1.00 66.71 293 ASN B O 1
ATOM 5775 N N . LEU B 1 294 ? -27.299 20.940 76.647 1.00 66.38 294 LEU B N 1
ATOM 5776 C CA . LEU B 1 294 ? -26.103 21.040 75.811 1.00 65.53 294 LEU B CA 1
ATOM 5777 C C . LEU B 1 294 ? -25.953 22.478 75.351 1.00 65.16 294 LEU B C 1
ATOM 5778 O O . LEU B 1 294 ? -26.613 22.905 74.408 1.00 66.40 294 LEU B O 1
ATOM 5783 N N . ILE B 1 295 ? -25.088 23.230 76.013 1.00 63.97 295 ILE B N 1
ATOM 5784 C CA . ILE B 1 295 ? -24.855 24.621 75.640 1.00 62.92 295 ILE B CA 1
ATOM 5785 C C . ILE B 1 295 ? -23.770 24.720 74.557 1.00 64.13 295 ILE B C 1
ATOM 5786 O O . ILE B 1 295 ? -22.772 24.015 74.604 1.00 64.01 295 ILE B O 1
ATOM 5791 N N . PRO B 1 296 ? -23.964 25.602 73.572 1.00 65.10 296 PRO B N 1
ATOM 5792 C CA . PRO B 1 296 ? -23.034 25.811 72.458 1.00 65.71 296 PRO B CA 1
ATOM 5793 C C . PRO B 1 296 ? -21.662 26.363 72.831 1.00 66.85 296 PRO B C 1
ATOM 5794 O O . PRO B 1 296 ? -21.484 26.980 73.883 1.00 65.00 296 PRO B O 1
ATOM 5798 N N . LYS B 1 297 ? -20.684 26.146 71.960 1.00 72.94 297 LYS B N 1
ATOM 5799 C CA . LYS B 1 297 ? -19.338 26.628 72.230 1.00 74.89 297 LYS B CA 1
ATOM 5800 C C . LYS B 1 297 ? -19.372 28.140 72.496 1.00 71.62 297 LYS B C 1
ATOM 5801 O O . LYS B 1 297 ? -20.268 28.836 72.030 1.00 72.19 297 LYS B O 1
ATOM 5807 N N . GLY B 1 298 ? -18.399 28.639 73.243 1.00 60.63 298 GLY B N 1
ATOM 5808 C CA . GLY B 1 298 ? -18.400 30.042 73.545 1.00 55.70 298 GLY B CA 1
ATOM 5809 C C . GLY B 1 298 ? -19.171 30.302 74.821 1.00 53.06 298 GLY B C 1
ATOM 5810 O O . GLY B 1 298 ? -19.018 31.340 75.457 1.00 52.72 298 GLY B O 1
ATOM 5811 N N . SER B 1 299 ? -19.993 29.354 75.228 1.00 54.13 299 SER B N 1
ATOM 5812 C CA . SER B 1 299 ? -20.752 29.548 76.437 1.00 54.53 299 SER B CA 1
ATOM 5813 C C . SER B 1 299 ? -19.879 29.491 77.676 1.00 54.88 299 SER B C 1
ATOM 5814 O O . SER B 1 299 ? -18.751 29.016 77.626 1.00 55.69 299 SER B O 1
ATOM 5817 N N . ILE B 1 300 ? -20.399 29.976 78.797 1.00 54.69 300 ILE B N 1
ATOM 5818 C CA . ILE B 1 300 ? -19.635 29.980 80.030 1.00 52.66 300 ILE B CA 1
ATOM 5819 C C . ILE B 1 300 ? -20.098 28.856 80.938 1.00 54.22 300 ILE B C 1
ATOM 5820 O O . ILE B 1 300 ? -21.288 28.526 80.991 1.00 53.92 300 ILE B O 1
ATOM 5825 N N . ILE B 1 301 ? -19.151 28.258 81.648 1.00 52.17 301 ILE B N 1
ATOM 5826 C CA . ILE B 1 301 ? -19.482 27.181 82.550 1.00 53.23 301 ILE B CA 1
ATOM 5827 C C . ILE B 1 301 ? -18.861 27.535 83.873 1.00 53.51 301 ILE B C 1
ATOM 5828 O O . ILE B 1 301 ? -17.697 27.933 83.946 1.00 55.13 301 ILE B O 1
ATOM 5833 N N . ILE B 1 302 ? -19.655 27.438 84.927 1.00 53.72 302 ILE B N 1
ATOM 5834 C CA . ILE B 1 302 ? -19.168 27.757 86.245 1.00 54.73 302 ILE B CA 1
ATOM 5835 C C . ILE B 1 302 ? -19.530 26.662 87.236 1.00 54.84 302 ILE B C 1
ATOM 5836 O O . ILE B 1 302 ? -20.559 26.006 87.107 1.00 54.80 302 ILE B O 1
ATOM 5841 N N . SER B 1 303 ? -18.663 26.468 88.225 1.00 57.67 303 SER B N 1
ATOM 5842 C CA . SER B 1 303 ? -18.892 25.451 89.236 1.00 59.53 303 SER B CA 1
ATOM 5843 C C . SER B 1 303 ? -19.714 25.990 90.385 1.00 61.39 303 SER B C 1
ATOM 5844 O O . SER B 1 303 ? -19.353 26.986 91.018 1.00 62.04 303 SER B O 1
ATOM 5847 N N . THR B 1 304 ? -20.838 25.335 90.646 1.00 64.07 304 THR B N 1
ATOM 5848 C CA . THR B 1 304 ? -21.700 25.726 91.755 1.00 68.57 304 THR B CA 1
ATOM 5849 C C . THR B 1 304 ? -21.787 24.671 92.867 1.00 74.82 304 THR B C 1
ATOM 5850 O O . THR B 1 304 ? -22.486 24.884 93.859 1.00 73.08 304 THR B O 1
ATOM 5854 N N . ARG B 1 305 ? -21.044 23.568 92.689 1.00 92.95 305 ARG B N 1
ATOM 5855 C CA . ARG B 1 305 ? -20.985 22.414 93.610 1.00 103.60 305 ARG B CA 1
ATOM 5856 C C . ARG B 1 305 ? -19.961 22.671 94.697 1.00 104.14 305 ARG B C 1
ATOM 5857 O O . ARG B 1 305 ? -19.566 23.810 94.897 1.00 102.42 305 ARG B O 1
ATOM 5865 N N . ALA B 1 306 ? -19.514 21.610 95.372 1.00 111.52 306 ALA B N 1
ATOM 5866 C CA . ALA B 1 306 ? -18.542 21.743 96.453 1.00 111.22 306 ALA B CA 1
ATOM 5867 C C . ALA B 1 306 ? -17.506 22.802 96.142 1.00 108.20 306 ALA B C 1
ATOM 5868 O O . ALA B 1 306 ? -17.377 23.787 96.870 1.00 113.41 306 ALA B O 1
ATOM 5870 N N . PRO B 1 307 ? -16.748 22.616 95.052 1.00 92.90 307 PRO B N 1
ATOM 5871 C CA . PRO B 1 307 ? -15.727 23.610 94.698 1.00 87.34 307 PRO B CA 1
ATOM 5872 C C . PRO B 1 307 ? -16.323 24.792 93.907 1.00 84.79 307 PRO B C 1
ATOM 5873 O O . PRO B 1 307 ? -16.233 24.833 92.685 1.00 86.95 307 PRO B O 1
ATOM 5877 N N . VAL B 1 308 ? -16.923 25.752 94.609 1.00 75.51 308 VAL B N 1
ATOM 5878 C CA . VAL B 1 308 ? -17.539 26.900 93.947 1.00 72.78 308 VAL B CA 1
ATOM 5879 C C . VAL B 1 308 ? -16.552 27.964 93.566 1.00 70.64 308 VAL B C 1
ATOM 5880 O O . VAL B 1 308 ? -15.720 28.356 94.380 1.00 70.88 308 VAL B O 1
ATOM 5884 N N . GLY B 1 309 ? -16.627 28.420 92.316 1.00 70.36 309 GLY B N 1
ATOM 5885 C CA . GLY B 1 309 ? -15.749 29.501 91.894 1.00 69.50 309 GLY B CA 1
ATOM 5886 C C . GLY B 1 309 ? -15.040 29.356 90.575 1.00 68.09 309 GLY B C 1
ATOM 5887 O O . GLY B 1 309 ? -14.589 30.347 89.997 1.00 67.00 309 GLY B O 1
ATOM 5888 N N . TYR B 1 310 ? -14.951 28.129 90.088 1.00 69.11 310 TYR B N 1
ATOM 5889 C CA . TYR B 1 310 ? -14.241 27.887 88.854 1.00 71.73 310 TYR B CA 1
ATOM 5890 C C . TYR B 1 310 ? -15.060 28.311 87.694 1.00 67.91 310 TYR B C 1
ATOM 5891 O O . TYR B 1 310 ? -16.242 27.996 87.627 1.00 68.85 310 TYR B O 1
ATOM 5900 N N . VAL B 1 311 ? -14.424 29.028 86.775 1.00 63.23 311 VAL B N 1
ATOM 5901 C CA . VAL B 1 311 ? -15.094 29.547 85.583 1.00 60.86 311 VAL B CA 1
ATOM 5902 C C . VAL B 1 311 ? -14.286 29.284 84.325 1.00 56.65 311 VAL B C 1
ATOM 5903 O O . VAL B 1 311 ? -13.080 29.487 84.305 1.00 57.28 311 VAL B O 1
ATOM 5907 N N . ALA B 1 312 ? -14.976 28.872 83.274 1.00 53.84 312 ALA B N 1
ATOM 5908 C CA . ALA B 1 312 ? -14.336 28.584 82.007 1.00 53.28 312 ALA B CA 1
ATOM 5909 C C . ALA B 1 312 ? -15.249 28.765 80.785 1.00 53.77 312 ALA B C 1
ATOM 5910 O O . ALA B 1 312 ? -16.477 28.689 80.904 1.00 51.22 312 ALA B O 1
ATOM 5912 N N . VAL B 1 313 ? -14.639 29.025 79.625 1.00 54.86 313 VAL B N 1
ATOM 5913 C CA . VAL B 1 313 ? -15.395 29.210 78.394 1.00 57.11 313 VAL B CA 1
ATOM 5914 C C . VAL B 1 313 ? -15.304 27.965 77.548 1.00 59.70 313 VAL B C 1
ATOM 5915 O O . VAL B 1 313 ? -14.225 27.426 77.327 1.00 60.72 313 VAL B O 1
ATOM 5919 N N . LEU B 1 314 ? -16.448 27.523 77.062 1.00 65.48 314 LEU B N 1
ATOM 5920 C CA . LEU B 1 314 ? -16.513 26.332 76.255 1.00 68.28 314 LEU B CA 1
ATOM 5921 C C . LEU B 1 314 ? -15.848 26.456 74.892 1.00 70.74 314 LEU B C 1
ATOM 5922 O O . LEU B 1 314 ? -16.050 27.429 74.163 1.00 72.02 314 LEU B O 1
ATOM 5927 N N . THR B 1 315 ? -15.052 25.448 74.556 1.00 71.34 315 THR B N 1
ATOM 5928 C CA . THR B 1 315 ? -14.365 25.382 73.279 1.00 71.16 315 THR B CA 1
ATOM 5929 C C . THR B 1 315 ? -15.227 24.574 72.331 1.00 70.14 315 THR B C 1
ATOM 5930 O O . THR B 1 315 ? -15.263 24.827 71.124 1.00 69.76 315 THR B O 1
ATOM 5934 N N . VAL B 1 316 ? -15.926 23.597 72.898 1.00 66.68 316 VAL B N 1
ATOM 5935 C CA . VAL B 1 316 ? -16.823 22.749 72.120 1.00 67.27 316 VAL B CA 1
ATOM 5936 C C . VAL B 1 316 ? -18.087 22.502 72.937 1.00 67.41 316 VAL B C 1
ATOM 5937 O O . VAL B 1 316 ? -18.028 22.425 74.164 1.00 66.10 316 VAL B O 1
ATOM 5941 N N . GLU B 1 317 ? -19.223 22.386 72.257 1.00 74.79 317 GLU B N 1
ATOM 5942 C CA . GLU B 1 317 ? -20.503 22.156 72.932 1.00 77.23 317 GLU B CA 1
ATOM 5943 C C . GLU B 1 317 ? -20.362 21.059 73.991 1.00 76.96 317 GLU B C 1
ATOM 5944 O O . GLU B 1 317 ? -19.485 20.201 73.883 1.00 78.65 317 GLU B O 1
ATOM 5950 N N . SER B 1 318 ? -21.205 21.095 75.021 1.00 69.72 318 SER B N 1
ATOM 5951 C CA . SER B 1 318 ? -21.159 20.081 76.065 1.00 67.86 318 SER B CA 1
ATOM 5952 C C . SER B 1 318 ? -22.201 20.300 77.139 1.00 65.85 318 SER B C 1
ATOM 5953 O O . SER B 1 318 ? -22.734 21.395 77.296 1.00 66.03 318 SER B O 1
ATOM 5956 N N . THR B 1 319 ? -22.487 19.240 77.881 1.00 65.88 319 THR B N 1
ATOM 5957 C CA . THR B 1 319 ? -23.446 19.309 78.966 1.00 64.40 319 THR B CA 1
ATOM 5958 C C . THR B 1 319 ? -22.655 19.308 80.251 1.00 62.49 319 THR B C 1
ATOM 5959 O O . THR B 1 319 ? -21.427 19.379 80.220 1.00 63.95 319 THR B O 1
ATOM 5963 N N . PHE B 1 320 ? -23.347 19.204 81.377 1.00 58.22 320 PHE B N 1
ATOM 5964 C CA . PHE B 1 320 ? -22.679 19.242 82.664 1.00 57.39 320 PHE B CA 1
ATOM 5965 C C . PHE B 1 320 ? -23.572 18.660 83.762 1.00 58.86 320 PHE B C 1
ATOM 5966 O O . PHE B 1 320 ? -24.754 18.427 83.529 1.00 59.39 320 PHE B O 1
ATOM 5974 N N . ASN B 1 321 ? -23.017 18.438 84.953 1.00 59.02 321 ASN B N 1
ATOM 5975 C CA . ASN B 1 321 ? -23.789 17.858 86.041 1.00 63.44 321 ASN B CA 1
ATOM 5976 C C . ASN B 1 321 ? -24.528 18.867 86.916 1.00 64.07 321 ASN B C 1
ATOM 5977 O O . ASN B 1 321 ? -24.537 20.063 86.639 1.00 63.74 321 ASN B O 1
ATOM 5982 N N . GLN B 1 322 ? -25.143 18.364 87.985 1.00 69.67 322 GLN B N 1
ATOM 5983 C CA . GLN B 1 322 ? -25.893 19.183 88.942 1.00 73.45 322 GLN B CA 1
ATOM 5984 C C . GLN B 1 322 ? -24.997 20.184 89.670 1.00 70.87 322 GLN B C 1
ATOM 5985 O O . GLN B 1 322 ? -25.466 21.159 90.276 1.00 68.68 322 GLN B O 1
ATOM 5991 N N . GLY B 1 323 ? -23.695 19.938 89.611 1.00 70.36 323 GLY B N 1
ATOM 5992 C CA . GLY B 1 323 ? -22.762 20.815 90.309 1.00 70.59 323 GLY B CA 1
ATOM 5993 C C . GLY B 1 323 ? -22.229 21.979 89.497 1.00 68.71 323 GLY B C 1
ATOM 5994 O O . GLY B 1 323 ? -21.328 22.675 89.947 1.00 66.83 323 GLY B O 1
ATOM 5995 N N . CYS B 1 324 ? -22.799 22.174 88.308 1.00 69.93 324 CYS B N 1
ATOM 5996 C CA . CYS B 1 324 ? -22.402 23.239 87.400 1.00 67.96 324 CYS B CA 1
ATOM 5997 C C . CYS B 1 324 ? -23.604 23.960 86.807 1.00 67.04 324 CYS B C 1
ATOM 5998 O O . CYS B 1 324 ? -24.700 23.408 86.712 1.00 66.51 324 CYS B O 1
ATOM 6001 N N . LYS B 1 325 ? -23.379 25.204 86.400 1.00 61.77 325 LYS B N 1
ATOM 6002 C CA . LYS B 1 325 ? -24.412 26.013 85.765 1.00 60.31 325 LYS B CA 1
ATOM 6003 C C . LYS B 1 325 ? -23.797 26.567 84.513 1.00 57.64 325 LYS B C 1
ATOM 6004 O O . LYS B 1 325 ? -22.610 26.890 84.484 1.00 55.10 325 LYS B O 1
ATOM 6010 N N . GLY B 1 326 ? -24.612 26.692 83.482 1.00 58.88 326 GLY B N 1
ATOM 6011 C CA . GLY B 1 326 ? -24.113 27.225 82.233 1.00 58.31 326 GLY B CA 1
ATOM 6012 C C . GLY B 1 326 ? -24.718 28.584 81.913 1.00 57.03 326 GLY B C 1
ATOM 6013 O O . GLY B 1 326 ? -25.886 28.850 82.210 1.00 56.96 326 GLY B O 1
ATOM 6014 N N . LEU B 1 327 ? -23.902 29.451 81.324 1.00 51.63 327 LEU B N 1
ATOM 6015 C CA . LEU B 1 327 ? -24.348 30.768 80.948 1.00 50.78 327 LEU B CA 1
ATOM 6016 C C . LEU B 1 327 ? -24.349 30.938 79.442 1.00 51.72 327 LEU B C 1
ATOM 6017 O O . LEU B 1 327 ? -23.296 31.037 78.824 1.00 50.79 327 LEU B O 1
ATOM 6022 N N . PHE B 1 328 ? -25.538 30.972 78.853 1.00 57.15 328 PHE B N 1
ATOM 6023 C CA . PHE B 1 328 ? -25.682 31.163 77.412 1.00 62.63 328 PHE B CA 1
ATOM 6024 C C . PHE B 1 328 ? -26.151 32.617 77.145 1.00 57.95 328 PHE B C 1
ATOM 6025 O O . PHE B 1 328 ? -27.193 33.038 77.617 1.00 52.78 328 PHE B O 1
ATOM 6033 N N . GLN B 1 329 ? -25.392 33.394 76.390 1.00 54.93 329 GLN B N 1
ATOM 6034 C CA . GLN B 1 329 ? -25.851 34.746 76.145 1.00 58.25 329 GLN B CA 1
ATOM 6035 C C . GLN B 1 329 ? -27.159 34.824 75.328 1.00 53.78 329 GLN B C 1
ATOM 6036 O O . GLN B 1 329 ? -27.343 34.084 74.367 1.00 51.57 329 GLN B O 1
ATOM 6042 N N . LYS B 1 330 ? -28.060 35.727 75.721 1.00 51.08 330 LYS B N 1
ATOM 6043 C CA . LYS B 1 330 ? -29.343 35.903 75.026 1.00 52.16 330 LYS B CA 1
ATOM 6044 C C . LYS B 1 330 ? -29.131 36.375 73.606 1.00 53.43 330 LYS B C 1
ATOM 6045 O O . LYS B 1 330 ? -30.013 36.247 72.773 1.00 52.48 330 LYS B O 1
ATOM 6051 N N . ASN B 1 331 ? -27.950 36.928 73.355 1.00 57.21 331 ASN B N 1
ATOM 6052 C CA . ASN B 1 331 ? -27.541 37.399 72.033 1.00 63.00 331 ASN B CA 1
ATOM 6053 C C . ASN B 1 331 ? -26.019 37.543 71.999 1.00 64.63 331 ASN B C 1
ATOM 6054 O O . ASN B 1 331 ? -25.477 38.453 72.635 1.00 62.63 331 ASN B O 1
ATOM 6059 N N . ASN B 1 332 ? -25.322 36.661 71.281 1.00 81.69 332 ASN B N 1
ATOM 6060 C CA . ASN B 1 332 ? -23.845 36.714 71.201 1.00 87.38 332 ASN B CA 1
ATOM 6061 C C . ASN B 1 332 ? -23.331 37.769 70.236 1.00 87.78 332 ASN B C 1
ATOM 6062 O O . ASN B 1 332 ? -22.551 37.476 69.327 1.00 91.45 332 ASN B O 1
ATOM 6067 N N . ASP B 1 333 ? -23.767 39.002 70.454 1.00 79.74 333 ASP B N 1
ATOM 6068 C CA . ASP B 1 333 ? -23.383 40.127 69.619 1.00 76.53 333 ASP B CA 1
ATOM 6069 C C . ASP B 1 333 ? -23.306 41.365 70.495 1.00 72.67 333 ASP B C 1
ATOM 6070 O O . ASP B 1 333 ? -22.928 42.452 70.052 1.00 74.06 333 ASP B O 1
ATOM 6075 N N . SER B 1 334 ? -23.664 41.192 71.754 1.00 63.57 334 SER B N 1
ATOM 6076 C CA . SER B 1 334 ? -23.630 42.292 72.676 1.00 59.12 334 SER B CA 1
ATOM 6077 C C . SER B 1 334 ? -22.746 41.914 73.861 1.00 55.11 334 SER B C 1
ATOM 6078 O O . SER B 1 334 ? -22.556 42.683 74.808 1.00 54.67 334 SER B O 1
ATOM 6081 N N . VAL B 1 335 ? -22.179 40.728 73.795 1.00 53.07 335 VAL B N 1
ATOM 6082 C CA . VAL B 1 335 ? -21.350 40.281 74.875 1.00 52.48 335 VAL B CA 1
ATOM 6083 C C . VAL B 1 335 ? -20.135 39.492 74.441 1.00 49.54 335 VAL B C 1
ATOM 6084 O O . VAL B 1 335 ? -20.171 38.807 73.420 1.00 49.63 335 VAL B O 1
ATOM 6088 N N . ASN B 1 336 ? -19.050 39.624 75.202 1.00 45.12 336 ASN B N 1
ATOM 6089 C CA . ASN B 1 336 ? -17.830 38.845 74.950 1.00 41.67 336 ASN B CA 1
ATOM 6090 C C . ASN B 1 336 ? -17.735 37.826 76.102 1.00 40.00 336 ASN B C 1
ATOM 6091 O O . ASN B 1 336 ? -17.502 38.184 77.233 1.00 36.22 336 ASN B O 1
ATOM 6096 N N . THR B 1 337 ? -17.891 36.545 75.819 1.00 40.30 337 THR B N 1
ATOM 6097 C CA . THR B 1 337 ? -17.900 35.584 76.909 1.00 43.67 337 THR B CA 1
ATOM 6098 C C . THR B 1 337 ? -16.619 35.539 77.728 1.00 42.13 337 THR B C 1
ATOM 6099 O O . THR B 1 337 ? -16.655 35.355 78.965 1.00 38.24 337 THR B O 1
ATOM 6103 N N . GLU B 1 338 ? -15.488 35.716 77.044 1.00 44.64 338 GLU B N 1
ATOM 6104 C CA . GLU B 1 338 ? -14.180 35.711 77.677 1.00 46.38 338 GLU B CA 1
ATOM 6105 C C . GLU B 1 338 ? -14.119 36.749 78.771 1.00 43.58 338 GLU B C 1
ATOM 6106 O O . GLU B 1 338 ? -13.635 36.477 79.858 1.00 42.38 338 GLU B O 1
ATOM 6112 N N . PHE B 1 339 ? -14.601 37.948 78.462 1.00 40.11 339 PHE B N 1
ATOM 6113 C CA . PHE B 1 339 ? -14.635 39.057 79.405 1.00 39.93 339 PHE B CA 1
ATOM 6114 C C . PHE B 1 339 ? -15.438 38.688 80.629 1.00 41.26 339 PHE B C 1
ATOM 6115 O O . PHE B 1 339 ? -15.033 38.984 81.750 1.00 40.06 339 PHE B O 1
ATOM 6123 N N . TYR B 1 340 ? -16.588 38.052 80.431 1.00 42.29 340 TYR B N 1
ATOM 6124 C CA . TYR B 1 340 ? -17.389 37.701 81.581 1.00 42.92 340 TYR B CA 1
ATOM 6125 C C . TYR B 1 340 ? -16.812 36.505 82.309 1.00 41.60 340 TYR B C 1
ATOM 6126 O O . TYR B 1 340 ? -17.034 36.319 83.492 1.00 41.24 340 TYR B O 1
ATOM 6135 N N . ALA B 1 341 ? -16.031 35.708 81.609 1.00 42.36 341 ALA B N 1
ATOM 6136 C CA . ALA B 1 341 ? -15.430 34.534 82.231 1.00 44.52 341 ALA B CA 1
ATOM 6137 C C . ALA B 1 341 ? -14.395 35.127 83.223 1.00 45.01 341 ALA B C 1
ATOM 6138 O O . ALA B 1 341 ? -14.325 34.760 84.404 1.00 42.78 341 ALA B O 1
ATOM 6140 N N . TYR B 1 342 ? -13.631 36.091 82.735 1.00 42.69 342 TYR B N 1
ATOM 6141 C CA . TYR B 1 342 ? -12.671 36.747 83.571 1.00 44.37 342 TYR B CA 1
ATOM 6142 C C . TYR B 1 342 ? -13.340 37.493 84.750 1.00 46.26 342 TYR B C 1
ATOM 6143 O O . TYR B 1 342 ? -12.894 37.384 85.905 1.00 42.86 342 TYR B O 1
ATOM 6152 N N . TYR B 1 343 ? -14.421 38.223 84.473 1.00 47.56 343 TYR B N 1
ATOM 6153 C CA . TYR B 1 343 ? -15.062 38.997 85.510 1.00 48.25 343 TYR B CA 1
ATOM 6154 C C . TYR B 1 343 ? -15.545 38.116 86.662 1.00 50.27 343 TYR B C 1
ATOM 6155 O O . TYR B 1 343 ? -15.422 38.474 87.854 1.00 48.57 343 TYR B O 1
ATOM 6164 N N . LEU B 1 344 ? -16.063 36.955 86.285 1.00 50.63 344 LEU B N 1
ATOM 6165 C CA . LEU B 1 344 ? -16.585 36.014 87.257 1.00 54.58 344 LEU B CA 1
ATOM 6166 C C . LEU B 1 344 ? -15.437 35.399 88.077 1.00 55.60 344 LEU B C 1
ATOM 6167 O O . LEU B 1 344 ? -15.549 35.302 89.288 1.00 55.19 344 LEU B O 1
ATOM 6172 N N . LYS B 1 345 ? -14.332 35.041 87.423 1.00 55.37 345 LYS B N 1
ATOM 6173 C CA . LYS B 1 345 ? -13.208 34.497 88.150 1.00 58.56 345 LYS B CA 1
ATOM 6174 C C . LYS B 1 345 ? -12.704 35.549 89.136 1.00 56.21 345 LYS B C 1
ATOM 6175 O O . LYS B 1 345 ? -12.238 35.238 90.235 1.00 57.37 345 LYS B O 1
ATOM 6181 N N . PHE B 1 346 ? -12.802 36.804 88.730 1.00 51.37 346 PHE B N 1
ATOM 6182 C CA . PHE B 1 346 ? -12.371 37.910 89.563 1.00 51.02 346 PHE B CA 1
ATOM 6183 C C . PHE B 1 346 ? -13.248 38.074 90.807 1.00 52.27 346 PHE B C 1
ATOM 6184 O O . PHE B 1 346 ? -12.806 38.603 91.850 1.00 52.52 346 PHE B O 1
ATOM 6192 N N . LYS B 1 347 ? -14.496 37.644 90.683 1.00 52.04 347 LYS B N 1
ATOM 6193 C CA . LYS B 1 347 ? -15.472 37.712 91.750 1.00 54.04 347 LYS B CA 1
ATOM 6194 C C . LYS B 1 347 ? -15.752 36.337 92.362 1.00 55.12 347 LYS B C 1
ATOM 6195 O O . LYS B 1 347 ? -16.850 36.092 92.861 1.00 55.96 347 LYS B O 1
ATOM 6201 N N . LYS B 1 348 ? -14.774 35.441 92.314 1.00 56.67 348 LYS B N 1
ATOM 6202 C CA . LYS B 1 348 ? -14.896 34.085 92.880 1.00 58.11 348 LYS B CA 1
ATOM 6203 C C . LYS B 1 348 ? -15.236 34.159 94.389 1.00 59.00 348 LYS B C 1
ATOM 6204 O O . LYS B 1 348 ? -16.104 33.432 94.891 1.00 55.58 348 LYS B O 1
ATOM 6210 N N . ASN B 1 349 ? -14.529 35.038 95.095 1.00 59.59 349 ASN B N 1
ATOM 6211 C CA . ASN B 1 349 ? -14.753 35.210 96.503 1.00 62.02 349 ASN B CA 1
ATOM 6212 C C . ASN B 1 349 ? -16.219 35.588 96.782 1.00 61.41 349 ASN B C 1
ATOM 6213 O O . ASN B 1 349 ? -16.815 35.075 97.726 1.00 60.17 349 ASN B O 1
ATOM 6218 N N . LEU B 1 350 ? -16.810 36.462 95.964 1.00 62.39 350 LEU B N 1
ATOM 6219 C CA . LEU B 1 350 ? -18.194 36.834 96.215 1.00 62.62 350 LEU B CA 1
ATOM 6220 C C . LEU B 1 350 ? -19.105 35.655 95.949 1.00 62.46 350 LEU B C 1
ATOM 6221 O O . LEU B 1 350 ? -20.081 35.451 96.661 1.00 63.03 350 LEU B O 1
ATOM 6226 N N . LEU B 1 351 ? -18.793 34.862 94.938 1.00 59.68 351 LEU B N 1
ATOM 6227 C CA . LEU B 1 351 ? -19.639 33.726 94.635 1.00 60.02 351 LEU B CA 1
ATOM 6228 C C . LEU B 1 351 ? -19.542 32.688 95.748 1.00 62.28 351 LEU B C 1
ATOM 6229 O O . LEU B 1 351 ? -20.533 32.013 96.064 1.00 60.79 351 LEU B O 1
ATOM 6234 N N . GLU B 1 352 ? -18.356 32.565 96.348 1.00 67.86 352 GLU B N 1
ATOM 6235 C CA . GLU B 1 352 ? -18.137 31.606 97.441 1.00 71.27 352 GLU B CA 1
ATOM 6236 C C . GLU B 1 352 ? -19.021 31.964 98.620 1.00 71.87 352 GLU B C 1
ATOM 6237 O O . GLU B 1 352 ? -19.706 31.116 99.181 1.00 69.99 352 GLU B O 1
ATOM 6243 N N . ASN B 1 353 ? -18.989 33.235 98.987 1.00 73.39 353 ASN B N 1
ATOM 6244 C CA . ASN B 1 353 ? -19.797 33.726 100.081 1.00 76.14 353 ASN B CA 1
ATOM 6245 C C . ASN B 1 353 ? -21.275 33.447 99.836 1.00 76.44 353 ASN B C 1
ATOM 6246 O O . ASN B 1 353 ? -21.922 32.773 100.631 1.00 76.91 353 ASN B O 1
ATOM 6251 N N . LEU B 1 354 ? -21.814 33.958 98.736 1.00 75.46 354 LEU B N 1
ATOM 6252 C CA . LEU B 1 354 ? -23.221 33.730 98.422 1.00 76.23 354 LEU B CA 1
ATOM 6253 C C . LEU B 1 354 ? -23.643 32.263 98.577 1.00 76.97 354 LEU B C 1
ATOM 6254 O O . LEU B 1 354 ? -24.758 31.980 99.025 1.00 77.78 354 LEU B O 1
ATOM 6259 N N . SER B 1 355 ? -22.756 31.347 98.184 1.00 73.78 355 SER B N 1
ATOM 6260 C CA . SER B 1 355 ? -23.018 29.918 98.274 1.00 75.18 355 SER B CA 1
ATOM 6261 C C . SER B 1 355 ? -22.798 29.450 99.700 1.00 77.96 355 SER B C 1
ATOM 6262 O O . SER B 1 355 ? -23.229 28.361 100.077 1.00 76.70 355 SER B O 1
ATOM 6265 N N . GLY B 1 356 ? -22.110 30.277 100.480 1.00 88.04 356 GLY B N 1
ATOM 6266 C CA . GLY B 1 356 ? -21.834 29.954 101.868 1.00 93.49 356 GLY B CA 1
ATOM 6267 C C . GLY B 1 356 ? -23.080 29.886 102.735 1.00 97.48 356 GLY B C 1
ATOM 6268 O O . GLY B 1 356 ? -24.196 30.150 102.278 1.00 96.33 356 GLY B O 1
ATOM 6269 N N . GLY B 1 357 ? -22.885 29.527 103.999 1.00 106.38 357 GLY B N 1
ATOM 6270 C CA . GLY B 1 357 ? -24.003 29.421 104.918 1.00 109.91 357 GLY B CA 1
ATOM 6271 C C . GLY B 1 357 ? -23.875 28.208 105.820 1.00 110.89 357 GLY B C 1
ATOM 6272 O O . GLY B 1 357 ? -23.777 28.341 107.039 1.00 110.94 357 GLY B O 1
ATOM 6273 N N . SER B 1 358 ? -23.876 27.022 105.217 1.00 107.23 358 SER B N 1
ATOM 6274 C CA . SER B 1 358 ? -23.753 25.781 105.966 1.00 106.46 358 SER B CA 1
ATOM 6275 C C . SER B 1 358 ? -22.633 24.917 105.374 1.00 106.66 358 SER B C 1
ATOM 6276 O O . SER B 1 358 ? -21.793 25.416 104.621 1.00 107.57 358 SER B O 1
ATOM 6279 N N . THR B 1 359 ? -22.627 23.630 105.721 1.00 103.86 359 THR B N 1
ATOM 6280 C CA . THR B 1 359 ? -21.621 22.681 105.235 1.00 104.89 359 THR B CA 1
ATOM 6281 C C . THR B 1 359 ? -21.784 22.405 103.740 1.00 104.21 359 THR B C 1
ATOM 6282 O O . THR B 1 359 ? -20.802 22.150 103.040 1.00 102.33 359 THR B O 1
ATOM 6286 N N . PHE B 1 360 ? -23.024 22.453 103.259 1.00 111.34 360 PHE B N 1
ATOM 6287 C CA . PHE B 1 360 ? -23.305 22.216 101.846 1.00 110.91 360 PHE B CA 1
ATOM 6288 C C . PHE B 1 360 ? -23.367 23.534 101.058 1.00 111.86 360 PHE B C 1
ATOM 6289 O O . PHE B 1 360 ? -24.439 24.116 100.872 1.00 113.23 360 PHE B O 1
ATOM 6297 N N . LYS B 1 361 ? -22.208 23.988 100.594 1.00 106.93 361 LYS B N 1
ATOM 6298 C CA . LYS B 1 361 ? -22.117 25.225 99.837 1.00 104.40 361 LYS B CA 1
ATOM 6299 C C . LYS B 1 361 ? -22.557 25.007 98.399 1.00 101.13 361 LYS B C 1
ATOM 6300 O O . LYS B 1 361 ? -22.018 24.138 97.717 1.00 102.56 361 LYS B O 1
ATOM 6306 N N . GLU B 1 362 ? -23.541 25.784 97.948 1.00 90.91 362 GLU B N 1
ATOM 6307 C CA . GLU B 1 362 ? -24.033 25.681 96.577 1.00 87.07 362 GLU B CA 1
ATOM 6308 C C . GLU B 1 362 ? -24.583 27.011 96.078 1.00 83.40 362 GLU B C 1
ATOM 6309 O O . GLU B 1 362 ? -25.267 27.734 96.803 1.00 82.78 362 GLU B O 1
ATOM 6315 N N . LEU B 1 363 ? -24.276 27.341 94.831 1.00 78.93 363 LEU B N 1
ATOM 6316 C CA . LEU B 1 363 ? -24.763 28.585 94.259 1.00 72.82 363 LEU B CA 1
ATOM 6317 C C . LEU B 1 363 ? -26.020 28.251 93.490 1.00 69.63 363 LEU B C 1
ATOM 6318 O O . LEU B 1 363 ? -25.943 27.677 92.402 1.00 69.88 363 LEU B O 1
ATOM 6323 N N . SER B 1 364 ? -27.180 28.585 94.059 1.00 62.89 364 SER B N 1
ATOM 6324 C CA . SER B 1 364 ? -28.495 28.333 93.410 1.00 60.55 364 SER B CA 1
ATOM 6325 C C . SER B 1 364 ? -28.662 29.063 92.076 1.00 60.06 364 SER B C 1
ATOM 6326 O O . SER B 1 364 ? -27.961 30.028 91.788 1.00 59.29 364 SER B O 1
ATOM 6329 N N . LYS B 1 365 ? -29.626 28.627 91.279 1.00 62.50 365 LYS B N 1
ATOM 6330 C CA . LYS B 1 365 ? -29.869 29.273 89.995 1.00 64.25 365 LYS B CA 1
ATOM 6331 C C . LYS B 1 365 ? -30.268 30.752 90.142 1.00 64.41 365 LYS B C 1
ATOM 6332 O O . LYS B 1 365 ? -29.812 31.604 89.386 1.00 63.69 365 LYS B O 1
ATOM 6338 N N . SER B 1 366 ? -31.109 31.049 91.121 1.00 67.57 366 SER B N 1
ATOM 6339 C CA . SER B 1 366 ? -31.553 32.407 91.331 1.00 67.41 366 SER B CA 1
ATOM 6340 C C . SER B 1 366 ? -30.394 33.280 91.808 1.00 66.50 366 SER B C 1
ATOM 6341 O O . SER B 1 366 ? -30.290 34.454 91.451 1.00 67.85 366 SER B O 1
ATOM 6344 N N . MET B 1 367 ? -29.518 32.699 92.612 1.00 60.04 367 MET B N 1
ATOM 6345 C CA . MET B 1 367 ? -28.345 33.417 93.106 1.00 59.14 367 MET B CA 1
ATOM 6346 C C . MET B 1 367 ? -27.420 33.858 91.935 1.00 57.61 367 MET B C 1
ATOM 6347 O O . MET B 1 367 ? -26.914 34.972 91.910 1.00 58.11 367 MET B O 1
ATOM 6352 N N . LEU B 1 368 ? -27.214 32.969 90.977 1.00 56.18 368 LEU B N 1
ATOM 6353 C CA . LEU B 1 368 ? -26.363 33.257 89.864 1.00 55.94 368 LEU B CA 1
ATOM 6354 C C . LEU B 1 368 ? -26.965 34.311 88.941 1.00 55.72 368 LEU B C 1
ATOM 6355 O O . LEU B 1 368 ? -26.316 35.313 88.567 1.00 54.36 368 LEU B O 1
ATOM 6360 N N . GLU B 1 369 ? -28.226 34.116 88.586 1.00 56.17 369 GLU B N 1
ATOM 6361 C CA . GLU B 1 369 ? -28.852 35.061 87.672 1.00 56.77 369 GLU B CA 1
ATOM 6362 C C . GLU B 1 369 ? -29.097 36.457 88.228 1.00 53.12 369 GLU B C 1
ATOM 6363 O O . GLU B 1 369 ? -29.242 37.393 87.447 1.00 52.12 369 GLU B O 1
ATOM 6369 N N . ASN B 1 370 ? -29.110 36.586 89.560 1.00 47.96 370 ASN B N 1
ATOM 6370 C CA . ASN B 1 370 ? -29.322 37.871 90.240 1.00 47.16 370 ASN B CA 1
ATOM 6371 C C . ASN B 1 370 ? -27.983 38.573 90.528 1.00 45.49 370 ASN B C 1
ATOM 6372 O O . ASN B 1 370 ? -27.953 39.698 91.038 1.00 44.33 370 ASN B O 1
ATOM 6377 N N . PHE B 1 371 ? -26.871 37.904 90.250 1.00 45.20 371 PHE B N 1
ATOM 6378 C CA . PHE B 1 371 ? -25.570 38.500 90.501 1.00 43.82 371 PHE B CA 1
ATOM 6379 C C . PHE B 1 371 ? -25.388 39.716 89.554 1.00 45.29 371 PHE B C 1
ATOM 6380 O O . PHE B 1 371 ? -25.722 39.643 88.367 1.00 42.34 371 PHE B O 1
ATOM 6388 N N . LYS B 1 372 ? -24.894 40.820 90.118 1.00 46.31 372 LYS B N 1
ATOM 6389 C CA . LYS B 1 372 ? -24.690 42.067 89.404 1.00 49.86 372 LYS B CA 1
ATOM 6390 C C . LYS B 1 372 ? -23.414 42.022 88.581 1.00 51.65 372 LYS B C 1
ATOM 6391 O O . LYS B 1 372 ? -22.372 41.572 89.059 1.00 53.09 372 LYS B O 1
ATOM 6397 N N . ILE B 1 373 ? -23.493 42.514 87.350 1.00 51.76 373 ILE B N 1
ATOM 6398 C CA . ILE B 1 373 ? -22.356 42.527 86.452 1.00 51.77 373 ILE B CA 1
ATOM 6399 C C . ILE B 1 373 ? -22.343 43.784 85.563 1.00 51.29 373 ILE B C 1
ATOM 6400 O O . ILE B 1 373 ? -23.382 44.369 85.246 1.00 51.45 373 ILE B O 1
ATOM 6405 N N . PRO B 1 374 ? -21.146 44.224 85.168 1.00 49.64 374 PRO B N 1
ATOM 6406 C CA . PRO B 1 374 ? -20.917 45.401 84.313 1.00 48.59 374 PRO B CA 1
ATOM 6407 C C . PRO B 1 374 ? -21.296 45.102 82.866 1.00 47.15 374 PRO B C 1
ATOM 6408 O O . PRO B 1 374 ? -21.190 43.968 82.413 1.00 48.25 374 PRO B O 1
ATOM 6412 N N . LEU B 1 375 ? -21.709 46.117 82.131 1.00 50.44 375 LEU B N 1
ATOM 6413 C CA . LEU B 1 375 ? -22.069 45.916 80.744 1.00 51.15 375 LEU B CA 1
ATOM 6414 C C . LEU B 1 375 ? -21.389 47.019 79.942 1.00 50.72 375 LEU B C 1
ATOM 6415 O O . LEU B 1 375 ? -22.034 47.949 79.514 1.00 54.53 375 LEU B O 1
ATOM 6420 N N . PRO B 1 376 ? -20.053 46.932 79.789 1.00 45.91 376 PRO B N 1
ATOM 6421 C CA . PRO B 1 376 ? -19.217 47.887 79.039 1.00 42.63 376 PRO B CA 1
ATOM 6422 C C . PRO B 1 376 ? -19.608 47.740 77.581 1.00 39.20 376 PRO B C 1
ATOM 6423 O O . PRO B 1 376 ? -20.162 46.731 77.210 1.00 39.15 376 PRO B O 1
ATOM 6427 N N . PRO B 1 377 ? -19.292 48.736 76.747 1.00 39.85 377 PRO B N 1
ATOM 6428 C CA . PRO B 1 377 ? -19.608 48.621 75.322 1.00 40.93 377 PRO B CA 1
ATOM 6429 C C . PRO B 1 377 ? -18.811 47.394 74.831 1.00 44.42 377 PRO B C 1
ATOM 6430 O O . PRO B 1 377 ? -17.746 47.091 75.368 1.00 44.85 377 PRO B O 1
ATOM 6434 N N . LEU B 1 378 ? -19.344 46.698 73.832 1.00 45.78 378 LEU B N 1
ATOM 6435 C CA . LEU B 1 378 ? -18.723 45.510 73.308 1.00 45.96 378 LEU B CA 1
ATOM 6436 C C . LEU B 1 378 ? -17.220 45.624 73.033 1.00 48.04 378 LEU B C 1
ATOM 6437 O O . LEU B 1 378 ? -16.421 44.761 73.437 1.00 48.63 378 LEU B O 1
ATOM 6442 N N . GLU B 1 379 ? -16.825 46.680 72.339 1.00 46.72 379 GLU B N 1
ATOM 6443 C CA . GLU B 1 379 ? -15.430 46.866 71.998 1.00 48.43 379 GLU B CA 1
ATOM 6444 C C . GLU B 1 379 ? -14.489 46.904 73.214 1.00 46.56 379 GLU B C 1
ATOM 6445 O O . GLU B 1 379 ? -13.370 46.370 73.154 1.00 42.25 379 GLU B O 1
ATOM 6451 N N . GLU B 1 380 ? -14.930 47.521 74.308 1.00 39.58 380 GLU B N 1
ATOM 6452 C CA . GLU B 1 380 ? -14.089 47.539 75.473 1.00 41.39 380 GLU B CA 1
ATOM 6453 C C . GLU B 1 380 ? -14.047 46.131 76.091 1.00 40.07 380 GLU B C 1
ATOM 6454 O O . GLU B 1 380 ? -13.030 45.723 76.591 1.00 38.71 380 GLU B O 1
ATOM 6460 N N . GLN B 1 381 ? -15.137 45.371 76.019 1.00 44.88 381 GLN B N 1
ATOM 6461 C CA . GLN B 1 381 ? -15.107 44.020 76.598 1.00 46.69 381 GLN B CA 1
ATOM 6462 C C . GLN B 1 381 ? -14.005 43.187 75.930 1.00 47.17 381 GLN B C 1
ATOM 6463 O O . GLN B 1 381 ? -13.265 42.475 76.606 1.00 49.18 381 GLN B O 1
ATOM 6469 N N . LYS B 1 382 ? -13.911 43.303 74.611 1.00 44.05 382 LYS B N 1
ATOM 6470 C CA . LYS B 1 382 ? -12.962 42.549 73.832 1.00 47.27 382 LYS B CA 1
ATOM 6471 C C . LYS B 1 382 ? -11.559 42.973 74.114 1.00 46.46 382 LYS B C 1
ATOM 6472 O O . LYS B 1 382 ? -10.698 42.137 74.337 1.00 45.96 382 LYS B O 1
ATOM 6478 N N . GLN B 1 383 ? -11.319 44.269 74.136 1.00 50.80 383 GLN B N 1
ATOM 6479 C CA . GLN B 1 383 ? -9.978 44.703 74.410 1.00 53.23 383 GLN B CA 1
ATOM 6480 C C . GLN B 1 383 ? -9.538 44.206 75.778 1.00 53.16 383 GLN B C 1
ATOM 6481 O O . GLN B 1 383 ? -8.450 43.654 75.905 1.00 53.73 383 GLN B O 1
ATOM 6487 N N . ILE B 1 384 ? -10.384 44.383 76.787 1.00 48.09 384 ILE B N 1
ATOM 6488 C CA . ILE B 1 384 ? -10.013 43.946 78.110 1.00 47.72 384 ILE B CA 1
ATOM 6489 C C . ILE B 1 384 ? -9.726 42.444 78.160 1.00 48.49 384 ILE B C 1
ATOM 6490 O O . ILE B 1 384 ? -8.753 42.021 78.779 1.00 48.12 384 ILE B O 1
ATOM 6495 N N . ALA B 1 385 ? -10.558 41.655 77.487 1.00 47.31 385 ALA B N 1
ATOM 6496 C CA . ALA B 1 385 ? -10.377 40.218 77.486 1.00 47.19 385 ALA B CA 1
ATOM 6497 C C . ALA B 1 385 ? -9.069 39.870 76.765 1.00 48.49 385 ALA B C 1
ATOM 6498 O O . ALA B 1 385 ? -8.323 39.001 77.222 1.00 47.60 385 ALA B O 1
ATOM 6500 N N . LYS B 1 386 ? -8.799 40.581 75.671 1.00 46.95 386 LYS B N 1
ATOM 6501 C CA . LYS B 1 386 ? -7.619 40.340 74.891 1.00 48.04 386 LYS B CA 1
ATOM 6502 C C . LYS B 1 386 ? -6.372 40.612 75.736 1.00 48.37 386 LYS B C 1
ATOM 6503 O O . LYS B 1 386 ? -5.449 39.814 75.739 1.00 48.33 386 LYS B O 1
ATOM 6509 N N . ILE B 1 387 ? -6.372 41.720 76.465 1.00 47.34 387 ILE B N 1
ATOM 6510 C CA . ILE B 1 387 ? -5.299 42.032 77.368 1.00 46.12 387 ILE B CA 1
ATOM 6511 C C . ILE B 1 387 ? -5.104 40.897 78.417 1.00 46.35 387 ILE B C 1
ATOM 6512 O O . ILE B 1 387 ? -4.013 40.351 78.550 1.00 45.16 387 ILE B O 1
ATOM 6517 N N . LEU B 1 388 ? -6.158 40.533 79.148 1.00 46.17 388 LEU B N 1
ATOM 6518 C CA . LEU B 1 388 ? -6.019 39.495 80.158 1.00 46.31 388 LEU B CA 1
ATOM 6519 C C . LEU B 1 388 ? -5.541 38.184 79.550 1.00 47.48 388 LEU B C 1
ATOM 6520 O O . LEU B 1 388 ? -4.736 37.457 80.137 1.00 46.71 388 LEU B O 1
ATOM 6525 N N . SER B 1 389 ? -6.046 37.878 78.368 1.00 45.06 389 SER B N 1
ATOM 6526 C CA . SER B 1 389 ? -5.627 36.670 77.714 1.00 44.84 389 SER B CA 1
ATOM 6527 C C . SER B 1 389 ? -4.121 36.796 77.333 1.00 43.57 389 SER B C 1
ATOM 6528 O O . SER B 1 389 ? -3.362 35.850 77.443 1.00 41.38 389 SER B O 1
ATOM 6531 N N . SER B 1 390 ? -3.720 37.989 76.923 1.00 42.98 390 SER B N 1
ATOM 6532 C CA . SER B 1 390 ? -2.362 38.237 76.520 1.00 46.13 390 SER B CA 1
ATOM 6533 C C . SER B 1 390 ? -1.353 38.061 77.683 1.00 45.45 390 SER B C 1
ATOM 6534 O O . SER B 1 390 ? -0.320 37.390 77.521 1.00 43.95 390 SER B O 1
ATOM 6537 N N . VAL B 1 391 ? -1.654 38.627 78.855 1.00 43.22 391 VAL B N 1
ATOM 6538 C CA . VAL B 1 391 ? -0.719 38.446 79.918 1.00 40.75 391 VAL B CA 1
ATOM 6539 C C . VAL B 1 391 ? -0.787 36.995 80.339 1.00 40.64 391 VAL B C 1
ATOM 6540 O O . VAL B 1 391 ? 0.225 36.415 80.641 1.00 40.11 391 VAL B O 1
ATOM 6544 N N . ASP B 1 392 ? -1.967 36.388 80.328 1.00 40.36 392 ASP B N 1
ATOM 6545 C CA . ASP B 1 392 ? -2.042 34.978 80.685 1.00 45.13 392 ASP B CA 1
ATOM 6546 C C . ASP B 1 392 ? -1.100 34.113 79.804 1.00 45.99 392 ASP B C 1
ATOM 6547 O O . ASP B 1 392 ? -0.496 33.150 80.275 1.00 44.76 392 ASP B O 1
ATOM 6552 N N . LYS B 1 393 ? -1.024 34.449 78.523 1.00 47.97 393 LYS B N 1
ATOM 6553 C CA . LYS B 1 393 ? -0.202 33.731 77.590 1.00 49.44 393 LYS B CA 1
ATOM 6554 C C . LYS B 1 393 ? 1.256 33.924 77.978 1.00 49.69 393 LYS B C 1
ATOM 6555 O O . LYS B 1 393 ? 2.047 32.985 77.923 1.00 49.63 393 LYS B O 1
ATOM 6561 N N . SER B 1 394 ? 1.596 35.152 78.373 1.00 49.32 394 SER B N 1
ATOM 6562 C CA . SER B 1 394 ? 2.961 35.461 78.770 1.00 51.70 394 SER B CA 1
ATOM 6563 C C . SER B 1 394 ? 3.377 34.644 79.930 1.00 51.18 394 SER B C 1
ATOM 6564 O O . SER B 1 394 ? 4.514 34.208 79.973 1.00 49.97 394 SER B O 1
ATOM 6567 N N . ILE B 1 395 ? 2.456 34.446 80.869 1.00 50.97 395 ILE B N 1
ATOM 6568 C CA . ILE B 1 395 ? 2.722 33.663 82.064 1.00 52.16 395 ILE B CA 1
ATOM 6569 C C . ILE B 1 395 ? 2.808 32.178 81.727 1.00 54.75 395 ILE B C 1
ATOM 6570 O O . ILE B 1 395 ? 3.609 31.429 82.323 1.00 55.39 395 ILE B O 1
ATOM 6575 N N . GLU B 1 396 ? 1.975 31.740 80.787 1.00 53.74 396 GLU B N 1
ATOM 6576 C CA . GLU B 1 396 ? 1.992 30.348 80.346 1.00 55.24 396 GLU B CA 1
ATOM 6577 C C . GLU B 1 396 ? 3.355 30.000 79.730 1.00 51.67 396 GLU B C 1
ATOM 6578 O O . GLU B 1 396 ? 3.864 28.923 79.976 1.00 50.09 396 GLU B O 1
ATOM 6584 N N . LEU B 1 397 ? 3.913 30.908 78.922 1.00 45.16 397 LEU B N 1
ATOM 6585 C CA . LEU B 1 397 ? 5.200 30.661 78.307 1.00 47.01 397 LEU B CA 1
ATOM 6586 C C . LEU B 1 397 ? 6.268 30.461 79.402 1.00 47.24 397 LEU B C 1
ATOM 6587 O O . LEU B 1 397 ? 7.145 29.622 79.250 1.00 46.39 397 LEU B O 1
ATOM 6592 N N . LYS B 1 398 ? 6.195 31.239 80.481 1.00 46.76 398 LYS B N 1
ATOM 6593 C CA . LYS B 1 398 ? 7.126 31.105 81.578 1.00 49.92 398 LYS B CA 1
ATOM 6594 C C . LYS B 1 398 ? 6.931 29.761 82.276 1.00 50.44 398 LYS B C 1
ATOM 6595 O O . LYS B 1 398 ? 7.890 29.060 82.589 1.00 49.88 398 LYS B O 1
ATOM 6601 N N . LYS B 1 399 ? 5.688 29.391 82.530 1.00 55.57 399 LYS B N 1
ATOM 6602 C CA . LYS B 1 399 ? 5.440 28.113 83.175 1.00 57.84 399 LYS B CA 1
ATOM 6603 C C . LYS B 1 399 ? 5.989 26.949 82.374 1.00 59.35 399 LYS B C 1
ATOM 6604 O O . LYS B 1 399 ? 6.570 26.012 82.927 1.00 60.76 399 LYS B O 1
ATOM 6610 N N . GLN B 1 400 ? 5.792 27.008 81.066 1.00 59.38 400 GLN B N 1
ATOM 6611 C CA . GLN B 1 400 ? 6.255 25.942 80.194 1.00 61.55 400 GLN B CA 1
ATOM 6612 C C . GLN B 1 400 ? 7.755 25.896 80.161 1.00 58.92 400 GLN B C 1
ATOM 6613 O O . GLN B 1 400 ? 8.324 24.827 80.066 1.00 58.86 400 GLN B O 1
ATOM 6619 N N . LYS B 1 401 ? 8.384 27.062 80.258 1.00 56.22 401 LYS B N 1
ATOM 6620 C CA . LYS B 1 401 ? 9.833 27.111 80.217 1.00 57.93 401 LYS B CA 1
ATOM 6621 C C . LYS B 1 401 ? 10.355 26.344 81.434 1.00 55.95 401 LYS B C 1
ATOM 6622 O O . LYS B 1 401 ? 11.380 25.679 81.370 1.00 54.70 401 LYS B O 1
ATOM 6628 N N . LYS B 1 402 ? 9.611 26.416 82.527 1.00 55.21 402 LYS B N 1
ATOM 6629 C CA . LYS B 1 402 ? 9.971 25.700 83.734 1.00 57.81 402 LYS B CA 1
ATOM 6630 C C . LYS B 1 402 ? 9.737 24.193 83.552 1.00 58.47 402 LYS B C 1
ATOM 6631 O O . LYS B 1 402 ? 10.570 23.371 83.942 1.00 57.59 402 LYS B O 1
ATOM 6637 N N . GLU B 1 403 ? 8.607 23.825 82.950 1.00 63.55 403 GLU B N 1
ATOM 6638 C CA . GLU B 1 403 ? 8.289 22.395 82.764 1.00 65.56 403 GLU B CA 1
ATOM 6639 C C . GLU B 1 403 ? 9.358 21.747 81.898 1.00 63.18 403 GLU B C 1
ATOM 6640 O O . GLU B 1 403 ? 9.746 20.616 82.123 1.00 62.13 403 GLU B O 1
ATOM 6646 N N . LYS B 1 404 ? 9.821 22.496 80.912 1.00 60.00 404 LYS B N 1
ATOM 6647 C CA . LYS B 1 404 ? 10.851 22.023 80.034 1.00 60.41 404 LYS B CA 1
ATOM 6648 C C . LYS B 1 404 ? 12.195 21.866 80.785 1.00 57.86 404 LYS B C 1
ATOM 6649 O O . LYS B 1 404 ? 12.991 20.977 80.492 1.00 58.08 404 LYS B O 1
ATOM 6655 N N . LEU B 1 405 ? 12.453 22.726 81.754 1.00 51.99 405 LEU B N 1
ATOM 6656 C CA . LEU B 1 405 ? 13.696 22.604 82.481 1.00 52.78 405 LEU B CA 1
ATOM 6657 C C . LEU B 1 405 ? 13.583 21.381 83.455 1.00 51.58 405 LEU B C 1
ATOM 6658 O O . LEU B 1 405 ? 14.537 20.664 83.689 1.00 49.16 405 LEU B O 1
ATOM 6663 N N . GLN B 1 406 ? 12.383 21.126 83.956 1.00 54.98 406 GLN B N 1
ATOM 6664 C CA . GLN B 1 406 ? 12.177 20.014 84.836 1.00 56.68 406 GLN B CA 1
ATOM 6665 C C . GLN B 1 406 ? 12.287 18.657 84.112 1.00 58.28 406 GLN B C 1
ATOM 6666 O O . GLN B 1 406 ? 12.769 17.655 84.680 1.00 58.38 406 GLN B O 1
ATOM 6672 N N . ARG B 1 407 ? 11.834 18.618 82.863 1.00 59.33 407 ARG B N 1
ATOM 6673 C CA . ARG B 1 407 ? 11.889 17.408 82.054 1.00 60.12 407 ARG B CA 1
ATOM 6674 C C . ARG B 1 407 ? 13.336 17.194 81.676 1.00 60.45 407 ARG B C 1
ATOM 6675 O O . ARG B 1 407 ? 13.781 16.060 81.533 1.00 61.72 407 ARG B O 1
ATOM 6683 N N . MET B 1 408 ? 14.060 18.297 81.504 1.00 60.08 408 MET B N 1
ATOM 6684 C CA . MET B 1 408 ? 15.478 18.270 81.201 1.00 63.74 408 MET B CA 1
ATOM 6685 C C . MET B 1 408 ? 16.205 17.774 82.464 1.00 59.06 408 MET B C 1
ATOM 6686 O O . MET B 1 408 ? 17.169 17.020 82.384 1.00 56.74 408 MET B O 1
ATOM 6691 N N . LYS B 1 409 ? 15.765 18.195 83.642 1.00 55.14 409 LYS B N 1
ATOM 6692 C CA . LYS B 1 409 ? 16.436 17.727 84.853 1.00 56.35 409 LYS B CA 1
ATOM 6693 C C . LYS B 1 409 ? 16.301 16.197 84.996 1.00 56.33 409 LYS B C 1
ATOM 6694 O O . LYS B 1 409 ? 17.256 15.488 85.349 1.00 54.79 409 LYS B O 1
ATOM 6700 N N . LYS B 1 410 ? 15.104 15.705 84.702 1.00 57.33 410 LYS B N 1
ATOM 6701 C CA . LYS B 1 410 ? 14.837 14.293 84.791 1.00 60.74 410 LYS B CA 1
ATOM 6702 C C . LYS B 1 410 ? 15.714 13.492 83.822 1.00 60.74 410 LYS B C 1
ATOM 6703 O O . LYS B 1 410 ? 16.280 12.478 84.203 1.00 60.07 410 LYS B O 1
ATOM 6709 N N . LYS B 1 411 ? 15.846 13.972 82.588 1.00 64.13 411 LYS B N 1
ATOM 6710 C CA . LYS B 1 411 ? 16.667 13.286 81.598 1.00 66.21 411 LYS B CA 1
ATOM 6711 C C . LYS B 1 411 ? 18.140 13.309 81.995 1.00 65.71 411 LYS B C 1
ATOM 6712 O O . LYS B 1 411 ? 18.864 12.320 81.817 1.00 66.14 411 LYS B O 1
ATOM 6718 N N . ILE B 1 412 ? 18.589 14.432 82.547 1.00 62.96 412 ILE B N 1
ATOM 6719 C CA . ILE B 1 412 ? 19.988 14.564 82.930 1.00 60.52 412 ILE B CA 1
ATOM 6720 C C . ILE B 1 412 ? 20.280 13.760 84.174 1.00 60.65 412 ILE B C 1
ATOM 6721 O O . ILE B 1 412 ? 21.380 13.209 84.339 1.00 60.50 412 ILE B O 1
ATOM 6726 N N . MET B 1 413 ? 19.297 13.671 85.060 1.00 57.42 413 MET B N 1
ATOM 6727 C CA . MET B 1 413 ? 19.499 12.898 86.286 1.00 57.37 413 MET B CA 1
ATOM 6728 C C . MET B 1 413 ? 19.645 11.420 85.905 1.00 58.51 413 MET B C 1
ATOM 6729 O O . MET B 1 413 ? 20.454 10.711 86.485 1.00 57.08 413 MET B O 1
ATOM 6734 N N . GLU B 1 414 ? 18.845 10.989 84.929 1.00 63.36 414 GLU B N 1
ATOM 6735 C CA . GLU B 1 414 ? 18.851 9.632 84.453 1.00 66.89 414 GLU B CA 1
ATOM 6736 C C . GLU B 1 414 ? 20.201 9.284 83.848 1.00 65.58 414 GLU B C 1
ATOM 6737 O O . GLU B 1 414 ? 20.747 8.227 84.111 1.00 64.82 414 GLU B O 1
ATOM 6743 N N . LEU B 1 415 ? 20.750 10.167 83.035 1.00 65.23 415 LEU B N 1
ATOM 6744 C CA . LEU B 1 415 ? 22.046 9.889 82.446 1.00 65.65 415 LEU B CA 1
ATOM 6745 C C . LEU B 1 415 ? 23.241 9.915 83.415 1.00 66.00 415 LEU B C 1
ATOM 6746 O O . LEU B 1 415 ? 24.107 9.048 83.353 1.00 68.61 415 LEU B O 1
ATOM 6751 N N . LEU B 1 416 ? 23.312 10.903 84.295 1.00 61.67 416 LEU B N 1
ATOM 6752 C CA . LEU B 1 416 ? 24.449 10.974 85.187 1.00 58.56 416 LEU B CA 1
ATOM 6753 C C . LEU B 1 416 ? 24.351 10.030 86.406 1.00 58.14 416 LEU B C 1
ATOM 6754 O O . LEU B 1 416 ? 25.349 9.452 86.848 1.00 59.48 416 LEU B O 1
ATOM 6759 N N . LEU B 1 417 ? 23.149 9.855 86.929 1.00 52.35 417 LEU B N 1
ATOM 6760 C CA . LEU B 1 417 ? 22.993 9.043 88.088 1.00 52.64 417 LEU B CA 1
ATOM 6761 C C . LEU B 1 417 ? 23.172 7.560 87.782 1.00 54.40 417 LEU B C 1
ATOM 6762 O O . LEU B 1 417 ? 23.218 6.710 88.697 1.00 54.77 417 LEU B O 1
ATOM 6767 N N . THR B 1 418 ? 23.281 7.256 86.493 1.00 56.81 418 THR B N 1
ATOM 6768 C CA . THR B 1 418 ? 23.542 5.898 86.043 1.00 60.11 418 THR B CA 1
ATOM 6769 C C . THR B 1 418 ? 24.850 5.858 85.237 1.00 65.82 418 THR B C 1
ATOM 6770 O O . THR B 1 418 ? 25.637 6.819 85.184 1.00 64.60 418 THR B O 1
ATOM 6774 N N . GLY B 1 419 ? 25.128 4.728 84.620 1.00 76.79 419 GLY B N 1
ATOM 6775 C CA . GLY B 1 419 ? 26.369 4.709 83.875 1.00 82.66 419 GLY B CA 1
ATOM 6776 C C . GLY B 1 419 ? 26.355 5.668 82.684 1.00 82.22 419 GLY B C 1
ATOM 6777 O O . GLY B 1 419 ? 27.288 6.444 82.486 1.00 83.88 419 GLY B O 1
ATOM 6778 N N . LYS B 1 420 ? 25.269 5.592 81.913 1.00 75.07 420 LYS B N 1
ATOM 6779 C CA . LYS B 1 420 ? 25.071 6.338 80.683 1.00 72.79 420 LYS B CA 1
ATOM 6780 C C . LYS B 1 420 ? 26.090 7.408 80.369 1.00 69.16 420 LYS B C 1
ATOM 6781 O O . LYS B 1 420 ? 26.891 7.248 79.439 1.00 68.28 420 LYS B O 1
ATOM 6787 N N . VAL B 1 421 ? 26.087 8.495 81.130 1.00 62.26 421 VAL B N 1
ATOM 6788 C CA . VAL B 1 421 ? 27.044 9.564 80.877 1.00 60.57 421 VAL B CA 1
ATOM 6789 C C . VAL B 1 421 ? 27.865 9.908 82.096 1.00 59.60 421 VAL B C 1
ATOM 6790 O O . VAL B 1 421 ? 27.343 10.030 83.209 1.00 59.15 421 VAL B O 1
ATOM 6794 N N . ARG B 1 422 ? 29.165 10.074 81.867 1.00 64.55 422 ARG B N 1
ATOM 6795 C CA . ARG B 1 422 ? 30.129 10.397 82.928 1.00 64.37 422 ARG B CA 1
ATOM 6796 C C . ARG B 1 422 ? 30.691 11.794 82.716 1.00 65.09 422 ARG B C 1
ATOM 6797 O O . ARG B 1 422 ? 30.753 12.293 81.594 1.00 64.33 422 ARG B O 1
ATOM 6805 N N . VAL B 1 423 ? 31.122 12.425 83.792 1.00 67.19 423 VAL B N 1
ATOM 6806 C CA . VAL B 1 423 ? 31.704 13.751 83.678 1.00 65.93 423 VAL B CA 1
ATOM 6807 C C . VAL B 1 423 ? 33.219 13.588 83.738 1.00 66.51 423 VAL B C 1
ATOM 6808 O O . VAL B 1 423 ? 33.726 12.789 84.523 1.00 68.36 423 VAL B O 1
ATOM 6812 N N . LYS B 1 424 ? 33.935 14.337 82.906 1.00 62.26 424 LYS B N 1
ATOM 6813 C CA . LYS B 1 424 ? 35.393 14.285 82.859 1.00 62.21 424 LYS B CA 1
ATOM 6814 C C . LYS B 1 424 ? 35.951 14.929 84.111 1.00 62.32 424 LYS B C 1
ATOM 6815 O O . LYS B 1 424 ? 35.603 16.064 84.434 1.00 61.77 424 LYS B O 1
ATOM 6821 N N . THR B 1 425 ? 36.804 14.202 84.825 1.00 66.23 425 THR B N 1
ATOM 6822 C CA . THR B 1 425 ? 37.393 14.715 86.062 1.00 68.55 425 THR B CA 1
ATOM 6823 C C . THR B 1 425 ? 38.901 14.627 86.020 1.00 69.17 425 THR B C 1
ATOM 6824 O O . THR B 1 425 ? 39.414 14.064 85.034 1.00 68.13 425 THR B O 1
#

Secondary structure (DSSP, 8-state):
-EE-----B--SSSS-BSS---EEHHHHEEEEEE-----TT-GGGTTT--EEEE-HHHHHTSSSEE---SEEE-HHHHHTSS---BPTT-EEEE-SSSTT-EEEESS-BEE-SSEEEEEEPTTT--HHHHHHHHHHTHHHHH--SSSSS-----HHHHHT-EE----HHHHHHHHHHHHHHHHHHHHHHHHHHHHHHHHHHHHHHHHHH-SS---EE--TTSSEETT-EEEEHHHHEEEEE-----TT-GGGTTT--EEEE-HHHHHTTTT-SEE---SSEE-HHHHHHTT---BPTT-EEEE-SSSTT-EEEESS-BEE-TTEEEEEES-TTS--HHHHHHHHHHTHHHHHHHH-SSSS----HHHHHH-EEEE--HHHHHHHHHHHHHHHHHHHHHHHHHHHHHHHHHHHHHHHTTTS-EE--/--EEE---EE-SSS-EETT--EEEHHHHEEEEEE-----TT-GGGTTT--EEEE-HHHHHHSBSEE---SEEE-HHHHHTSS---BPTT-EEEE-SSS-S-EEEESS-BEE-TTEEEEEEPTTT--HHHHHHHHHHHHHHHHHHHHSSTTT---HHHHTT-EEE---HHHHHHHHHHHHHHHHHHHHHHHHHHHHHHHHHHHHHHHHHH-SS---EEEETTEEEETT-EEEEHHHHEEEE------SS-GGGSSS--EEEE-HHHHTTSSS-SEE---SSEE-HHHHTTTT---BPTT-EEEE-SSSTT-EEEESS-BEE-TTEEEEEES-TTS--HHHHHHHHHHTHHHHHHHH-SSSS----HHHHHT-EEEE--HHHHHHHHHHHHHHHHHHHHHHHHHHHHHHHHHHHHHHHSSSSEEE--

Radius of gyration: 36.17 Å; Cα contacts (8 Å, |Δi|>4): 1709; chains: 2; bounding box: 78×77×107 Å

CATH classification: 3.90.220.20 (+2 more: 1.10.287.1120, 3.90.220.20)

Sequence (850 aa):
MFYKEENFKKTEIGEIPEDWEIVELKDVCKKIKAGGTPKTSVEEYYKNGTIPFVKIEDITNSNKYLTNTKIKITEEGLNNSNAWIVPKNSVLFAMYGSIGETAINKIEVATNQAILGIIPKDNILESEFLYYILAKNKNYYSKLGMQTTQKNLNAQIVKSFKIPLPPLEEQKQIAKILTKIDEGIEIIEKSINKLERIKKGLMHKLLTKGIGHSRFKKSEIGEIPEDWEVFEIKDIFEVKTGTTPSTKKSEYWENGEINWITPLDLSRLNEKIYIGSSERKVTKIALEKCNLNLIPKGSIIISTRAPVGYVAVLTVESTFNQGCKGLFQKNNDSVNTEFYAYYLKFKKNLLENLSGGSTFKELSKSMLENFKIPLPPLEEQKQIAKILSSVDKSIELKKQKKEKLQRMKKKIMELLLTGKVRVKTMFYKEENFKKTEIGEIPEDWEIVELKDVCKKIKAGGTPKTSVEEYYKNGTIPFVKIEDITNSNKYLTNTKIKITEEGLNNSNAWIVPKNSVLFAMYGSIGETAINKIEVATNQAILGIIPKDNILESEFLYYILAKNKNYYSKLGMQTTQKNLNAQIVKSFKIPLPPLEEQKQIAKILTKIDEGIEIIEKSINKLERIKKGLMHKLLTKGIGHSRFKKSEIGEIPEDWEVFEIKDIFEVKTGTTPSTKKSEYWENGEINWITPLDLSRLNEKIYIGSSERKVTKIALEKCNLNLIPKGSIIISTRAPVGYVAVLTVESTFNQGCKGLFQKNNDSVNTEFYAYYLKFKKNLLENLSGGSTFKELSKSMLENFKIPLPPLEEQKQIAKILSSVDKSIELKKQKKEKLQRMKKKIMELLLTGKVRVKT

B-factor: mean 74.59, std 28.13, range [29.47, 194.48]

InterPro domains:
  IPR000055 Type I restriction modification DNA specificity domain [PF01420] (17-197)
  IPR000055 Type I restriction modification DNA specificity domain [PF01420] (225-406)
  IPR044946 Type I restriction modification DNA specificity domain superfamily [G3DSA:3.90.220.20] (14-422)
  IPR044946 Type I restriction modification DNA specificity domain superfamily [G3DSA:3.90.220.20] (229-375)
  IPR052021 Type I restriction system S subunit [PTHR30408] (13-424)

Solvent-accessible surface area: 42750 Å² total; per-residue (Å²): 60,118,106,175,134,74,78,142,49,94,104,116,60,37,100,6,3,77,70,0,94,31,29,51,0,93,66,3,7,131,76,2,104,29,4,2,53,2,54,100,114,38,104,100,29,48,123,134,19,86,12,10,1,0,63,34,92,10,1,66,133,25,106,17,60,0,75,115,33,121,58,95,0,32,91,86,0,14,112,79,34,122,8,39,70,0,48,133,80,2,0,0,0,0,4,88,70,36,37,0,26,15,0,4,0,95,79,84,0,0,1,12,92,8,0,0,0,0,15,15,76,108,122,76,4,41,13,52,0,0,27,1,3,0,35,84,35,71,106,145,11,42,117,55,12,148,156,112,85,135,121,72,3,83,18,122,64,0,42,55,18,113,0,14,32,3,54,42,86,1,0,103,41,0,2,118,43,0,25,128,21,28,84,21,16,46,123,14,78,139,42,12,74,112,5,58,141,16,25,141,28,0,18,102,70,2,1,24,40,3,7,29,27,35,161,36,66,189,38,138,39,36,90,4,0,75,104,0,91,49,84,37,2,86,61,26,2,82,8,46,63,9,67,55,6,49,112,196,79,74,89,10,36,118,128,20,146,21,9,19,1,22,17,87,10,1,26,136,27,122,121,139,13,105,8,33,70,6,110,127,60,0,20,122,95,0,15,101,126,41,121,15,51,62,0,54,138,23,1,0,0,0,0,0,80,64,75,7,1,57,2,0,4,2,54,60,90,0,0,2,18,77,6,0,14,0,1,56,12,116,75,95,113,41,9,24,11,35,0,3,0,1,6,2,34,58,49,65,110,79,0,46,110,69,5,27,67,86,127,139,105,53,0,34,91,64,61,0,42,74,14,80,1,0,37,0,70,45,81,4,0,71,4,0,5,24,0,0,33,1,0,36,94,8,11,73,54,49,70,104,93,40,90,83,19,72,145,86,44,155,125,51,19,75,46,2,4,22,2,60,35,29,11,145,118,89,151,98,85,135,33,123,149,52,80,111,65,111,43,87,10,0,104,92,7,96,47,20,34,0,100,76,7,9,124,61,13,96,22,2,5,57,1,144,110,90,34,130,106,35,53,167,100,16,100,16,18,0,0,95,36,113,8,6,79,95,28,107,18,71,0,91,96,6,156,80,91,0,11,99,93,0,21,108,77,32,113,6,33,65,0,51,112,84,2,0,0,0,0,2,86,59,54,23,3,47,20,0,5,0,107,60,89,0,0,1,16,87,10,0,0,0,0,20,13,77,113,124,73,5,49,13,49,1,0,26,0,4,0,36,86,33,89,103,133,5,39,121,60,2,124,83,98,106,133,142,48,5,53,25,120,70,0,50,52,27,80,0,14,23,4,61,44,83,8,0,79,47,2,3,115,44,0,30,153,26,27,92,20,20,49,113,16,51,102,24,9,55,116,30,45,149,22,14,152,20,0,30,96,50,0,0,19,34,3,9,33,35,66,174,34,67,165,34,145,30,37,51,2,0,84,104,0,90,49,66,37,1,84,65,21,2,77,8,66,44,4,43,68,3,48,94,173,97,65,71,3,59,92,127,34,98,23,11,23,4,18,0,94,25,2,44,149,45,108,81,90,14,103,10,34,77,8,108,144,62,0,0,135,74,0,43,159,127,30,96,15,47,63,2,61,148,21,1,0,0,0,0,0,84,74,33,8,1,70,1,0,3,5,76,63,84,1,0,0,3,94,0,1,14,0,0,59,7,109,77,97,108,54,12,22,15,48,0,2,0,9,3,1,55,42,34,65,83,75,0,71,101,84,7,34,86,78,126,142,87,51,0,36,101,64,63,0,38,64,20,58,1,1,43,1,72,54,91,20,0,92,28,0,6,50,0,2,42,1,0,28,82,16,5,45,62,62,54,81,118,44,87,133,48,74,150,79,41,147,124,39,14,67,50,8,5,21,0,82,20,15,12,122,119